Protein AF-A0A1W9WJD1-F1 (afdb_monomer_lite)

Foldseek 3Di:
DDDDDDDDDDDDDDDDDDDDDDDDPDDDDDDDDDQQADEFEEEEQDDDLLVVLVVVLVVVVCVSHVRYHYHYDYDHLVPVLVVLVVQLVVLHHTQKYWHWLLCLQVCVVVLFFDFCLPDPDDPVQFDPLQQQQQDDPSTGFFHFLFKKWKFKKFFLLVLFDQDDDDPDPPDVLVLLVCVVVVNDDPVSVVVVVVSLVRSVVPPDDPDPLRDDAQAPLNVVVVLVVQAAEEFALFCQRQQQQLQLLPHDQADPVRAGALLALSQLVSLVVCLVCVPRPRYHYYNDPVVQLVCRLSVVGRIYTDMLLCVVVSCVSRNPSGMDIAADHHHPPRGGAHAMMGRTITGGSSNDPSSNVSSSVSVCSSLDLVNQLVCCLSPNGQHRGPPNDDDCVNPVRSVNVNVNNSRYRRQHSVNSVLVVLLSVLSRVLSVCSNVVNDRSSRSSVVSSCVSCVVVVHDHDDGLDDAQDPFAEEFEEEEADDDLLVVLLVVLQVVVCVSHVRYHYHYDYDHPVCPPVVQVVCVVVVNHGQKYKDKLLVQLVCVVVVFFDFCQVPDDPSLLVQFQPLVSQSQDDPNTGFWQFQFKKWKFKKFFCVQDPDDAQAPVVQLVVAAQSAAEQAELALQLLVFQLVSQPDDLPDDQADPVGAGDRPLRSQQVSLVVVLVQVPRHRYDYYNPPVVSLVCVLVVSHRMYGDMLLCLVVSCVRNNPVGIATAGDSGGAHEMMTTTMTGGNPDDPSNNNVSVVSSSSSLRQVNQQVCCVRPVGQHRGNSHDCSVPNNSVRVVVSVSSYHYQHSHPLSVLCNVLSSVLSVCSNVVVDRSSRSSVVSSCSSCVVVPHDDPDDPPPPDDDDAAADADEFEEEEADDPLLVVLVVVLQVVNCVRHVRYHYHYDHDHPVCVVVVLLVQVPDDDPDDHGQWYKDWLLCLVVCVVSLFFDFCPVPDDPVLLVQFDPVLQVSQDDVPTGFFHFQFKKWWFKKFFCVVDVDDAAAPVSLLVCQVVVAAAEFELDPQSLVLQLQFAACPVCVVLDQADPVLAGDDDPVSCVVSLVSLVVLVPGHRYDYHNDQVVVLVCVLVVVHGMYIDMQQSLVVSCVRPNPSGMATAADHHHPDPDGGAHAMITIGTGGTSPNDPSSNSSSVVSRSSCLDLVNQLSSCVSRNGHHRGPNVNVVVCVVRCVNVSVNPVRYHYDHHPVSVVSVCVDPVVVSSVVSD

Secondary structure (DSSP, 8-state):
------------------------PPP----------EEEEEEE---HHHHHHHHHHHHHHHHH-TTEEEEEEE--HHHHHHHHHHHHHTT-S-SEEEEETTHHHHHHHTT-B--GGGS---GGGB-HHHHHHTEETTEE--EEEEEE-EEEEEEGGGGSPPPSS-S----HHHHHHHHHTT---HHHHHHHHHHHHHHHTTSS-S-GGGS--SBHHHHHHHHHTT--EEEE-SHHHHTHHHHHTT--SB-TT--B-TTTTHHHHHHHHHHHHTT-TTEEEES-HHHHHHHHHTTS-SEEEEEGGGHHHHHHHT-TTTEEEEPPPBBTTBPP--EEEEEEEEEBTTS-HHHHHHHHHHHHHHTSHHHHHHHHHHT-PEESBTT----TTT-HHHHHHHHHGGGSEEPPGGGHHHHHHHHHHHHHHHHHHHTTSS-HHHHHHHHHHHHHHHTT--PPPPSS-PPP---EEEEEEE---HHHHHHHHHHHHHHHHHSTTEEEEEEE--STTHHHHHHHHHHTT---SEEEEETHHHHHHHHTT-S---TTTS-HHHHTTS-HHHHHHTEETTEE--EEEEEEEEEEEEETTT-SS--SSHHHHHHH-BTTBEEEEE-SHHHHGGGGGGGT--TT--SB-TTS-B---HHHHHHHHHHHHHHHTSTTEEEES-HHHHHHHHHTT-EEEEEEEGGGHHHHHHHH-GGGEEEE--SSS--EEEEEEEEE-TTS-HHHHHHHHHHHHHHHSHHHHHHHHHHH-PPBS-TTS--TTSHHHHHHHHHHTT-EEPP-STTHHHHHHHHHHHHHHHHTTSS-HHHHHHHHHHHHHHHTT-----SS--SS-PPPP---EEEEEEE---HHHHHHHHHHHHHHHHHSTTEEEEEEE--HHHHHHHHHHTTTS--SSPPPSEEEEEGGGHHHHHHTT-B---TTTS-GGGGTTB-HHHHHHTEETTEE-EEEEEEE-EEEEEETTT-SS---BHHHHHHHHHTT--EEEE--HHHHHHHHHHHH-TGGGGS-SB-TT--B---HHHHHHHHHHHHHHTTSTTEEEES-HHHHHHHHHTTS-SEEEEETTHHHHHHHHH-GGGEEEEPPPB-SSSPPP-PEEEEEEEEEBTTS-HHHHHHHHHHHHHHTSHHHHHHHHHHH-PBP-BHHHHHHHIIIIIHHHHHHHHH-EEPPPHHHHHHHHTSTTHHHHHHT-

Sequence (1201 aa):
MTKYIFKFTFIFVMFIVVACSGSTPGEVTDGVALDLEGELLVWHTWDGNEREVLSGIFDEFMELYPSVTIIEEFYPRGEIEDRYQTQVEAGLGPDLLIAPSDWASDLAENDLIQDISVHEINTDIYLTNAINILKDGDKLYGLPLSLNTFILYYNKTMFVQPPKEDNSSVDVAQLIQDKQKGITDTETLNALNDILSQVEQKEQPEDEILSPPKDIEELFQQINKGKRIAILTDFYGAFWGVGSFGGQLFDERSRVVLNQGGFANWLGWLKRIQDSPYVVLSRNQSDLVTLFTTGEVDYYVGSSQELSVLQETIGKELLGAVRLPARRNKPATPFLQAEVLMFNKVASNKNTQLALQLAQFLTSTKEQRELALKIGKLPANKHVNVDSRLSPLTAELIAQSKSSVPINVKDLSKFDDVQNYGDDIYTQVLIDEISPSEAALLITEQVNDKYNMRTLAATSVKNCDVKGGINLWNTWTGERRLILSQIQDNFMRRCLDTYITITDVPVVDFHDRYLQSLENDQAPDMFTASSHQIRRLGHEELIADLSDILDPDFLQRLLPVIEQSIRYDNQPHGIPINFNVMALYYNTSLVQDPPAVLDDILIMASPEQQFALPTGFEEGYWGISAFGESFDSPLFDEKGRLIIGQQGLTEWLDWLQTAKDVPGIVLSADMTELETLFIEEQAAFLVGDSSQLEKLQEALGIDKVGVALLPSGAPLLAVDVLLINPYSAPEVKETALKFAQFMTDVENQVMLLEQANKIPVNTNVSTADNLAANSFVKQANNAIAIPNVPQVNAVFEWGNMIYEGVMDGNTAPEVAVQEFTNIVDITNGFEVADATEETEGVEACTDDGIVNLWHSWTEPEQLAWQQVISDFVEYCPNLQVATTFITKTIFTEQLSATLGISVEISPPDFFIGSHALLETYQKKGLVRSITPLVPEDSLTNYLPRSVTGLRVGKELYGLPQALHLPTFYYRADLIEEPAKTFSDLQVHAQRGLTVAINIGFYDVLWGASAFNCTTCQSGQFFNEQNEFLLTEEELAEWHTWLKTISQTEGFVLSTNQAKLEQMFIEGKIVYLIADDKFLGEAQATLGVAKVKVTPLPHSMSDEFSKPFLNVDGFLFYQEATETQVKLAIKFAQFATSNSNQTLLMELANFVPTNSLAIIKAESHGMVTIISGIDNSILLPSESRRKIIEESDVFTIFDDLR

Structure (mmCIF, N/CA/C/O backbone):
data_AF-A0A1W9WJD1-F1
#
_entry.id   AF-A0A1W9WJD1-F1
#
loop_
_atom_site.group_PDB
_atom_site.id
_atom_site.type_symbol
_atom_site.label_atom_id
_atom_site.label_alt_id
_atom_site.label_comp_id
_atom_site.label_asym_id
_atom_site.label_entity_id
_atom_site.label_seq_id
_atom_site.pdbx_PDB_ins_code
_atom_site.Cartn_x
_atom_site.Cartn_y
_atom_site.Cartn_z
_atom_site.occupancy
_atom_site.B_iso_or_equiv
_atom_site.auth_seq_id
_atom_site.auth_comp_id
_atom_site.auth_asym_id
_atom_site.auth_atom_id
_atom_site.pdbx_PDB_model_num
ATOM 1 N N . MET A 1 1 ? 46.728 50.765 -15.186 1.00 32.88 1 MET A N 1
ATOM 2 C CA . MET A 1 1 ? 47.330 49.557 -15.790 1.00 32.88 1 MET A CA 1
ATOM 3 C C . MET A 1 1 ? 46.297 48.444 -15.613 1.00 32.88 1 MET A C 1
ATOM 5 O O . MET A 1 1 ? 45.861 48.281 -14.487 1.00 32.88 1 MET A O 1
ATOM 9 N N . THR A 1 2 ? 45.583 47.993 -16.655 1.00 31.25 2 THR A N 1
ATOM 10 C CA . THR A 1 2 ? 45.892 46.798 -17.492 1.00 31.25 2 THR A CA 1
ATOM 11 C C . THR A 1 2 ? 46.112 45.508 -16.670 1.00 31.25 2 THR A C 1
ATOM 13 O O . THR A 1 2 ? 47.003 45.513 -15.835 1.00 31.25 2 THR A O 1
ATOM 16 N N . LYS A 1 3 ? 45.395 44.380 -16.869 1.00 30.92 3 LYS A N 1
ATOM 17 C CA . LYS A 1 3 ? 44.494 43.946 -17.972 1.00 30.92 3 LYS A CA 1
ATOM 18 C C . LYS A 1 3 ? 43.245 43.154 -17.499 1.00 30.92 3 LYS A C 1
ATOM 20 O O . LYS A 1 3 ? 43.380 42.193 -16.762 1.00 30.92 3 LYS A O 1
ATOM 25 N N . TYR A 1 4 ? 42.096 43.540 -18.064 1.00 32.91 4 TYR A N 1
ATOM 26 C CA . TYR A 1 4 ? 40.893 42.779 -18.467 1.00 32.91 4 TYR A CA 1
ATOM 27 C C . TYR A 1 4 ? 40.244 41.683 -17.594 1.00 32.91 4 TYR A C 1
ATOM 29 O O . TYR A 1 4 ? 40.697 40.548 -17.516 1.00 32.91 4 TYR A O 1
ATOM 37 N N . ILE A 1 5 ? 39.040 42.044 -17.137 1.00 35.09 5 ILE A N 1
ATOM 38 C CA . ILE A 1 5 ? 37.875 41.213 -16.794 1.00 35.09 5 ILE A CA 1
ATOM 39 C C . ILE A 1 5 ? 36.797 41.520 -17.856 1.00 35.09 5 ILE A C 1
ATOM 41 O O . ILE A 1 5 ? 36.781 42.642 -18.368 1.00 35.09 5 ILE A O 1
ATOM 45 N N . PHE A 1 6 ? 35.868 40.602 -18.144 1.00 25.97 6 PHE A N 1
ATOM 46 C CA . PHE A 1 6 ? 34.582 40.957 -18.766 1.00 25.97 6 PHE A CA 1
ATOM 47 C C . PHE A 1 6 ? 33.419 40.288 -18.024 1.00 25.97 6 PHE A C 1
ATOM 49 O O . PHE A 1 6 ? 33.453 39.090 -17.760 1.00 25.97 6 PHE A O 1
ATOM 56 N N . LYS A 1 7 ? 32.414 41.091 -17.654 1.00 27.88 7 LYS A N 1
ATOM 57 C CA . LYS A 1 7 ? 31.182 40.662 -16.977 1.00 27.88 7 LYS A CA 1
ATOM 58 C C . LYS A 1 7 ? 30.013 40.604 -17.962 1.00 27.88 7 LYS A C 1
ATOM 60 O O . LYS A 1 7 ? 29.999 41.324 -18.957 1.00 27.88 7 LYS A O 1
ATOM 65 N N . PHE A 1 8 ? 29.014 39.811 -17.580 1.00 34.31 8 PHE A N 1
ATOM 66 C CA . PHE A 1 8 ? 27.612 39.938 -17.980 1.00 34.31 8 PHE A CA 1
ATOM 67 C C . PHE A 1 8 ? 27.147 41.401 -18.094 1.00 34.31 8 PHE A C 1
ATOM 69 O O . PHE A 1 8 ? 27.146 42.108 -17.087 1.00 34.31 8 PHE A O 1
ATOM 76 N N . THR A 1 9 ? 26.653 41.774 -19.278 1.00 27.22 9 THR A N 1
ATOM 77 C CA . THR A 1 9 ? 25.607 42.789 -19.493 1.00 27.22 9 THR A CA 1
ATOM 78 C C . THR A 1 9 ? 24.922 42.475 -20.826 1.00 27.22 9 THR A C 1
ATOM 80 O O . THR A 1 9 ? 25.592 42.483 -21.856 1.00 27.22 9 THR A O 1
ATOM 83 N N . PHE A 1 10 ? 23.604 42.263 -20.847 1.00 31.33 10 PHE A N 1
ATOM 84 C CA . PHE A 1 10 ? 22.816 42.391 -22.079 1.00 31.33 10 PHE A CA 1
ATOM 85 C C . PHE A 1 10 ? 21.514 43.130 -21.770 1.00 31.33 10 PHE A C 1
ATOM 87 O O . PHE A 1 10 ? 20.827 42.819 -20.801 1.00 31.33 10 PHE A O 1
ATOM 94 N N . ILE A 1 11 ? 21.241 44.177 -22.547 1.00 30.44 11 ILE A N 1
ATOM 95 C CA . ILE A 1 11 ? 20.242 45.209 -22.255 1.00 30.44 11 ILE A CA 1
ATOM 96 C C . ILE A 1 11 ? 19.205 45.225 -23.385 1.00 30.44 11 ILE A C 1
ATOM 98 O O . ILE A 1 11 ? 19.531 45.547 -24.521 1.00 30.44 11 ILE A O 1
ATOM 102 N N . PHE A 1 12 ? 17.964 44.898 -23.011 1.00 28.38 12 PHE A N 1
ATOM 103 C CA . PHE A 1 12 ? 16.755 45.689 -23.286 1.00 28.38 12 PHE A CA 1
ATOM 104 C C . PHE A 1 12 ? 16.340 45.966 -24.749 1.00 28.38 12 PHE A C 1
ATOM 106 O O . PHE A 1 12 ? 16.879 46.869 -25.378 1.00 28.38 12 PHE A O 1
ATOM 113 N N . VAL A 1 13 ? 15.229 45.345 -25.185 1.00 28.45 13 VAL A N 1
ATOM 114 C CA . VAL A 1 13 ? 14.067 46.062 -25.768 1.00 28.45 13 VAL A CA 1
ATOM 115 C C . VAL A 1 13 ? 12.758 45.369 -25.336 1.00 28.45 13 VAL A C 1
ATOM 117 O O . VAL A 1 13 ? 12.441 44.275 -25.786 1.00 28.45 13 VAL A O 1
ATOM 120 N N . MET A 1 14 ? 11.996 46.048 -24.476 1.00 32.28 14 MET A N 1
ATOM 121 C CA . MET A 1 14 ? 10.534 45.921 -24.279 1.00 32.28 14 MET A CA 1
ATOM 122 C C . MET A 1 14 ? 9.852 46.809 -25.364 1.00 32.28 14 MET A C 1
ATOM 124 O O . MET A 1 14 ? 10.503 47.739 -25.833 1.00 32.28 14 MET A O 1
ATOM 128 N N . PHE A 1 15 ? 8.598 46.681 -25.828 1.00 30.23 15 PHE A N 1
ATOM 129 C CA . PHE A 1 15 ? 7.321 46.519 -25.107 1.00 30.23 15 PHE A CA 1
ATOM 130 C C . PHE A 1 15 ? 6.121 46.574 -26.122 1.00 30.23 15 PHE A C 1
ATOM 132 O O . PHE A 1 15 ? 6.267 47.198 -27.170 1.00 30.23 15 PHE A O 1
ATOM 139 N N . ILE A 1 16 ? 4.921 46.106 -25.707 1.00 30.64 16 ILE A N 1
ATOM 140 C CA . ILE A 1 16 ? 3.550 46.655 -25.985 1.00 30.64 16 ILE A CA 1
ATOM 141 C C . ILE A 1 16 ? 2.660 46.151 -27.175 1.00 30.64 16 ILE A C 1
ATOM 143 O O . ILE A 1 16 ? 2.957 46.392 -28.338 1.00 30.64 16 ILE A O 1
ATOM 147 N N . VAL A 1 17 ? 1.479 45.603 -26.777 1.00 28.45 17 VAL A N 1
ATOM 148 C CA . VAL A 1 17 ? 0.152 45.331 -27.439 1.00 28.45 17 VAL A CA 1
ATOM 149 C C . VAL A 1 17 ? 0.075 44.528 -28.766 1.00 28.45 17 VAL A C 1
ATOM 151 O O . VAL A 1 17 ? 1.050 44.441 -29.493 1.00 28.45 17 VAL A O 1
ATOM 154 N N . VAL A 1 18 ? -1.037 43.870 -29.162 1.00 30.72 18 VAL A N 1
ATOM 155 C CA . VAL A 1 18 ? -2.467 43.853 -28.729 1.00 30.72 18 VAL A CA 1
ATOM 156 C C . VAL A 1 18 ? -2.988 42.403 -28.639 1.00 30.72 18 VAL A C 1
ATOM 158 O O . VAL A 1 18 ? -2.665 41.592 -29.500 1.00 30.72 18 VAL A O 1
ATOM 161 N N . ALA A 1 19 ? -3.875 42.099 -27.683 1.00 36.22 19 ALA A N 1
ATOM 162 C CA . ALA A 1 19 ? -4.719 40.898 -27.723 1.00 36.22 19 ALA A CA 1
ATOM 163 C C . ALA A 1 19 ? -6.034 41.170 -28.479 1.00 36.22 19 ALA A C 1
ATOM 165 O O . ALA A 1 19 ? -6.756 42.095 -28.107 1.00 36.22 19 ALA A O 1
ATOM 166 N N . CYS A 1 20 ? -6.379 40.366 -29.493 1.00 26.14 20 CYS A N 1
ATOM 167 C CA . CYS A 1 20 ? -7.750 40.290 -30.014 1.00 26.14 20 CYS A CA 1
ATOM 168 C C . CYS A 1 20 ? -8.036 39.018 -30.827 1.00 26.14 20 CYS A C 1
ATOM 170 O O . CYS A 1 20 ? -7.292 38.681 -31.739 1.00 26.14 20 CYS A O 1
ATOM 172 N N . SER A 1 21 ? -9.204 38.435 -30.532 1.00 28.52 21 SER A N 1
ATOM 173 C CA . SER A 1 21 ? -10.123 37.716 -31.432 1.00 28.52 21 SER A CA 1
ATOM 174 C C . SER A 1 21 ? -9.640 36.526 -32.274 1.00 28.52 21 SER A C 1
ATOM 176 O O . SER A 1 21 ? -8.835 36.680 -33.185 1.00 28.52 21 SER A O 1
ATOM 178 N N . GLY A 1 22 ? -10.406 35.435 -32.181 1.00 25.62 22 GLY A N 1
ATOM 179 C CA . GLY A 1 22 ? -10.937 34.818 -33.403 1.00 25.62 22 GLY A CA 1
ATOM 180 C C . GLY A 1 22 ? -10.600 33.349 -33.610 1.00 25.62 22 GLY A C 1
ATOM 181 O O . GLY A 1 22 ? -9.676 33.005 -34.332 1.00 25.62 22 GLY A O 1
ATOM 182 N N . SER A 1 23 ? -11.446 32.491 -33.054 1.00 30.88 23 SER A N 1
ATOM 183 C CA . SER A 1 23 ? -11.630 31.101 -33.469 1.00 30.88 23 SER A CA 1
ATOM 184 C C . SER A 1 23 ? -11.786 30.922 -34.990 1.00 30.88 23 SER A C 1
ATOM 186 O O . SER A 1 23 ? -12.752 31.436 -35.552 1.00 30.88 23 SER A O 1
ATOM 188 N N . THR A 1 24 ? -10.952 30.077 -35.602 1.00 26.64 24 THR A N 1
ATOM 189 C CA . THR A 1 24 ? -11.352 29.126 -36.666 1.00 26.64 24 THR A CA 1
ATOM 190 C C . THR A 1 24 ? -10.274 28.043 -36.829 1.00 26.64 24 THR A C 1
ATOM 192 O O . THR A 1 24 ? -9.103 28.348 -36.600 1.00 26.64 24 THR A O 1
ATOM 195 N N . PRO A 1 25 ? -10.617 26.794 -37.207 1.00 30.14 25 PRO A N 1
ATOM 196 C CA . PRO A 1 25 ? -9.621 25.769 -37.525 1.00 30.14 25 PRO A CA 1
ATOM 197 C C . PRO A 1 25 ? -8.819 26.189 -38.760 1.00 30.14 25 PRO A C 1
ATOM 199 O O . PRO A 1 25 ? -9.411 26.605 -39.756 1.00 30.14 25 PRO A O 1
ATOM 202 N N . GLY A 1 26 ? -7.490 26.103 -38.687 1.00 25.30 26 GLY A N 1
ATOM 203 C CA . GLY A 1 26 ? -6.609 26.497 -39.786 1.00 25.30 26 GLY A CA 1
ATOM 204 C C . GLY A 1 26 ? -6.796 25.615 -41.020 1.00 25.30 26 GLY A C 1
ATOM 205 O O . GLY A 1 26 ? -6.809 24.390 -40.914 1.00 25.30 26 GLY A O 1
ATOM 206 N N . GLU A 1 27 ? -6.932 26.255 -42.180 1.00 27.03 27 GLU A N 1
ATOM 207 C CA . GLU A 1 27 ? -6.943 25.597 -43.486 1.00 27.03 27 GLU A CA 1
ATOM 208 C C . GLU A 1 27 ? -5.633 24.846 -43.763 1.00 27.03 27 GLU A C 1
ATOM 210 O O . GLU A 1 27 ? -4.565 25.180 -43.244 1.00 27.03 27 GLU A O 1
ATOM 215 N N . VAL A 1 28 ? -5.734 23.859 -44.654 1.00 39.41 28 VAL A N 1
ATOM 216 C CA . VAL A 1 28 ? -4.604 23.170 -45.281 1.00 39.41 28 VAL A CA 1
ATOM 217 C C . VAL A 1 28 ? -3.649 24.203 -45.888 1.00 39.41 28 VAL A C 1
ATOM 219 O O . VAL A 1 28 ? -3.994 24.887 -46.850 1.00 39.41 28 VAL A O 1
ATOM 222 N N . THR A 1 29 ? -2.435 24.311 -45.350 1.00 27.83 29 THR A N 1
ATOM 223 C CA . THR A 1 29 ? -1.360 25.066 -46.000 1.00 27.83 29 THR A CA 1
ATOM 224 C C . THR A 1 29 ? -0.735 24.211 -47.094 1.00 27.83 29 THR A C 1
ATOM 226 O O . THR A 1 29 ? -0.190 23.153 -46.779 1.00 27.83 29 THR A O 1
ATOM 229 N N . ASP A 1 30 ? -0.780 24.685 -48.344 1.00 41.03 30 ASP A N 1
ATOM 230 C CA . ASP A 1 30 ? -0.126 24.067 -49.506 1.00 41.03 30 ASP A CA 1
ATOM 231 C C . ASP A 1 30 ? 1.327 23.657 -49.194 1.00 41.03 30 ASP A C 1
ATOM 233 O O . ASP A 1 30 ? 2.236 24.490 -49.118 1.00 41.03 30 ASP A O 1
ATOM 237 N N . GLY A 1 31 ? 1.536 22.351 -49.024 1.00 28.58 31 GLY A N 1
ATOM 238 C CA . GLY A 1 31 ? 2.844 21.712 -48.956 1.00 28.58 31 GLY A CA 1
ATOM 239 C C . GLY A 1 31 ? 3.228 21.167 -50.328 1.00 28.58 31 GLY A C 1
ATOM 240 O O . GLY A 1 31 ? 2.386 20.630 -51.042 1.00 28.58 31 GLY A O 1
ATOM 241 N N . VAL A 1 32 ? 4.500 21.318 -50.702 1.00 30.22 32 VAL A N 1
ATOM 242 C CA . VAL A 1 32 ? 5.053 20.867 -51.990 1.00 30.22 32 VAL A CA 1
ATOM 243 C C . VAL A 1 32 ? 4.651 19.418 -52.282 1.00 30.22 32 VAL A C 1
ATOM 245 O O . VAL A 1 32 ? 5.036 18.516 -51.541 1.00 30.22 32 VAL A O 1
ATOM 248 N N . ALA A 1 33 ? 3.937 19.194 -53.389 1.00 35.94 33 ALA A N 1
ATOM 249 C CA . ALA A 1 33 ? 3.694 17.852 -53.900 1.00 35.94 33 ALA A CA 1
ATOM 250 C C . ALA A 1 33 ? 5.040 17.180 -54.218 1.00 35.94 33 ALA A C 1
ATOM 252 O O . ALA A 1 33 ? 5.762 17.610 -55.122 1.00 35.94 33 ALA A O 1
ATOM 253 N N . LEU A 1 34 ? 5.384 16.146 -53.449 1.00 43.47 34 LEU A N 1
ATOM 254 C CA . LEU A 1 34 ? 6.468 15.233 -53.787 1.00 43.47 34 LEU A CA 1
ATOM 255 C C . LEU A 1 34 ? 6.032 14.424 -55.009 1.00 43.47 34 LEU A C 1
ATOM 257 O O . LEU A 1 34 ? 5.027 13.718 -54.962 1.00 43.47 34 LEU A O 1
ATOM 261 N N . ASP A 1 35 ? 6.799 14.533 -56.091 1.00 62.78 35 ASP A N 1
ATOM 262 C CA . ASP A 1 35 ? 6.602 13.776 -57.331 1.00 62.78 35 ASP A CA 1
ATOM 263 C C . ASP A 1 35 ? 7.096 12.330 -57.102 1.00 62.78 35 ASP A C 1
ATOM 265 O O . ASP A 1 35 ? 8.190 11.940 -57.516 1.00 62.78 35 ASP A O 1
ATOM 269 N N . LEU A 1 36 ? 6.343 11.567 -56.298 1.00 81.25 36 LEU A N 1
ATOM 270 C CA . LEU A 1 36 ? 6.629 10.168 -55.978 1.00 81.25 36 LEU A CA 1
ATOM 271 C C . LEU A 1 36 ? 6.300 9.294 -57.192 1.00 81.25 36 LEU A C 1
ATOM 273 O O . LEU A 1 36 ? 5.153 9.217 -57.623 1.00 81.25 36 LEU A O 1
ATOM 277 N N . GLU A 1 37 ? 7.315 8.619 -57.730 1.00 89.25 37 GLU A N 1
ATOM 278 C CA . GLU A 1 37 ? 7.207 7.739 -58.897 1.00 89.25 37 GLU A CA 1
ATOM 279 C C . GLU A 1 37 ? 7.962 6.421 -58.680 1.00 89.25 37 GLU A C 1
ATOM 281 O O . GLU A 1 37 ? 9.126 6.434 -58.270 1.00 89.25 37 GLU A O 1
ATOM 286 N N . GLY A 1 38 ? 7.362 5.276 -59.011 1.00 92.12 38 GLY A N 1
ATOM 287 C CA . GLY A 1 38 ? 8.031 3.973 -58.911 1.00 92.12 38 GLY A CA 1
ATOM 288 C C . GLY A 1 38 ? 7.090 2.774 -58.844 1.00 92.12 38 GLY A C 1
ATOM 289 O O . GLY A 1 38 ? 5.875 2.923 -58.788 1.00 92.12 38 GLY A O 1
ATOM 290 N N . GLU A 1 39 ? 7.675 1.581 -58.835 1.00 95.75 39 GLU A N 1
ATOM 291 C CA . GLU A 1 39 ? 6.976 0.306 -58.651 1.00 95.75 39 GLU A CA 1
ATOM 292 C C . GLU A 1 39 ? 7.456 -0.309 -57.327 1.00 95.75 39 GLU A C 1
ATOM 294 O O . GLU A 1 39 ? 8.662 -0.293 -57.061 1.00 95.75 39 GLU A O 1
ATOM 299 N N . LEU A 1 40 ? 6.525 -0.790 -56.499 1.00 97.38 40 LEU A N 1
ATOM 300 C CA . LEU A 1 40 ? 6.798 -1.501 -55.246 1.00 97.38 40 LEU A CA 1
ATOM 301 C C . LEU A 1 40 ? 6.192 -2.901 -55.297 1.00 97.38 40 LEU A C 1
ATOM 303 O O . LEU A 1 40 ? 4.980 -3.030 -55.457 1.00 97.38 40 LEU A O 1
ATOM 307 N N . LEU A 1 41 ? 7.003 -3.931 -55.068 1.00 97.81 41 LEU A N 1
ATOM 308 C CA . LEU A 1 41 ? 6.514 -5.279 -54.780 1.00 97.81 41 LEU A CA 1
ATOM 309 C C . LEU A 1 41 ? 6.316 -5.441 -53.265 1.00 97.81 41 LEU A C 1
ATOM 311 O O . LEU A 1 41 ? 7.262 -5.272 -52.495 1.00 97.81 41 LEU A O 1
ATOM 315 N N . VAL A 1 42 ? 5.098 -5.776 -52.837 1.00 98.19 42 VAL A N 1
ATOM 316 C CA . VAL A 1 42 ? 4.730 -5.964 -51.426 1.00 98.19 42 VAL A CA 1
ATOM 317 C C . VAL A 1 42 ? 4.263 -7.398 -51.205 1.00 98.19 42 VAL A C 1
ATOM 319 O O . VAL A 1 42 ? 3.337 -7.860 -51.872 1.00 98.19 42 VAL A O 1
ATOM 322 N N . TRP A 1 43 ? 4.889 -8.104 -50.262 1.00 97.94 43 TRP A N 1
ATOM 323 C CA . TRP A 1 43 ? 4.493 -9.460 -49.868 1.00 97.94 43 TRP A CA 1
ATOM 324 C C . TRP A 1 43 ? 3.821 -9.461 -48.497 1.00 97.94 43 TRP A C 1
ATOM 326 O O . TRP A 1 43 ? 4.297 -8.783 -47.587 1.00 97.94 43 TRP A O 1
ATOM 336 N N . HIS A 1 44 ? 2.746 -10.238 -48.329 1.00 95.88 44 HIS A N 1
ATOM 337 C CA . HIS A 1 44 ? 2.039 -10.353 -47.048 1.00 95.88 44 HIS A CA 1
ATOM 338 C C . HIS A 1 44 ? 1.351 -11.711 -46.833 1.00 95.88 44 HIS A C 1
ATOM 340 O O . HIS A 1 44 ? 1.111 -12.476 -47.770 1.00 95.88 44 HIS A O 1
ATOM 346 N N . THR A 1 45 ? 0.990 -11.975 -45.575 1.00 90.56 45 THR A N 1
ATOM 347 C CA . THR A 1 45 ? 0.280 -13.181 -45.100 1.00 90.56 45 THR A CA 1
ATOM 348 C C . THR A 1 45 ? -1.226 -13.005 -44.912 1.00 90.56 45 THR A C 1
ATOM 350 O O . THR A 1 45 ? -1.917 -13.984 -44.648 1.00 90.56 45 THR A O 1
ATOM 353 N N . TRP A 1 46 ? -1.739 -11.776 -45.005 1.00 90.00 46 TRP A N 1
ATOM 354 C CA . TRP A 1 46 ? -3.150 -11.467 -44.744 1.00 90.00 46 TRP A CA 1
ATOM 355 C C . TRP A 1 46 ? -4.058 -12.024 -45.849 1.00 90.00 46 TRP A C 1
ATOM 357 O O . TRP A 1 46 ? -3.784 -11.806 -47.031 1.00 90.00 46 TRP A O 1
ATOM 367 N N . ASP A 1 47 ? -5.137 -12.712 -45.477 1.00 87.25 47 ASP A N 1
ATOM 368 C CA . ASP A 1 47 ? -6.099 -13.327 -46.396 1.00 87.25 47 ASP A CA 1
ATOM 369 C C . ASP A 1 47 ? -7.531 -12.785 -46.203 1.00 87.25 47 ASP A C 1
ATOM 371 O O . ASP A 1 47 ? -7.762 -11.821 -45.470 1.00 87.25 47 ASP A O 1
ATOM 375 N N . GLY A 1 48 ? -8.492 -13.347 -46.946 1.00 87.50 48 GLY A N 1
ATOM 376 C CA . GLY A 1 48 ? -9.916 -13.018 -46.831 1.00 87.50 48 GLY A CA 1
ATOM 377 C C . GLY A 1 48 ? -10.219 -11.512 -46.792 1.00 87.50 48 GLY A C 1
ATOM 378 O O . GLY A 1 48 ? -9.750 -10.740 -47.627 1.00 87.50 48 GLY A O 1
ATOM 379 N N . ASN A 1 49 ? -11.001 -11.104 -45.791 1.00 85.56 49 ASN A N 1
ATOM 380 C CA . ASN A 1 49 ? -11.390 -9.710 -45.555 1.00 85.56 49 ASN A CA 1
ATOM 381 C C . ASN A 1 49 ? -10.201 -8.814 -45.138 1.00 85.56 49 ASN A C 1
ATOM 383 O O . ASN A 1 49 ? -10.212 -7.616 -45.408 1.00 85.56 49 ASN A O 1
ATOM 387 N N . GLU A 1 50 ? -9.156 -9.366 -44.507 1.00 88.88 50 GLU A N 1
ATOM 388 C CA . GLU A 1 50 ? -7.961 -8.586 -44.152 1.00 88.88 50 GLU A CA 1
ATOM 389 C C . GLU A 1 50 ? -7.208 -8.135 -45.403 1.00 88.88 50 GLU A C 1
ATOM 391 O O . GLU A 1 50 ? -6.800 -6.976 -45.504 1.00 88.88 50 GLU A O 1
ATOM 396 N N . ARG A 1 51 ? -7.101 -9.038 -46.384 1.00 92.44 51 ARG A N 1
ATOM 397 C CA . ARG A 1 51 ? -6.545 -8.738 -47.701 1.00 92.44 51 ARG A CA 1
ATOM 398 C C . ARG A 1 51 ? -7.359 -7.681 -48.435 1.00 92.44 51 ARG A C 1
ATOM 400 O O . ARG A 1 51 ? -6.783 -6.697 -48.873 1.00 92.44 51 ARG A O 1
ATOM 407 N N . GLU A 1 52 ? -8.680 -7.846 -48.531 1.00 93.75 52 GLU A N 1
ATOM 408 C CA . GLU A 1 52 ? -9.548 -6.891 -49.242 1.00 93.75 52 GLU A CA 1
ATOM 409 C C . GLU A 1 52 ? -9.433 -5.460 -48.684 1.00 93.75 52 GLU A C 1
ATOM 411 O O . GLU A 1 52 ? -9.427 -4.493 -49.449 1.00 93.75 52 GLU A O 1
ATOM 416 N N . VAL A 1 53 ? -9.287 -5.310 -47.362 1.00 94.12 53 VAL A N 1
ATOM 417 C CA . VAL A 1 53 ? -9.057 -4.001 -46.731 1.00 94.12 53 VAL A CA 1
ATOM 418 C C . VAL A 1 53 ? -7.648 -3.470 -47.010 1.00 94.12 53 VAL A C 1
ATOM 420 O O . VAL A 1 53 ? -7.513 -2.284 -47.308 1.00 94.12 53 VAL A O 1
ATOM 423 N N . LEU A 1 54 ? -6.613 -4.314 -46.964 1.00 95.62 54 LEU A N 1
ATOM 424 C CA . LEU A 1 54 ? -5.239 -3.907 -47.274 1.00 95.62 54 LEU A CA 1
ATOM 425 C C . LEU A 1 54 ? -5.085 -3.459 -48.740 1.00 95.62 54 LEU A C 1
ATOM 427 O O . LEU A 1 54 ? -4.536 -2.383 -48.983 1.00 95.62 54 LEU A O 1
ATOM 431 N N . SER A 1 55 ? -5.642 -4.214 -49.695 1.00 96.44 55 SER A N 1
ATOM 432 C CA . SER A 1 55 ? -5.665 -3.846 -51.118 1.00 96.44 55 SER A CA 1
ATOM 433 C C . SER A 1 55 ? -6.357 -2.497 -51.339 1.00 96.44 55 SER A C 1
ATOM 435 O O . SER A 1 55 ? -5.850 -1.658 -52.078 1.00 96.44 55 SER A O 1
ATOM 437 N N . GLY A 1 56 ? -7.475 -2.241 -50.646 1.00 96.69 56 GLY A N 1
ATOM 438 C CA . GLY A 1 56 ? -8.169 -0.951 -50.712 1.00 96.69 56 GLY A CA 1
ATOM 439 C C . GLY A 1 56 ? -7.318 0.226 -50.216 1.00 96.69 56 GLY A C 1
ATOM 440 O O . GLY A 1 56 ? -7.350 1.299 -50.810 1.00 96.69 56 GLY A O 1
ATOM 441 N N . ILE A 1 57 ? -6.500 0.026 -49.176 1.00 97.44 57 ILE A N 1
ATOM 442 C CA . ILE A 1 57 ? -5.565 1.055 -48.692 1.00 97.44 57 ILE A CA 1
ATOM 443 C C . ILE A 1 57 ? -4.417 1.271 -49.702 1.00 97.44 57 ILE A C 1
ATOM 445 O O . ILE A 1 57 ? -3.966 2.404 -49.883 1.00 97.44 57 ILE A O 1
ATOM 449 N N . PHE A 1 58 ? -3.968 0.231 -50.415 1.00 97.94 58 PHE A N 1
ATOM 450 C CA . PHE A 1 58 ? -3.015 0.391 -51.523 1.00 97.94 58 PHE A CA 1
ATOM 451 C C . PHE A 1 58 ? -3.610 1.167 -52.706 1.00 97.94 58 PHE A C 1
ATOM 453 O O . PHE A 1 58 ? -2.925 2.032 -53.258 1.00 97.94 58 PHE A O 1
ATOM 460 N N . ASP A 1 59 ? -4.874 0.920 -53.060 1.00 97.56 59 ASP A N 1
ATOM 461 C CA . ASP A 1 59 ? -5.588 1.697 -54.080 1.00 97.56 59 ASP A CA 1
ATOM 462 C C . ASP A 1 59 ? -5.675 3.182 -53.686 1.00 97.56 59 ASP A C 1
ATOM 464 O O . ASP A 1 59 ? -5.323 4.045 -54.490 1.00 97.56 59 ASP A O 1
ATOM 468 N N . GLU A 1 60 ? -6.029 3.503 -52.434 1.00 96.50 60 GLU A N 1
ATOM 469 C CA . GLU A 1 60 ? -6.042 4.893 -51.945 1.00 96.50 60 GLU A CA 1
ATOM 470 C C . GLU A 1 60 ? -4.658 5.568 -52.013 1.00 96.50 60 GLU A C 1
ATOM 472 O O . GLU A 1 60 ? -4.555 6.744 -52.374 1.00 96.50 60 GLU A O 1
ATOM 477 N N . PHE A 1 61 ? -3.573 4.838 -51.728 1.00 96.19 61 PHE A N 1
ATOM 478 C CA . PHE A 1 61 ? -2.213 5.368 -51.884 1.00 96.19 61 PHE A CA 1
ATOM 479 C C . PHE A 1 61 ? -1.871 5.655 -53.355 1.00 96.19 61 PHE A C 1
ATOM 481 O O . PHE A 1 61 ? -1.267 6.685 -53.659 1.00 96.19 61 PHE A O 1
ATOM 488 N N . MET A 1 62 ? -2.280 4.783 -54.282 1.00 95.62 62 MET A N 1
ATOM 489 C CA . MET A 1 62 ? -2.085 4.988 -55.723 1.00 95.62 62 MET A CA 1
ATOM 490 C C . MET A 1 62 ? -2.978 6.106 -56.290 1.00 95.62 62 MET A C 1
ATOM 492 O O . MET A 1 62 ? -2.562 6.798 -57.218 1.00 95.62 62 MET A O 1
ATOM 496 N N . GLU A 1 63 ? -4.164 6.356 -55.722 1.00 94.81 63 GLU A N 1
ATOM 497 C CA . GLU A 1 63 ? -4.980 7.532 -56.064 1.00 94.81 63 GLU A CA 1
ATOM 498 C C . GLU A 1 63 ? -4.317 8.848 -55.621 1.00 94.81 63 GLU A C 1
ATOM 500 O O . GLU A 1 63 ? -4.351 9.836 -56.361 1.00 94.81 63 GLU A O 1
ATOM 505 N N . LEU A 1 64 ? -3.676 8.864 -54.445 1.00 93.56 64 LEU A N 1
ATOM 506 C CA . LEU A 1 64 ? -2.907 10.014 -53.951 1.00 93.56 64 LEU A CA 1
ATOM 507 C C . LEU A 1 64 ? -1.591 10.224 -54.719 1.00 93.56 64 LEU A C 1
ATOM 509 O O . LEU A 1 64 ? -1.176 11.370 -54.913 1.00 93.56 64 LEU A O 1
ATOM 513 N N . TYR A 1 65 ? -0.965 9.144 -55.198 1.00 94.44 65 TYR A N 1
ATOM 514 C CA . TYR A 1 65 ? 0.295 9.170 -55.947 1.00 94.44 65 TYR A CA 1
ATOM 515 C C . TYR A 1 65 ? 0.195 8.399 -57.282 1.00 94.44 65 TYR A C 1
ATOM 517 O O . TYR A 1 65 ? 0.765 7.315 -57.407 1.00 94.44 65 TYR A O 1
ATOM 525 N N . PRO A 1 66 ? -0.445 8.962 -58.332 1.00 92.69 66 PRO A N 1
ATOM 526 C CA . PRO A 1 66 ? -0.745 8.244 -59.584 1.00 92.69 66 PRO A CA 1
ATOM 527 C C . PRO A 1 66 ? 0.459 7.783 -60.424 1.00 92.69 66 PRO A C 1
ATOM 529 O O . PRO A 1 66 ? 0.279 7.095 -61.429 1.00 92.69 66 PRO A O 1
ATOM 532 N N . SER A 1 67 ? 1.676 8.194 -60.058 1.00 93.75 67 SER A N 1
ATOM 533 C CA . SER A 1 67 ? 2.936 7.742 -60.665 1.00 93.75 67 SER A CA 1
ATOM 534 C C . SER A 1 67 ? 3.571 6.559 -59.911 1.00 93.75 67 SER A C 1
ATOM 536 O O . SER A 1 67 ? 4.655 6.102 -60.284 1.00 93.75 67 SER A O 1
ATOM 538 N N . VAL A 1 68 ? 2.920 6.067 -58.852 1.00 95.81 68 VAL A N 1
ATOM 539 C CA . VAL A 1 68 ? 3.306 4.874 -58.091 1.00 95.81 68 VAL A CA 1
ATOM 540 C C . VAL A 1 68 ? 2.445 3.685 -58.515 1.00 95.81 68 VAL A C 1
ATOM 542 O O . VAL A 1 68 ? 1.261 3.823 -58.807 1.00 95.81 68 VAL A O 1
ATOM 545 N N . THR A 1 69 ? 3.035 2.495 -58.553 1.00 97.19 69 THR A N 1
ATOM 546 C CA . THR A 1 69 ? 2.327 1.224 -58.746 1.00 97.19 69 THR A CA 1
ATOM 547 C C . THR A 1 69 ? 2.715 0.263 -57.631 1.00 97.19 69 THR A C 1
ATOM 549 O O . THR A 1 69 ? 3.898 -0.011 -57.436 1.00 97.19 69 THR A O 1
ATOM 552 N N . ILE A 1 70 ? 1.727 -0.244 -56.896 1.00 97.94 70 ILE A N 1
ATOM 553 C CA . ILE A 1 70 ? 1.912 -1.283 -55.881 1.00 97.94 70 ILE A CA 1
ATOM 554 C C . ILE A 1 70 ? 1.516 -2.625 -56.501 1.00 97.94 70 ILE A C 1
ATOM 556 O O . ILE A 1 70 ? 0.423 -2.772 -57.047 1.00 97.94 70 ILE A O 1
ATOM 560 N N . ILE A 1 71 ? 2.416 -3.601 -56.426 1.00 97.69 71 ILE A N 1
ATOM 561 C CA . ILE A 1 71 ? 2.185 -4.991 -56.811 1.00 97.69 71 ILE A CA 1
ATOM 562 C C . ILE A 1 71 ? 2.086 -5.800 -55.522 1.00 97.69 71 ILE A C 1
ATOM 564 O O . ILE A 1 71 ? 3.070 -5.983 -54.811 1.00 97.69 71 ILE A O 1
ATOM 568 N N . GLU A 1 72 ? 0.883 -6.266 -55.216 1.00 97.06 72 GLU A N 1
ATOM 569 C CA . GLU A 1 72 ? 0.585 -7.056 -54.026 1.00 97.06 72 GLU A CA 1
ATOM 570 C C . GLU A 1 72 ? 0.663 -8.562 -54.331 1.00 97.06 72 GLU A C 1
ATOM 572 O O . GLU A 1 72 ? -0.058 -9.068 -55.198 1.00 97.06 72 GLU A O 1
ATOM 577 N N . GLU A 1 73 ? 1.483 -9.302 -53.580 1.00 96.38 73 GLU A N 1
ATOM 578 C CA . GLU A 1 73 ? 1.505 -10.768 -53.607 1.00 96.38 73 GLU A CA 1
ATOM 579 C C . GLU A 1 73 ? 1.235 -11.365 -52.215 1.00 96.38 73 GLU A C 1
ATOM 581 O O . GLU A 1 73 ? 2.012 -11.225 -51.270 1.00 96.38 73 GLU A O 1
ATOM 586 N N . PHE A 1 74 ? 0.121 -12.089 -52.111 1.00 94.25 74 PHE A N 1
ATOM 587 C CA . PHE A 1 74 ? -0.226 -12.894 -50.943 1.00 94.25 74 PHE A CA 1
ATOM 588 C C . PHE A 1 74 ? 0.464 -14.261 -50.986 1.00 94.25 74 PHE A C 1
ATOM 590 O O . PHE A 1 74 ? 0.393 -14.964 -52.001 1.00 94.25 74 PHE A O 1
ATOM 597 N N . TYR A 1 75 ? 1.003 -14.686 -49.844 1.00 93.19 75 TYR A N 1
ATOM 598 C CA . TYR A 1 75 ? 1.488 -16.045 -49.621 1.00 93.19 75 TYR A CA 1
ATOM 599 C C . TYR A 1 75 ? 0.998 -16.582 -48.264 1.00 93.19 75 TYR A C 1
ATOM 601 O O . TYR A 1 75 ? 1.021 -15.844 -47.279 1.00 93.19 75 TYR A O 1
ATOM 609 N N . PRO A 1 76 ? 0.603 -17.867 -48.156 1.00 88.00 76 PRO A N 1
ATOM 610 C CA . PRO A 1 76 ? 0.251 -18.470 -46.871 1.00 88.00 76 PRO A CA 1
ATOM 611 C C . PRO A 1 76 ? 1.398 -18.369 -45.851 1.00 88.00 76 PRO A C 1
ATOM 613 O O . PRO A 1 76 ? 2.561 -18.567 -46.213 1.00 88.00 76 PRO A O 1
ATOM 616 N N . ARG A 1 77 ? 1.078 -18.134 -44.566 1.00 81.00 77 ARG A N 1
ATOM 617 C CA . ARG A 1 77 ? 2.076 -17.927 -43.489 1.00 81.00 77 ARG A CA 1
ATOM 618 C C . ARG A 1 77 ? 3.151 -19.022 -43.428 1.00 81.00 77 ARG A C 1
ATOM 620 O O . ARG A 1 77 ? 4.309 -18.703 -43.213 1.00 81.00 77 ARG A O 1
ATOM 627 N N . GLY A 1 78 ? 2.789 -20.283 -43.676 1.00 82.94 78 GLY A N 1
ATOM 628 C CA . GLY A 1 78 ? 3.724 -21.420 -43.679 1.00 82.94 78 GLY A CA 1
ATOM 629 C C . GLY A 1 78 ? 4.573 -21.605 -44.948 1.00 82.94 78 GLY A C 1
ATOM 630 O O . GLY A 1 78 ? 5.269 -22.608 -45.044 1.00 82.94 78 GLY A O 1
ATOM 631 N N . GLU A 1 79 ? 4.492 -20.709 -45.939 1.00 88.75 79 GLU A N 1
ATOM 632 C CA . GLU A 1 79 ? 5.301 -20.763 -47.174 1.00 88.75 79 GLU A CA 1
ATOM 633 C C . GLU A 1 79 ? 6.133 -19.500 -47.439 1.00 88.75 79 GLU A C 1
ATOM 635 O O . GLU A 1 79 ? 7.076 -19.539 -48.232 1.00 88.75 79 GLU A O 1
ATOM 640 N N . ILE A 1 80 ? 5.740 -18.358 -46.875 1.00 94.06 80 ILE A N 1
ATOM 641 C CA . ILE A 1 80 ? 6.299 -17.049 -47.239 1.00 94.06 80 ILE A CA 1
ATOM 642 C C . ILE A 1 80 ? 7.708 -16.820 -46.674 1.00 94.06 80 ILE A C 1
ATOM 644 O O . ILE A 1 80 ? 8.508 -16.181 -47.348 1.00 94.06 80 ILE A O 1
ATOM 648 N N . GLU A 1 81 ? 8.030 -17.354 -45.493 1.00 91.88 81 GLU A N 1
ATOM 649 C CA . GLU A 1 81 ? 9.303 -17.107 -44.802 1.00 91.88 81 GLU A CA 1
ATOM 650 C C . GLU A 1 81 ? 10.482 -17.765 -45.534 1.00 91.88 81 GLU A C 1
ATOM 652 O O . GLU A 1 81 ? 11.330 -17.059 -46.082 1.00 91.88 81 GLU A O 1
ATOM 657 N N . ASP A 1 82 ? 10.467 -19.099 -45.668 1.00 91.06 82 ASP A N 1
ATOM 658 C CA . ASP A 1 82 ? 11.426 -19.879 -46.473 1.00 91.06 82 ASP A CA 1
ATOM 659 C C . ASP A 1 82 ? 11.612 -19.281 -47.878 1.00 91.06 82 ASP A C 1
ATOM 661 O O . ASP A 1 82 ? 12.720 -19.197 -48.419 1.00 91.06 82 ASP A O 1
ATOM 665 N N . ARG A 1 83 ? 10.499 -18.856 -48.492 1.00 94.38 83 ARG A N 1
ATOM 666 C CA . ARG A 1 83 ? 10.474 -18.246 -49.823 1.00 94.38 83 ARG A CA 1
ATOM 667 C C . ARG A 1 83 ? 11.151 -16.880 -49.825 1.00 94.38 83 ARG A C 1
ATOM 669 O O . ARG A 1 83 ? 11.918 -16.614 -50.748 1.00 94.38 83 ARG A O 1
ATOM 676 N N . TYR A 1 84 ? 10.871 -16.030 -48.841 1.00 96.12 84 TYR A N 1
ATOM 677 C CA . TYR A 1 84 ? 11.486 -14.716 -48.696 1.00 96.12 84 TYR A CA 1
ATOM 678 C C . TYR A 1 84 ? 12.995 -14.859 -48.521 1.00 96.12 84 TYR A C 1
ATOM 680 O O . TYR A 1 84 ? 13.738 -14.313 -49.335 1.00 96.12 84 TYR A O 1
ATOM 688 N N . GLN A 1 85 ? 13.440 -15.681 -47.563 1.00 94.31 85 GLN A N 1
ATOM 689 C CA . GLN A 1 85 ? 14.861 -15.958 -47.332 1.00 94.31 85 GLN A CA 1
ATOM 690 C C . GLN A 1 85 ? 15.547 -16.423 -48.630 1.00 94.31 85 GLN A C 1
ATOM 692 O O . GLN A 1 85 ? 16.465 -15.766 -49.122 1.00 94.31 85 GLN A O 1
ATOM 697 N N . THR A 1 86 ? 15.006 -17.465 -49.275 1.00 93.75 86 THR A N 1
ATOM 698 C CA . THR A 1 86 ? 15.546 -18.018 -50.533 1.00 93.75 86 THR A CA 1
ATOM 699 C C . THR A 1 86 ? 15.617 -16.988 -51.673 1.00 93.75 86 THR A C 1
ATOM 701 O O . THR A 1 86 ? 16.542 -17.027 -52.488 1.00 93.75 86 THR A O 1
ATOM 704 N N . GLN A 1 87 ? 14.633 -16.087 -51.800 1.00 95.25 87 GLN A N 1
ATOM 705 C CA . GLN A 1 87 ? 14.641 -15.069 -52.857 1.00 95.25 87 GLN A CA 1
ATOM 706 C C . GLN A 1 87 ? 15.617 -13.928 -52.555 1.00 95.25 87 GLN A C 1
ATOM 708 O O . GLN A 1 87 ? 16.332 -13.506 -53.464 1.00 95.25 87 GLN A O 1
ATOM 713 N N . VAL A 1 88 ? 15.689 -13.452 -51.310 1.00 95.25 88 VAL A N 1
ATOM 714 C CA . VAL A 1 88 ? 16.595 -12.359 -50.924 1.00 95.25 88 VAL A CA 1
ATOM 715 C C . VAL A 1 88 ? 18.058 -12.793 -51.029 1.00 95.25 88 VAL A C 1
ATOM 717 O O . VAL A 1 88 ? 18.862 -12.067 -51.615 1.00 95.25 88 VAL A O 1
ATOM 720 N N . GLU A 1 89 ? 18.395 -14.018 -50.610 1.00 93.38 89 GLU A N 1
ATOM 721 C CA . GLU A 1 89 ? 19.722 -14.618 -50.840 1.00 93.38 89 GLU A CA 1
ATOM 722 C C . GLU A 1 89 ? 20.102 -14.682 -52.332 1.00 93.38 89 GLU A C 1
ATOM 724 O O . GLU A 1 89 ? 21.270 -14.530 -52.701 1.00 93.38 89 GLU A O 1
ATOM 729 N N . ALA A 1 90 ? 19.117 -14.878 -53.216 1.00 93.62 90 ALA A N 1
ATOM 730 C CA . ALA A 1 90 ? 19.305 -14.886 -54.665 1.00 93.62 90 ALA A CA 1
ATOM 731 C C . ALA A 1 90 ? 19.390 -13.476 -55.294 1.00 93.62 90 ALA A C 1
ATOM 733 O O . ALA A 1 90 ? 19.580 -13.365 -56.510 1.00 93.62 90 ALA A O 1
ATOM 734 N N . GLY A 1 91 ? 19.266 -12.405 -54.501 1.00 90.88 91 GLY A N 1
ATOM 735 C CA . GLY A 1 91 ? 19.231 -11.019 -54.979 1.00 90.88 91 GLY A CA 1
ATOM 736 C C . GLY A 1 91 ? 17.878 -10.587 -55.556 1.00 90.88 91 GLY A C 1
ATOM 737 O O . GLY A 1 91 ? 17.841 -9.708 -56.416 1.00 90.88 91 GLY A O 1
ATOM 738 N N . LEU A 1 92 ? 16.791 -11.230 -55.123 1.00 91.44 92 LEU A N 1
ATOM 739 C CA . LEU A 1 92 ? 15.401 -10.998 -55.530 1.00 91.44 92 LEU A CA 1
ATOM 740 C C . LEU A 1 92 ? 14.526 -10.701 -54.285 1.00 91.44 92 LEU A C 1
ATOM 742 O O . LEU A 1 92 ? 15.033 -10.309 -53.235 1.00 91.44 92 LEU A O 1
ATOM 746 N N . GLY A 1 93 ? 13.207 -10.882 -54.396 1.00 91.12 93 GLY A N 1
ATOM 747 C CA . GLY A 1 93 ? 12.242 -10.670 -53.310 1.00 91.12 93 GLY A CA 1
ATOM 748 C C . GLY A 1 93 ? 11.469 -9.347 -53.422 1.00 91.12 93 GLY A C 1
ATOM 749 O O . GLY A 1 93 ? 11.695 -8.583 -54.362 1.00 91.12 93 GLY A O 1
ATOM 750 N N . PRO A 1 94 ? 10.536 -9.085 -52.490 1.00 97.19 94 PRO A N 1
ATOM 751 C CA . PRO A 1 94 ? 9.725 -7.868 -52.464 1.00 97.19 94 PRO A CA 1
ATOM 752 C C . PRO A 1 94 ? 10.544 -6.653 -52.028 1.00 97.19 94 PRO A C 1
ATOM 754 O O . PRO A 1 94 ? 11.591 -6.809 -51.412 1.00 97.19 94 PRO A O 1
ATOM 757 N N . ASP A 1 95 ? 10.055 -5.441 -52.264 1.00 97.50 95 ASP A N 1
ATOM 758 C CA . ASP A 1 95 ? 10.618 -4.231 -51.654 1.00 97.50 95 ASP A CA 1
ATOM 759 C C . ASP A 1 95 ? 10.223 -4.116 -50.171 1.00 97.50 95 ASP A C 1
ATOM 761 O O . ASP A 1 95 ? 11.019 -3.678 -49.335 1.00 97.50 95 ASP A O 1
ATOM 765 N N . LEU A 1 96 ? 9.000 -4.555 -49.850 1.00 97.69 96 LEU A N 1
ATOM 766 C CA . LEU A 1 96 ? 8.381 -4.489 -48.528 1.00 97.69 96 LEU A CA 1
ATOM 767 C C . LEU A 1 96 ? 7.741 -5.838 -48.164 1.00 97.69 96 LEU A C 1
ATOM 769 O O . LEU A 1 96 ? 6.944 -6.386 -48.925 1.00 97.69 96 LEU A O 1
ATOM 773 N N . LEU A 1 97 ? 8.065 -6.354 -46.982 1.00 97.88 97 LEU A N 1
ATOM 774 C CA . LEU A 1 97 ? 7.460 -7.545 -46.392 1.00 97.88 97 LEU A CA 1
ATOM 775 C C . LEU A 1 97 ? 6.562 -7.127 -45.221 1.00 97.88 97 LEU A C 1
ATOM 777 O O . LEU A 1 97 ? 7.020 -6.435 -44.313 1.00 97.88 97 LEU A O 1
ATOM 781 N N . ILE A 1 98 ? 5.303 -7.564 -45.233 1.00 96.75 98 ILE A N 1
ATOM 782 C CA . ILE A 1 98 ? 4.396 -7.516 -44.081 1.00 96.75 98 ILE A CA 1
ATOM 783 C C . ILE A 1 98 ? 4.337 -8.924 -43.494 1.00 96.75 98 ILE A C 1
ATOM 785 O O . ILE A 1 98 ? 3.872 -9.860 -44.148 1.00 96.75 98 ILE A O 1
ATOM 789 N N . ALA A 1 99 ? 4.842 -9.072 -42.277 1.00 93.06 99 ALA A N 1
ATOM 790 C CA . ALA A 1 99 ? 4.983 -10.359 -41.608 1.00 93.06 99 ALA A CA 1
ATOM 791 C C . ALA A 1 99 ? 4.935 -10.198 -40.081 1.00 93.06 99 ALA A C 1
ATOM 793 O O . ALA A 1 99 ? 5.046 -9.071 -39.594 1.00 93.06 99 ALA A O 1
ATOM 794 N N . PRO A 1 100 ? 4.798 -11.284 -39.303 1.00 91.44 100 PRO A N 1
ATOM 795 C CA . PRO A 1 100 ? 4.842 -11.197 -37.853 1.00 91.44 100 PRO A CA 1
ATOM 796 C C . PRO A 1 100 ? 6.261 -10.870 -37.348 1.00 91.44 100 PRO A C 1
ATOM 798 O O . PRO A 1 100 ? 7.263 -11.037 -38.044 1.00 91.44 100 PRO A O 1
ATOM 801 N N . SER A 1 101 ? 6.341 -10.329 -36.133 1.00 91.56 101 SER A N 1
ATOM 802 C CA . SER A 1 101 ? 7.574 -9.786 -35.551 1.00 91.56 101 SER A CA 1
ATOM 803 C C . SER A 1 101 ? 8.602 -10.831 -35.112 1.00 91.56 101 SER A C 1
ATOM 805 O O . SER A 1 101 ? 9.735 -10.460 -34.821 1.00 91.56 101 SER A O 1
ATOM 807 N N . ASP A 1 102 ? 8.210 -12.102 -35.035 1.00 87.38 102 ASP A N 1
ATOM 808 C CA . ASP A 1 102 ? 9.069 -13.242 -34.690 1.00 87.38 102 ASP A CA 1
ATOM 809 C C . ASP A 1 102 ? 10.181 -13.461 -35.738 1.00 87.38 102 ASP A C 1
ATOM 811 O O . ASP A 1 102 ? 11.337 -13.667 -35.378 1.00 87.38 102 ASP A O 1
ATOM 815 N N . TRP A 1 103 ? 9.894 -13.274 -37.029 1.00 90.25 103 TRP A N 1
ATOM 816 C CA . TRP A 1 103 ? 10.897 -13.408 -38.102 1.00 90.25 103 TRP A CA 1
ATOM 817 C C . TRP A 1 103 ? 11.973 -12.314 -38.102 1.00 90.25 103 TRP A C 1
ATOM 819 O O . TRP A 1 103 ? 13.017 -12.461 -38.738 1.00 90.25 103 TRP A O 1
ATOM 829 N N . ALA A 1 104 ? 11.743 -11.190 -37.419 1.00 90.06 104 ALA A N 1
ATOM 830 C CA . ALA A 1 104 ? 12.618 -10.024 -37.525 1.00 90.06 104 ALA A CA 1
ATOM 831 C C . ALA A 1 104 ? 14.025 -10.250 -36.938 1.00 90.06 104 ALA A C 1
ATOM 833 O O . ALA A 1 104 ? 14.946 -9.538 -37.335 1.00 90.06 104 ALA A O 1
ATOM 834 N N . SER A 1 105 ? 14.216 -11.226 -36.037 1.00 87.31 105 SER A N 1
ATOM 835 C CA . SER A 1 105 ? 15.555 -11.589 -35.544 1.00 87.31 105 SER A CA 1
ATOM 836 C C . SER A 1 105 ? 16.348 -12.372 -36.581 1.00 87.31 105 SER A C 1
ATOM 838 O O . SER A 1 105 ? 17.347 -11.865 -37.088 1.00 87.31 105 SER A O 1
ATOM 840 N N . ASP A 1 106 ? 15.853 -13.537 -36.998 1.00 87.94 106 ASP A N 1
ATOM 841 C CA . ASP A 1 106 ? 16.537 -14.403 -37.962 1.00 87.94 106 ASP A CA 1
ATOM 842 C C . ASP A 1 106 ? 16.796 -13.688 -39.298 1.00 87.94 106 ASP A C 1
ATOM 844 O O . ASP A 1 106 ? 17.876 -13.813 -39.882 1.00 87.94 106 ASP A O 1
ATOM 848 N N . LEU A 1 107 ? 15.854 -12.862 -39.769 1.00 93.12 107 LEU A N 1
ATOM 849 C CA . LEU A 1 107 ? 16.053 -12.052 -40.973 1.00 93.12 107 LEU A CA 1
ATOM 850 C C . LEU A 1 107 ? 17.103 -10.940 -40.783 1.00 93.12 107 LEU A C 1
ATOM 852 O O . LEU A 1 107 ? 17.804 -10.605 -41.741 1.00 93.12 107 LEU A O 1
ATOM 856 N N . ALA A 1 108 ? 17.241 -10.366 -39.583 1.00 91.19 108 ALA A N 1
ATOM 857 C CA . ALA A 1 108 ? 18.271 -9.369 -39.284 1.00 91.19 108 ALA A CA 1
ATOM 858 C C . ALA A 1 108 ? 19.661 -10.002 -39.099 1.00 91.19 108 ALA A C 1
ATOM 860 O O . ALA A 1 108 ? 20.644 -9.469 -39.618 1.00 91.19 108 ALA A O 1
ATOM 861 N N . GLU A 1 109 ? 19.757 -11.143 -38.408 1.00 88.94 109 GLU A N 1
ATOM 862 C CA . GLU A 1 109 ? 21.018 -11.872 -38.210 1.00 88.94 109 GLU A CA 1
ATOM 863 C C . GLU A 1 109 ? 21.610 -12.371 -39.536 1.00 88.94 109 GLU A C 1
ATOM 865 O O . GLU A 1 109 ? 22.824 -12.293 -39.740 1.00 88.94 109 GLU A O 1
ATOM 870 N N . ASN A 1 110 ? 20.757 -12.806 -40.470 1.00 91.31 110 ASN A N 1
ATOM 871 C CA . ASN A 1 110 ? 21.162 -13.233 -41.813 1.00 91.31 110 ASN A CA 1
ATOM 872 C C . ASN A 1 110 ? 21.321 -12.070 -42.824 1.00 91.31 110 ASN A C 1
ATOM 874 O O . ASN A 1 110 ? 21.569 -12.312 -44.004 1.00 91.31 110 ASN A O 1
ATOM 878 N N . ASP A 1 111 ? 21.219 -10.810 -42.379 1.00 92.88 111 ASP A N 1
ATOM 879 C CA . ASP A 1 111 ? 21.331 -9.587 -43.199 1.00 92.88 111 ASP A CA 1
ATOM 880 C C . ASP A 1 111 ? 20.314 -9.507 -44.363 1.00 92.88 111 ASP A C 1
ATOM 882 O O . ASP A 1 111 ? 20.595 -8.919 -45.406 1.00 92.88 111 ASP A O 1
ATOM 886 N N . LEU A 1 112 ? 19.121 -10.091 -44.196 1.00 96.00 112 LEU A N 1
ATOM 887 C CA . LEU A 1 112 ? 18.059 -10.167 -45.213 1.00 96.00 112 LEU A CA 1
ATOM 888 C C . LEU A 1 112 ? 17.096 -8.964 -45.177 1.00 96.00 112 LEU A C 1
ATOM 890 O O . LEU A 1 112 ? 16.422 -8.677 -46.169 1.00 96.00 112 LEU A O 1
ATOM 894 N N . ILE A 1 113 ? 17.082 -8.204 -44.077 1.00 96.12 113 ILE A N 1
ATOM 895 C CA . ILE A 1 113 ? 16.311 -6.958 -43.917 1.00 96.12 113 ILE A CA 1
ATOM 896 C C . ILE A 1 113 ? 17.215 -5.751 -43.618 1.00 96.12 113 ILE A C 1
ATOM 898 O O . ILE A 1 113 ? 18.345 -5.884 -43.148 1.00 96.12 113 ILE A O 1
ATOM 902 N N . GLN A 1 114 ? 16.739 -4.547 -43.940 1.00 94.88 114 GLN A N 1
ATOM 903 C CA . GLN A 1 114 ? 17.477 -3.297 -43.737 1.00 94.88 114 GLN A CA 1
ATOM 904 C C . GLN A 1 114 ? 17.359 -2.787 -42.296 1.00 94.88 114 GLN A C 1
ATOM 906 O O . GLN A 1 114 ? 16.277 -2.763 -41.714 1.00 94.88 114 GLN A O 1
ATOM 911 N N . ASP A 1 115 ? 18.468 -2.271 -41.768 1.00 94.94 115 ASP A N 1
ATOM 912 C CA . ASP A 1 115 ? 18.448 -1.332 -40.647 1.00 94.94 115 ASP A CA 1
ATOM 913 C C . ASP A 1 115 ? 17.998 0.043 -41.165 1.00 94.94 115 ASP A C 1
ATOM 915 O O . ASP A 1 115 ? 18.754 0.751 -41.834 1.00 94.94 115 ASP A O 1
ATOM 919 N N . ILE A 1 116 ? 16.747 0.404 -40.884 1.00 95.00 116 ILE A N 1
ATOM 920 C CA . ILE A 1 116 ? 16.113 1.646 -41.339 1.00 95.00 116 ILE A CA 1
ATOM 921 C C . ILE A 1 116 ? 16.373 2.838 -40.406 1.00 95.00 116 ILE A C 1
ATOM 923 O O . ILE A 1 116 ? 15.926 3.944 -40.711 1.00 95.00 116 ILE A O 1
ATOM 927 N N . SER A 1 117 ? 17.134 2.665 -39.313 1.00 91.69 117 SER A N 1
ATOM 928 C CA . SER A 1 117 ? 17.556 3.774 -38.430 1.00 91.69 117 SER A CA 1
ATOM 929 C C . SER A 1 117 ? 18.380 4.848 -39.159 1.00 91.69 117 SER A C 1
ATOM 931 O O . SER A 1 117 ? 18.446 5.998 -38.728 1.00 91.69 117 SER A O 1
ATOM 933 N N . VAL A 1 118 ? 18.962 4.494 -40.311 1.00 87.56 118 VAL A N 1
ATOM 934 C CA . VAL A 1 118 ? 19.708 5.388 -41.211 1.00 87.56 118 VAL A CA 1
ATOM 935 C C . VAL A 1 118 ? 18.828 6.412 -41.949 1.00 87.56 118 VAL A C 1
ATOM 937 O O . VAL A 1 118 ? 19.351 7.250 -42.689 1.00 87.56 118 VAL A O 1
ATOM 940 N N . HIS A 1 119 ? 17.505 6.340 -41.792 1.00 88.94 119 HIS A N 1
ATOM 941 C CA . HIS A 1 119 ? 16.529 7.220 -42.431 1.00 88.94 119 HIS A CA 1
ATOM 942 C C . HIS A 1 119 ? 15.818 8.120 -41.409 1.00 88.94 119 HIS A C 1
ATOM 944 O O . HIS A 1 119 ? 15.621 7.750 -40.254 1.00 88.94 119 HIS A O 1
ATOM 950 N N . GLU A 1 120 ? 15.385 9.309 -41.840 1.00 84.06 120 GLU A N 1
ATOM 951 C CA . GLU A 1 120 ? 14.592 10.215 -41.000 1.00 84.06 120 GLU A CA 1
ATOM 952 C C . GLU A 1 120 ? 13.165 9.664 -40.830 1.00 84.06 120 GLU A C 1
ATOM 954 O O . GLU A 1 120 ? 12.288 9.872 -41.669 1.00 84.06 120 GLU A O 1
ATOM 959 N N . ILE A 1 121 ? 12.941 8.926 -39.740 1.00 87.81 121 ILE A N 1
ATOM 960 C CA . ILE A 1 121 ? 11.660 8.290 -39.417 1.00 87.81 121 ILE A CA 1
ATOM 961 C C . ILE A 1 121 ? 11.126 8.850 -38.099 1.00 87.81 121 ILE A C 1
ATOM 963 O O . ILE A 1 121 ? 11.761 8.738 -37.050 1.00 87.81 121 ILE A O 1
ATOM 967 N N . ASN A 1 122 ? 9.908 9.392 -38.132 1.00 87.69 122 ASN A N 1
ATOM 968 C CA . ASN A 1 122 ? 9.187 9.756 -36.919 1.00 87.69 122 ASN A CA 1
ATOM 969 C C . ASN A 1 122 ? 8.682 8.487 -36.210 1.00 87.69 122 ASN A C 1
ATOM 971 O O . ASN A 1 122 ? 7.621 7.961 -36.544 1.00 87.69 122 ASN A O 1
ATOM 975 N N . THR A 1 123 ? 9.446 7.994 -35.234 1.00 89.75 123 THR A N 1
ATOM 976 C CA . THR A 1 123 ? 9.037 6.843 -34.411 1.00 89.75 123 THR A CA 1
ATOM 977 C C . THR A 1 123 ? 8.147 7.224 -33.224 1.00 89.75 123 THR A C 1
ATOM 979 O O . THR A 1 123 ? 7.534 6.340 -32.627 1.00 89.75 123 THR A O 1
ATOM 982 N N . ASP A 1 124 ? 7.980 8.518 -32.927 1.00 90.75 124 ASP A N 1
ATOM 983 C CA . ASP A 1 124 ? 7.151 8.976 -31.808 1.00 90.75 124 ASP A CA 1
ATOM 984 C C . ASP A 1 124 ? 5.659 8.704 -32.027 1.00 90.75 124 ASP A C 1
ATOM 986 O O . ASP A 1 124 ? 4.906 8.712 -31.058 1.00 90.75 124 ASP A O 1
ATOM 990 N N . ILE A 1 125 ? 5.198 8.444 -33.256 1.00 91.19 125 ILE A N 1
ATOM 991 C CA . ILE A 1 125 ? 3.788 8.102 -33.514 1.00 91.19 125 ILE A CA 1
ATOM 992 C C . ILE A 1 125 ? 3.394 6.730 -32.951 1.00 91.19 125 ILE A C 1
ATOM 994 O O . ILE A 1 125 ? 2.208 6.479 -32.749 1.00 91.19 125 ILE A O 1
ATOM 998 N N . TYR A 1 126 ? 4.354 5.840 -32.692 1.00 91.50 126 TYR A N 1
ATOM 999 C CA . TYR A 1 126 ? 4.085 4.471 -32.259 1.00 91.50 126 TYR A CA 1
ATOM 1000 C C . TYR A 1 126 ? 3.966 4.351 -30.737 1.00 91.50 126 TYR A C 1
ATOM 1002 O O . TYR A 1 126 ? 4.523 5.142 -29.973 1.00 91.50 126 TYR A O 1
ATOM 1010 N N . LEU A 1 127 ? 3.253 3.323 -30.276 1.00 88.69 127 LEU A N 1
ATOM 1011 C CA . LEU A 1 127 ? 3.310 2.896 -28.879 1.00 88.69 127 LEU A CA 1
ATOM 1012 C C . LEU A 1 127 ? 4.739 2.444 -28.527 1.00 88.69 127 LEU A C 1
ATOM 1014 O O . LEU A 1 127 ? 5.367 1.712 -29.290 1.00 88.69 127 LEU A O 1
ATOM 1018 N N . THR A 1 128 ? 5.243 2.841 -27.354 1.00 87.94 128 THR A N 1
ATOM 1019 C CA . THR A 1 128 ? 6.624 2.548 -26.925 1.00 87.94 128 THR A CA 1
ATOM 1020 C C . THR A 1 128 ? 6.928 1.049 -26.952 1.00 87.94 128 THR A C 1
ATOM 1022 O O . THR A 1 128 ? 7.940 0.639 -27.513 1.00 87.94 128 THR A O 1
ATOM 1025 N N . ASN A 1 129 ? 6.019 0.218 -26.429 1.00 86.25 129 ASN A N 1
ATOM 1026 C CA . ASN A 1 129 ? 6.185 -1.238 -26.435 1.00 86.25 129 ASN A CA 1
ATOM 1027 C C . ASN A 1 129 ? 6.194 -1.795 -27.870 1.00 86.25 129 ASN A C 1
ATOM 1029 O O . ASN A 1 129 ? 6.989 -2.678 -28.163 1.00 86.25 129 ASN A O 1
ATOM 1033 N N . ALA A 1 130 ? 5.386 -1.237 -28.780 1.00 89.69 130 ALA A N 1
ATOM 1034 C CA . ALA A 1 130 ? 5.310 -1.676 -30.173 1.00 89.69 130 ALA A CA 1
ATOM 1035 C C . ALA A 1 130 ? 6.608 -1.423 -30.951 1.00 89.69 130 ALA A C 1
ATOM 1037 O O . ALA A 1 130 ? 7.112 -2.320 -31.618 1.00 89.69 130 ALA A O 1
ATOM 1038 N N . ILE A 1 131 ? 7.173 -0.212 -30.864 1.00 91.31 131 ILE A N 1
ATOM 1039 C CA . ILE A 1 131 ? 8.417 0.102 -31.584 1.00 91.31 131 ILE A CA 1
ATOM 1040 C C . ILE A 1 131 ? 9.633 -0.592 -30.955 1.00 91.31 131 ILE A C 1
ATOM 1042 O O . ILE A 1 131 ? 10.575 -0.940 -31.663 1.00 91.31 131 ILE A O 1
ATOM 1046 N N . ASN A 1 132 ? 9.604 -0.847 -29.643 1.00 88.69 132 ASN A N 1
ATOM 1047 C CA . ASN A 1 132 ? 10.677 -1.548 -28.937 1.00 88.69 132 ASN A CA 1
ATOM 1048 C C . ASN A 1 132 ? 10.785 -3.039 -29.293 1.00 88.69 132 ASN A C 1
ATOM 1050 O O . ASN A 1 132 ? 11.828 -3.621 -29.012 1.00 88.69 132 ASN A O 1
ATOM 1054 N N . ILE A 1 133 ? 9.778 -3.646 -29.932 1.00 91.50 133 ILE A N 1
ATOM 1055 C CA . ILE A 1 133 ? 9.897 -4.995 -30.510 1.00 91.50 133 ILE A CA 1
ATOM 1056 C C . ILE A 1 133 ? 11.008 -5.013 -31.577 1.00 91.50 133 ILE A C 1
ATOM 1058 O O . ILE A 1 133 ? 11.839 -5.910 -31.585 1.00 91.50 133 ILE A O 1
ATOM 1062 N N . LEU A 1 134 ? 11.086 -3.980 -32.425 1.00 93.06 134 LEU A N 1
ATOM 1063 C CA . LEU A 1 134 ? 11.902 -3.959 -33.653 1.00 93.06 134 LEU A CA 1
ATOM 1064 C C . LEU A 1 134 ? 13.282 -3.290 -33.521 1.00 93.06 134 LEU A C 1
ATOM 1066 O O . LEU A 1 134 ? 13.967 -3.094 -34.530 1.00 93.06 134 LEU A O 1
ATOM 1070 N N . LYS A 1 135 ? 13.682 -2.899 -32.306 1.00 89.62 135 LYS A N 1
ATOM 1071 C CA . LYS A 1 135 ? 14.942 -2.185 -32.041 1.00 89.62 135 LYS A CA 1
ATOM 1072 C C . LYS A 1 135 ? 16.031 -3.103 -31.505 1.00 89.62 135 LYS A C 1
ATOM 1074 O O . LYS A 1 135 ? 15.802 -3.774 -30.508 1.00 89.62 135 LYS A O 1
ATOM 1079 N N . ASP A 1 136 ? 17.239 -3.012 -32.048 1.00 88.19 136 ASP A N 1
ATOM 1080 C CA . ASP A 1 136 ? 18.443 -3.615 -31.460 1.00 88.19 136 ASP A CA 1
ATOM 1081 C C . ASP A 1 136 ? 19.511 -2.533 -31.244 1.00 88.19 136 ASP A C 1
ATOM 1083 O O . ASP A 1 136 ? 20.139 -2.043 -32.186 1.00 88.19 136 ASP A O 1
ATOM 1087 N N . GLY A 1 137 ? 19.666 -2.096 -29.992 1.00 84.06 137 GLY A N 1
ATOM 1088 C CA . GLY A 1 137 ? 20.453 -0.908 -29.662 1.00 84.06 137 GLY A CA 1
ATOM 1089 C C . GLY A 1 137 ? 19.917 0.333 -30.385 1.00 84.06 137 GLY A C 1
ATOM 1090 O O . GLY A 1 137 ? 18.754 0.698 -30.216 1.00 84.06 137 GLY A O 1
ATOM 1091 N N . ASP A 1 138 ? 20.771 0.962 -31.196 1.00 88.12 138 ASP A N 1
ATOM 1092 C CA . ASP A 1 138 ? 20.416 2.121 -32.029 1.00 88.12 138 ASP A CA 1
ATOM 1093 C C . ASP A 1 138 ? 19.747 1.732 -33.365 1.00 88.12 138 ASP A C 1
ATOM 1095 O O . ASP A 1 138 ? 19.221 2.601 -34.063 1.00 88.12 138 ASP A O 1
ATOM 1099 N N . LYS A 1 139 ? 19.762 0.444 -33.739 1.00 93.00 139 LYS A N 1
ATOM 1100 C CA . LYS A 1 139 ? 19.207 -0.046 -35.006 1.00 93.00 139 LYS A CA 1
ATOM 1101 C C . LYS A 1 139 ? 17.698 -0.238 -34.941 1.00 93.00 139 LYS A C 1
ATOM 1103 O O . LYS A 1 139 ? 17.139 -0.524 -33.881 1.00 93.00 139 LYS A O 1
ATOM 1108 N N . LEU A 1 140 ? 17.052 -0.173 -36.101 1.00 94.56 140 LEU A N 1
ATOM 1109 C CA . LEU A 1 140 ? 15.622 -0.431 -36.263 1.00 94.56 140 LEU A CA 1
ATOM 1110 C C . LEU A 1 140 ? 15.409 -1.304 -37.502 1.00 94.56 140 LEU A C 1
ATOM 1112 O O . LEU A 1 140 ? 15.779 -0.886 -38.593 1.00 94.56 140 LEU A O 1
ATOM 1116 N N . TYR A 1 141 ? 14.808 -2.485 -37.356 1.00 95.38 141 TYR A N 1
ATOM 1117 C CA . TYR A 1 141 ? 14.673 -3.457 -38.457 1.00 95.38 141 TYR A CA 1
ATOM 1118 C C . TYR A 1 141 ? 13.289 -3.477 -39.137 1.00 95.38 141 TYR A C 1
ATOM 1120 O O . TYR A 1 141 ? 13.043 -4.257 -40.055 1.00 95.38 141 TYR A O 1
ATOM 1128 N N . GLY A 1 142 ? 12.377 -2.592 -38.730 1.00 95.06 142 GLY A N 1
ATOM 1129 C CA . GLY A 1 142 ? 11.067 -2.437 -39.360 1.00 95.06 142 GLY A CA 1
ATOM 1130 C C . GLY A 1 142 ? 10.185 -1.410 -38.655 1.00 95.06 142 GLY A C 1
ATOM 1131 O O . GLY A 1 142 ? 10.623 -0.736 -37.722 1.00 95.06 142 GLY A O 1
ATOM 1132 N N . LEU A 1 143 ? 8.923 -1.311 -39.078 1.00 96.75 143 LEU A N 1
ATOM 1133 C CA . LEU A 1 143 ? 7.900 -0.472 -38.436 1.00 96.75 143 LEU A CA 1
ATOM 1134 C C . LEU A 1 143 ? 6.677 -1.315 -38.039 1.00 96.75 143 LEU A C 1
ATOM 1136 O O . LEU A 1 143 ? 6.236 -2.134 -38.841 1.00 96.75 143 LEU A O 1
ATOM 1140 N N . PRO A 1 144 ? 6.099 -1.149 -36.836 1.00 96.00 144 PRO A N 1
ATOM 1141 C CA . PRO A 1 144 ? 4.950 -1.948 -36.425 1.00 96.00 144 PRO A CA 1
ATOM 1142 C C . PRO A 1 144 ? 3.678 -1.483 -37.154 1.00 96.00 144 PRO A C 1
ATOM 1144 O O . PRO A 1 144 ? 3.351 -0.296 -37.150 1.00 96.00 144 PRO A O 1
ATOM 1147 N N . LEU A 1 145 ? 2.960 -2.427 -37.767 1.00 95.62 145 LEU A N 1
ATOM 1148 C CA . LEU A 1 145 ? 1.714 -2.198 -38.504 1.00 95.62 145 LEU A CA 1
ATOM 1149 C C . LEU A 1 145 ? 0.481 -2.443 -37.628 1.00 95.62 145 LEU A C 1
ATOM 1151 O O . LEU A 1 145 ? -0.422 -1.612 -37.605 1.00 95.62 145 LEU A O 1
ATOM 1155 N N . SER A 1 146 ? 0.432 -3.556 -36.897 1.00 93.25 146 SER A N 1
ATOM 1156 C CA . SER A 1 146 ? -0.670 -3.851 -35.971 1.00 93.25 146 SER A CA 1
ATOM 1157 C C . SER A 1 146 ? -0.228 -4.750 -34.829 1.00 93.25 146 SER A C 1
ATOM 1159 O O . SER A 1 146 ? 0.684 -5.549 -35.007 1.00 93.25 146 SER A O 1
ATOM 1161 N N . LEU A 1 147 ? -0.882 -4.649 -33.675 1.00 93.69 147 LEU A N 1
ATOM 1162 C CA . LEU A 1 147 ? -0.510 -5.367 -32.454 1.00 93.69 147 LEU A CA 1
ATOM 1163 C C . LEU A 1 147 ? -1.433 -6.551 -32.166 1.00 93.69 147 LEU A C 1
ATOM 1165 O O . LEU A 1 147 ? -2.617 -6.520 -32.500 1.00 93.69 147 LEU A O 1
ATOM 1169 N N . ASN A 1 148 ? -0.889 -7.556 -31.483 1.00 92.06 148 ASN A N 1
ATOM 1170 C CA . ASN A 1 148 ? -1.607 -8.731 -31.006 1.00 92.06 148 ASN A CA 1
ATOM 1171 C C . ASN A 1 148 ? -1.300 -8.975 -29.518 1.00 92.06 148 ASN A C 1
ATOM 1173 O O . ASN A 1 148 ? -0.153 -8.831 -29.093 1.00 92.06 148 ASN A O 1
ATOM 1177 N N . THR A 1 149 ? -2.319 -9.324 -28.729 1.00 94.12 149 THR A N 1
ATOM 1178 C CA . THR A 1 149 ? -2.219 -9.608 -27.281 1.00 94.12 149 THR A CA 1
ATOM 1179 C C . THR A 1 149 ? -3.329 -10.574 -26.844 1.00 94.12 149 THR A C 1
ATOM 1181 O O . THR A 1 149 ? -4.266 -10.808 -27.608 1.00 94.12 149 THR A O 1
ATOM 1184 N N . PHE A 1 150 ? -3.254 -11.123 -25.629 1.00 95.06 150 PHE A N 1
ATOM 1185 C CA . PHE A 1 150 ? -4.333 -11.928 -25.039 1.00 95.06 150 PHE A CA 1
ATOM 1186 C C . PHE A 1 150 ? -5.314 -11.077 -24.235 1.00 95.06 150 PHE A C 1
ATOM 1188 O O . PHE A 1 150 ? -4.925 -10.089 -23.615 1.00 95.06 150 PHE A O 1
ATOM 1195 N N . ILE A 1 151 ? -6.577 -11.499 -24.198 1.00 95.12 151 ILE A N 1
ATOM 1196 C CA . ILE A 1 151 ? -7.663 -10.857 -23.450 1.00 95.12 151 ILE A CA 1
ATOM 1197 C C . ILE A 1 151 ? -8.596 -11.907 -22.820 1.00 95.12 151 ILE A C 1
ATOM 1199 O O . ILE A 1 151 ? -8.601 -13.065 -23.243 1.00 95.12 151 ILE A O 1
ATOM 1203 N N . LEU A 1 152 ? -9.397 -11.519 -21.820 1.00 95.81 152 LEU A N 1
ATOM 1204 C CA . LEU A 1 152 ? -10.460 -12.369 -21.283 1.00 95.81 152 LEU A CA 1
ATOM 1205 C C . LEU A 1 152 ? -11.746 -12.169 -22.097 1.00 95.81 152 LEU A C 1
ATOM 1207 O O . LEU A 1 152 ? -12.459 -11.179 -21.917 1.00 95.81 152 LEU A O 1
ATOM 1211 N N . TYR A 1 153 ? -12.051 -13.110 -22.986 1.00 94.75 153 TYR A N 1
ATOM 1212 C CA . TYR A 1 153 ? -13.339 -13.186 -23.670 1.00 94.75 153 TYR A CA 1
ATOM 1213 C C . TYR A 1 153 ? -14.420 -13.765 -22.752 1.00 94.75 153 TYR A C 1
ATOM 1215 O O . TYR A 1 153 ? -14.157 -14.636 -21.919 1.00 94.75 153 TYR A O 1
ATOM 1223 N N . TYR A 1 154 ? -15.652 -13.292 -22.929 1.00 91.69 154 TYR A N 1
ATOM 1224 C CA . TYR A 1 154 ? -16.833 -13.778 -22.218 1.00 91.69 154 TYR A CA 1
ATOM 1225 C C . TYR A 1 154 ? -18.084 -13.686 -23.100 1.00 91.69 154 TYR A C 1
ATOM 1227 O O . TYR A 1 154 ? -18.141 -12.893 -24.044 1.00 91.69 154 TYR A O 1
ATOM 1235 N N . ASN A 1 155 ? -19.108 -14.483 -22.798 1.00 85.44 155 ASN A N 1
ATOM 1236 C CA . ASN A 1 155 ? -20.403 -14.386 -23.473 1.00 85.44 155 ASN A CA 1
ATOM 1237 C C . ASN A 1 155 ? -21.370 -13.540 -22.631 1.00 85.44 155 ASN A C 1
ATOM 1239 O O . ASN A 1 155 ? -21.774 -13.960 -21.548 1.00 85.44 155 ASN A O 1
ATOM 1243 N N . LYS A 1 156 ? -21.783 -12.364 -23.125 1.00 81.44 156 LYS A N 1
ATOM 1244 C CA . LYS A 1 156 ? -22.627 -11.405 -22.382 1.00 81.44 156 LYS A CA 1
ATOM 1245 C C . LYS A 1 156 ? -23.941 -11.999 -21.869 1.00 81.44 156 LYS A C 1
ATOM 1247 O O . LYS A 1 156 ? -24.475 -11.525 -20.867 1.00 81.44 156 LYS A O 1
ATOM 1252 N N . THR A 1 157 ? -24.461 -13.055 -22.501 1.00 73.44 157 THR A N 1
ATOM 1253 C CA . THR A 1 157 ? -25.697 -13.714 -22.050 1.00 73.44 157 THR A CA 1
ATOM 1254 C C . THR A 1 157 ? -25.571 -14.329 -20.653 1.00 73.44 157 THR A C 1
ATOM 1256 O O . THR A 1 157 ? -26.586 -14.564 -20.006 1.00 73.44 157 THR A O 1
ATOM 1259 N N . MET A 1 158 ? -24.350 -14.543 -20.148 1.00 70.62 158 MET A N 1
ATOM 1260 C CA . MET A 1 158 ? -24.081 -15.085 -18.811 1.00 70.62 158 MET A CA 1
ATOM 1261 C C . MET A 1 158 ? -24.514 -14.179 -17.642 1.00 70.62 158 MET A C 1
ATOM 1263 O O . MET A 1 158 ? -24.514 -14.649 -16.499 1.00 70.62 158 MET A O 1
ATOM 1267 N N . PHE A 1 159 ? -24.848 -12.910 -17.922 1.00 67.06 159 PHE A N 1
ATOM 1268 C CA . PHE A 1 159 ? -25.314 -11.900 -16.957 1.00 67.06 159 PHE A CA 1
ATOM 1269 C C . PHE A 1 159 ? -26.833 -11.643 -17.032 1.00 67.06 159 PHE A C 1
ATOM 1271 O O . PHE A 1 159 ? -27.405 -10.920 -16.206 1.00 67.06 159 PHE A O 1
ATOM 1278 N N . VAL A 1 160 ? -27.525 -12.268 -17.987 1.00 60.59 160 VAL A N 1
ATOM 1279 C CA . VAL A 1 160 ? -28.989 -12.243 -18.097 1.00 60.59 160 VAL A CA 1
ATOM 1280 C C . VAL A 1 160 ? -29.577 -13.209 -17.060 1.00 60.59 160 VAL A C 1
ATOM 1282 O O . VAL A 1 160 ? -29.108 -14.336 -16.921 1.00 60.59 160 VAL A O 1
ATOM 1285 N N . GLN A 1 161 ? -30.592 -12.782 -16.296 1.00 45.75 161 GLN A N 1
ATOM 1286 C CA . GLN A 1 161 ? -31.326 -13.729 -15.443 1.00 45.75 161 GLN A CA 1
ATOM 1287 C C . GLN A 1 161 ? -32.293 -14.527 -16.329 1.00 45.75 161 GLN A C 1
ATOM 1289 O O . GLN A 1 161 ? -32.972 -13.914 -17.151 1.00 45.75 161 GLN A O 1
ATOM 1294 N N . PRO A 1 162 ? -32.416 -15.858 -16.169 1.00 42.03 162 PRO A N 1
ATOM 1295 C CA . PRO A 1 162 ? -33.455 -16.603 -16.868 1.00 42.03 162 PRO A CA 1
ATOM 1296 C C . PRO A 1 162 ? -34.833 -16.044 -16.471 1.00 42.03 162 PRO A C 1
ATOM 1298 O O . PRO A 1 162 ? -35.045 -15.757 -15.284 1.00 42.03 162 PRO A O 1
ATOM 1301 N N . PRO A 1 163 ? -35.772 -15.875 -17.422 1.00 40.81 163 PRO A N 1
ATOM 1302 C CA . PRO A 1 163 ? -37.070 -15.284 -17.132 1.00 40.81 163 PRO A CA 1
ATOM 1303 C C . PRO A 1 163 ? -37.807 -16.111 -16.075 1.00 40.81 163 PRO A C 1
ATOM 1305 O O . PRO A 1 163 ? -38.079 -17.300 -16.252 1.00 40.81 163 PRO A O 1
ATOM 1308 N N . LYS A 1 164 ? -38.137 -15.468 -14.952 1.00 41.25 164 LYS A N 1
ATOM 1309 C CA . LYS A 1 164 ? -39.044 -16.040 -13.955 1.00 41.25 164 LYS A CA 1
ATOM 1310 C C . LYS A 1 164 ? -40.447 -16.056 -14.574 1.00 41.25 164 LYS A C 1
ATOM 1312 O O . LYS A 1 164 ? -40.935 -14.996 -14.944 1.00 41.25 164 LYS A O 1
ATOM 1317 N N . GLU A 1 165 ? -41.066 -17.240 -14.622 1.00 42.56 165 GLU A N 1
ATOM 1318 C CA . GLU A 1 165 ? -42.412 -17.540 -15.168 1.00 42.56 165 GLU A CA 1
ATOM 1319 C C . GLU A 1 165 ? -42.528 -17.919 -16.670 1.00 42.56 165 GLU A C 1
ATOM 1321 O O . GLU A 1 165 ? -43.319 -17.330 -17.395 1.00 42.56 165 GLU A O 1
ATOM 1326 N N . ASP A 1 166 ? -41.848 -18.986 -17.118 1.00 38.34 166 ASP A N 1
ATOM 1327 C CA . ASP A 1 166 ? -42.508 -20.236 -17.586 1.00 38.34 166 ASP A CA 1
ATOM 1328 C C . ASP A 1 166 ? -41.467 -21.382 -17.665 1.00 38.34 166 ASP A C 1
ATOM 1330 O O . ASP A 1 166 ? -40.262 -21.144 -17.662 1.00 38.34 166 ASP A O 1
ATOM 1334 N N . ASN A 1 167 ? -41.901 -22.644 -17.732 1.00 39.47 167 ASN A N 1
ATOM 1335 C CA . ASN A 1 167 ? -41.042 -23.842 -17.734 1.00 39.47 167 ASN A CA 1
ATOM 1336 C C . ASN A 1 167 ? -40.324 -24.119 -19.078 1.00 39.47 167 ASN A C 1
ATOM 1338 O O . ASN A 1 167 ? -39.975 -25.263 -19.377 1.00 39.47 167 ASN A O 1
ATOM 1342 N N . SER A 1 168 ? -40.080 -23.092 -19.892 1.00 42.75 168 SER A N 1
ATOM 1343 C CA . SER A 1 168 ? -39.190 -23.163 -21.052 1.00 42.75 168 SER A CA 1
ATOM 1344 C C . SER A 1 168 ? -37.810 -22.627 -20.678 1.00 42.75 168 SER A C 1
ATOM 1346 O O . SER A 1 168 ? -37.556 -21.425 -20.753 1.00 42.75 168 SER A O 1
ATOM 1348 N N . SER A 1 169 ? -36.896 -23.523 -20.302 1.00 42.00 169 SER A N 1
ATOM 1349 C CA . SER A 1 169 ? -35.470 -23.201 -20.244 1.00 42.00 169 SER A CA 1
ATOM 1350 C C . SER A 1 169 ? -34.984 -22.864 -21.655 1.00 42.00 169 SER A C 1
ATOM 1352 O O . SER A 1 169 ? -34.736 -23.766 -22.458 1.00 42.00 169 SER A O 1
ATOM 1354 N N . VAL A 1 170 ? -34.893 -21.572 -21.971 1.00 52.31 170 VAL A N 1
ATOM 1355 C CA . VAL A 1 170 ? -34.315 -21.093 -23.229 1.00 52.31 170 VAL A CA 1
ATOM 1356 C C . VAL A 1 170 ? -32.818 -21.376 -23.189 1.00 52.31 170 VAL A C 1
ATOM 1358 O O . VAL A 1 170 ? -32.053 -20.669 -22.535 1.00 52.31 170 VAL A O 1
ATOM 1361 N N . ASP A 1 171 ? -32.412 -22.451 -23.856 1.00 57.50 171 ASP A N 1
ATOM 1362 C CA . ASP A 1 171 ? -31.010 -22.812 -24.004 1.00 57.50 171 ASP A CA 1
ATOM 1363 C C . ASP A 1 171 ? -30.353 -21.860 -25.014 1.00 57.50 171 ASP A C 1
ATOM 1365 O O . ASP A 1 171 ? -30.561 -21.938 -26.227 1.00 57.50 171 ASP A O 1
ATOM 1369 N N . VAL A 1 172 ? -29.571 -20.918 -24.490 1.00 54.75 172 VAL A N 1
ATOM 1370 C CA . VAL A 1 172 ? -28.864 -19.913 -25.288 1.00 54.75 172 VAL A CA 1
ATOM 1371 C C . VAL A 1 172 ? -27.805 -20.556 -26.190 1.00 54.75 172 VAL A C 1
ATOM 1373 O O . VAL A 1 172 ? -27.598 -20.079 -27.306 1.00 54.75 172 VAL A O 1
ATOM 1376 N N . ALA A 1 173 ? -27.181 -21.663 -25.771 1.00 53.53 173 ALA A N 1
ATOM 1377 C CA . ALA A 1 173 ? -26.245 -22.399 -26.618 1.00 53.53 173 ALA A CA 1
ATOM 1378 C C . ALA A 1 173 ? -26.985 -23.060 -27.792 1.00 53.53 173 ALA A C 1
ATOM 1380 O O . ALA A 1 173 ? -26.519 -22.991 -28.931 1.00 53.53 173 ALA A O 1
ATOM 1381 N N . GLN A 1 174 ? -28.184 -23.600 -27.556 1.00 61.34 174 GLN A N 1
ATOM 1382 C CA . GLN A 1 174 ? -29.052 -24.103 -28.624 1.00 61.34 174 GLN A CA 1
ATOM 1383 C C . GLN A 1 174 ? -29.482 -22.983 -29.592 1.00 61.34 174 GLN A C 1
ATOM 1385 O O . GLN A 1 174 ? -29.398 -23.180 -30.803 1.00 61.34 174 GLN A O 1
ATOM 1390 N N . LEU A 1 175 ? -29.849 -21.788 -29.104 1.00 61.50 175 LEU A N 1
ATOM 1391 C CA . LEU A 1 175 ? -30.165 -20.632 -29.965 1.00 61.50 175 LEU A CA 1
ATOM 1392 C C . LEU A 1 175 ? -28.966 -20.178 -30.817 1.00 61.50 175 LEU A C 1
ATOM 1394 O O . LEU A 1 175 ? -29.138 -19.843 -31.992 1.00 61.50 175 LEU A O 1
ATOM 1398 N N . ILE A 1 176 ? -27.751 -20.184 -30.256 1.00 59.28 176 ILE A N 1
ATOM 1399 C CA . ILE A 1 176 ? -26.515 -19.888 -30.998 1.00 59.28 176 ILE A CA 1
ATOM 1400 C C . ILE A 1 176 ? -26.277 -20.957 -32.075 1.00 59.28 176 ILE A C 1
ATOM 1402 O O . ILE A 1 176 ? -26.059 -20.609 -33.237 1.00 59.28 176 ILE A O 1
ATOM 1406 N N . GLN A 1 177 ? -26.410 -22.244 -31.743 1.00 61.78 177 GLN A N 1
ATOM 1407 C CA . GLN A 1 177 ? -26.293 -23.328 -32.723 1.00 61.78 177 GLN A CA 1
ATOM 1408 C C . GLN A 1 177 ? -27.364 -23.268 -33.820 1.00 61.78 177 GLN A C 1
ATOM 1410 O O . GLN A 1 177 ? -27.091 -23.609 -34.970 1.00 61.78 177 GLN A O 1
ATOM 1415 N N . ASP A 1 178 ? -28.590 -22.871 -33.496 1.00 65.31 178 ASP A N 1
ATOM 1416 C CA . ASP A 1 178 ? -29.684 -22.818 -34.465 1.00 65.31 178 ASP A CA 1
ATOM 1417 C C . ASP A 1 178 ? -29.541 -21.605 -35.394 1.00 65.31 178 ASP A C 1
ATOM 1419 O O . ASP A 1 178 ? -29.717 -21.743 -36.609 1.00 65.31 178 ASP A O 1
ATOM 1423 N N . LYS A 1 179 ? -29.031 -20.477 -34.883 1.00 60.16 179 LYS A N 1
ATOM 1424 C CA . LYS A 1 179 ? -28.536 -19.359 -35.700 1.00 60.16 179 LYS A CA 1
ATOM 1425 C C . LYS A 1 179 ? -27.383 -19.787 -36.623 1.00 60.16 179 LYS A C 1
ATOM 1427 O O . LYS A 1 179 ? -27.425 -19.473 -37.811 1.00 60.16 179 LYS A O 1
ATOM 1432 N N . GLN A 1 180 ? -26.401 -20.550 -36.129 1.00 58.47 180 GLN A N 1
ATOM 1433 C CA . GLN A 1 180 ? -25.301 -21.106 -36.942 1.00 58.47 180 GLN A CA 1
ATOM 1434 C C . GLN A 1 180 ? -25.798 -22.080 -38.030 1.00 58.47 180 GLN A C 1
ATOM 1436 O O . GLN A 1 180 ? -25.243 -22.123 -39.126 1.00 58.47 180 GLN A O 1
ATOM 1441 N N . LYS A 1 181 ? -26.885 -22.823 -37.775 1.00 62.44 181 LYS A N 1
ATOM 1442 C CA . LYS A 1 181 ? -27.569 -23.681 -38.766 1.00 62.44 181 LYS A CA 1
ATOM 1443 C C . LYS A 1 181 ? -28.467 -22.899 -39.741 1.00 62.44 181 LYS A C 1
ATOM 1445 O O . LYS A 1 181 ? -29.083 -23.512 -40.614 1.00 62.44 181 LYS A O 1
ATOM 1450 N N . GLY A 1 182 ? -28.560 -21.572 -39.614 1.00 57.47 182 GLY A N 1
ATOM 1451 C CA . GLY A 1 182 ? -29.400 -20.717 -40.457 1.00 57.47 182 GLY A CA 1
ATOM 1452 C C . GLY A 1 182 ? -30.901 -20.835 -40.173 1.00 57.47 182 GLY A C 1
ATOM 1453 O O . GLY A 1 182 ? -31.713 -20.552 -41.054 1.00 57.47 182 GLY A O 1
ATOM 1454 N N . ILE A 1 183 ? -31.285 -21.277 -38.972 1.00 61.97 183 ILE A N 1
ATOM 1455 C CA . ILE A 1 183 ? -32.683 -21.360 -38.541 1.00 61.97 183 ILE A CA 1
ATOM 1456 C C . ILE A 1 183 ? -33.150 -19.950 -38.159 1.00 61.97 183 ILE A C 1
ATOM 1458 O O . ILE A 1 183 ? -32.569 -19.286 -37.305 1.00 61.97 183 ILE A O 1
ATOM 1462 N N . THR A 1 184 ? -34.191 -19.474 -38.843 1.00 57.34 184 THR A N 1
ATOM 1463 C CA . THR A 1 184 ? -34.704 -18.097 -38.735 1.00 57.34 184 THR A CA 1
ATOM 1464 C C . THR A 1 184 ? -36.221 -18.069 -38.546 1.00 57.34 184 THR A C 1
ATOM 1466 O O . THR A 1 184 ? -36.916 -17.258 -39.166 1.00 57.34 184 THR A O 1
ATOM 1469 N N . ASP A 1 185 ? -36.772 -18.995 -37.759 1.00 69.69 185 ASP A N 1
ATOM 1470 C CA . ASP A 1 185 ? -38.171 -18.884 -37.355 1.00 69.69 185 ASP A CA 1
ATOM 1471 C C . ASP A 1 185 ? -38.383 -17.716 -36.379 1.00 69.69 185 ASP A C 1
ATOM 1473 O O . ASP A 1 185 ? -37.462 -17.178 -35.759 1.00 69.69 185 ASP A O 1
ATOM 1477 N N . THR A 1 186 ? -39.632 -17.260 -36.307 1.00 65.62 186 THR A N 1
ATOM 1478 C CA . THR A 1 186 ? -40.007 -16.069 -35.539 1.00 65.62 186 THR A CA 1
ATOM 1479 C C . THR A 1 186 ? -39.837 -16.272 -34.032 1.00 65.62 186 THR A C 1
ATOM 1481 O O . THR A 1 186 ? -39.657 -15.300 -33.311 1.00 65.62 186 THR A O 1
ATOM 1484 N N . GLU A 1 187 ? -39.870 -17.515 -33.555 1.00 65.88 187 GLU A N 1
ATOM 1485 C CA . GLU A 1 187 ? -39.747 -17.866 -32.139 1.00 65.88 187 GLU A CA 1
ATOM 1486 C C . GLU A 1 187 ? -38.284 -17.735 -31.681 1.00 65.88 187 GLU A C 1
ATOM 1488 O O . GLU A 1 187 ? -37.999 -16.999 -30.737 1.00 65.88 187 GLU A O 1
ATOM 1493 N N . THR A 1 188 ? -37.351 -18.300 -32.454 1.00 61.81 188 THR A N 1
ATOM 1494 C CA . THR A 1 188 ? -35.892 -18.141 -32.302 1.00 61.81 188 THR A CA 1
ATOM 1495 C C . THR A 1 188 ? -35.466 -16.669 -32.364 1.00 61.81 188 THR A C 1
ATOM 1497 O O . THR A 1 188 ? -34.682 -16.208 -31.534 1.00 61.81 188 THR A O 1
ATOM 1500 N N . LEU A 1 189 ? -35.996 -15.904 -33.329 1.00 63.56 189 LEU A N 1
ATOM 1501 C CA . LEU A 1 189 ? -35.679 -14.477 -33.483 1.00 63.56 189 LEU A CA 1
ATOM 1502 C C . LEU A 1 189 ? -36.233 -13.615 -32.340 1.00 63.56 189 LEU A C 1
ATOM 1504 O O . LEU A 1 189 ? -35.553 -12.689 -31.903 1.00 63.56 189 LEU A O 1
ATOM 1508 N N . ASN A 1 190 ? -37.435 -13.913 -31.838 1.00 67.88 190 ASN A N 1
ATOM 1509 C CA . ASN A 1 190 ? -37.997 -13.198 -30.693 1.00 67.88 190 ASN A CA 1
ATOM 1510 C C . ASN A 1 190 ? -37.198 -13.481 -29.415 1.00 67.88 190 ASN A C 1
ATOM 1512 O O . ASN A 1 190 ? -36.823 -12.535 -28.733 1.00 67.88 190 ASN A O 1
ATOM 1516 N N . ALA A 1 191 ? -36.844 -14.744 -29.146 1.00 65.88 191 ALA A N 1
ATOM 1517 C CA . ALA A 1 191 ? -36.023 -15.104 -27.988 1.00 65.88 191 ALA A CA 1
ATOM 1518 C C . ALA A 1 191 ? -34.645 -14.409 -28.007 1.00 65.88 191 ALA A C 1
ATOM 1520 O O . ALA A 1 191 ? -34.185 -13.914 -26.980 1.00 65.88 191 ALA A O 1
ATOM 1521 N N . LEU A 1 192 ? -34.011 -14.305 -29.181 1.00 64.62 192 LEU A N 1
ATOM 1522 C CA . LEU A 1 192 ? -32.773 -13.536 -29.366 1.00 64.62 192 LEU A CA 1
ATOM 1523 C C . LEU A 1 192 ? -32.956 -12.037 -29.078 1.00 64.62 192 LEU A C 1
ATOM 1525 O O . LEU A 1 192 ? -32.122 -11.453 -28.390 1.00 64.62 192 LEU A O 1
ATOM 1529 N N . ASN A 1 193 ? -34.039 -11.419 -29.560 1.00 69.19 193 ASN A N 1
ATOM 1530 C CA . ASN A 1 193 ? -34.329 -10.005 -29.292 1.00 69.19 193 ASN A CA 1
ATOM 1531 C C . ASN A 1 193 ? -34.627 -9.744 -27.804 1.00 69.19 193 ASN A C 1
ATOM 1533 O O . ASN A 1 193 ? -34.147 -8.756 -27.250 1.00 69.19 193 ASN A O 1
ATOM 1537 N N . ASP A 1 194 ? -35.363 -10.642 -27.143 1.00 68.62 194 ASP A N 1
ATOM 1538 C CA . ASP A 1 194 ? -35.670 -10.538 -25.713 1.00 68.62 194 ASP A CA 1
ATOM 1539 C C . ASP A 1 194 ? -34.393 -10.650 -24.861 1.00 68.62 194 ASP A C 1
ATOM 1541 O O . ASP A 1 194 ? -34.224 -9.883 -23.911 1.00 68.62 194 ASP A O 1
ATOM 1545 N N . ILE A 1 195 ? -33.461 -11.543 -25.222 1.00 65.62 195 ILE A N 1
ATOM 1546 C CA . ILE A 1 195 ? -32.138 -11.653 -24.581 1.00 65.62 195 ILE A CA 1
ATOM 1547 C C . ILE A 1 195 ? -31.318 -10.374 -24.798 1.00 65.62 195 ILE A C 1
ATOM 1549 O O . ILE A 1 195 ? -30.787 -9.831 -23.830 1.00 65.62 195 ILE A O 1
ATOM 1553 N N . LEU A 1 196 ? -31.238 -9.864 -26.033 1.00 65.31 196 LEU A N 1
ATOM 1554 C CA . LEU A 1 196 ? -30.503 -8.630 -26.344 1.00 65.31 196 LEU A CA 1
ATOM 1555 C C . LEU A 1 196 ? -31.043 -7.436 -25.541 1.00 65.31 196 LEU A C 1
ATOM 1557 O O . LEU A 1 196 ? -30.262 -6.718 -24.921 1.00 65.31 196 LEU A O 1
ATOM 1561 N N . SER A 1 197 ? -32.368 -7.290 -25.439 1.00 65.56 197 SER A N 1
ATOM 1562 C CA . SER A 1 197 ? -32.990 -6.215 -24.652 1.00 65.56 197 SER A CA 1
ATOM 1563 C C . SER A 1 197 ? -32.682 -6.294 -23.146 1.00 65.56 197 SER A C 1
ATOM 1565 O O . SER A 1 197 ? -32.612 -5.266 -22.474 1.00 65.56 197 SER A O 1
ATOM 1567 N N . GLN A 1 198 ? -32.461 -7.499 -22.608 1.00 64.69 198 GLN A N 1
ATOM 1568 C CA . GLN A 1 198 ? -32.075 -7.704 -21.207 1.00 64.69 198 GLN A CA 1
ATOM 1569 C C . GLN A 1 198 ? -30.583 -7.461 -20.960 1.00 64.69 198 GLN A C 1
ATOM 1571 O O . GLN A 1 198 ? -30.219 -7.065 -19.854 1.00 64.69 198 GLN A O 1
ATOM 1576 N N . VAL A 1 199 ? -29.728 -7.675 -21.967 1.00 62.41 199 VAL A N 1
ATOM 1577 C CA . VAL A 1 199 ? -28.318 -7.255 -21.923 1.00 62.41 199 VAL A CA 1
ATOM 1578 C C . VAL A 1 199 ? -28.244 -5.724 -21.906 1.00 62.41 199 VAL A C 1
ATOM 1580 O O . VAL A 1 199 ? -27.623 -5.167 -21.007 1.00 62.41 199 VAL A O 1
ATOM 1583 N N . GLU A 1 200 ? -28.957 -5.042 -22.811 1.00 60.00 200 GLU A N 1
ATOM 1584 C CA . GLU A 1 200 ? -28.999 -3.569 -22.884 1.00 60.00 200 GLU A CA 1
ATOM 1585 C C . GLU A 1 200 ? -29.530 -2.910 -21.595 1.00 60.00 200 GLU A C 1
ATOM 1587 O O . GLU A 1 200 ? -29.020 -1.877 -21.168 1.00 60.00 200 GLU A O 1
ATOM 1592 N N . GLN A 1 201 ? -30.535 -3.501 -20.936 1.00 55.75 201 GLN A N 1
ATOM 1593 C CA . GLN A 1 201 ? -31.108 -2.948 -19.697 1.00 55.75 201 GLN A CA 1
ATOM 1594 C C . GLN A 1 201 ? -30.210 -3.099 -18.458 1.00 55.75 201 GLN A C 1
ATOM 1596 O O . GLN A 1 201 ? -30.465 -2.435 -17.454 1.00 55.75 201 GLN A O 1
ATOM 1601 N N . LYS A 1 202 ? -29.182 -3.957 -18.499 1.00 51.19 202 LYS A N 1
ATOM 1602 C CA . LYS A 1 202 ? -28.308 -4.254 -17.350 1.00 51.19 202 LYS A CA 1
ATOM 1603 C C . LYS A 1 202 ? -26.957 -3.535 -17.357 1.00 51.19 202 LYS A C 1
ATOM 1605 O O . LYS A 1 202 ? -26.189 -3.711 -16.417 1.00 51.19 202 LYS A O 1
ATOM 1610 N N . GLU A 1 203 ? -26.671 -2.683 -18.341 1.00 45.31 203 GLU A N 1
ATOM 1611 C CA . GLU A 1 203 ? -25.435 -1.876 -18.362 1.00 45.31 203 GLU A CA 1
ATOM 1612 C C . GLU A 1 203 ? -25.418 -0.723 -17.320 1.00 45.31 203 GLU A C 1
ATOM 1614 O O . GLU A 1 203 ? -24.511 0.109 -17.321 1.00 45.31 203 GLU A O 1
ATOM 1619 N N . GLN A 1 204 ? -26.382 -0.682 -16.387 1.00 42.31 204 GLN A N 1
ATOM 1620 C CA . GLN A 1 204 ? -26.342 0.123 -15.158 1.00 42.31 204 GLN A CA 1
ATOM 1621 C C . GLN A 1 204 ? -26.226 -0.809 -13.930 1.00 42.31 204 GLN A C 1
ATOM 1623 O O . GLN A 1 204 ? -27.194 -1.504 -13.617 1.00 42.31 204 GLN A O 1
ATOM 1628 N N . PRO A 1 205 ? -25.063 -0.871 -13.249 1.00 43.59 205 PRO A N 1
ATOM 1629 C CA . PRO A 1 205 ? -24.816 -1.878 -12.218 1.00 43.59 205 PRO A CA 1
ATOM 1630 C C . PRO A 1 205 ? -25.242 -1.421 -10.811 1.00 43.59 205 PRO A C 1
ATOM 1632 O O . PRO A 1 205 ? -24.645 -0.511 -10.244 1.00 43.59 205 PRO A O 1
ATOM 1635 N N . GLU A 1 206 ? -26.215 -2.123 -10.223 1.00 39.38 206 GLU A N 1
ATOM 1636 C CA . GLU A 1 206 ? -26.502 -2.109 -8.771 1.00 39.38 206 GLU A CA 1
ATOM 1637 C C . GLU A 1 206 ? -26.043 -3.408 -8.062 1.00 39.38 206 GLU A C 1
ATOM 1639 O O . GLU A 1 206 ? -26.146 -3.509 -6.846 1.00 39.38 206 GLU A O 1
ATOM 1644 N N . ASP A 1 207 ? -25.516 -4.396 -8.802 1.00 45.19 207 ASP A N 1
ATOM 1645 C CA . ASP A 1 207 ? -25.125 -5.728 -8.301 1.00 45.19 207 ASP A CA 1
ATOM 1646 C C . ASP A 1 207 ? -23.700 -6.090 -8.778 1.00 45.19 207 ASP A C 1
ATOM 1648 O O . ASP A 1 207 ? -23.472 -6.363 -9.960 1.00 45.19 207 ASP A O 1
ATOM 1652 N N . GLU A 1 208 ? -22.730 -6.137 -7.861 1.00 44.75 208 GLU A N 1
ATOM 1653 C CA . GLU A 1 208 ? -21.292 -6.317 -8.163 1.00 44.75 208 GLU A CA 1
ATOM 1654 C C . GLU A 1 208 ? -20.941 -7.712 -8.735 1.00 44.75 208 GLU A C 1
ATOM 1656 O O . GLU A 1 208 ? -19.887 -7.925 -9.330 1.00 44.75 208 GLU A O 1
ATOM 1661 N N . ILE A 1 209 ? -21.865 -8.673 -8.621 1.00 47.34 209 ILE A N 1
ATOM 1662 C CA . ILE A 1 209 ? -21.721 -10.062 -9.098 1.00 47.34 209 ILE A CA 1
ATOM 1663 C C . ILE A 1 209 ? -22.135 -10.213 -10.583 1.00 47.34 209 ILE A C 1
ATOM 1665 O O . ILE A 1 209 ? -21.930 -11.269 -11.184 1.00 47.34 209 ILE A O 1
ATOM 1669 N N . LEU A 1 210 ? -22.704 -9.170 -11.206 1.00 55.78 210 LEU A N 1
ATOM 1670 C CA . LEU A 1 210 ? -23.193 -9.193 -12.594 1.00 55.78 210 LEU A CA 1
ATOM 1671 C C . LEU A 1 210 ? -22.222 -8.589 -13.630 1.00 55.78 210 LEU A C 1
ATOM 1673 O O . LEU A 1 210 ? -22.634 -8.333 -14.761 1.00 55.78 210 LEU A O 1
ATOM 1677 N N . SER A 1 211 ? -20.944 -8.398 -13.285 1.00 71.12 211 SER A N 1
ATOM 1678 C CA . SER A 1 211 ? -19.898 -7.931 -14.211 1.00 71.12 211 SER A CA 1
ATOM 1679 C C . SER A 1 211 ? -18.764 -8.953 -14.427 1.00 71.12 211 SER A C 1
ATOM 1681 O O . SER A 1 211 ? -18.511 -9.787 -13.552 1.00 71.12 211 SER A O 1
ATOM 1683 N N . PRO A 1 212 ? -18.036 -8.887 -15.561 1.00 82.56 212 PRO A N 1
ATOM 1684 C CA . PRO A 1 212 ? -16.787 -9.630 -15.753 1.00 82.56 212 PRO A CA 1
ATOM 1685 C C . PRO A 1 212 ? -15.742 -9.305 -14.668 1.00 82.56 212 PRO A C 1
ATOM 1687 O O . PRO A 1 212 ? -15.724 -8.168 -14.190 1.00 82.56 212 PRO A O 1
ATOM 1690 N N . PRO A 1 213 ? -14.864 -10.257 -14.294 1.00 88.31 213 PRO A N 1
ATOM 1691 C CA . PRO A 1 213 ? -13.896 -10.066 -13.221 1.00 88.31 213 PRO A CA 1
ATOM 1692 C C . PRO A 1 213 ? -12.789 -9.082 -13.615 1.00 88.31 213 PRO A C 1
ATOM 1694 O O . PRO A 1 213 ? -12.216 -9.168 -14.702 1.00 88.31 213 PRO A O 1
ATOM 1697 N N . LYS A 1 214 ? -12.469 -8.167 -12.700 1.00 83.62 214 LYS A N 1
ATOM 1698 C CA . LYS A 1 214 ? -11.434 -7.130 -12.833 1.00 83.62 214 LYS A CA 1
ATOM 1699 C C . LYS A 1 214 ? -10.076 -7.596 -12.299 1.00 83.62 214 LYS A C 1
ATOM 1701 O O . LYS A 1 214 ? -9.034 -7.182 -12.816 1.00 83.62 214 LYS A O 1
ATOM 1706 N N . ASP A 1 215 ? -10.083 -8.455 -11.281 1.00 85.38 215 ASP A N 1
ATOM 1707 C CA . ASP A 1 215 ? -8.889 -9.005 -10.638 1.00 85.38 215 ASP A CA 1
ATOM 1708 C C . ASP A 1 215 ? -8.971 -10.524 -10.383 1.00 85.38 215 ASP A C 1
ATOM 1710 O O . ASP A 1 215 ? -10.000 -11.174 -10.601 1.00 85.38 215 ASP A O 1
ATOM 1714 N N . ILE A 1 216 ? -7.819 -11.117 -10.055 1.00 84.44 216 ILE A N 1
ATOM 1715 C CA . ILE A 1 216 ? -7.650 -12.563 -9.836 1.00 84.44 216 ILE A CA 1
ATOM 1716 C C . ILE A 1 216 ? -8.558 -13.052 -8.699 1.00 84.44 216 ILE A C 1
ATOM 1718 O O . ILE A 1 216 ? -9.103 -14.155 -8.774 1.00 84.44 216 ILE A O 1
ATOM 1722 N N . GLU A 1 217 ? -8.739 -12.230 -7.667 1.00 79.12 217 GLU A N 1
ATOM 1723 C CA . GLU A 1 217 ? -9.612 -12.502 -6.534 1.00 79.12 217 GLU A CA 1
ATOM 1724 C C . GLU A 1 217 ? -11.104 -12.541 -6.950 1.00 79.12 217 GLU A C 1
ATOM 1726 O O . GLU A 1 217 ? -11.789 -13.519 -6.638 1.00 79.12 217 GLU A O 1
ATOM 1731 N N . GLU A 1 218 ? -11.604 -11.568 -7.724 1.00 82.81 218 GLU A N 1
ATOM 1732 C CA . GLU A 1 218 ? -12.948 -11.583 -8.329 1.00 82.81 218 GLU A CA 1
ATOM 1733 C C . GLU A 1 218 ? -13.135 -12.802 -9.255 1.00 82.81 218 GLU A C 1
ATOM 1735 O O . GLU A 1 218 ? -14.162 -13.483 -9.180 1.00 82.81 218 GLU A O 1
ATOM 1740 N N . LEU A 1 219 ? -12.148 -13.127 -10.105 1.00 86.94 219 LEU A N 1
ATOM 1741 C CA . LEU A 1 219 ? -12.205 -14.309 -10.977 1.00 86.94 219 LEU A CA 1
ATOM 1742 C C . LEU A 1 219 ? -12.361 -15.595 -10.150 1.00 86.94 219 LEU A C 1
ATOM 1744 O O . LEU A 1 219 ? -13.221 -16.423 -10.456 1.00 86.94 219 LEU A O 1
ATOM 1748 N N . PHE A 1 220 ? -11.575 -15.753 -9.084 1.00 81.88 220 PHE A N 1
ATOM 1749 C CA . PHE A 1 220 ? -11.651 -16.925 -8.213 1.00 81.88 220 PHE A CA 1
ATOM 1750 C C . PHE A 1 220 ? -13.002 -17.020 -7.485 1.00 81.88 220 PHE A C 1
ATOM 1752 O O . PHE A 1 220 ? -13.599 -18.097 -7.426 1.00 81.88 220 PHE A O 1
ATOM 1759 N N . GLN A 1 221 ? -13.561 -15.896 -7.022 1.00 78.44 221 GLN A N 1
ATOM 1760 C CA . GLN A 1 221 ? -14.922 -15.868 -6.474 1.00 78.44 221 GLN A CA 1
ATOM 1761 C C . GLN A 1 221 ? -15.979 -16.310 -7.496 1.00 78.44 221 GLN A C 1
ATOM 1763 O O . GLN A 1 221 ? -16.928 -17.008 -7.131 1.00 78.44 221 GLN A O 1
ATOM 1768 N N . GLN A 1 222 ? -15.844 -15.922 -8.768 1.00 84.06 222 GLN A N 1
ATOM 1769 C CA . GLN A 1 222 ? -16.773 -16.343 -9.820 1.00 84.06 222 GLN A CA 1
ATOM 1770 C C . GLN A 1 222 ? -16.632 -17.836 -10.155 1.00 84.06 222 GLN A C 1
ATOM 1772 O O . GLN A 1 222 ? -17.652 -18.513 -10.303 1.00 84.06 222 GLN A O 1
ATOM 1777 N N . ILE A 1 223 ? -15.406 -18.372 -10.180 1.00 84.50 223 ILE A N 1
ATOM 1778 C CA . ILE A 1 223 ? -15.134 -19.816 -10.310 1.00 84.50 223 ILE A CA 1
ATOM 1779 C C . ILE A 1 223 ? -15.816 -20.592 -9.173 1.00 84.50 223 ILE A C 1
ATOM 1781 O O . ILE A 1 223 ? -16.546 -21.547 -9.429 1.00 84.50 223 ILE A O 1
ATOM 1785 N N . ASN A 1 224 ? -15.680 -20.133 -7.925 1.00 78.62 224 ASN A N 1
ATOM 1786 C CA . ASN A 1 224 ? -16.320 -20.762 -6.762 1.00 78.62 224 ASN A CA 1
ATOM 1787 C C . ASN A 1 224 ? -17.860 -20.661 -6.782 1.00 78.62 224 ASN A C 1
ATOM 1789 O O . ASN A 1 224 ? -18.545 -21.507 -6.211 1.00 78.62 224 ASN A O 1
ATOM 1793 N N . LYS A 1 225 ? -18.418 -19.671 -7.494 1.00 78.44 225 LYS A N 1
ATOM 1794 C CA . LYS A 1 225 ? -19.859 -19.538 -7.791 1.00 78.44 225 LYS A CA 1
ATOM 1795 C C . LYS A 1 225 ? -20.301 -20.334 -9.036 1.00 78.44 225 LYS A C 1
ATOM 1797 O O . LYS A 1 225 ? -21.449 -20.212 -9.461 1.00 78.44 225 LYS A O 1
ATOM 1802 N N . GLY A 1 226 ? -19.422 -21.159 -9.611 1.00 82.88 226 GLY A N 1
ATOM 1803 C CA . GLY A 1 226 ? -19.719 -22.076 -10.715 1.00 82.88 226 GLY A CA 1
ATOM 1804 C C . GLY A 1 226 ? -19.537 -21.505 -12.124 1.00 82.88 226 GLY A C 1
ATOM 1805 O O . GLY A 1 226 ? -19.987 -22.132 -13.085 1.00 82.88 226 GLY A O 1
ATOM 1806 N N . LYS A 1 227 ? -18.902 -20.334 -12.283 1.00 87.06 227 LYS A N 1
ATOM 1807 C CA . LYS A 1 227 ? -18.529 -19.812 -13.608 1.00 87.06 227 LYS A CA 1
ATOM 1808 C C . LYS A 1 227 ? -17.330 -20.574 -14.156 1.00 87.06 227 LYS A C 1
ATOM 1810 O O . LYS A 1 227 ? -16.317 -20.714 -13.476 1.00 87.06 227 LYS A O 1
ATOM 1815 N N . ARG A 1 228 ? -17.444 -21.056 -15.393 1.00 92.81 228 ARG A N 1
ATOM 1816 C CA . ARG A 1 228 ? -16.434 -21.928 -16.002 1.00 92.81 228 ARG A CA 1
ATOM 1817 C C . ARG A 1 228 ? -15.415 -21.123 -16.802 1.00 92.81 228 ARG A C 1
ATOM 1819 O O . ARG A 1 228 ? -15.816 -20.234 -17.549 1.00 92.81 228 ARG A O 1
ATOM 1826 N N . ILE A 1 229 ? -14.129 -21.449 -16.703 1.00 94.88 229 ILE A N 1
ATOM 1827 C CA . ILE A 1 229 ? -13.056 -20.760 -17.439 1.00 94.88 229 ILE A CA 1
ATOM 1828 C C . ILE A 1 229 ? -12.158 -21.733 -18.204 1.00 94.88 229 ILE A C 1
ATOM 1830 O O . ILE A 1 229 ? -11.747 -22.762 -17.674 1.00 94.88 229 ILE A O 1
ATOM 1834 N N . ALA A 1 230 ? -11.823 -21.371 -19.441 1.00 95.94 230 ALA A N 1
ATOM 1835 C CA . ALA A 1 230 ? -10.783 -21.993 -20.251 1.00 95.94 230 ALA A CA 1
ATOM 1836 C C . ALA A 1 230 ? -9.494 -21.152 -20.232 1.00 95.94 230 ALA A C 1
ATOM 1838 O O . ALA A 1 230 ? -9.523 -19.966 -20.580 1.00 95.94 230 ALA A O 1
ATOM 1839 N N . ILE A 1 231 ? -8.365 -21.772 -19.871 1.00 94.56 231 ILE A N 1
ATOM 1840 C CA . ILE A 1 231 ? -7.033 -21.144 -19.859 1.00 94.56 231 ILE A CA 1
ATOM 1841 C C . ILE A 1 231 ? -6.050 -22.022 -20.644 1.00 94.56 231 ILE A C 1
ATOM 1843 O O . ILE A 1 231 ? -5.960 -23.232 -20.414 1.00 94.56 231 ILE A O 1
ATOM 1847 N N . LEU A 1 232 ? -5.310 -21.402 -21.569 1.00 93.62 232 LEU A N 1
ATOM 1848 C CA . LEU A 1 232 ? -4.231 -22.057 -22.307 1.00 93.62 232 LEU A CA 1
ATOM 1849 C C . LEU A 1 232 ? -3.032 -22.291 -21.370 1.00 93.62 232 LEU A C 1
ATOM 1851 O O . LEU A 1 232 ? -2.671 -21.391 -20.616 1.00 93.62 232 LEU A O 1
ATOM 1855 N N . THR A 1 233 ? -2.438 -23.487 -21.394 1.00 91.25 233 THR A N 1
ATOM 1856 C CA . THR A 1 233 ? -1.300 -23.873 -20.528 1.00 91.25 233 THR A CA 1
ATOM 1857 C C . THR A 1 233 ? 0.016 -24.103 -21.269 1.00 91.25 233 THR A C 1
ATOM 1859 O O . THR A 1 233 ? 0.923 -24.744 -20.739 1.00 91.25 233 THR A O 1
ATOM 1862 N N . ASP A 1 234 ? 0.141 -23.580 -22.489 1.00 91.69 234 ASP A N 1
ATOM 1863 C CA . ASP A 1 234 ? 1.459 -23.329 -23.073 1.00 91.69 234 ASP A CA 1
ATOM 1864 C C . ASP A 1 234 ? 2.093 -22.089 -22.417 1.00 91.69 234 ASP A C 1
ATOM 1866 O O . ASP A 1 234 ? 1.420 -21.287 -21.761 1.00 91.69 234 ASP A O 1
ATOM 1870 N N . PHE A 1 235 ? 3.407 -21.924 -22.550 1.00 92.38 235 PHE A N 1
ATOM 1871 C CA . PHE A 1 235 ? 4.108 -20.812 -21.923 1.00 92.38 235 PHE A CA 1
ATOM 1872 C C . PHE A 1 235 ? 3.612 -19.468 -22.460 1.00 92.38 235 PHE A C 1
ATOM 1874 O O . PHE A 1 235 ? 3.427 -18.533 -21.684 1.00 92.38 235 PHE A O 1
ATOM 1881 N N . TYR A 1 236 ? 3.355 -19.381 -23.767 1.00 90.75 236 TYR A N 1
ATOM 1882 C CA . TYR A 1 236 ? 2.974 -18.143 -24.443 1.00 90.75 236 TYR A CA 1
ATOM 1883 C C . TYR A 1 236 ? 1.612 -17.602 -23.968 1.00 90.75 236 TYR A C 1
ATOM 1885 O O . TYR A 1 236 ? 1.507 -16.435 -23.584 1.00 90.75 236 TYR A O 1
ATOM 1893 N N . GLY A 1 237 ? 0.581 -18.448 -23.947 1.00 91.00 237 GLY A N 1
ATOM 1894 C CA . GLY A 1 237 ? -0.778 -18.090 -23.549 1.00 91.00 237 GLY A CA 1
ATOM 1895 C C . GLY A 1 237 ? -1.032 -18.123 -22.046 1.00 91.00 237 GLY A C 1
ATOM 1896 O O . GLY A 1 237 ? -1.950 -17.445 -21.593 1.00 91.00 237 GLY A O 1
ATOM 1897 N N . ALA A 1 238 ? -0.222 -18.831 -21.250 1.00 93.38 238 ALA A N 1
ATOM 1898 C CA . ALA A 1 238 ? -0.338 -18.813 -19.790 1.00 93.38 238 ALA A CA 1
ATOM 1899 C C . ALA A 1 238 ? 0.415 -17.650 -19.122 1.00 93.38 238 ALA A C 1
ATOM 1901 O O . ALA A 1 238 ? 0.089 -17.295 -17.992 1.00 93.38 238 ALA A O 1
ATOM 1902 N N . PHE A 1 239 ? 1.418 -17.038 -19.767 1.00 95.12 239 PHE A N 1
ATOM 1903 C CA . PHE A 1 239 ? 2.321 -16.078 -19.105 1.00 95.12 239 PHE A CA 1
ATOM 1904 C C . PHE A 1 239 ? 1.644 -14.825 -18.527 1.00 95.12 239 PHE A C 1
ATOM 1906 O O . PHE A 1 239 ? 2.204 -14.169 -17.649 1.00 95.12 239 PHE A O 1
ATOM 1913 N N . TRP A 1 240 ? 0.440 -14.474 -18.983 1.00 95.19 240 TRP A N 1
ATOM 1914 C CA . TRP A 1 240 ? -0.223 -13.222 -18.608 1.00 95.19 240 TRP A CA 1
ATOM 1915 C C . TRP A 1 240 ? -0.351 -12.993 -17.099 1.00 95.19 240 TRP A C 1
ATOM 1917 O O . TRP A 1 240 ? -0.253 -11.850 -16.647 1.00 95.19 240 TRP A O 1
ATOM 1927 N N . GLY A 1 241 ? -0.547 -14.060 -16.318 1.00 93.06 241 GLY A N 1
ATOM 1928 C CA . GLY A 1 241 ? -0.713 -13.965 -14.872 1.00 93.06 241 GLY A CA 1
ATOM 1929 C C . GLY A 1 241 ? 0.582 -13.641 -14.127 1.00 93.06 241 GLY A C 1
ATOM 1930 O O . GLY A 1 241 ? 0.532 -13.129 -13.011 1.00 93.06 241 GLY A O 1
ATOM 1931 N N . VAL A 1 242 ? 1.751 -13.858 -14.738 1.00 94.00 242 VAL A N 1
ATOM 1932 C CA . VAL A 1 242 ? 3.060 -13.651 -14.096 1.00 94.00 242 VAL A CA 1
ATOM 1933 C C . VAL A 1 242 ? 3.223 -12.212 -13.605 1.00 94.00 242 VAL A C 1
ATOM 1935 O O . VAL A 1 242 ? 3.651 -12.010 -12.467 1.00 94.00 242 VAL A O 1
ATOM 1938 N N . GLY A 1 243 ? 2.799 -11.221 -14.394 1.00 88.06 243 GLY A N 1
ATOM 1939 C CA . GLY A 1 243 ? 2.795 -9.810 -13.996 1.00 88.06 243 GLY A CA 1
ATOM 1940 C C . GLY A 1 243 ? 1.840 -9.495 -12.847 1.00 88.06 243 GLY A C 1
ATOM 1941 O O . GLY A 1 243 ? 2.237 -8.794 -11.916 1.00 88.06 243 GLY A O 1
ATOM 1942 N N . SER A 1 244 ? 0.642 -10.093 -12.822 1.00 87.00 244 SER A N 1
ATOM 1943 C CA . SER A 1 244 ? -0.298 -9.982 -11.692 1.00 87.00 244 SER A CA 1
ATOM 1944 C C . SER A 1 244 ? 0.327 -10.518 -10.390 1.00 87.00 244 SER A C 1
ATOM 1946 O O . SER A 1 244 ? 0.109 -9.972 -9.309 1.00 87.00 244 SER A O 1
ATOM 1948 N N . PHE A 1 245 ? 1.194 -11.530 -10.472 1.00 82.69 245 PHE A N 1
ATOM 1949 C CA . PHE A 1 245 ? 1.979 -12.030 -9.334 1.00 82.69 245 PHE A CA 1
ATOM 1950 C C . PHE A 1 245 ? 3.328 -11.309 -9.126 1.00 82.69 245 PHE A C 1
ATOM 1952 O O . PHE A 1 245 ? 4.089 -11.666 -8.227 1.00 82.69 245 PHE A O 1
ATOM 1959 N N . GLY A 1 246 ? 3.609 -10.245 -9.885 1.00 79.81 246 GLY A N 1
ATOM 1960 C CA . GLY A 1 246 ? 4.803 -9.405 -9.757 1.00 79.81 246 GLY A CA 1
ATOM 1961 C C . GLY A 1 246 ? 6.082 -9.974 -10.360 1.00 79.81 246 GLY A C 1
ATOM 1962 O O . GLY A 1 246 ? 7.160 -9.500 -10.017 1.00 79.81 246 GLY A O 1
ATOM 1963 N N . GLY A 1 247 ? 5.975 -10.982 -11.222 1.00 84.88 247 GLY A N 1
ATOM 1964 C CA . GLY A 1 247 ? 7.095 -11.502 -11.993 1.00 84.88 247 GLY A CA 1
ATOM 1965 C C . GLY A 1 247 ? 7.344 -10.704 -13.271 1.00 84.88 247 GLY A C 1
ATOM 1966 O O . GLY A 1 247 ? 6.482 -9.981 -13.766 1.00 84.88 247 GLY A O 1
ATOM 1967 N N . GLN A 1 248 ? 8.533 -10.893 -13.831 1.00 90.19 248 GLN A N 1
ATOM 1968 C CA . GLN A 1 248 ? 8.957 -10.354 -15.120 1.00 90.19 248 GLN A CA 1
ATOM 1969 C C . GLN A 1 248 ? 9.799 -11.413 -15.840 1.00 90.19 248 GLN A C 1
ATOM 1971 O O . GLN A 1 248 ? 10.424 -12.251 -15.189 1.00 90.19 248 GLN A O 1
ATOM 1976 N N . LEU A 1 249 ? 9.807 -11.400 -17.176 1.00 93.75 249 LEU A N 1
ATOM 1977 C CA . LEU A 1 249 ? 10.574 -12.375 -17.956 1.00 93.75 249 LEU A CA 1
ATOM 1978 C C . LEU A 1 249 ? 12.059 -12.002 -18.048 1.00 93.75 249 LEU A C 1
ATOM 1980 O O . LEU A 1 249 ? 12.924 -12.802 -17.690 1.00 93.75 249 LEU A O 1
ATOM 1984 N N . PHE A 1 250 ? 12.330 -10.786 -18.523 1.00 91.94 250 PHE A N 1
ATOM 1985 C CA . PHE A 1 250 ? 13.669 -10.256 -18.753 1.00 91.94 250 PHE A CA 1
ATOM 1986 C C . PHE A 1 250 ? 13.938 -9.034 -17.869 1.00 91.94 250 PHE A C 1
ATOM 1988 O O . PHE A 1 250 ? 13.020 -8.267 -17.583 1.00 91.94 250 PHE A O 1
ATOM 1995 N N . ASP A 1 251 ? 15.197 -8.833 -17.476 1.00 87.00 251 ASP A N 1
ATOM 1996 C CA . ASP A 1 251 ? 15.664 -7.574 -16.881 1.00 87.00 251 ASP A CA 1
ATOM 1997 C C . ASP A 1 251 ? 16.183 -6.577 -17.941 1.00 87.00 251 ASP A C 1
ATOM 1999 O O . ASP A 1 251 ? 16.245 -6.879 -19.132 1.00 87.00 251 ASP A O 1
ATOM 2003 N N . GLU A 1 252 ? 16.625 -5.386 -17.517 1.00 84.50 252 GLU A N 1
ATOM 2004 C CA . GLU A 1 252 ? 17.196 -4.355 -18.409 1.00 84.50 252 GLU A CA 1
ATOM 2005 C C . GLU A 1 252 ? 18.430 -4.820 -19.211 1.00 84.50 252 GLU A C 1
ATOM 2007 O O . GLU A 1 252 ? 18.797 -4.212 -20.217 1.00 84.50 252 GLU A O 1
ATOM 2012 N N . ARG A 1 253 ? 19.097 -5.893 -18.765 1.00 85.12 253 ARG A N 1
ATOM 2013 C CA . ARG A 1 253 ? 20.260 -6.508 -19.425 1.00 85.12 253 ARG A CA 1
ATOM 2014 C C . ARG A 1 253 ? 19.863 -7.729 -20.257 1.00 85.12 253 ARG A C 1
ATOM 2016 O O . ARG A 1 253 ? 20.737 -8.462 -20.720 1.00 85.12 253 ARG A O 1
ATOM 2023 N N . SER A 1 254 ? 18.561 -7.937 -20.439 1.00 87.88 254 SER A N 1
ATOM 2024 C CA . SER A 1 254 ? 17.944 -9.063 -21.127 1.00 87.88 254 SER A CA 1
ATOM 2025 C C . SER A 1 254 ? 18.350 -10.443 -20.596 1.00 87.88 254 SER A C 1
ATOM 2027 O O . SER A 1 254 ? 18.470 -11.398 -21.371 1.00 87.88 254 SER A O 1
ATOM 2029 N N . ARG A 1 255 ? 18.575 -10.553 -19.284 1.00 90.06 255 ARG A N 1
ATOM 2030 C CA . ARG A 1 255 ? 18.742 -11.830 -18.576 1.00 90.06 255 ARG A CA 1
ATOM 2031 C C . ARG A 1 255 ? 17.376 -12.383 -18.203 1.00 90.06 255 ARG A C 1
ATOM 2033 O O . ARG A 1 255 ? 16.511 -11.608 -17.803 1.00 90.06 255 ARG A O 1
ATOM 2040 N N . VAL A 1 256 ? 17.196 -13.700 -18.276 1.00 93.56 256 VAL A N 1
ATOM 2041 C CA . VAL A 1 256 ? 15.978 -14.352 -17.772 1.00 93.56 256 VAL A CA 1
ATOM 2042 C C . VAL A 1 256 ? 15.959 -14.242 -16.247 1.00 93.56 256 VAL A C 1
ATOM 2044 O O . VAL A 1 256 ? 16.981 -14.480 -15.597 1.00 93.56 256 VAL A O 1
ATOM 2047 N N . VAL A 1 257 ? 14.814 -13.861 -15.680 1.00 90.94 257 VAL A N 1
ATOM 2048 C CA . VAL A 1 257 ? 14.636 -13.570 -14.242 1.00 90.94 257 VAL A CA 1
ATOM 2049 C C . VAL A 1 257 ? 13.320 -14.137 -13.683 1.00 90.94 257 VAL A C 1
ATOM 2051 O O . VAL A 1 257 ? 12.725 -13.593 -12.754 1.00 90.94 257 VAL A O 1
ATOM 2054 N N . LEU A 1 258 ? 12.869 -15.277 -14.215 1.00 89.75 258 LEU A N 1
ATOM 2055 C CA . LEU A 1 258 ? 11.657 -15.964 -13.746 1.00 89.75 258 LEU A CA 1
ATOM 2056 C C . LEU A 1 258 ? 11.801 -16.507 -12.310 1.00 89.75 258 LEU A C 1
ATOM 2058 O O . LEU A 1 258 ? 10.812 -16.632 -11.590 1.00 89.75 258 LEU A O 1
ATOM 2062 N N . ASN A 1 259 ? 13.035 -16.750 -11.856 1.00 82.00 259 ASN A N 1
ATOM 2063 C CA . ASN A 1 259 ? 13.378 -17.227 -10.510 1.00 82.00 259 ASN A CA 1
ATOM 2064 C C . ASN A 1 259 ? 13.194 -16.201 -9.364 1.00 82.00 259 ASN A C 1
ATOM 2066 O O . ASN A 1 259 ? 13.642 -16.459 -8.246 1.00 82.00 259 ASN A O 1
ATOM 2070 N N . GLN A 1 260 ? 12.552 -15.057 -9.627 1.00 76.88 260 GLN A N 1
ATOM 2071 C CA . GLN A 1 260 ? 12.298 -13.966 -8.672 1.00 76.88 260 GLN A CA 1
ATOM 2072 C C . GLN A 1 260 ? 10.900 -14.056 -8.011 1.00 76.88 260 GLN A C 1
ATOM 2074 O O . GLN A 1 260 ? 10.260 -13.050 -7.715 1.00 76.88 260 GLN A O 1
ATOM 2079 N N . GLY A 1 261 ? 10.379 -15.272 -7.822 1.00 69.31 261 GLY A N 1
ATOM 2080 C CA . GLY A 1 261 ? 9.127 -15.553 -7.101 1.00 69.31 261 GLY A CA 1
ATOM 2081 C C . GLY A 1 261 ? 7.835 -15.412 -7.918 1.00 69.31 261 GLY A C 1
ATOM 2082 O O . GLY A 1 261 ? 6.995 -16.306 -7.872 1.00 69.31 261 GLY A O 1
ATOM 2083 N N . GLY A 1 262 ? 7.667 -14.352 -8.714 1.00 80.94 262 GLY A N 1
ATOM 2084 C CA . GLY A 1 262 ? 6.394 -14.080 -9.405 1.00 80.94 262 GLY A CA 1
ATOM 2085 C C . GLY A 1 262 ? 5.910 -15.188 -10.360 1.00 80.94 262 GLY A C 1
ATOM 2086 O O . GLY A 1 262 ? 4.726 -15.520 -10.363 1.00 80.94 262 GLY A O 1
ATOM 2087 N N . PHE A 1 263 ? 6.818 -15.822 -11.114 1.00 90.50 263 PHE A N 1
ATOM 2088 C CA . PHE A 1 263 ? 6.480 -16.964 -11.982 1.00 90.50 263 PHE A CA 1
ATOM 2089 C C . PHE A 1 263 ? 6.116 -18.219 -11.172 1.00 90.50 263 PHE A C 1
ATOM 2091 O O . PHE A 1 263 ? 5.123 -18.877 -11.473 1.00 90.50 263 PHE A O 1
ATOM 2098 N N . ALA A 1 264 ? 6.858 -18.507 -10.096 1.00 81.31 264 ALA A N 1
ATOM 2099 C CA . ALA A 1 264 ? 6.561 -19.615 -9.185 1.00 81.31 264 ALA A CA 1
ATOM 2100 C C . ALA A 1 264 ? 5.193 -19.444 -8.498 1.00 81.31 264 ALA A C 1
ATOM 2102 O O . ALA A 1 264 ? 4.428 -20.397 -8.379 1.00 81.31 264 ALA A O 1
ATOM 2103 N N . ASN A 1 265 ? 4.842 -18.218 -8.105 1.00 78.81 265 ASN A N 1
ATOM 2104 C CA . ASN A 1 265 ? 3.541 -17.911 -7.516 1.00 78.81 265 ASN A CA 1
ATOM 2105 C C . ASN A 1 265 ? 2.380 -18.116 -8.499 1.00 78.81 265 ASN A C 1
ATOM 2107 O O . ASN A 1 265 ? 1.342 -18.658 -8.116 1.00 78.81 265 ASN A O 1
ATOM 2111 N N . TRP A 1 266 ? 2.561 -17.701 -9.756 1.00 91.06 266 TRP A N 1
ATOM 2112 C CA . TRP A 1 266 ? 1.588 -17.909 -10.829 1.00 91.06 266 TRP A CA 1
ATOM 2113 C C . TRP A 1 266 ? 1.367 -19.400 -11.121 1.00 91.06 266 TRP A C 1
ATOM 2115 O O . TRP A 1 266 ? 0.232 -19.875 -11.107 1.00 91.06 266 TRP A O 1
ATOM 2125 N N . LEU A 1 267 ? 2.457 -20.154 -11.287 1.00 89.25 267 LEU A N 1
ATOM 2126 C CA . LEU A 1 267 ? 2.436 -21.611 -11.435 1.00 89.25 267 LEU A CA 1
ATOM 2127 C C . LEU A 1 267 ? 1.740 -22.296 -10.246 1.00 89.25 267 LEU A C 1
ATOM 2129 O O . LEU A 1 267 ? 0.899 -23.173 -10.435 1.00 89.25 267 LEU A O 1
ATOM 2133 N N . GLY A 1 268 ? 2.034 -21.854 -9.020 1.00 82.38 268 GLY A N 1
ATOM 2134 C CA . GLY A 1 268 ? 1.366 -22.332 -7.813 1.00 82.38 268 GLY A CA 1
ATOM 2135 C C . GLY A 1 268 ? -0.137 -22.032 -7.794 1.00 82.38 268 GLY A C 1
ATOM 2136 O O . GLY A 1 268 ? -0.907 -22.860 -7.316 1.00 82.38 268 GLY A O 1
ATOM 2137 N N . TRP A 1 269 ? -0.576 -20.878 -8.311 1.00 85.12 269 TRP A N 1
ATOM 2138 C CA . TRP A 1 269 ? -2.001 -20.539 -8.420 1.00 85.12 269 TRP A CA 1
ATOM 2139 C C . TRP A 1 269 ? -2.722 -21.408 -9.453 1.00 85.12 269 TRP A C 1
ATOM 2141 O O . TRP A 1 269 ? -3.761 -21.977 -9.126 1.00 85.12 269 TRP A O 1
ATOM 2151 N N . LEU A 1 270 ? -2.144 -21.600 -10.646 1.00 90.00 270 LEU A N 1
ATOM 2152 C CA . LEU A 1 270 ? -2.693 -22.515 -11.656 1.00 90.00 270 LEU A CA 1
ATOM 2153 C C . LEU A 1 270 ? -2.851 -23.937 -11.104 1.00 90.00 270 LEU A C 1
ATOM 2155 O O . LEU A 1 270 ? -3.910 -24.542 -11.256 1.00 90.00 270 LEU A O 1
ATOM 2159 N N . LYS A 1 271 ? -1.834 -24.425 -10.384 1.00 86.50 271 LYS A N 1
ATOM 2160 C CA . LYS A 1 271 ? -1.878 -25.706 -9.673 1.00 86.50 271 LYS A CA 1
ATOM 2161 C C . LYS A 1 271 ? -2.993 -25.769 -8.617 1.00 86.50 271 LYS A C 1
ATOM 2163 O O . LYS A 1 271 ? -3.612 -26.815 -8.485 1.00 86.50 271 LYS A O 1
ATOM 2168 N N . ARG A 1 272 ? -3.290 -24.689 -7.881 1.00 83.06 272 ARG A N 1
ATOM 2169 C CA . ARG A 1 272 ? -4.413 -24.678 -6.916 1.00 83.06 272 ARG A CA 1
ATOM 2170 C C . ARG A 1 272 ? -5.780 -24.712 -7.598 1.00 83.06 272 ARG A C 1
ATOM 2172 O O . ARG A 1 272 ? -6.688 -25.360 -7.090 1.00 83.06 272 ARG A O 1
ATOM 2179 N N . ILE A 1 273 ? -5.947 -24.026 -8.731 1.00 83.12 273 ILE A N 1
ATOM 2180 C CA . ILE A 1 273 ? -7.253 -23.960 -9.405 1.00 83.12 273 ILE A CA 1
ATOM 2181 C C . ILE A 1 273 ? -7.550 -25.166 -10.311 1.00 83.12 273 ILE A C 1
ATOM 2183 O O . ILE A 1 273 ? -8.708 -25.344 -10.684 1.00 83.12 273 ILE A O 1
ATOM 2187 N N . GLN A 1 274 ? -6.556 -25.998 -10.652 1.00 86.69 274 GLN A N 1
ATOM 2188 C CA . GLN A 1 274 ? -6.734 -27.124 -11.584 1.00 86.69 274 GLN A CA 1
ATOM 2189 C C . GLN A 1 274 ? -7.736 -28.185 -11.101 1.00 86.69 274 GLN A C 1
ATOM 2191 O O . GLN A 1 274 ? -8.396 -28.818 -11.920 1.00 86.69 274 GLN A O 1
ATOM 2196 N N . ASP A 1 275 ? -7.873 -28.357 -9.783 1.00 83.50 275 ASP A N 1
ATOM 2197 C CA . ASP A 1 275 ? -8.791 -29.331 -9.178 1.00 83.50 275 ASP A CA 1
ATOM 2198 C C . ASP A 1 275 ? -10.252 -28.834 -9.144 1.00 83.50 275 ASP A C 1
ATOM 2200 O O . ASP A 1 275 ? -11.166 -29.573 -8.765 1.00 83.50 275 ASP A O 1
ATOM 2204 N N . SER A 1 276 ? -10.504 -27.583 -9.550 1.00 85.69 276 SER A N 1
ATOM 2205 C CA . SER A 1 276 ? -11.854 -27.031 -9.649 1.00 85.69 276 SER A CA 1
ATOM 2206 C C . SER A 1 276 ? -12.603 -27.627 -10.848 1.00 85.69 276 SER A C 1
ATOM 2208 O O . SER A 1 276 ? -12.136 -27.503 -11.982 1.00 85.69 276 SER A O 1
ATOM 2210 N N . PRO A 1 277 ? -13.827 -28.166 -10.671 1.00 87.62 277 PRO A N 1
ATOM 2211 C CA . PRO A 1 277 ? -14.628 -28.706 -11.775 1.00 87.62 277 PRO A CA 1
ATOM 2212 C C . PRO A 1 277 ? -15.113 -27.631 -12.766 1.00 87.62 277 PRO A C 1
ATOM 2214 O O . PRO A 1 277 ? -15.762 -27.960 -13.759 1.00 87.62 277 PRO A O 1
ATOM 2217 N N . TYR A 1 278 ? -14.833 -26.353 -12.492 1.00 91.25 278 TYR A N 1
ATOM 2218 C CA . TYR A 1 278 ? -15.169 -25.215 -13.343 1.00 91.25 278 TYR A CA 1
ATOM 2219 C C . TYR A 1 278 ? -13.956 -24.671 -14.122 1.00 91.25 278 TYR A C 1
ATOM 2221 O O . TYR A 1 278 ? -14.102 -23.726 -14.893 1.00 91.25 278 TYR A O 1
ATOM 2229 N N . VAL A 1 279 ? -12.762 -25.242 -13.955 1.00 94.19 279 VAL A N 1
ATOM 2230 C CA . VAL A 1 279 ? -11.546 -24.798 -14.650 1.00 94.19 279 VAL A CA 1
ATOM 2231 C C . VAL A 1 279 ? -11.155 -25.824 -15.711 1.00 94.19 279 VAL A C 1
ATOM 2233 O O . VAL A 1 279 ? -11.053 -27.016 -15.436 1.00 94.19 279 VAL A O 1
ATOM 2236 N N . VAL A 1 280 ? -10.910 -25.355 -16.934 1.00 95.25 280 VAL A N 1
ATOM 2237 C CA . VAL A 1 280 ? -10.363 -26.161 -18.029 1.00 95.25 280 VAL A CA 1
ATOM 2238 C C . VAL A 1 280 ? -8.983 -25.628 -18.392 1.00 95.25 280 VAL A C 1
ATOM 2240 O O . VAL A 1 280 ? -8.847 -24.551 -18.975 1.00 95.25 280 VAL A O 1
ATOM 2243 N N . LEU A 1 281 ? -7.960 -26.410 -18.055 1.00 94.50 281 LEU A N 1
ATOM 2244 C CA . LEU A 1 281 ? -6.571 -26.179 -18.438 1.00 94.50 281 LEU A CA 1
ATOM 2245 C C . LEU A 1 281 ? -6.219 -27.078 -19.631 1.00 94.50 281 LEU A C 1
ATOM 2247 O O . LEU A 1 281 ? -6.409 -28.292 -19.566 1.00 94.50 281 LEU A O 1
ATOM 2251 N N . SER A 1 282 ? -5.714 -26.506 -20.725 1.00 92.69 282 SER A N 1
ATOM 2252 C CA . SER A 1 282 ? -5.293 -27.276 -21.907 1.00 92.69 282 SER A CA 1
ATOM 2253 C C . SER A 1 282 ? -4.195 -26.561 -22.686 1.00 92.69 282 SER A C 1
ATOM 2255 O O . SER A 1 282 ? -4.188 -25.339 -22.759 1.00 92.69 282 SER A O 1
ATOM 2257 N N . ARG A 1 283 ? -3.316 -27.320 -23.352 1.00 90.62 283 ARG A N 1
ATOM 2258 C CA . ARG A 1 283 ? -2.379 -26.795 -24.367 1.00 90.62 283 ARG A CA 1
ATOM 2259 C C . ARG A 1 283 ? -2.999 -26.722 -25.770 1.00 90.62 283 ARG A C 1
ATOM 2261 O O . ARG A 1 283 ? -2.377 -26.191 -26.681 1.00 90.62 283 ARG A O 1
ATOM 2268 N N . ASN A 1 284 ? -4.208 -27.253 -25.977 1.00 92.69 284 ASN A N 1
ATOM 2269 C CA . ASN A 1 284 ? -4.884 -27.198 -27.275 1.00 92.69 284 ASN A CA 1
ATOM 2270 C C . ASN A 1 284 ? -5.852 -26.009 -27.352 1.00 92.69 284 ASN A C 1
ATOM 2272 O O . ASN A 1 284 ? -7.011 -26.103 -26.946 1.00 92.69 284 ASN A O 1
ATOM 2276 N N . GLN A 1 285 ? -5.382 -24.913 -27.945 1.00 91.12 285 GLN A N 1
ATOM 2277 C CA . GLN A 1 285 ? -6.167 -23.701 -28.183 1.00 91.12 285 GLN A CA 1
ATOM 2278 C C . GLN A 1 285 ? -7.473 -23.969 -28.952 1.00 91.12 285 GLN A C 1
ATOM 2280 O O . GLN A 1 285 ? -8.504 -23.396 -28.614 1.00 91.12 285 GLN A O 1
ATOM 2285 N N . SER A 1 286 ? -7.474 -24.895 -29.921 1.00 90.88 286 SER A N 1
ATOM 2286 C CA . SER A 1 286 ? -8.673 -25.202 -30.723 1.00 90.88 286 SER A CA 1
ATOM 2287 C C . SER A 1 286 ? -9.785 -25.846 -29.893 1.00 90.88 286 SER A C 1
ATOM 2289 O O . SER A 1 286 ? -10.964 -25.575 -30.128 1.00 90.88 286 SER A O 1
ATOM 2291 N N . ASP A 1 287 ? -9.427 -26.662 -28.897 1.00 92.94 287 ASP A N 1
ATOM 2292 C CA . ASP A 1 287 ? -10.399 -27.249 -27.971 1.00 92.94 287 ASP A CA 1
ATOM 2293 C C . ASP A 1 287 ? -10.983 -26.159 -27.061 1.00 92.94 287 ASP A C 1
ATOM 2295 O O . ASP A 1 287 ? -12.194 -26.112 -26.865 1.00 92.94 287 ASP A O 1
ATOM 2299 N N . LEU A 1 288 ? -10.154 -25.231 -26.566 1.00 94.88 288 LEU A N 1
ATOM 2300 C CA . LEU A 1 288 ? -10.608 -24.128 -25.709 1.00 94.88 288 LEU A CA 1
ATOM 2301 C C . LEU A 1 288 ? -11.537 -23.148 -26.447 1.00 94.88 288 LEU A C 1
ATOM 2303 O O . LEU A 1 288 ? -12.592 -22.794 -25.919 1.00 94.88 288 LEU A O 1
ATOM 2307 N N . VAL A 1 289 ? -11.204 -22.777 -27.690 1.00 93.25 289 VAL A N 1
ATOM 2308 C CA . VAL A 1 289 ? -12.087 -21.984 -28.568 1.00 93.25 289 VAL A CA 1
ATOM 2309 C C . VAL A 1 289 ? -13.396 -22.726 -28.831 1.00 93.25 289 VAL A C 1
ATOM 2311 O O . VAL A 1 289 ? -14.464 -22.111 -28.818 1.00 93.25 289 VAL A O 1
ATOM 2314 N N . THR A 1 290 ? -13.343 -24.046 -29.032 1.00 90.56 290 THR A N 1
ATOM 2315 C CA . THR A 1 290 ? -14.550 -24.862 -29.213 1.00 90.56 290 THR A CA 1
ATOM 2316 C C . THR A 1 290 ? -15.428 -24.799 -27.963 1.00 90.56 290 THR A C 1
ATOM 2318 O O . THR A 1 290 ? -16.579 -24.397 -28.076 1.00 90.56 290 THR A O 1
ATOM 2321 N N . LEU A 1 291 ? -14.885 -25.078 -26.771 1.00 90.69 291 LEU A N 1
ATOM 2322 C CA . LEU A 1 291 ? -15.634 -25.028 -25.506 1.00 90.69 291 LEU A CA 1
ATOM 2323 C C . LEU A 1 291 ? -16.263 -23.650 -25.242 1.00 90.69 291 LEU A C 1
ATOM 2325 O O . LEU A 1 291 ? -17.369 -23.555 -24.711 1.00 90.69 291 LEU A O 1
ATOM 2329 N N . PHE A 1 292 ? -15.579 -22.565 -25.609 1.00 93.12 292 PHE A N 1
ATOM 2330 C CA . PHE A 1 292 ? -16.123 -21.215 -25.464 1.00 93.12 292 PHE A CA 1
ATOM 2331 C C . PHE A 1 292 ? -17.243 -20.933 -26.474 1.00 93.12 292 PHE A C 1
ATOM 2333 O O . PHE A 1 292 ? -18.319 -20.459 -26.106 1.00 93.12 292 PHE A O 1
ATOM 2340 N N . THR A 1 293 ? -17.033 -21.277 -27.746 1.00 87.38 293 THR A N 1
ATOM 2341 C CA . THR A 1 293 ? -18.016 -21.048 -28.819 1.00 87.38 293 THR A CA 1
ATOM 2342 C C . THR A 1 293 ? -19.237 -21.974 -28.750 1.00 87.38 293 THR A C 1
ATOM 2344 O O . THR A 1 293 ? -20.294 -21.600 -29.262 1.00 87.38 293 THR A O 1
ATOM 2347 N N . THR A 1 294 ? -19.145 -23.129 -28.077 1.00 82.56 294 THR A N 1
ATOM 2348 C CA . THR A 1 294 ? -20.289 -24.004 -27.751 1.00 82.56 294 THR A CA 1
ATOM 2349 C C . THR A 1 294 ? -21.016 -23.619 -26.456 1.00 82.56 294 THR A C 1
ATOM 2351 O O . THR A 1 294 ? -22.109 -24.130 -26.215 1.00 82.56 294 THR A O 1
ATOM 2354 N N . GLY A 1 295 ? -20.465 -22.713 -25.635 1.00 81.56 295 GLY A N 1
ATOM 2355 C CA . GLY A 1 295 ? -21.028 -22.321 -24.331 1.00 81.56 295 GLY A CA 1
ATOM 2356 C C . GLY A 1 295 ? -20.719 -23.291 -23.175 1.00 81.56 295 GLY A C 1
ATOM 2357 O O . GLY A 1 295 ? -21.338 -23.224 -22.105 1.00 81.56 295 GLY A O 1
ATOM 2358 N N . GLU A 1 296 ? -19.763 -24.200 -23.370 1.00 86.56 296 GLU A N 1
ATOM 2359 C CA . GLU A 1 296 ? -19.268 -25.134 -22.353 1.00 86.56 296 GLU A CA 1
ATOM 2360 C C . GLU A 1 296 ? -18.351 -24.466 -21.315 1.00 86.56 296 GLU A C 1
ATOM 2362 O O . GLU A 1 296 ? -18.239 -24.977 -20.199 1.00 86.56 296 GLU A O 1
ATOM 2367 N N . VAL A 1 297 ? -17.789 -23.292 -21.622 1.00 91.31 297 VAL A N 1
ATOM 2368 C CA . VAL A 1 297 ? -17.182 -22.375 -20.642 1.00 91.31 297 VAL A CA 1
ATOM 2369 C C . VAL A 1 297 ? -17.792 -20.972 -20.729 1.00 91.31 297 VAL A C 1
ATOM 2371 O O . VAL A 1 297 ? -18.283 -20.559 -21.777 1.00 91.31 297 VAL A O 1
ATOM 2374 N N . ASP A 1 298 ? -17.783 -20.242 -19.614 1.00 89.88 298 ASP A N 1
ATOM 2375 C CA . ASP A 1 298 ? -18.287 -18.868 -19.513 1.00 89.88 298 ASP A CA 1
ATOM 2376 C C . ASP A 1 298 ? -17.207 -17.834 -19.906 1.00 89.88 298 ASP A C 1
ATOM 2378 O O . ASP A 1 298 ? -17.514 -16.814 -20.528 1.00 89.88 298 ASP A O 1
ATOM 2382 N N . TYR A 1 299 ? -15.945 -18.131 -19.571 1.00 94.38 299 TYR A N 1
ATOM 2383 C CA . TYR A 1 299 ? -14.759 -17.305 -19.813 1.00 94.38 299 TYR A CA 1
ATOM 2384 C C . TYR A 1 299 ? -13.701 -18.034 -20.647 1.00 94.38 299 TYR A C 1
ATOM 2386 O O . TYR A 1 299 ? -13.484 -19.235 -20.477 1.00 94.38 299 TYR A O 1
ATOM 2394 N N . TYR A 1 300 ? -12.982 -17.289 -21.488 1.00 95.44 300 TYR A N 1
ATOM 2395 C CA . TYR A 1 300 ? -11.880 -17.804 -22.300 1.00 95.44 300 TYR A CA 1
ATOM 2396 C C . TYR A 1 300 ? -10.720 -16.805 -22.383 1.00 95.44 300 TYR A C 1
ATOM 2398 O O . TYR A 1 300 ? -10.908 -15.662 -22.796 1.00 95.44 300 TYR A O 1
ATOM 2406 N N . VAL A 1 301 ? -9.512 -17.236 -22.011 1.00 95.62 301 VAL A N 1
ATOM 2407 C CA . VAL A 1 301 ? -8.274 -16.482 -22.270 1.00 95.62 301 VAL A CA 1
ATOM 2408 C C . VAL A 1 301 ? -7.840 -16.743 -23.714 1.00 95.62 301 VAL A C 1
ATOM 2410 O O . VAL A 1 301 ? -7.308 -17.811 -24.012 1.00 95.62 301 VAL A O 1
ATOM 2413 N N . GLY A 1 302 ? -8.084 -15.774 -24.600 1.00 93.31 302 GLY A N 1
ATOM 2414 C CA . GLY A 1 302 ? -7.877 -15.909 -26.047 1.00 93.31 302 GLY A CA 1
ATOM 2415 C C . GLY A 1 302 ? -7.038 -14.791 -26.658 1.00 93.31 302 GLY A C 1
ATOM 2416 O O . GLY A 1 302 ? -6.841 -13.735 -26.054 1.00 93.31 302 GLY A O 1
ATOM 2417 N N . SER A 1 303 ? -6.544 -15.030 -27.869 1.00 92.19 303 SER A N 1
ATOM 2418 C CA . SER A 1 303 ? -5.733 -14.091 -28.648 1.00 92.19 303 SER A CA 1
ATOM 2419 C C . SER A 1 303 ? -6.612 -13.078 -29.379 1.00 92.19 303 SER A C 1
ATOM 2421 O O . SER A 1 303 ? -7.641 -13.421 -29.958 1.00 92.19 303 SER A O 1
ATOM 2423 N N . SER A 1 304 ? -6.161 -11.825 -29.463 1.00 91.56 304 SER A N 1
ATOM 2424 C CA . SER A 1 304 ? -6.827 -10.774 -30.240 1.00 91.56 304 SER A CA 1
ATOM 2425 C C . SER A 1 304 ? -7.007 -11.119 -31.724 1.00 91.56 304 SER A C 1
ATOM 2427 O O . SER A 1 304 ? -7.891 -10.564 -32.372 1.00 91.56 304 SER A O 1
ATOM 2429 N N . GLN A 1 305 ? -6.195 -12.037 -32.263 1.00 86.56 305 GLN A N 1
ATOM 2430 C CA . GLN A 1 305 ? -6.314 -12.541 -33.638 1.00 86.56 305 GLN A CA 1
ATOM 2431 C C . GLN A 1 305 ? -7.592 -13.369 -33.858 1.00 86.56 305 GLN A C 1
ATOM 2433 O O . GLN A 1 305 ? -8.094 -13.451 -34.975 1.00 86.56 305 GLN A O 1
ATOM 2438 N N . GLU A 1 306 ? -8.161 -13.943 -32.797 1.00 87.88 306 GLU A N 1
ATOM 2439 C CA . GLU A 1 306 ? -9.372 -14.768 -32.860 1.00 87.88 306 GLU A CA 1
ATOM 2440 C C . GLU A 1 306 ? -10.651 -13.923 -32.889 1.00 87.88 306 GLU A C 1
ATOM 2442 O O . GLU A 1 306 ? -11.726 -14.446 -33.184 1.00 87.88 306 GLU A O 1
ATOM 2447 N N . LEU A 1 307 ? -10.551 -12.610 -32.629 1.00 86.50 307 LEU A N 1
ATOM 2448 C CA . LEU A 1 307 ? -11.687 -11.694 -32.508 1.00 86.50 307 LEU A CA 1
ATOM 2449 C C . LEU A 1 307 ? -12.668 -11.808 -33.681 1.00 86.50 307 LEU A C 1
ATOM 2451 O O . LEU A 1 307 ? -13.872 -11.882 -33.450 1.00 86.50 307 LEU A O 1
ATOM 2455 N N . SER A 1 308 ? -12.173 -11.843 -34.921 1.00 79.62 308 SER A N 1
ATOM 2456 C CA . SER A 1 308 ? -13.011 -11.946 -36.123 1.00 79.62 308 SER A CA 1
ATOM 2457 C C . SER A 1 308 ? -13.791 -13.266 -36.161 1.00 79.62 308 SER A C 1
ATOM 2459 O O . SER A 1 308 ? -15.009 -13.255 -36.332 1.00 79.62 308 SER A O 1
ATOM 2461 N N . VAL A 1 309 ? -13.124 -14.393 -35.893 1.00 81.44 309 VAL A N 1
ATOM 2462 C CA . VAL A 1 309 ? -13.739 -15.734 -35.876 1.00 81.44 309 VAL A CA 1
ATOM 2463 C C . VAL A 1 309 ? -14.748 -15.867 -34.732 1.00 81.44 309 VAL A C 1
ATOM 2465 O O . VAL A 1 309 ? -15.850 -16.383 -34.928 1.00 81.44 309 VAL A O 1
ATOM 2468 N N . LEU A 1 310 ? -14.423 -15.346 -33.545 1.00 87.50 310 LEU A N 1
ATOM 2469 C CA . LEU A 1 310 ? -15.332 -15.319 -32.396 1.00 87.50 310 LEU A CA 1
ATOM 2470 C C . LEU A 1 310 ? -16.557 -14.429 -32.672 1.00 87.50 310 LEU A C 1
ATOM 2472 O O . LEU A 1 310 ? -17.683 -14.816 -32.360 1.00 87.50 310 LEU A O 1
ATOM 2476 N N . GLN A 1 311 ? -16.369 -13.270 -33.313 1.00 84.31 311 GLN A N 1
ATOM 2477 C CA . GLN A 1 311 ? -17.459 -12.377 -33.722 1.00 84.31 311 GLN A CA 1
ATOM 2478 C C . GLN A 1 311 ? -18.377 -12.994 -34.784 1.00 84.31 311 GLN A C 1
ATOM 2480 O O . GLN A 1 311 ? -19.584 -12.751 -34.737 1.00 84.31 311 GLN A O 1
ATOM 2485 N N . GLU A 1 312 ? -17.842 -13.780 -35.719 1.00 80.88 312 GLU A N 1
ATOM 2486 C CA . GLU A 1 312 ? -18.634 -14.528 -36.704 1.00 80.88 312 GLU A CA 1
ATOM 2487 C C . GLU A 1 312 ? -19.399 -15.695 -36.061 1.00 80.88 312 GLU A C 1
ATOM 2489 O O . GLU A 1 312 ? -20.567 -15.919 -36.380 1.00 80.88 312 GLU A O 1
ATOM 2494 N N . THR A 1 313 ? -18.771 -16.397 -35.113 1.00 82.25 313 THR A N 1
ATOM 2495 C CA . THR A 1 313 ? -19.308 -17.628 -34.508 1.00 82.25 313 THR A CA 1
ATOM 2496 C C . THR A 1 313 ? -20.354 -17.364 -33.418 1.00 82.25 313 THR A C 1
ATOM 2498 O O . THR A 1 313 ? -21.396 -18.022 -33.392 1.00 82.25 313 THR A O 1
ATOM 2501 N N . ILE A 1 314 ? -20.093 -16.403 -32.523 1.00 82.25 314 ILE A N 1
ATOM 2502 C CA . ILE A 1 314 ? -20.961 -16.041 -31.382 1.00 82.25 314 ILE A CA 1
ATOM 2503 C C . ILE A 1 314 ? -21.885 -14.863 -31.749 1.00 82.25 314 ILE A C 1
ATOM 2505 O O . ILE A 1 314 ? -23.052 -14.810 -31.352 1.00 82.25 314 ILE A O 1
ATOM 2509 N N . GLY A 1 315 ? -21.398 -13.936 -32.578 1.00 79.56 315 GLY A N 1
ATOM 2510 C CA . GLY A 1 315 ? -22.083 -12.700 -32.952 1.00 79.56 315 GLY A CA 1
ATOM 2511 C C . GLY A 1 315 ? -21.571 -11.485 -32.176 1.00 79.56 315 GLY A C 1
ATOM 2512 O O . GLY A 1 315 ? -21.457 -11.518 -30.951 1.00 79.56 315 GLY A O 1
ATOM 2513 N N . LYS A 1 316 ? -21.327 -10.382 -32.899 1.00 79.56 316 LYS A N 1
ATOM 2514 C CA . LYS A 1 316 ? -20.755 -9.125 -32.373 1.00 79.56 316 LYS A CA 1
ATOM 2515 C C . LYS A 1 316 ? -21.457 -8.568 -31.129 1.00 79.56 316 LYS A C 1
ATOM 2517 O O . LYS A 1 316 ? -20.779 -8.065 -30.243 1.00 79.56 316 LYS A O 1
ATOM 2522 N N . GLU A 1 317 ? -22.781 -8.697 -31.045 1.00 76.12 317 GLU A N 1
ATOM 2523 C CA . GLU A 1 317 ? -23.553 -8.167 -29.912 1.00 76.12 317 GLU A CA 1
ATOM 2524 C C . GLU A 1 317 ? -23.408 -8.997 -28.629 1.00 76.12 317 GLU A C 1
ATOM 2526 O O . GLU A 1 317 ? -23.496 -8.438 -27.537 1.00 76.12 317 GLU A O 1
ATOM 2531 N N . LEU A 1 318 ? -23.173 -10.312 -28.752 1.00 80.38 318 LEU A N 1
ATOM 2532 C CA . LEU A 1 318 ? -23.132 -11.262 -27.631 1.00 80.38 318 LEU A CA 1
ATOM 2533 C C . LEU A 1 318 ? -21.711 -11.514 -27.109 1.00 80.38 318 LEU A C 1
ATOM 2535 O O . LEU A 1 318 ? -21.539 -11.838 -25.935 1.00 80.38 318 LEU A O 1
ATOM 2539 N N . LEU A 1 319 ? -20.691 -11.342 -27.955 1.00 87.69 319 LEU A N 1
ATOM 2540 C CA . LEU A 1 319 ? -19.296 -11.431 -27.535 1.00 87.69 319 LEU A CA 1
ATOM 2541 C C . LEU A 1 319 ? -18.906 -10.204 -26.699 1.00 87.69 319 LEU A C 1
ATOM 2543 O O . LEU A 1 319 ? -19.075 -9.058 -27.120 1.00 87.69 319 LEU A O 1
ATOM 2547 N N . GLY A 1 320 ? -18.340 -10.451 -25.524 1.00 88.38 320 GLY A N 1
ATOM 2548 C CA . GLY A 1 320 ? -17.659 -9.460 -24.706 1.00 88.38 320 GLY A CA 1
ATOM 2549 C C . GLY A 1 320 ? -16.180 -9.804 -24.537 1.00 88.38 320 GLY A C 1
ATOM 2550 O O . GLY A 1 320 ? -15.765 -10.950 -24.714 1.00 88.38 320 GLY A O 1
ATOM 2551 N N . ALA A 1 321 ? -15.382 -8.799 -24.192 1.00 90.19 321 ALA A N 1
ATOM 2552 C CA . ALA A 1 321 ? -14.025 -8.983 -23.703 1.00 90.19 321 ALA A CA 1
ATOM 2553 C C . ALA A 1 321 ? -13.715 -7.911 -22.655 1.00 90.19 321 ALA A C 1
ATOM 2555 O O . ALA A 1 321 ? -14.236 -6.798 -22.741 1.00 90.19 321 ALA A O 1
ATOM 2556 N N . VAL A 1 322 ? -12.885 -8.256 -21.677 1.00 92.56 322 VAL A N 1
ATOM 2557 C CA . VAL A 1 322 ? -12.294 -7.334 -20.698 1.00 92.56 322 VAL A CA 1
ATOM 2558 C C . VAL A 1 322 ? -10.814 -7.647 -20.550 1.00 92.56 322 VAL A C 1
ATOM 2560 O O . VAL A 1 322 ? -10.384 -8.771 -20.818 1.00 92.56 322 VAL A O 1
ATOM 2563 N N . ARG A 1 323 ? -10.028 -6.664 -20.105 1.00 94.25 323 ARG A N 1
ATOM 2564 C CA . ARG A 1 323 ? -8.637 -6.895 -19.691 1.00 94.25 323 ARG A CA 1
ATOM 2565 C C . ARG A 1 323 ? -8.504 -8.124 -18.786 1.00 94.25 323 ARG A C 1
ATOM 2567 O O . ARG A 1 323 ? -9.365 -8.396 -17.954 1.00 94.25 323 ARG A O 1
ATOM 2574 N N . LEU A 1 324 ? -7.402 -8.847 -18.964 1.00 96.31 324 LEU A N 1
ATOM 2575 C CA . LEU A 1 324 ? -7.056 -10.004 -18.151 1.00 96.31 324 LEU A CA 1
ATOM 2576 C C . LEU A 1 324 ? -6.915 -9.589 -16.677 1.00 96.31 324 LEU A C 1
ATOM 2578 O O . LEU A 1 324 ? -6.386 -8.501 -16.413 1.00 96.31 324 LEU A O 1
ATOM 2582 N N . PRO A 1 325 ? -7.361 -10.426 -15.723 1.00 93.06 325 PRO A N 1
ATOM 2583 C CA . PRO A 1 325 ? -7.485 -9.995 -14.339 1.00 93.06 325 PRO A CA 1
ATOM 2584 C C . PRO A 1 325 ? -6.156 -9.548 -13.712 1.00 93.06 325 PRO A C 1
ATOM 2586 O O . PRO A 1 325 ? -5.155 -10.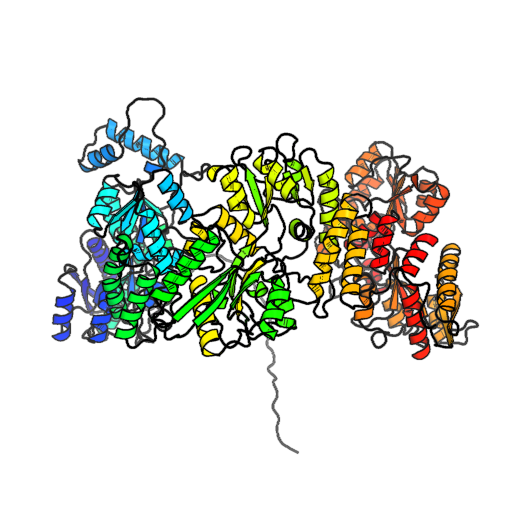274 -13.693 1.00 93.06 325 PRO A O 1
ATOM 2589 N N . ALA A 1 326 ? -6.156 -8.322 -13.191 1.00 86.94 326 ALA A N 1
ATOM 2590 C CA . ALA A 1 326 ? -5.033 -7.741 -12.461 1.00 86.94 326 ALA A CA 1
ATOM 2591 C C . ALA A 1 326 ? -4.952 -8.307 -11.030 1.00 86.94 326 ALA A C 1
ATOM 2593 O O . ALA A 1 326 ? -5.756 -9.147 -10.633 1.00 86.94 326 ALA A O 1
ATOM 2594 N N . ARG A 1 327 ? -3.990 -7.849 -10.225 1.00 80.25 327 ARG A N 1
ATOM 2595 C CA . ARG A 1 327 ? -3.927 -8.176 -8.794 1.00 80.25 327 ARG A CA 1
ATOM 2596 C C . ARG A 1 327 ? -3.189 -7.101 -8.003 1.00 80.25 327 ARG A C 1
ATOM 2598 O O . ARG A 1 327 ? -2.033 -6.816 -8.297 1.00 80.25 327 ARG A O 1
ATOM 2605 N N . ARG A 1 328 ? -3.828 -6.509 -6.984 1.00 67.25 328 ARG A N 1
ATOM 2606 C CA . ARG A 1 328 ? -3.239 -5.461 -6.109 1.00 67.25 328 ARG A CA 1
ATOM 2607 C C . ARG A 1 328 ? -2.441 -4.391 -6.895 1.00 67.25 328 ARG A C 1
ATOM 2609 O O . ARG A 1 328 ? -1.265 -4.162 -6.627 1.00 67.25 328 ARG A O 1
ATOM 2616 N N . ASN A 1 329 ? -3.067 -3.774 -7.902 1.00 66.31 329 ASN A N 1
ATOM 2617 C CA . ASN A 1 329 ? -2.468 -2.800 -8.839 1.00 66.31 329 ASN A CA 1
ATOM 2618 C C . ASN A 1 329 ? -1.330 -3.313 -9.750 1.00 66.31 329 ASN A C 1
ATOM 2620 O O . ASN A 1 329 ? -0.840 -2.549 -10.582 1.00 66.31 329 ASN A O 1
ATOM 2624 N N . LYS A 1 330 ? -0.940 -4.591 -9.675 1.00 81.69 330 LYS A N 1
ATOM 2625 C CA . LYS A 1 330 ? -0.074 -5.233 -10.671 1.00 81.69 330 LYS A CA 1
ATOM 2626 C C . LYS A 1 330 ? -0.942 -5.722 -11.841 1.00 81.69 330 LYS A C 1
ATOM 2628 O O . LYS A 1 330 ? -1.852 -6.523 -11.612 1.00 81.69 330 LYS A O 1
ATOM 2633 N N . PRO A 1 331 ? -0.751 -5.220 -13.073 1.00 90.50 331 PRO A N 1
ATOM 2634 C CA . PRO A 1 331 ? -1.576 -5.615 -14.208 1.00 90.50 331 PRO A CA 1
ATOM 2635 C C . PRO A 1 331 ? -1.206 -7.016 -14.706 1.00 90.50 331 PRO A C 1
ATOM 2637 O O . PRO A 1 331 ? -0.066 -7.453 -14.559 1.00 90.50 331 PRO A O 1
ATOM 2640 N N . ALA A 1 332 ? -2.143 -7.667 -15.395 1.00 94.62 332 ALA A N 1
ATOM 2641 C CA . ALA A 1 332 ? -1.822 -8.801 -16.249 1.00 94.62 332 ALA A CA 1
ATOM 2642 C C . ALA A 1 332 ? -0.875 -8.370 -17.384 1.00 94.62 332 ALA A C 1
ATOM 2644 O O . ALA A 1 332 ? -1.075 -7.323 -18.017 1.00 94.62 332 ALA A O 1
ATOM 2645 N N . THR A 1 333 ? 0.133 -9.196 -17.658 1.00 94.88 333 THR A N 1
ATOM 2646 C CA . THR A 1 333 ? 1.218 -8.926 -18.614 1.00 94.88 333 THR A CA 1
ATOM 2647 C C . THR A 1 333 ? 1.318 -10.031 -19.678 1.00 94.88 333 THR A C 1
ATOM 2649 O O . THR A 1 333 ? 2.305 -10.772 -19.703 1.00 94.88 333 THR A O 1
ATOM 2652 N N . PRO A 1 334 ? 0.301 -10.211 -20.545 1.00 96.19 334 PRO A N 1
ATOM 2653 C CA . PRO A 1 334 ? 0.413 -11.105 -21.702 1.00 96.19 334 PRO A CA 1
ATOM 2654 C C . PRO A 1 334 ? 1.520 -10.629 -22.654 1.00 96.19 334 PRO A C 1
ATOM 2656 O O . PRO A 1 334 ? 1.920 -9.463 -22.609 1.00 96.19 334 PRO A O 1
ATOM 2659 N N . PHE A 1 335 ? 2.010 -11.493 -23.541 1.00 94.19 335 PHE A N 1
ATOM 2660 C CA . PHE A 1 335 ? 2.976 -11.072 -24.559 1.00 94.19 335 PHE A CA 1
ATOM 2661 C C . PHE A 1 335 ? 2.345 -10.155 -25.615 1.00 94.19 335 PHE A C 1
ATOM 2663 O O . PHE A 1 335 ? 1.176 -10.299 -25.980 1.00 94.19 335 PHE A O 1
ATOM 2670 N N . LEU A 1 336 ? 3.143 -9.201 -26.099 1.00 93.06 336 LEU A N 1
ATOM 2671 C CA . LEU A 1 336 ? 2.813 -8.303 -27.199 1.00 93.06 336 LEU A CA 1
ATOM 2672 C C . LEU A 1 336 ? 3.564 -8.750 -28.456 1.00 93.06 336 LEU A C 1
ATOM 2674 O O . LEU A 1 336 ? 4.784 -8.612 -28.535 1.00 93.06 336 LEU A O 1
ATOM 2678 N N . GLN A 1 337 ? 2.821 -9.227 -29.449 1.00 89.69 337 GLN A N 1
ATOM 2679 C CA . GLN A 1 337 ? 3.319 -9.460 -30.807 1.00 89.69 337 GLN A CA 1
ATOM 2680 C C . GLN A 1 337 ? 2.904 -8.313 -31.731 1.00 89.69 337 GLN A C 1
ATOM 2682 O O . GLN A 1 337 ? 1.946 -7.586 -31.450 1.00 89.69 337 GLN A O 1
ATOM 2687 N N . ALA A 1 338 ? 3.589 -8.174 -32.865 1.00 92.50 338 ALA A N 1
ATOM 2688 C CA . ALA A 1 338 ? 3.203 -7.242 -33.915 1.00 92.50 338 ALA A CA 1
ATOM 2689 C C . ALA A 1 338 ? 3.249 -7.898 -35.303 1.00 92.50 338 ALA A C 1
ATOM 2691 O O . ALA A 1 338 ? 4.114 -8.720 -35.576 1.00 92.50 338 ALA A O 1
ATOM 2692 N N . GLU A 1 339 ? 2.349 -7.485 -36.191 1.00 93.50 339 GLU A N 1
ATOM 2693 C CA . GLU A 1 339 ? 2.602 -7.506 -37.635 1.00 93.50 339 GLU A CA 1
ATOM 2694 C C . GLU A 1 339 ? 3.477 -6.294 -37.959 1.00 93.50 339 GLU A C 1
ATOM 2696 O O . GLU A 1 339 ? 3.225 -5.192 -37.455 1.00 93.50 339 GLU A O 1
ATOM 2701 N N . VAL A 1 340 ? 4.511 -6.481 -38.771 1.00 95.69 340 VAL A N 1
ATOM 2702 C CA . VAL A 1 340 ? 5.591 -5.513 -38.967 1.00 95.69 340 VAL A CA 1
ATOM 2703 C C . VAL A 1 340 ? 5.944 -5.348 -40.443 1.00 95.69 340 VAL A C 1
ATOM 2705 O O . VAL A 1 340 ? 5.872 -6.277 -41.242 1.00 95.69 340 VAL A O 1
ATOM 2708 N N . LEU A 1 341 ? 6.322 -4.121 -40.786 1.00 97.44 341 LEU A N 1
ATOM 2709 C CA . LEU A 1 341 ? 6.759 -3.664 -42.098 1.00 97.44 341 LEU A CA 1
ATOM 2710 C C . LEU A 1 341 ? 8.286 -3.763 -42.148 1.00 97.44 341 LEU A C 1
ATOM 2712 O O . LEU A 1 341 ? 8.977 -2.921 -41.570 1.00 97.44 341 LEU A O 1
ATOM 2716 N N . MET A 1 342 ? 8.798 -4.803 -42.803 1.00 97.31 342 MET A N 1
ATOM 2717 C CA . MET A 1 342 ? 10.227 -5.080 -42.958 1.00 97.31 342 MET A CA 1
ATOM 2718 C C . MET A 1 342 ? 10.699 -4.769 -44.380 1.00 97.31 342 MET A C 1
ATOM 2720 O O . MET A 1 342 ? 10.024 -5.066 -45.365 1.00 97.31 342 MET A O 1
ATOM 2724 N N . PHE A 1 343 ? 11.879 -4.168 -44.494 1.00 97.12 343 PHE A N 1
ATOM 2725 C CA . PHE A 1 343 ? 12.403 -3.623 -45.748 1.00 97.12 343 PHE A CA 1
ATOM 2726 C C . PHE A 1 343 ? 13.499 -4.542 -46.280 1.00 97.12 343 PHE A C 1
ATOM 2728 O O . PHE A 1 343 ? 14.478 -4.787 -45.580 1.00 97.12 343 PHE A O 1
ATOM 2735 N N . ASN A 1 344 ? 13.356 -5.059 -47.500 1.00 96.31 344 ASN A N 1
ATOM 2736 C CA . ASN A 1 344 ? 14.288 -6.048 -48.053 1.00 96.31 344 ASN A CA 1
ATOM 2737 C C . ASN A 1 344 ? 15.693 -5.467 -48.247 1.00 96.31 344 ASN A C 1
ATOM 2739 O O . ASN A 1 344 ? 15.849 -4.422 -48.881 1.00 96.31 344 ASN A O 1
ATOM 2743 N N . LYS A 1 345 ? 16.729 -6.168 -47.769 1.00 95.12 345 LYS A N 1
ATOM 2744 C CA . LYS A 1 345 ? 18.135 -5.769 -47.920 1.00 95.12 345 LYS A CA 1
ATOM 2745 C C . LYS A 1 345 ? 18.532 -5.394 -49.348 1.00 95.12 345 LYS A C 1
ATOM 2747 O O . LYS A 1 345 ? 19.310 -4.457 -49.528 1.00 95.12 345 LYS A O 1
ATOM 2752 N N . VAL A 1 346 ? 18.027 -6.115 -50.352 1.00 93.75 346 VAL A N 1
ATOM 2753 C CA . VAL A 1 346 ? 18.419 -5.920 -51.758 1.00 93.75 346 VAL A CA 1
ATOM 2754 C C . VAL A 1 346 ? 17.569 -4.884 -52.502 1.00 93.75 346 VAL A C 1
ATOM 2756 O O . VAL A 1 346 ? 17.878 -4.561 -53.652 1.00 93.75 346 VAL A O 1
ATOM 2759 N N . ALA A 1 347 ? 16.540 -4.318 -51.858 1.00 93.75 347 ALA A N 1
ATOM 2760 C CA . ALA A 1 347 ? 15.744 -3.234 -52.425 1.00 93.75 347 ALA A CA 1
ATOM 2761 C C . ALA A 1 347 ? 16.611 -1.989 -52.685 1.00 93.75 347 ALA A C 1
ATOM 2763 O O . ALA A 1 347 ? 17.493 -1.629 -51.901 1.00 93.75 347 ALA A O 1
ATOM 2764 N N . SER A 1 348 ? 16.367 -1.306 -53.806 1.00 90.81 348 SER A N 1
ATOM 2765 C CA . SER A 1 348 ? 17.127 -0.096 -54.141 1.00 90.81 348 SER A CA 1
ATOM 2766 C C . SER A 1 348 ? 16.784 1.052 -53.187 1.00 90.81 348 SER A C 1
ATOM 2768 O O . SER A 1 348 ? 15.632 1.185 -52.790 1.00 90.81 348 SER A O 1
ATOM 2770 N N . ASN A 1 349 ? 17.724 1.965 -52.907 1.00 89.44 349 ASN A N 1
ATOM 2771 C CA . ASN A 1 349 ? 17.451 3.140 -52.060 1.00 89.44 349 ASN A CA 1
ATOM 2772 C C . ASN A 1 349 ? 16.213 3.948 -52.505 1.00 89.44 349 ASN A C 1
ATOM 2774 O O . ASN A 1 349 ? 15.559 4.558 -51.663 1.00 89.44 349 ASN A O 1
ATOM 2778 N N . LYS A 1 350 ? 15.885 3.972 -53.810 1.00 90.50 350 LYS A N 1
ATOM 2779 C CA . LYS A 1 350 ? 14.660 4.620 -54.310 1.00 90.50 350 LYS A CA 1
ATOM 2780 C C . LYS A 1 350 ? 13.414 3.869 -53.827 1.00 90.50 350 LYS A C 1
ATOM 2782 O O . LYS A 1 350 ? 12.487 4.500 -53.328 1.00 90.50 350 LYS A O 1
ATOM 2787 N N . ASN A 1 351 ? 13.424 2.543 -53.932 1.00 93.00 351 ASN A N 1
ATOM 2788 C CA . ASN A 1 351 ? 12.321 1.695 -53.496 1.00 93.00 351 ASN A CA 1
ATOM 2789 C C . ASN A 1 351 ? 12.208 1.658 -51.967 1.00 93.00 351 ASN A C 1
ATOM 2791 O O . ASN A 1 351 ? 11.098 1.790 -51.474 1.00 93.00 351 ASN A O 1
ATOM 2795 N N . THR A 1 352 ? 13.311 1.619 -51.203 1.00 93.75 352 THR A N 1
ATOM 2796 C CA . THR A 1 352 ? 13.268 1.759 -49.732 1.00 93.75 352 THR A CA 1
ATOM 2797 C C . THR A 1 352 ? 12.592 3.067 -49.317 1.00 93.75 352 THR A C 1
ATOM 2799 O O . THR A 1 352 ? 11.727 3.066 -48.448 1.00 93.75 352 THR A O 1
ATOM 2802 N N . GLN A 1 353 ? 12.942 4.194 -49.949 1.00 91.94 353 GLN A N 1
ATOM 2803 C CA . GLN A 1 353 ? 12.314 5.487 -49.649 1.00 91.94 353 GLN A CA 1
ATOM 2804 C C . GLN A 1 353 ? 10.821 5.504 -50.006 1.00 91.94 353 GLN A C 1
ATOM 2806 O O . GLN A 1 353 ? 10.014 6.003 -49.225 1.00 91.94 353 GLN A O 1
ATOM 2811 N N . LEU A 1 354 ? 10.436 4.919 -51.143 1.00 94.00 354 LEU A N 1
ATOM 2812 C CA . LEU A 1 354 ? 9.034 4.814 -51.552 1.00 94.00 354 LEU A CA 1
ATOM 2813 C C . LEU A 1 354 ? 8.232 3.871 -50.630 1.00 94.00 354 LEU A C 1
ATOM 2815 O O . LEU A 1 354 ? 7.121 4.207 -50.224 1.00 94.00 354 LEU A O 1
ATOM 2819 N N . ALA A 1 355 ? 8.821 2.748 -50.216 1.00 96.06 355 ALA A N 1
ATOM 2820 C CA . ALA A 1 355 ? 8.252 1.826 -49.240 1.00 96.06 355 ALA A CA 1
ATOM 2821 C C . ALA A 1 355 ? 8.120 2.468 -47.850 1.00 96.06 355 ALA A C 1
ATOM 2823 O O . ALA A 1 355 ? 7.153 2.194 -47.148 1.00 96.06 355 ALA A O 1
ATOM 2824 N N . LEU A 1 356 ? 9.040 3.355 -47.448 1.00 95.25 356 LEU A N 1
ATOM 2825 C CA . LEU A 1 356 ? 8.926 4.123 -46.202 1.00 95.25 356 LEU A CA 1
ATOM 2826 C C . LEU A 1 356 ? 7.767 5.127 -46.248 1.00 95.25 356 LEU A C 1
ATOM 2828 O O . LEU A 1 356 ? 7.100 5.314 -45.234 1.00 95.25 356 LEU A O 1
ATOM 2832 N N . GLN A 1 357 ? 7.489 5.740 -47.406 1.00 94.25 357 GLN A N 1
ATOM 2833 C CA . GLN A 1 357 ? 6.293 6.575 -47.586 1.00 94.25 357 GLN A CA 1
ATOM 2834 C C . GLN A 1 357 ? 5.007 5.740 -47.497 1.00 94.25 357 GLN A C 1
ATOM 2836 O O . GLN A 1 357 ? 4.080 6.127 -46.788 1.00 94.25 357 GLN A O 1
ATOM 2841 N N . LEU A 1 358 ? 4.973 4.562 -48.131 1.00 96.19 358 LEU A N 1
ATOM 2842 C CA . LEU A 1 358 ? 3.851 3.627 -47.996 1.00 96.19 358 LEU A CA 1
ATOM 2843 C C . LEU A 1 358 ? 3.673 3.159 -46.541 1.00 96.19 358 LEU A C 1
ATOM 2845 O O . LEU A 1 358 ? 2.559 3.156 -46.030 1.00 96.19 358 LEU A O 1
ATOM 2849 N N . ALA A 1 359 ? 4.758 2.834 -45.837 1.00 96.38 359 ALA A N 1
ATOM 2850 C CA . ALA A 1 359 ? 4.719 2.447 -44.431 1.00 96.38 359 ALA A CA 1
ATOM 2851 C C . ALA A 1 359 ? 4.166 3.567 -43.533 1.00 96.38 359 ALA A C 1
ATOM 2853 O O . ALA A 1 359 ? 3.330 3.292 -42.680 1.00 96.38 359 ALA A O 1
ATOM 2854 N N . GLN A 1 360 ? 4.569 4.825 -43.755 1.00 93.62 360 GLN A N 1
ATOM 2855 C CA . GLN A 1 360 ? 4.021 5.994 -43.050 1.00 93.62 360 GLN A CA 1
ATOM 2856 C C . GLN A 1 360 ? 2.528 6.222 -43.346 1.00 93.62 360 GLN A C 1
ATOM 2858 O O . GLN A 1 360 ? 1.798 6.688 -42.473 1.00 93.62 360 GLN A O 1
ATOM 2863 N N . PHE A 1 361 ? 2.060 5.874 -44.549 1.00 95.69 361 PHE A N 1
ATOM 2864 C CA . PHE A 1 361 ? 0.639 5.908 -44.899 1.00 95.69 361 PHE A CA 1
ATOM 2865 C C . PHE A 1 361 ? -0.149 4.772 -44.225 1.00 95.69 361 PHE A C 1
ATOM 2867 O O . PHE A 1 361 ? -1.155 5.027 -43.574 1.00 95.69 361 PHE A O 1
ATOM 2874 N N . LEU A 1 362 ? 0.344 3.531 -44.267 1.00 96.94 362 LEU A N 1
ATOM 2875 C CA . LEU A 1 362 ? -0.274 2.382 -43.584 1.00 96.94 362 LEU A CA 1
ATOM 2876 C C . LEU A 1 362 ? -0.362 2.561 -42.056 1.00 96.94 362 LEU A C 1
ATOM 2878 O O . LEU A 1 362 ? -1.256 2.009 -41.408 1.00 96.94 362 LEU A O 1
ATOM 2882 N N . THR A 1 363 ? 0.562 3.327 -41.469 1.00 95.62 363 THR A N 1
ATOM 2883 C CA . THR A 1 363 ? 0.601 3.625 -40.030 1.00 95.62 363 THR A CA 1
ATOM 2884 C C . THR A 1 363 ? 0.005 4.988 -39.664 1.00 95.62 363 THR A C 1
ATOM 2886 O O . THR A 1 363 ? 0.032 5.374 -38.492 1.00 95.62 363 THR A O 1
ATOM 2889 N N . SER A 1 364 ? -0.605 5.707 -40.613 1.00 95.00 364 SER A N 1
ATOM 2890 C CA . SER A 1 364 ? -1.337 6.952 -40.345 1.00 95.00 364 SER A CA 1
ATOM 2891 C C . SER A 1 364 ? -2.599 6.710 -39.503 1.00 95.00 364 SER A C 1
ATOM 2893 O O . SER A 1 364 ? -3.196 5.633 -39.492 1.00 95.00 364 SER A O 1
ATOM 2895 N N . THR A 1 365 ? -3.025 7.744 -38.773 1.00 94.50 365 THR A N 1
ATOM 2896 C CA . THR A 1 365 ? -4.172 7.695 -37.855 1.00 94.50 365 THR A CA 1
ATOM 2897 C C . THR A 1 365 ? -5.491 7.321 -38.544 1.00 94.50 365 THR A C 1
ATOM 2899 O O . THR A 1 365 ? -6.361 6.745 -37.892 1.00 94.50 365 THR A O 1
ATOM 2902 N N . LYS A 1 366 ? -5.675 7.643 -39.835 1.00 94.25 366 LYS A N 1
ATOM 2903 C CA . LYS A 1 366 ? -6.889 7.284 -40.593 1.00 94.25 366 LYS A CA 1
ATOM 2904 C C . LYS A 1 366 ? -6.889 5.790 -40.928 1.00 94.25 366 LYS A C 1
ATOM 2906 O O . LYS A 1 366 ? -7.829 5.090 -40.566 1.00 94.25 366 LYS A O 1
ATOM 2911 N N . GLU A 1 367 ? -5.822 5.313 -41.550 1.00 95.38 367 GLU A N 1
ATOM 2912 C CA . GLU A 1 367 ? -5.669 3.959 -42.084 1.00 95.38 367 GLU A CA 1
ATOM 2913 C C . GLU A 1 367 ? -5.608 2.933 -40.942 1.00 95.38 367 GLU A C 1
ATOM 2915 O O . GLU A 1 367 ? -6.332 1.942 -40.946 1.00 95.38 367 GLU A O 1
ATOM 2920 N N . GLN A 1 368 ? -4.865 3.227 -39.871 1.00 93.25 368 GLN A N 1
ATOM 2921 C CA . GLN A 1 368 ? -4.852 2.409 -38.652 1.00 93.25 368 GLN A CA 1
ATOM 2922 C C . GLN A 1 368 ? -6.226 2.335 -37.967 1.00 93.25 368 GLN A C 1
ATOM 2924 O O . GLN A 1 368 ? -6.609 1.288 -37.445 1.00 93.25 368 GLN A O 1
ATOM 2929 N N . ARG A 1 369 ? -6.995 3.434 -37.966 1.00 90.81 369 ARG A N 1
ATOM 2930 C CA . ARG A 1 369 ? -8.369 3.439 -37.440 1.00 90.81 369 ARG A CA 1
ATOM 2931 C C . ARG A 1 369 ? -9.303 2.612 -38.319 1.00 90.81 369 ARG A C 1
ATOM 2933 O O . ARG A 1 369 ? -10.211 1.969 -37.803 1.00 90.81 369 ARG A O 1
ATOM 2940 N N . GLU A 1 370 ? -9.096 2.631 -39.628 1.00 89.38 370 GLU A N 1
ATOM 2941 C CA . GLU A 1 370 ? -9.858 1.832 -40.579 1.00 89.38 370 GLU A CA 1
ATOM 2942 C C . GLU A 1 370 ? -9.586 0.333 -40.414 1.00 89.38 370 GLU A C 1
ATOM 2944 O O . GLU A 1 370 ? -10.541 -0.435 -40.293 1.00 89.38 370 GLU A O 1
ATOM 2949 N N . LEU A 1 371 ? -8.318 -0.067 -40.284 1.00 90.31 371 LEU A N 1
ATOM 2950 C CA . LEU A 1 371 ? -7.915 -1.433 -39.938 1.00 90.31 371 LEU A CA 1
ATOM 2951 C C . LEU A 1 371 ? -8.571 -1.891 -38.619 1.00 90.31 371 LEU A C 1
ATOM 2953 O O . LEU A 1 371 ? -9.201 -2.950 -38.571 1.00 90.31 371 LEU A O 1
ATOM 2957 N N . ALA A 1 372 ? -8.527 -1.055 -37.577 1.00 87.06 372 ALA A N 1
ATOM 2958 C CA . ALA A 1 372 ? -9.138 -1.352 -36.281 1.00 87.06 372 ALA A CA 1
ATOM 2959 C C . ALA A 1 372 ? -10.674 -1.487 -36.327 1.00 87.06 372 ALA A C 1
ATOM 2961 O O . ALA A 1 372 ? -11.241 -2.302 -35.598 1.00 87.06 372 ALA A O 1
ATOM 2962 N N . LEU A 1 373 ? -11.364 -0.711 -37.173 1.00 83.88 373 LEU A N 1
ATOM 2963 C CA . LEU A 1 373 ? -12.830 -0.730 -37.278 1.00 83.88 373 LEU A CA 1
ATOM 2964 C C . LEU A 1 373 ? -13.371 -1.783 -38.259 1.00 83.88 373 LEU A C 1
ATOM 2966 O O . LEU A 1 373 ? -14.450 -2.323 -38.016 1.00 83.88 373 LEU A O 1
ATOM 2970 N N . LYS A 1 374 ? -12.665 -2.067 -39.362 1.00 84.00 374 LYS A N 1
ATOM 2971 C CA . LYS A 1 374 ? -13.109 -3.032 -40.384 1.00 84.00 374 LYS A CA 1
ATOM 2972 C C . LYS A 1 374 ? -12.720 -4.474 -40.058 1.00 84.00 374 LYS A C 1
ATOM 2974 O O . LYS A 1 374 ? -13.536 -5.367 -40.277 1.00 84.00 374 LYS A O 1
ATOM 2979 N N . ILE A 1 375 ? -11.500 -4.692 -39.554 1.00 83.81 375 ILE A N 1
ATOM 2980 C CA . ILE A 1 375 ? -10.906 -6.031 -39.367 1.00 83.81 375 ILE A CA 1
ATOM 2981 C C . ILE A 1 375 ? -10.317 -6.265 -37.966 1.00 83.81 375 ILE A C 1
ATOM 2983 O O . ILE A 1 375 ? -9.683 -7.285 -37.729 1.00 83.81 375 ILE A O 1
ATOM 2987 N N . GLY A 1 376 ? -10.519 -5.345 -37.016 1.00 81.19 376 GLY A N 1
ATOM 2988 C CA . GLY A 1 376 ? -10.166 -5.554 -35.605 1.00 81.19 376 GLY A CA 1
ATOM 2989 C C . GLY A 1 376 ? -8.667 -5.530 -35.273 1.00 81.19 376 GLY A C 1
ATOM 2990 O O . GLY A 1 376 ? -8.314 -5.712 -34.110 1.00 81.19 376 GLY A O 1
ATOM 2991 N N . LYS A 1 377 ? -7.784 -5.273 -36.250 1.00 87.75 377 LYS A N 1
ATOM 2992 C CA . LYS A 1 377 ? -6.332 -5.146 -36.029 1.00 87.75 377 LYS A CA 1
ATOM 2993 C C . LYS A 1 377 ? -6.042 -4.017 -35.035 1.00 87.75 377 LYS A C 1
ATOM 2995 O O . LYS A 1 377 ? -6.498 -2.889 -35.225 1.00 87.75 377 LYS A O 1
ATOM 3000 N N . LEU A 1 378 ? -5.262 -4.290 -33.989 1.00 91.44 378 LEU A N 1
ATOM 3001 C CA . LEU A 1 378 ? -4.973 -3.278 -32.972 1.00 91.44 378 LEU A CA 1
ATOM 3002 C C . LEU A 1 378 ? -3.952 -2.264 -33.508 1.00 91.44 378 LEU A C 1
ATOM 3004 O O . LEU A 1 378 ? -2.919 -2.681 -34.035 1.00 91.44 378 LEU A O 1
ATOM 3008 N N . PRO A 1 379 ? -4.194 -0.950 -33.374 1.00 92.69 379 PRO A N 1
ATOM 3009 C CA . PRO A 1 379 ? -3.315 0.063 -33.939 1.00 92.69 379 PRO A CA 1
ATOM 3010 C C . PRO A 1 379 ? -1.960 0.100 -33.225 1.00 92.69 379 PRO A C 1
ATOM 3012 O O . PRO A 1 379 ? -1.885 0.150 -31.996 1.00 92.69 379 PRO A O 1
ATOM 3015 N N . ALA A 1 380 ? -0.881 0.150 -34.005 1.00 93.75 380 ALA A N 1
ATOM 3016 C CA . ALA A 1 380 ? 0.457 0.431 -33.493 1.00 93.75 380 ALA A CA 1
ATOM 3017 C C . ALA A 1 380 ? 0.680 1.939 -33.256 1.00 93.75 380 ALA A C 1
ATOM 3019 O O . ALA A 1 380 ? 1.503 2.325 -32.421 1.00 93.75 380 ALA A O 1
ATOM 3020 N N . ASN A 1 381 ? -0.062 2.794 -33.972 1.00 93.12 381 ASN A N 1
ATOM 3021 C CA . ASN A 1 381 ? -0.032 4.249 -33.825 1.00 93.12 381 ASN A CA 1
ATOM 3022 C C . ASN A 1 381 ? -0.818 4.704 -32.577 1.00 93.12 381 ASN A C 1
ATOM 3024 O O . ASN A 1 381 ? -2.032 4.514 -32.475 1.00 93.12 381 ASN A O 1
ATOM 3028 N N . LYS A 1 382 ? -0.130 5.374 -31.646 1.00 90.25 382 LYS A N 1
ATOM 3029 C CA . LYS A 1 382 ? -0.658 5.811 -30.341 1.00 90.25 382 LYS A CA 1
ATOM 3030 C C . LYS A 1 382 ? -1.698 6.937 -30.417 1.00 90.25 382 LYS A C 1
ATOM 3032 O O . LYS A 1 382 ? -2.358 7.221 -29.421 1.00 90.25 382 LYS A O 1
ATOM 3037 N N . HIS A 1 383 ? -1.824 7.603 -31.565 1.00 90.62 383 HIS A N 1
ATOM 3038 C CA . HIS A 1 383 ? -2.789 8.680 -31.803 1.00 90.62 383 HIS A CA 1
ATOM 3039 C C . HIS A 1 383 ? -4.143 8.174 -32.323 1.00 90.62 383 HIS A C 1
ATOM 3041 O O . HIS A 1 383 ? -5.078 8.963 -32.477 1.00 90.62 383 HIS A O 1
ATOM 3047 N N . VAL A 1 384 ? -4.275 6.869 -32.581 1.00 88.88 384 VAL A N 1
ATOM 3048 C CA . VAL A 1 384 ? -5.538 6.246 -32.982 1.00 88.88 384 VAL A CA 1
ATOM 3049 C C . VAL A 1 384 ? -6.455 6.133 -31.770 1.00 88.88 384 VAL A C 1
ATOM 3051 O O . VAL A 1 384 ? -6.254 5.303 -30.888 1.00 88.88 384 VAL A O 1
ATOM 3054 N N . ASN A 1 385 ? -7.490 6.971 -31.740 1.00 83.06 385 ASN A N 1
ATOM 3055 C CA . ASN A 1 385 ? -8.548 6.890 -30.742 1.00 83.06 385 ASN A CA 1
ATOM 3056 C C . ASN A 1 385 ? -9.757 6.126 -31.305 1.00 83.06 385 ASN A C 1
ATOM 3058 O O . ASN A 1 385 ? -10.366 6.551 -32.293 1.00 83.06 385 ASN A O 1
ATOM 3062 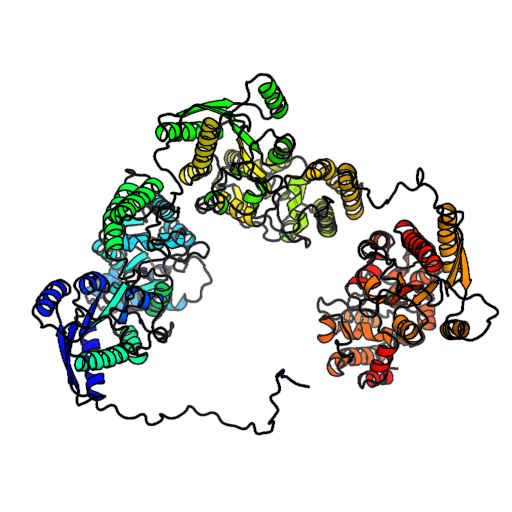N N . VAL A 1 386 ? -10.111 5.016 -30.658 1.00 81.38 386 VAL A N 1
ATOM 3063 C CA . VAL A 1 386 ? -11.325 4.242 -30.936 1.00 81.38 386 VAL A CA 1
ATOM 3064 C C . VAL A 1 386 ? -12.354 4.593 -29.865 1.00 81.38 386 VAL A C 1
ATOM 3066 O O . VAL A 1 386 ? -12.105 4.407 -28.679 1.00 81.38 386 VAL A O 1
ATOM 3069 N N . ASP A 1 387 ? -13.507 5.122 -30.280 1.00 77.06 387 ASP A N 1
ATOM 3070 C CA . ASP A 1 387 ? -14.599 5.448 -29.358 1.00 77.06 387 ASP A CA 1
ATOM 3071 C C . ASP A 1 387 ? -15.146 4.151 -28.747 1.00 77.06 387 ASP A C 1
ATOM 3073 O O . ASP A 1 387 ? -15.697 3.308 -29.462 1.00 77.06 387 ASP A O 1
ATOM 3077 N N . SER A 1 388 ? -14.995 3.990 -27.432 1.00 78.19 388 SER A N 1
ATOM 3078 C CA . SER A 1 388 ? -15.408 2.788 -26.701 1.00 78.19 388 SER A CA 1
ATOM 3079 C C . SER A 1 388 ? -16.909 2.513 -26.790 1.00 78.19 388 SER A C 1
ATOM 3081 O O . SER A 1 388 ? -17.319 1.370 -26.632 1.00 78.19 388 SER A O 1
ATOM 3083 N N . ARG A 1 389 ? -17.733 3.516 -27.121 1.00 74.94 389 ARG A N 1
ATOM 3084 C CA . ARG A 1 389 ? -19.179 3.346 -27.355 1.00 74.94 389 ARG A CA 1
ATOM 3085 C C . ARG A 1 389 ? -19.495 2.770 -28.735 1.00 74.94 389 ARG A C 1
ATOM 3087 O O . ARG A 1 389 ? -20.586 2.258 -28.945 1.00 74.94 389 ARG A O 1
ATOM 3094 N N . LEU A 1 390 ? -18.569 2.896 -29.689 1.00 75.88 390 LEU A N 1
ATOM 3095 C CA . LEU A 1 390 ? -18.713 2.383 -31.056 1.00 75.88 390 LEU A CA 1
ATOM 3096 C C . LEU A 1 390 ? -17.989 1.047 -31.251 1.00 75.88 390 LEU A C 1
ATOM 3098 O O . LEU A 1 390 ? -18.379 0.263 -32.112 1.00 75.88 390 LEU A O 1
ATOM 3102 N N . SER A 1 391 ? -16.927 0.785 -30.484 1.00 79.25 391 SER A N 1
ATOM 3103 C CA . SER A 1 391 ? -16.230 -0.502 -30.499 1.00 79.25 391 SER A CA 1
ATOM 3104 C C . SER A 1 391 ? -15.610 -0.821 -29.126 1.00 79.25 391 SER A C 1
ATOM 3106 O O . SER A 1 391 ? -14.402 -0.649 -28.937 1.00 79.25 391 SER A O 1
ATOM 3108 N N . PRO A 1 392 ? -16.418 -1.271 -28.144 1.00 81.69 392 PRO A N 1
ATOM 3109 C CA . PRO A 1 392 ? -15.943 -1.546 -26.784 1.00 81.69 392 PRO A CA 1
ATOM 3110 C C . PRO A 1 392 ? -14.896 -2.669 -26.741 1.00 81.69 392 PRO A C 1
ATOM 3112 O O . PRO A 1 392 ? -13.882 -2.533 -26.063 1.00 81.69 392 PRO A O 1
ATOM 3115 N N . LEU A 1 393 ? -15.084 -3.729 -27.540 1.00 84.75 393 LEU A N 1
ATOM 3116 C CA . LEU A 1 393 ? -14.126 -4.837 -27.688 1.00 84.75 393 LEU A CA 1
ATOM 3117 C C . LEU A 1 393 ? -12.729 -4.344 -28.100 1.00 84.75 393 LEU A C 1
ATOM 3119 O O . LEU A 1 393 ? -11.731 -4.678 -27.463 1.00 84.75 393 LEU A O 1
ATOM 3123 N N . THR A 1 394 ? -12.656 -3.515 -29.143 1.00 83.31 394 THR A N 1
ATOM 3124 C CA . THR A 1 394 ? -11.388 -2.963 -29.637 1.00 83.31 394 THR A CA 1
ATOM 3125 C C . THR A 1 394 ? -10.771 -1.986 -28.632 1.00 83.31 394 THR A C 1
ATOM 3127 O O . THR A 1 394 ? -9.549 -1.936 -28.501 1.00 83.31 394 THR A O 1
ATOM 3130 N N . ALA A 1 395 ? -11.588 -1.240 -27.880 1.00 85.75 395 ALA A N 1
ATOM 3131 C CA . ALA A 1 395 ? -11.103 -0.342 -26.834 1.00 85.75 395 ALA A CA 1
ATOM 3132 C C . ALA A 1 395 ? -10.451 -1.098 -25.656 1.00 85.75 395 ALA A C 1
ATOM 3134 O O . ALA A 1 395 ? -9.359 -0.712 -25.237 1.00 85.75 395 ALA A O 1
ATOM 3135 N N . GLU A 1 396 ? -11.047 -2.195 -25.170 1.00 89.06 396 GLU A N 1
ATOM 3136 C CA . GLU A 1 396 ? -10.434 -3.029 -24.119 1.00 89.06 396 GLU A CA 1
ATOM 3137 C C . GLU A 1 396 ? -9.155 -3.726 -24.607 1.00 89.06 396 GLU A C 1
ATOM 3139 O O . GLU A 1 396 ? -8.164 -3.765 -23.879 1.00 89.06 396 GLU A O 1
ATOM 3144 N N . LEU A 1 397 ? -9.105 -4.179 -25.865 1.00 89.19 397 LEU A N 1
ATOM 3145 C CA . LEU A 1 397 ? -7.878 -4.718 -26.468 1.00 89.19 397 LEU A CA 1
ATOM 3146 C C . LEU A 1 397 ? -6.749 -3.671 -26.568 1.00 89.19 397 LEU A C 1
ATOM 3148 O O . LEU A 1 397 ? -5.594 -3.968 -26.256 1.00 89.19 397 LEU A O 1
ATOM 3152 N N . ILE A 1 398 ? -7.073 -2.424 -26.932 1.00 86.31 398 ILE A N 1
ATOM 3153 C CA . ILE A 1 398 ? -6.126 -1.290 -26.915 1.00 86.31 398 ILE A CA 1
ATOM 3154 C C . ILE A 1 398 ? -5.713 -0.916 -25.480 1.00 86.31 398 ILE A C 1
ATOM 3156 O O . ILE A 1 398 ? -4.621 -0.386 -25.265 1.00 86.31 398 ILE A O 1
ATOM 3160 N N . ALA A 1 399 ? -6.559 -1.162 -24.477 1.00 88.56 399 ALA A N 1
ATOM 3161 C CA . ALA A 1 399 ? -6.190 -0.982 -23.077 1.00 88.56 399 ALA A CA 1
ATOM 3162 C C . ALA A 1 399 ? -5.237 -2.094 -22.599 1.00 88.56 399 ALA A C 1
ATOM 3164 O O . ALA A 1 399 ? -4.239 -1.797 -21.945 1.00 88.56 399 ALA A O 1
ATOM 3165 N N . GLN A 1 400 ? -5.499 -3.347 -22.980 1.00 91.12 400 GLN A N 1
ATOM 3166 C CA . GLN A 1 400 ? -4.700 -4.527 -22.636 1.00 91.12 400 GLN A CA 1
ATOM 3167 C C . GLN A 1 400 ? -3.299 -4.521 -23.268 1.00 91.12 400 GLN A C 1
ATOM 3169 O O . GLN A 1 400 ? -2.320 -4.905 -22.620 1.00 91.12 400 GLN A O 1
ATOM 3174 N N . SER A 1 401 ? -3.164 -4.036 -24.508 1.00 90.25 401 SER A N 1
ATOM 3175 C CA . SER A 1 401 ? -1.866 -3.968 -25.199 1.00 90.25 401 SER A CA 1
ATOM 3176 C C . SER A 1 401 ? -0.840 -3.078 -24.479 1.00 90.25 401 SER A C 1
ATOM 3178 O O . SER A 1 401 ? 0.364 -3.297 -24.605 1.00 90.25 401 SER A O 1
ATOM 3180 N N . LYS A 1 402 ? -1.294 -2.118 -23.658 1.00 87.44 402 LYS A N 1
ATOM 3181 C CA . LYS A 1 402 ? -0.433 -1.187 -22.905 1.00 87.44 402 LYS A CA 1
ATOM 3182 C C . LYS A 1 402 ? 0.320 -1.838 -21.742 1.00 87.44 402 LYS A C 1
ATOM 3184 O O . LYS A 1 402 ? 1.410 -1.373 -21.424 1.00 87.44 402 LYS A O 1
ATOM 3189 N N . SER A 1 403 ? -0.229 -2.886 -21.121 1.00 89.75 403 SER A N 1
ATOM 3190 C CA . SER A 1 403 ? 0.465 -3.675 -20.084 1.00 89.75 403 SER A CA 1
ATOM 3191 C C . SER A 1 403 ? 1.132 -4.939 -20.633 1.00 89.75 403 SER A C 1
ATOM 3193 O O . SER A 1 403 ? 1.719 -5.703 -19.873 1.00 89.75 403 SER A O 1
ATOM 3195 N N . SER A 1 404 ? 1.041 -5.175 -21.943 1.00 92.88 404 SER A N 1
ATOM 3196 C CA . SER A 1 404 ? 1.591 -6.374 -22.576 1.00 92.88 404 SER A CA 1
ATOM 3197 C C . SER A 1 404 ? 3.113 -6.274 -22.743 1.00 92.88 404 SER A C 1
ATOM 3199 O O . SER A 1 404 ? 3.639 -5.201 -23.059 1.00 92.88 404 SER A O 1
ATOM 3201 N N . VAL A 1 405 ? 3.816 -7.393 -22.548 1.00 92.12 405 VAL A N 1
ATOM 3202 C CA . VAL A 1 405 ? 5.285 -7.492 -22.578 1.00 92.12 405 VAL A CA 1
ATOM 3203 C C . VAL A 1 405 ? 5.779 -7.564 -24.025 1.00 92.12 405 VAL A C 1
ATOM 3205 O O . VAL A 1 405 ? 5.505 -8.562 -24.692 1.00 92.12 405 VAL A O 1
ATOM 3208 N N . PRO A 1 406 ? 6.519 -6.564 -24.535 1.00 90.88 406 PRO A N 1
ATOM 3209 C CA . PRO A 1 406 ? 7.147 -6.669 -25.844 1.00 90.88 406 PRO A CA 1
ATOM 3210 C C . PRO A 1 406 ? 8.340 -7.625 -25.783 1.00 90.88 406 PRO A C 1
ATOM 3212 O O . PRO A 1 406 ? 9.198 -7.503 -24.908 1.00 90.88 406 PRO A O 1
ATOM 3215 N N . ILE A 1 407 ? 8.422 -8.539 -26.746 1.00 89.38 407 ILE A N 1
ATOM 3216 C CA . ILE A 1 407 ? 9.618 -9.355 -26.963 1.00 89.38 407 ILE A CA 1
ATOM 3217 C C . ILE A 1 407 ? 10.476 -8.608 -27.984 1.00 89.38 407 ILE A C 1
ATOM 3219 O O . ILE A 1 407 ? 10.025 -8.305 -29.086 1.00 89.38 407 ILE A O 1
ATOM 3223 N N . ASN A 1 408 ? 11.687 -8.227 -27.589 1.00 87.44 408 ASN A N 1
ATOM 3224 C CA . ASN A 1 408 ? 12.600 -7.470 -28.437 1.00 87.44 408 ASN A CA 1
ATOM 3225 C C . ASN A 1 408 ? 13.334 -8.403 -29.415 1.00 87.44 408 ASN A C 1
ATOM 3227 O O . ASN A 1 408 ? 13.718 -9.503 -29.028 1.00 87.44 408 ASN A O 1
ATOM 3231 N N . VAL A 1 409 ? 13.603 -7.938 -30.638 1.00 86.69 409 VAL A N 1
ATOM 3232 C CA . VAL A 1 409 ? 14.359 -8.667 -31.672 1.00 86.69 409 VAL A CA 1
ATOM 3233 C C . VAL A 1 409 ? 15.651 -9.313 -31.151 1.00 86.69 409 VAL A C 1
ATOM 3235 O O . VAL A 1 409 ? 15.864 -10.501 -31.381 1.00 86.69 409 VAL A O 1
ATOM 3238 N N . LYS A 1 410 ? 16.466 -8.596 -30.363 1.00 83.88 410 LYS A N 1
ATOM 3239 C CA . LYS A 1 410 ? 17.733 -9.114 -29.793 1.00 83.88 410 LYS A CA 1
ATOM 3240 C C . LYS A 1 410 ? 17.544 -10.234 -28.755 1.00 83.88 410 LYS A C 1
ATOM 3242 O O . LYS A 1 410 ? 18.509 -10.857 -28.315 1.00 83.88 410 LYS A O 1
ATOM 3247 N N . ASP A 1 411 ? 16.306 -10.426 -28.308 1.00 88.81 411 ASP A N 1
ATOM 3248 C CA . ASP A 1 411 ? 15.911 -11.334 -27.239 1.00 88.81 411 ASP A CA 1
ATOM 3249 C C . ASP A 1 411 ? 15.029 -12.489 -27.742 1.00 88.81 411 ASP A C 1
ATOM 3251 O O . ASP A 1 411 ? 14.756 -13.396 -26.959 1.00 88.81 411 ASP A O 1
ATOM 3255 N N . LEU A 1 412 ? 14.647 -12.509 -29.030 1.00 86.31 412 LEU A N 1
ATOM 3256 C CA . LEU A 1 412 ? 13.767 -13.531 -29.614 1.00 86.31 412 LEU A CA 1
ATOM 3257 C C . LEU A 1 412 ? 14.331 -14.953 -29.488 1.00 86.31 412 LEU A C 1
ATOM 3259 O O . LEU A 1 412 ? 13.673 -15.796 -28.899 1.00 86.31 412 LEU A O 1
ATOM 3263 N N . SER A 1 413 ? 15.584 -15.221 -29.867 1.00 85.56 413 SER A N 1
ATOM 3264 C CA . SER A 1 413 ? 16.124 -16.591 -29.756 1.00 85.56 413 SER A CA 1
ATOM 3265 C C . SER A 1 413 ? 16.181 -17.099 -28.302 1.00 85.56 413 SER A C 1
ATOM 3267 O O . SER A 1 413 ? 15.996 -18.285 -28.042 1.00 85.56 413 SER A O 1
ATOM 3269 N N . LYS A 1 414 ? 16.397 -16.196 -27.328 1.00 90.38 414 LYS A N 1
ATOM 3270 C CA . LYS A 1 414 ? 16.287 -16.523 -25.891 1.00 90.38 414 LYS A CA 1
ATOM 3271 C C . LYS A 1 414 ? 14.843 -16.775 -25.490 1.00 90.38 414 LYS A C 1
ATOM 3273 O O . LYS A 1 414 ? 14.592 -17.640 -24.658 1.00 90.38 414 LYS A O 1
ATOM 3278 N N . PHE A 1 415 ? 13.917 -15.988 -26.030 1.00 91.81 415 PHE A N 1
ATOM 3279 C CA . PHE A 1 415 ? 12.491 -16.159 -25.819 1.00 91.81 415 PHE A CA 1
ATOM 3280 C C . PHE A 1 415 ? 12.020 -17.527 -26.319 1.00 91.81 415 PHE A C 1
ATOM 3282 O O . PHE A 1 415 ? 11.333 -18.218 -25.575 1.00 91.81 415 PHE A O 1
ATOM 3289 N N . ASP A 1 416 ? 12.468 -17.960 -27.497 1.00 89.69 416 ASP A N 1
ATOM 3290 C CA . ASP A 1 416 ? 12.134 -19.270 -28.058 1.00 89.69 416 ASP A CA 1
ATOM 3291 C C . ASP A 1 416 ? 12.628 -20.409 -27.159 1.00 89.69 416 ASP A C 1
ATOM 3293 O O . ASP A 1 416 ? 11.891 -21.359 -26.896 1.00 89.69 416 ASP A O 1
ATOM 3297 N N . ASP A 1 417 ? 13.849 -20.320 -26.618 1.00 91.50 417 ASP A N 1
ATOM 3298 C CA . ASP A 1 417 ? 14.322 -21.284 -25.618 1.00 91.50 417 ASP A CA 1
ATOM 3299 C C . ASP A 1 417 ? 13.461 -21.268 -24.349 1.00 91.50 417 ASP A C 1
ATOM 3301 O O . ASP A 1 417 ? 13.050 -22.330 -23.880 1.00 91.50 417 ASP A O 1
ATOM 3305 N N . VAL A 1 418 ? 13.149 -20.084 -23.800 1.00 93.38 418 VAL A N 1
ATOM 3306 C CA . VAL A 1 418 ? 12.248 -19.967 -22.640 1.00 93.38 418 VAL A CA 1
ATOM 3307 C C . VAL A 1 418 ? 10.893 -20.602 -22.949 1.00 93.38 418 VAL A C 1
ATOM 3309 O O . VAL A 1 418 ? 10.392 -21.351 -22.120 1.00 93.38 418 VAL A O 1
ATOM 3312 N N . GLN A 1 419 ? 10.302 -20.351 -24.116 1.00 91.19 419 GLN A N 1
ATOM 3313 C CA . GLN A 1 419 ? 9.009 -20.919 -24.489 1.00 91.19 419 GLN A CA 1
ATOM 3314 C C . GLN A 1 419 ? 9.084 -22.449 -24.585 1.00 91.19 419 GLN A C 1
ATOM 3316 O O . GLN A 1 419 ? 8.264 -23.133 -23.976 1.00 91.19 419 GLN A O 1
ATOM 3321 N N . ASN A 1 420 ? 10.102 -22.989 -25.265 1.00 88.06 420 ASN A N 1
ATOM 3322 C CA . ASN A 1 420 ? 10.303 -24.434 -25.404 1.00 88.06 420 ASN A CA 1
ATOM 3323 C C . ASN A 1 420 ? 10.461 -25.141 -24.046 1.00 88.06 420 ASN A C 1
ATOM 3325 O O . ASN A 1 420 ? 9.826 -26.167 -23.815 1.00 88.06 420 ASN A O 1
ATOM 3329 N N . TYR A 1 421 ? 11.269 -24.598 -23.128 1.00 90.31 421 TYR A N 1
ATOM 3330 C CA . TYR A 1 421 ? 11.398 -25.155 -21.775 1.00 90.31 421 TYR A CA 1
ATOM 3331 C C . TYR A 1 421 ? 10.143 -24.909 -20.923 1.00 90.31 421 TYR A C 1
ATOM 3333 O O . TYR A 1 421 ? 9.740 -25.762 -20.133 1.00 90.31 421 TYR A O 1
ATOM 3341 N N . GLY A 1 422 ? 9.517 -23.744 -21.076 1.00 89.25 422 GLY A N 1
ATOM 3342 C CA . GLY A 1 422 ? 8.349 -23.305 -20.322 1.00 89.25 422 GLY A CA 1
ATOM 3343 C C . GLY A 1 422 ? 7.129 -24.192 -20.531 1.00 89.25 422 GLY A C 1
ATOM 3344 O O . GLY A 1 422 ? 6.472 -24.563 -19.562 1.00 89.25 422 GLY A O 1
ATOM 3345 N N . ASP A 1 423 ? 6.864 -24.576 -21.775 1.00 89.94 423 ASP A N 1
ATOM 3346 C CA . ASP A 1 423 ? 5.787 -25.485 -22.175 1.00 89.94 423 ASP A CA 1
ATOM 3347 C C . ASP A 1 423 ? 5.831 -26.838 -21.434 1.00 89.94 423 ASP A C 1
ATOM 3349 O O . ASP A 1 423 ? 4.800 -27.380 -21.010 1.00 89.94 423 ASP A O 1
ATOM 3353 N N . ASP A 1 424 ? 7.036 -27.378 -21.242 1.00 89.88 424 ASP A N 1
ATOM 3354 C CA . ASP A 1 424 ? 7.259 -28.601 -20.472 1.00 89.88 424 ASP A CA 1
ATOM 3355 C C . ASP A 1 424 ? 7.154 -28.332 -18.963 1.00 89.88 424 ASP A C 1
ATOM 3357 O O . ASP A 1 424 ? 6.519 -29.106 -18.246 1.00 89.88 424 ASP A O 1
ATOM 3361 N N . ILE A 1 425 ? 7.685 -27.204 -18.481 1.00 91.06 425 ILE A N 1
ATOM 3362 C CA . ILE A 1 425 ? 7.609 -26.781 -17.073 1.00 91.06 425 ILE A CA 1
ATOM 3363 C C . ILE A 1 425 ? 6.162 -26.624 -16.579 1.00 91.06 425 ILE A C 1
ATOM 3365 O O . ILE A 1 425 ? 5.833 -27.150 -15.516 1.00 91.06 425 ILE A O 1
ATOM 3369 N N . TYR A 1 426 ? 5.280 -25.954 -17.333 1.00 90.69 426 TYR A N 1
ATOM 3370 C CA . TYR A 1 426 ? 3.857 -25.854 -16.973 1.00 90.69 426 TYR A CA 1
ATOM 3371 C C . TYR A 1 426 ? 3.232 -27.246 -16.829 1.00 90.69 426 TYR A C 1
ATOM 3373 O O . TYR A 1 426 ? 2.491 -27.500 -15.882 1.00 90.69 426 TYR A O 1
ATOM 3381 N N . THR A 1 427 ? 3.582 -28.172 -17.726 1.00 89.62 427 THR A N 1
ATOM 3382 C CA . THR A 1 427 ? 3.097 -29.556 -17.677 1.00 89.62 427 THR A CA 1
ATOM 3383 C C . THR A 1 427 ? 3.601 -30.278 -16.419 1.00 89.62 427 THR A C 1
ATOM 3385 O O . THR A 1 427 ? 2.795 -30.855 -15.694 1.00 89.62 427 THR A O 1
ATOM 3388 N N . GLN A 1 428 ? 4.905 -30.206 -16.125 1.00 89.94 428 GLN A N 1
ATOM 3389 C CA . GLN A 1 428 ? 5.543 -30.868 -14.976 1.00 89.94 428 GLN A CA 1
ATOM 3390 C C . GLN A 1 428 ? 5.023 -30.357 -13.624 1.00 89.94 428 GLN A C 1
ATOM 3392 O O . GLN A 1 428 ? 4.837 -31.149 -12.700 1.00 89.94 428 GLN A O 1
ATOM 3397 N N . VAL A 1 429 ? 4.763 -29.051 -13.494 1.00 89.25 429 VAL A N 1
ATOM 3398 C CA . VAL A 1 429 ? 4.242 -28.464 -12.246 1.00 89.25 429 VAL A CA 1
ATOM 3399 C C . VAL A 1 429 ? 2.791 -28.869 -11.988 1.00 89.25 429 VAL A C 1
ATOM 3401 O O . VAL A 1 429 ? 2.440 -29.152 -10.845 1.00 89.25 429 VAL A O 1
ATOM 3404 N N . LEU A 1 430 ? 1.948 -28.915 -13.026 1.00 89.69 430 LEU A N 1
ATOM 3405 C CA . LEU A 1 430 ? 0.535 -29.295 -12.890 1.00 89.69 430 LEU A CA 1
ATOM 3406 C C . LEU A 1 430 ? 0.362 -30.780 -12.508 1.00 89.69 430 LEU A C 1
ATOM 3408 O O . LEU A 1 430 ? -0.576 -31.120 -11.792 1.00 89.69 430 LEU A O 1
ATOM 3412 N N . ILE A 1 431 ? 1.284 -31.659 -12.928 1.00 90.25 431 ILE A N 1
ATOM 3413 C CA . ILE A 1 431 ? 1.273 -33.099 -12.590 1.00 90.25 431 ILE A CA 1
ATOM 3414 C C . ILE A 1 431 ? 2.105 -33.472 -11.349 1.00 90.25 431 ILE A C 1
ATOM 3416 O O . ILE A 1 431 ? 2.331 -34.659 -11.107 1.00 90.25 431 ILE A O 1
ATOM 3420 N N . ASP A 1 432 ? 2.563 -32.487 -10.573 1.00 84.31 432 ASP A N 1
ATOM 3421 C CA . ASP A 1 432 ? 3.363 -32.661 -9.351 1.00 84.31 432 ASP A CA 1
ATOM 3422 C C . ASP A 1 432 ? 4.730 -33.353 -9.546 1.00 84.31 432 ASP A C 1
ATOM 3424 O O . ASP A 1 432 ? 5.274 -33.952 -8.617 1.00 84.31 432 ASP A O 1
ATOM 3428 N N . GLU A 1 433 ? 5.329 -33.239 -10.737 1.00 85.94 433 GLU A N 1
ATOM 3429 C CA . GLU A 1 433 ? 6.683 -33.746 -11.016 1.00 85.94 433 GLU A CA 1
ATOM 3430 C C . GLU A 1 433 ? 7.785 -32.810 -10.482 1.00 85.94 433 GLU A C 1
ATOM 3432 O O . GLU A 1 433 ? 8.840 -33.283 -10.059 1.00 85.94 433 GLU A O 1
ATOM 3437 N N . ILE A 1 434 ? 7.537 -31.494 -10.457 1.00 82.19 434 ILE A N 1
ATOM 3438 C CA . ILE A 1 434 ? 8.486 -30.459 -10.009 1.00 82.19 434 ILE A CA 1
ATOM 3439 C C . ILE A 1 434 ? 7.761 -29.349 -9.228 1.00 82.19 434 ILE A C 1
ATOM 3441 O O . ILE A 1 434 ? 6.597 -29.045 -9.504 1.00 82.19 434 ILE A O 1
ATOM 3445 N N . SER A 1 435 ? 8.420 -28.722 -8.244 1.00 78.75 435 SER A N 1
ATOM 3446 C CA . SER A 1 435 ? 7.808 -27.606 -7.502 1.00 78.75 435 SER A CA 1
ATOM 3447 C C . SER A 1 435 ? 7.787 -26.315 -8.342 1.00 78.75 435 SER A C 1
ATOM 3449 O O . SER A 1 435 ? 8.688 -26.113 -9.160 1.00 78.75 435 SER A O 1
ATOM 3451 N N . PRO A 1 436 ? 6.822 -25.392 -8.142 1.00 81.25 436 PRO A N 1
ATOM 3452 C CA . PRO A 1 436 ? 6.783 -24.118 -8.871 1.00 81.25 436 PRO A CA 1
ATOM 3453 C C . PRO A 1 436 ? 8.069 -23.280 -8.750 1.00 81.25 436 PRO A C 1
ATOM 3455 O O . PRO A 1 436 ? 8.475 -22.618 -9.705 1.00 81.25 436 PRO A O 1
ATOM 3458 N N . SER A 1 437 ? 8.725 -23.322 -7.585 1.00 73.75 437 SER A N 1
ATOM 3459 C CA . SER A 1 437 ? 9.986 -22.613 -7.321 1.00 73.75 437 SER A CA 1
ATOM 3460 C C . SER A 1 437 ? 11.168 -23.271 -8.034 1.00 73.75 437 SER A C 1
ATOM 3462 O O . SER A 1 437 ? 11.981 -22.583 -8.652 1.00 73.75 437 SER A O 1
ATOM 3464 N N . GLU A 1 438 ? 11.246 -24.605 -7.995 1.00 76.25 438 GLU A N 1
ATOM 3465 C CA . GLU A 1 438 ? 12.289 -25.367 -8.684 1.00 76.25 438 GLU A CA 1
ATOM 3466 C C . GLU A 1 438 ? 12.154 -25.231 -10.207 1.00 76.25 438 GLU A C 1
ATOM 3468 O O . GLU A 1 438 ? 13.144 -24.968 -10.886 1.00 76.25 438 GLU A O 1
ATOM 3473 N N . ALA A 1 439 ? 10.926 -25.274 -10.727 1.00 85.88 439 ALA A N 1
ATOM 3474 C CA . ALA A 1 439 ? 10.593 -24.964 -12.113 1.00 85.88 439 ALA A CA 1
ATOM 3475 C C . ALA A 1 439 ? 11.084 -23.577 -12.552 1.00 85.88 439 ALA A C 1
ATOM 3477 O O . ALA A 1 439 ? 11.768 -23.449 -13.571 1.00 85.88 439 ALA A O 1
ATOM 3478 N N . ALA A 1 440 ? 10.765 -22.539 -11.771 1.00 86.00 440 ALA A N 1
ATOM 3479 C CA . ALA A 1 440 ? 11.165 -21.162 -12.052 1.00 86.00 440 ALA A CA 1
ATOM 3480 C C . ALA A 1 440 ? 12.690 -20.966 -12.027 1.00 86.00 440 ALA A C 1
ATOM 3482 O O . ALA A 1 440 ? 13.228 -20.163 -12.797 1.00 86.00 440 ALA A O 1
ATOM 3483 N N . LEU A 1 441 ? 13.401 -21.711 -11.175 1.00 80.88 441 LEU A N 1
ATOM 3484 C CA . LEU A 1 441 ? 14.858 -21.738 -11.170 1.00 80.88 441 LEU A CA 1
ATOM 3485 C C . LEU A 1 441 ? 15.423 -22.480 -12.386 1.00 80.88 441 LEU A C 1
ATOM 3487 O O . LEU A 1 441 ? 16.289 -21.938 -13.069 1.00 80.88 441 LEU A O 1
ATOM 3491 N N . LEU A 1 442 ? 14.912 -23.677 -12.676 1.00 85.62 442 LEU A N 1
ATOM 3492 C CA . LEU A 1 442 ? 15.423 -24.567 -13.716 1.00 85.62 442 LEU A CA 1
ATOM 3493 C C . LEU A 1 442 ? 15.395 -23.907 -15.100 1.00 85.62 442 LEU A C 1
ATOM 3495 O O . LEU A 1 442 ? 16.415 -23.888 -15.786 1.00 85.62 442 LEU A O 1
ATOM 3499 N N . ILE A 1 443 ? 14.266 -23.296 -15.474 1.00 90.75 443 ILE A N 1
ATOM 3500 C CA . ILE A 1 443 ? 14.135 -22.545 -16.733 1.00 90.75 443 ILE A CA 1
ATOM 3501 C C . ILE A 1 443 ? 15.086 -21.340 -16.788 1.00 90.75 443 ILE A C 1
ATOM 3503 O O . ILE A 1 443 ? 15.687 -21.056 -17.825 1.00 90.75 443 ILE A O 1
ATOM 3507 N N . THR A 1 444 ? 15.271 -20.653 -15.656 1.00 89.94 444 THR A N 1
ATOM 3508 C CA . THR A 1 444 ? 16.137 -19.473 -15.569 1.00 89.94 444 THR A CA 1
ATOM 3509 C C . THR A 1 444 ? 17.611 -19.850 -15.719 1.00 89.94 444 THR A C 1
ATOM 3511 O O . THR A 1 444 ? 18.326 -19.189 -16.469 1.00 89.94 444 THR A O 1
ATOM 3514 N N . GLU A 1 445 ? 18.076 -20.904 -15.038 1.00 86.06 445 GLU A N 1
ATOM 3515 C CA . GLU A 1 445 ? 19.455 -21.393 -15.159 1.00 86.06 445 GLU A CA 1
ATOM 3516 C C . GLU A 1 445 ? 19.728 -21.954 -16.559 1.00 86.06 445 GLU A C 1
ATOM 3518 O O . GLU A 1 445 ? 20.704 -21.538 -17.177 1.00 86.06 445 GLU A O 1
ATOM 3523 N N . GLN A 1 446 ? 18.856 -22.812 -17.107 1.00 88.62 446 GLN A N 1
ATOM 3524 C CA . GLN A 1 446 ? 19.076 -23.430 -18.423 1.00 88.62 446 GLN A CA 1
ATOM 3525 C C . GLN A 1 446 ? 19.243 -22.400 -19.547 1.00 88.62 446 GLN A C 1
ATOM 3527 O O . GLN A 1 446 ? 20.180 -22.509 -20.343 1.00 88.62 446 GLN A O 1
ATOM 3532 N N . VAL A 1 447 ? 18.381 -21.378 -19.600 1.00 93.31 447 VAL A N 1
ATOM 3533 C CA . VAL A 1 447 ? 18.479 -20.344 -20.639 1.00 93.31 447 VAL A CA 1
ATOM 3534 C C . VAL A 1 447 ? 19.651 -19.401 -20.371 1.00 93.31 447 VAL A C 1
ATOM 3536 O O . VAL A 1 447 ? 20.458 -19.171 -21.270 1.00 93.31 447 VAL A O 1
ATOM 3539 N N . ASN A 1 448 ? 19.818 -18.880 -19.151 1.00 91.81 448 ASN A N 1
ATOM 3540 C CA . ASN A 1 448 ? 20.930 -17.963 -18.881 1.00 91.81 448 ASN A CA 1
ATOM 3541 C C . ASN A 1 448 ? 22.298 -18.629 -19.115 1.00 91.81 448 ASN A C 1
ATOM 3543 O O . ASN A 1 448 ? 23.160 -18.010 -19.740 1.00 91.81 448 ASN A O 1
ATOM 3547 N N . ASP A 1 449 ? 22.488 -19.889 -18.707 1.00 89.00 449 ASP A N 1
ATOM 3548 C CA . ASP A 1 449 ? 23.738 -20.624 -18.934 1.00 89.00 449 ASP A CA 1
ATOM 3549 C C . ASP A 1 449 ? 23.998 -20.843 -20.436 1.00 89.00 449 ASP A C 1
ATOM 3551 O O . ASP A 1 449 ? 25.125 -20.621 -20.893 1.00 89.00 449 ASP A O 1
ATOM 3555 N N . LYS A 1 450 ? 22.968 -21.181 -21.235 1.00 93.38 450 LYS A N 1
ATOM 3556 C CA . LYS A 1 450 ? 23.081 -21.310 -22.705 1.00 93.38 450 LYS A CA 1
ATOM 3557 C C . LYS A 1 450 ? 23.615 -20.025 -23.353 1.00 93.38 450 LYS A C 1
ATOM 3559 O O . LYS A 1 450 ? 24.432 -20.092 -24.273 1.00 93.38 450 LYS A O 1
ATOM 3564 N N . TYR A 1 451 ? 23.215 -18.862 -22.835 1.00 91.44 451 TYR A N 1
ATOM 3565 C CA . TYR A 1 451 ? 23.627 -17.541 -23.324 1.00 91.44 451 TYR A CA 1
ATOM 3566 C C . TYR A 1 451 ? 24.798 -16.910 -22.546 1.00 91.44 451 TYR A C 1
ATOM 3568 O O . TYR A 1 451 ? 25.114 -15.739 -22.757 1.00 91.44 451 TYR A O 1
ATOM 3576 N N . ASN A 1 452 ? 25.498 -17.673 -21.696 1.00 90.75 452 ASN A N 1
ATOM 3577 C CA . ASN A 1 452 ? 26.620 -17.209 -20.860 1.00 90.75 452 ASN A CA 1
ATOM 3578 C C . ASN A 1 452 ? 26.269 -16.008 -19.950 1.00 90.75 452 ASN A C 1
ATOM 3580 O O . ASN A 1 452 ? 27.118 -15.166 -19.640 1.00 90.75 452 ASN A O 1
ATOM 3584 N N . MET A 1 453 ? 25.012 -15.914 -19.518 1.00 87.00 453 MET A N 1
ATOM 3585 C CA . MET A 1 453 ? 24.508 -14.869 -18.635 1.00 87.00 453 MET A CA 1
ATOM 3586 C C . MET A 1 453 ? 24.563 -15.311 -17.173 1.00 87.00 453 MET A C 1
ATOM 3588 O O . MET A 1 453 ? 24.267 -16.450 -16.830 1.00 87.00 453 MET A O 1
ATOM 3592 N N . ARG A 1 454 ? 24.903 -14.387 -16.266 1.00 80.56 454 ARG A N 1
ATOM 3593 C CA . ARG A 1 454 ? 24.832 -14.660 -14.825 1.00 80.56 454 ARG A CA 1
ATOM 3594 C C . ARG A 1 454 ? 23.374 -14.647 -14.365 1.00 80.56 454 ARG A C 1
ATOM 3596 O O . ARG A 1 454 ? 22.815 -13.559 -14.174 1.00 80.56 454 ARG A O 1
ATOM 3603 N N . THR A 1 455 ? 22.834 -15.833 -14.091 1.00 76.44 455 THR A N 1
ATOM 3604 C CA . THR A 1 455 ? 21.621 -16.026 -13.284 1.00 76.44 455 THR A CA 1
ATOM 3605 C C . THR A 1 455 ? 21.743 -15.258 -11.967 1.00 76.44 455 THR A C 1
ATOM 3607 O O . THR A 1 455 ? 22.744 -15.376 -11.249 1.00 76.44 455 THR A O 1
ATOM 3610 N N . LEU A 1 456 ? 20.748 -14.417 -11.679 1.00 70.44 456 LEU A N 1
ATOM 3611 C CA . LEU A 1 456 ? 20.606 -13.776 -10.372 1.00 70.44 456 LEU A CA 1
ATOM 3612 C C . LEU A 1 456 ? 20.304 -14.832 -9.311 1.00 70.44 456 LEU A C 1
ATOM 3614 O O . LEU A 1 456 ? 19.751 -15.886 -9.632 1.00 70.44 456 LEU A O 1
ATOM 3618 N N . ALA A 1 457 ? 20.675 -14.554 -8.058 1.00 57.44 457 ALA A N 1
ATOM 3619 C CA . ALA A 1 457 ? 20.345 -15.448 -6.958 1.00 57.44 457 ALA A CA 1
ATOM 3620 C C . ALA A 1 457 ? 18.832 -15.709 -6.964 1.00 57.44 457 ALA A C 1
ATOM 3622 O O . ALA A 1 457 ? 18.022 -14.787 -7.066 1.00 57.44 457 ALA A O 1
ATOM 3623 N N . ALA A 1 458 ? 18.472 -16.987 -6.953 1.00 51.06 458 ALA A N 1
ATOM 3624 C CA . ALA A 1 458 ? 17.086 -17.401 -6.875 1.00 51.06 458 ALA A CA 1
ATOM 3625 C C . ALA A 1 458 ? 16.533 -17.049 -5.499 1.00 51.06 458 ALA A C 1
ATOM 3627 O O . ALA A 1 458 ? 17.267 -17.115 -4.511 1.00 51.06 458 ALA A O 1
ATOM 3628 N N . THR A 1 459 ? 15.231 -16.782 -5.414 1.00 48.97 459 THR A N 1
ATOM 3629 C CA . THR A 1 459 ? 14.575 -16.667 -4.106 1.00 48.97 459 THR A CA 1
ATOM 3630 C C . THR A 1 459 ? 14.605 -17.993 -3.334 1.00 48.97 459 THR A C 1
ATOM 3632 O O . THR A 1 459 ? 14.480 -17.963 -2.123 1.00 48.97 459 THR A O 1
ATOM 3635 N N . SER A 1 460 ? 14.770 -19.133 -4.022 1.00 45.97 460 SER A N 1
ATOM 3636 C CA . SER A 1 460 ? 15.089 -20.468 -3.483 1.00 45.97 460 SER A CA 1
ATOM 3637 C C . SER A 1 460 ? 15.499 -21.381 -4.673 1.00 45.97 460 SER A C 1
ATOM 3639 O O . SER A 1 460 ? 15.030 -21.146 -5.785 1.00 45.97 460 SER A O 1
ATOM 3641 N N . VAL A 1 461 ? 16.380 -22.398 -4.631 1.00 44.78 461 VAL A N 1
ATOM 3642 C CA . VAL A 1 461 ? 17.551 -22.728 -3.779 1.00 44.78 461 VAL A CA 1
ATOM 3643 C C . VAL A 1 461 ? 18.584 -23.439 -4.695 1.00 44.78 461 VAL A C 1
ATOM 3645 O O . VAL A 1 461 ? 18.184 -24.352 -5.412 1.00 44.78 461 VAL A O 1
ATOM 3648 N N . LYS A 1 462 ? 19.897 -23.135 -4.670 1.00 39.00 462 LYS A N 1
ATOM 3649 C CA . LYS A 1 462 ? 20.957 -23.949 -5.346 1.00 39.00 462 LYS A CA 1
ATOM 3650 C C . LYS A 1 462 ? 21.399 -25.110 -4.432 1.00 39.00 462 LYS A C 1
ATOM 3652 O O . LYS A 1 462 ? 21.231 -24.984 -3.226 1.00 39.00 462 LYS A O 1
ATOM 3657 N N . ASN A 1 463 ? 21.976 -26.213 -4.939 1.00 48.97 463 ASN A N 1
ATOM 3658 C CA . ASN A 1 463 ? 22.608 -27.223 -4.056 1.00 48.97 463 ASN A CA 1
ATOM 3659 C C . ASN A 1 463 ? 23.554 -26.513 -3.070 1.00 48.97 463 ASN A C 1
ATOM 3661 O O . ASN A 1 463 ? 24.455 -25.795 -3.506 1.00 48.97 463 ASN A O 1
ATOM 3665 N N . CYS A 1 464 ? 23.315 -26.668 -1.768 1.00 59.53 464 CYS A N 1
ATOM 3666 C CA . CYS A 1 464 ? 23.980 -25.855 -0.755 1.00 59.53 464 CYS A CA 1
ATOM 3667 C C . CYS A 1 464 ? 25.441 -26.296 -0.602 1.00 59.53 464 CYS A C 1
ATOM 3669 O O . CYS A 1 464 ? 25.695 -27.472 -0.355 1.00 59.53 464 CYS A O 1
ATOM 3671 N N . ASP A 1 465 ? 26.387 -25.358 -0.685 1.00 68.88 465 ASP A N 1
ATOM 3672 C CA . ASP A 1 465 ? 27.821 -25.631 -0.458 1.00 68.88 465 ASP A CA 1
ATOM 3673 C C . ASP A 1 465 ? 28.221 -25.522 1.034 1.00 68.88 465 ASP A C 1
ATOM 3675 O O . ASP A 1 465 ? 29.391 -25.622 1.395 1.00 68.88 465 ASP A O 1
ATOM 3679 N N . VAL A 1 466 ? 27.233 -25.330 1.918 1.00 77.00 466 VAL A N 1
ATOM 3680 C CA . VAL A 1 466 ? 27.405 -25.279 3.379 1.00 77.00 466 VAL A CA 1
ATOM 3681 C C . VAL A 1 466 ? 27.501 -26.674 3.992 1.00 77.00 466 VAL A C 1
ATOM 3683 O O . VAL A 1 466 ? 26.891 -27.631 3.507 1.00 77.00 466 VAL A O 1
ATOM 3686 N N . LYS A 1 467 ? 28.283 -26.788 5.069 1.00 76.56 467 LYS A N 1
ATOM 3687 C CA . LYS A 1 467 ? 28.625 -28.056 5.725 1.00 76.56 467 LYS A CA 1
ATOM 3688 C C . LYS A 1 467 ? 28.687 -27.876 7.232 1.00 76.56 467 LYS A C 1
ATOM 3690 O O . LYS A 1 467 ? 29.101 -26.828 7.715 1.00 76.56 467 LYS A O 1
ATOM 3695 N N . GLY A 1 468 ? 28.384 -28.944 7.962 1.00 77.56 468 GLY A N 1
ATOM 3696 C CA . GLY A 1 468 ? 28.528 -28.981 9.415 1.00 77.56 468 GLY A CA 1
ATOM 3697 C C . GLY A 1 468 ? 27.206 -28.986 10.176 1.00 77.56 468 GLY A C 1
ATOM 3698 O O . GLY A 1 468 ? 26.130 -29.198 9.616 1.00 77.56 468 GLY A O 1
ATOM 3699 N N . GLY A 1 469 ? 27.330 -28.845 11.493 1.00 86.00 469 GLY A N 1
ATOM 3700 C CA . GLY A 1 469 ? 26.236 -28.994 12.442 1.00 86.00 469 GLY A CA 1
ATOM 3701 C C . GLY A 1 469 ? 25.718 -27.672 12.976 1.00 86.00 469 GLY A C 1
ATOM 3702 O O . GLY A 1 469 ? 26.522 -26.789 13.249 1.00 86.00 469 GLY A O 1
ATOM 3703 N N . ILE A 1 470 ? 24.409 -27.585 13.204 1.00 93.62 470 ILE A N 1
ATOM 3704 C CA . ILE A 1 470 ? 23.777 -26.488 13.947 1.00 93.62 470 ILE A CA 1
ATOM 3705 C C . ILE A 1 470 ? 22.977 -27.069 15.117 1.00 93.62 470 ILE A C 1
ATOM 3707 O O . ILE A 1 470 ? 22.144 -27.959 14.920 1.00 93.62 470 ILE A O 1
ATOM 3711 N N . ASN A 1 471 ? 23.180 -26.543 16.322 1.00 94.56 471 ASN A N 1
ATOM 3712 C CA . ASN A 1 471 ? 22.288 -26.730 17.463 1.00 94.56 471 ASN A CA 1
ATOM 3713 C C . ASN A 1 471 ? 21.271 -25.574 17.528 1.00 94.56 471 ASN A C 1
ATOM 3715 O O . ASN A 1 471 ? 21.619 -24.463 17.927 1.00 94.56 471 ASN A O 1
ATOM 3719 N N . LEU A 1 472 ? 20.026 -25.840 17.128 1.00 95.19 472 LEU A N 1
ATOM 3720 C CA . LEU A 1 472 ? 18.894 -24.916 17.205 1.00 95.19 472 LEU A CA 1
ATOM 3721 C C . LEU A 1 472 ? 18.176 -25.092 18.549 1.00 95.19 472 LEU A C 1
ATOM 3723 O O . LEU A 1 472 ? 17.640 -26.169 18.821 1.00 95.19 472 LEU A O 1
ATOM 3727 N N . TRP A 1 473 ? 18.099 -24.042 19.368 1.00 94.38 473 TRP A N 1
ATOM 3728 C CA . TRP A 1 473 ? 17.127 -24.002 20.468 1.00 94.38 473 TRP A CA 1
ATOM 3729 C C . TRP A 1 473 ? 15.791 -23.453 19.970 1.00 94.38 473 TRP A C 1
ATOM 3731 O O . TRP A 1 473 ? 15.726 -22.383 19.369 1.00 94.38 473 TRP A O 1
ATOM 3741 N N . ASN A 1 474 ? 14.723 -24.200 20.220 1.00 91.50 474 ASN A N 1
ATOM 3742 C CA . ASN A 1 474 ? 13.388 -23.905 19.723 1.00 91.50 474 ASN A CA 1
ATOM 3743 C C . ASN A 1 474 ? 12.402 -23.685 20.882 1.00 91.50 474 ASN A C 1
ATOM 3745 O O . ASN A 1 474 ? 12.370 -24.468 21.830 1.00 91.50 474 ASN A O 1
ATOM 3749 N N . THR A 1 475 ? 11.567 -22.654 20.769 1.00 86.31 475 THR A N 1
ATOM 3750 C CA . THR A 1 475 ? 10.496 -22.319 21.721 1.00 86.31 475 THR A CA 1
ATOM 3751 C C . THR A 1 475 ? 9.102 -22.710 21.220 1.00 86.31 475 THR A C 1
ATOM 3753 O O . THR A 1 475 ? 8.154 -22.722 22.005 1.00 86.31 475 THR A O 1
ATOM 3756 N N . TRP A 1 476 ? 8.947 -23.060 19.937 1.00 86.75 476 TRP A N 1
ATOM 3757 C CA . TRP A 1 476 ? 7.664 -23.471 19.364 1.00 86.75 476 TRP A CA 1
ATOM 3758 C C . TRP A 1 476 ? 7.255 -24.878 19.814 1.00 86.75 476 TRP A C 1
ATOM 3760 O O . TRP A 1 476 ? 8.074 -25.794 19.889 1.00 86.75 476 TRP A O 1
ATOM 3770 N N . THR A 1 477 ? 5.961 -25.077 20.052 1.00 83.81 477 THR A N 1
ATOM 3771 C CA . THR A 1 477 ? 5.369 -26.351 20.491 1.00 83.81 477 THR A CA 1
ATOM 3772 C C . THR A 1 477 ? 4.245 -26.785 19.538 1.00 83.81 477 THR A C 1
ATOM 3774 O O . THR A 1 477 ? 3.973 -26.107 18.547 1.00 83.81 477 THR A O 1
ATOM 3777 N N . GLY A 1 478 ? 3.616 -27.941 19.785 1.00 83.94 478 GLY A N 1
ATOM 3778 C CA . GLY A 1 478 ? 2.473 -28.411 18.987 1.00 83.94 478 GLY A CA 1
ATOM 3779 C C . GLY A 1 478 ? 2.804 -28.642 17.507 1.00 83.94 478 GLY A C 1
ATOM 3780 O O . GLY A 1 478 ? 3.878 -29.144 17.173 1.00 83.94 478 GLY A O 1
ATOM 3781 N N . GLU A 1 479 ? 1.887 -28.272 16.613 1.00 78.88 479 GLU A N 1
ATOM 3782 C CA . GLU A 1 479 ? 2.036 -28.463 15.161 1.00 78.88 479 GLU A CA 1
ATOM 3783 C C . GLU A 1 479 ? 3.195 -27.641 14.577 1.00 78.88 479 GLU A C 1
ATOM 3785 O O . GLU A 1 479 ? 3.969 -28.138 13.757 1.00 78.88 479 GLU A O 1
ATOM 3790 N N . ARG A 1 480 ? 3.420 -26.434 15.114 1.00 84.88 480 ARG A N 1
ATOM 3791 C CA . ARG A 1 480 ? 4.537 -25.537 14.760 1.00 84.88 480 ARG A CA 1
ATOM 3792 C C . ARG A 1 480 ? 5.893 -26.244 14.907 1.00 84.88 480 ARG A C 1
ATOM 3794 O O . ARG A 1 480 ? 6.780 -26.092 14.065 1.00 84.88 480 ARG A O 1
ATOM 3801 N N . ARG A 1 481 ? 6.039 -27.092 15.935 1.00 88.38 481 ARG A N 1
ATOM 3802 C CA . ARG A 1 481 ? 7.235 -27.924 16.160 1.00 88.38 481 ARG A CA 1
ATOM 3803 C C . ARG A 1 481 ? 7.399 -29.040 15.122 1.00 88.38 481 ARG A C 1
ATOM 3805 O O . ARG A 1 481 ? 8.537 -29.393 14.800 1.00 88.38 481 ARG A O 1
ATOM 3812 N N . LEU A 1 482 ? 6.301 -29.610 14.624 1.00 86.38 482 LEU A N 1
ATOM 3813 C CA . LEU A 1 482 ? 6.323 -30.654 13.593 1.00 86.38 482 LEU A CA 1
ATOM 3814 C C . LEU A 1 482 ? 6.746 -30.067 12.243 1.00 86.38 482 LEU A C 1
ATOM 3816 O O . LEU A 1 482 ? 7.662 -30.598 11.616 1.00 86.38 482 LEU A O 1
ATOM 3820 N N . ILE A 1 483 ? 6.164 -28.928 11.858 1.00 87.56 483 ILE A N 1
ATOM 3821 C CA . ILE A 1 483 ? 6.498 -28.207 10.619 1.00 87.56 483 ILE A CA 1
ATOM 3822 C C . ILE A 1 483 ? 7.960 -27.755 10.633 1.00 87.56 483 ILE A C 1
ATOM 3824 O O . ILE A 1 483 ? 8.670 -27.953 9.650 1.00 87.56 483 ILE A O 1
ATOM 3828 N N . LEU A 1 484 ? 8.466 -27.262 11.769 1.00 90.94 484 LEU A N 1
ATOM 3829 C CA . LEU A 1 484 ? 9.889 -26.947 11.918 1.00 90.94 484 LEU A CA 1
ATOM 3830 C C . LEU A 1 484 ? 10.793 -28.162 11.621 1.00 90.94 484 LEU A C 1
ATOM 3832 O O . LEU A 1 484 ? 11.807 -28.011 10.942 1.00 90.94 484 LEU A O 1
ATOM 3836 N N . SER A 1 485 ? 10.416 -29.372 12.058 1.00 89.88 485 SER A N 1
ATOM 3837 C CA . SER A 1 485 ? 11.155 -30.594 11.696 1.00 89.88 485 SER A CA 1
ATOM 3838 C C . SER A 1 485 ? 10.960 -31.023 10.238 1.00 89.88 485 SER A C 1
ATOM 3840 O O . SER A 1 485 ? 11.872 -31.610 9.663 1.00 89.88 485 SER A O 1
ATOM 3842 N N . GLN A 1 486 ? 9.832 -30.708 9.600 1.00 87.25 486 GLN A N 1
ATOM 3843 C CA . GLN A 1 486 ? 9.655 -30.930 8.162 1.00 87.25 486 GLN A CA 1
ATOM 3844 C C . GLN A 1 486 ? 10.554 -30.000 7.330 1.00 87.25 486 GLN A C 1
ATOM 3846 O O . GLN A 1 486 ? 11.204 -30.459 6.389 1.00 87.25 486 GLN A O 1
ATOM 3851 N N . ILE A 1 487 ? 10.667 -28.724 7.711 1.00 89.81 487 ILE A N 1
ATOM 3852 C CA . ILE A 1 487 ? 11.572 -27.760 7.066 1.00 89.81 487 ILE A CA 1
ATOM 3853 C C . ILE A 1 487 ? 13.040 -28.156 7.309 1.00 89.81 487 ILE A C 1
ATOM 3855 O O . ILE A 1 487 ? 13.845 -28.147 6.378 1.00 89.81 487 ILE A O 1
ATOM 3859 N N . GLN A 1 488 ? 13.384 -28.589 8.527 1.00 91.81 488 GLN A N 1
ATOM 3860 C CA . GLN A 1 488 ? 14.689 -29.168 8.880 1.00 91.81 488 GLN A CA 1
ATOM 3861 C C . GLN A 1 488 ? 15.065 -30.350 7.967 1.00 91.81 488 GLN A C 1
ATOM 3863 O O . GLN A 1 488 ? 16.155 -30.379 7.395 1.00 91.81 488 GLN A O 1
ATOM 3868 N N . ASP A 1 489 ? 14.158 -31.313 7.800 1.00 83.19 489 ASP A N 1
ATOM 3869 C CA . ASP A 1 489 ? 14.342 -32.474 6.928 1.00 83.19 489 ASP A CA 1
ATOM 3870 C C . ASP A 1 489 ? 14.508 -32.074 5.455 1.00 83.19 489 ASP A C 1
ATOM 3872 O O . ASP A 1 489 ? 15.383 -32.598 4.762 1.00 83.19 489 ASP A O 1
ATOM 3876 N N . ASN A 1 490 ? 13.689 -31.137 4.968 1.00 80.62 490 ASN A N 1
ATOM 3877 C CA . ASN A 1 490 ? 13.782 -30.616 3.605 1.00 80.62 490 ASN A CA 1
ATOM 3878 C C . ASN A 1 490 ? 15.137 -29.927 3.363 1.00 80.62 490 ASN A C 1
ATOM 3880 O O . ASN A 1 490 ? 15.779 -30.180 2.340 1.00 80.62 490 ASN A O 1
ATOM 3884 N N . PHE A 1 491 ? 15.624 -29.142 4.330 1.00 85.19 491 PHE A N 1
ATOM 3885 C CA . PHE A 1 491 ? 16.947 -28.519 4.271 1.00 85.19 491 PHE A CA 1
ATOM 3886 C C . PHE A 1 491 ? 18.068 -29.564 4.234 1.00 85.19 491 PHE A C 1
ATOM 3888 O O . PHE A 1 491 ? 18.919 -29.508 3.352 1.00 85.19 491 PHE A O 1
ATOM 3895 N N . MET A 1 492 ? 18.047 -30.573 5.112 1.00 82.44 492 MET A N 1
ATOM 3896 C CA . MET A 1 492 ? 19.076 -31.628 5.126 1.00 82.44 492 MET A CA 1
ATOM 3897 C C . MET A 1 492 ? 19.067 -32.486 3.847 1.00 82.44 492 MET A C 1
ATOM 3899 O O . MET A 1 492 ? 20.124 -32.927 3.398 1.00 82.44 492 MET A O 1
ATOM 3903 N N . ARG A 1 493 ? 17.907 -32.683 3.198 1.00 77.44 493 ARG A N 1
ATOM 3904 C CA . ARG A 1 493 ? 17.832 -33.312 1.861 1.00 77.44 493 ARG A CA 1
ATOM 3905 C C . ARG A 1 493 ? 18.451 -32.439 0.762 1.00 77.44 493 ARG A C 1
ATOM 3907 O O . ARG A 1 493 ? 18.989 -32.987 -0.198 1.00 77.44 493 ARG A O 1
ATOM 3914 N N . ARG A 1 494 ? 18.389 -31.107 0.888 1.00 73.62 494 ARG A N 1
ATOM 3915 C CA . ARG A 1 494 ? 18.959 -30.146 -0.077 1.00 73.62 494 ARG A CA 1
ATOM 3916 C C . ARG A 1 494 ? 20.445 -29.846 0.172 1.00 73.62 494 ARG A C 1
ATOM 3918 O O . ARG A 1 494 ? 21.181 -29.589 -0.781 1.00 73.62 494 ARG A O 1
ATOM 3925 N N . CYS A 1 495 ? 20.883 -29.926 1.425 1.00 77.81 495 CYS A N 1
ATOM 3926 C CA . CYS A 1 495 ? 22.228 -29.620 1.905 1.00 77.81 495 CYS A CA 1
ATOM 3927 C C . CYS A 1 495 ? 22.854 -30.874 2.562 1.00 77.81 495 CYS A C 1
ATOM 3929 O O . CYS A 1 495 ? 22.985 -30.954 3.784 1.00 77.81 495 CYS A O 1
ATOM 3931 N N . LEU A 1 496 ? 23.220 -31.875 1.748 1.00 73.06 496 LEU A N 1
ATOM 3932 C CA . LEU A 1 496 ? 23.539 -33.254 2.185 1.00 73.06 496 LEU A CA 1
ATOM 3933 C C . LEU A 1 496 ? 24.690 -33.402 3.206 1.00 73.06 496 LEU A C 1
ATOM 3935 O O . LEU A 1 496 ? 24.753 -34.418 3.895 1.00 73.06 496 LEU A O 1
ATOM 3939 N N . ASP A 1 497 ? 25.590 -32.418 3.302 1.00 79.19 497 ASP A N 1
ATOM 3940 C CA . ASP A 1 497 ? 26.722 -32.395 4.247 1.00 79.19 497 ASP A CA 1
ATOM 3941 C C . ASP A 1 497 ? 26.402 -31.618 5.552 1.00 79.19 497 ASP A C 1
ATOM 3943 O O . ASP A 1 497 ? 27.308 -31.276 6.321 1.00 79.19 497 ASP A O 1
ATOM 3947 N N . THR A 1 498 ? 25.123 -31.324 5.818 1.00 84.75 498 THR A N 1
ATOM 3948 C CA . THR A 1 498 ? 24.664 -30.626 7.033 1.00 84.75 498 THR A CA 1
ATOM 3949 C C . THR A 1 498 ? 23.887 -31.536 7.985 1.00 84.75 498 THR A C 1
ATOM 3951 O O . THR A 1 498 ? 23.304 -32.543 7.581 1.00 84.75 498 THR A O 1
ATOM 3954 N N . TYR A 1 499 ? 23.855 -31.172 9.268 1.00 87.25 499 TYR A N 1
ATOM 3955 C CA . TYR A 1 499 ? 22.935 -31.752 10.244 1.00 87.25 499 TYR A CA 1
ATOM 3956 C C . TYR A 1 499 ? 22.415 -30.677 11.198 1.00 87.25 499 TYR A C 1
ATOM 3958 O O . TYR A 1 499 ? 23.168 -29.842 11.692 1.00 87.25 499 TYR A O 1
ATOM 3966 N N . ILE A 1 500 ? 21.120 -30.712 11.497 1.00 92.50 500 ILE A N 1
ATOM 3967 C CA . ILE A 1 500 ? 20.497 -29.791 12.452 1.00 92.50 500 ILE A CA 1
ATOM 3968 C C . ILE A 1 500 ? 20.028 -30.605 13.652 1.00 92.50 500 ILE A C 1
ATOM 3970 O O . ILE A 1 500 ? 19.389 -31.643 13.486 1.00 92.50 500 ILE A O 1
ATOM 3974 N N . THR A 1 501 ? 20.335 -30.139 14.858 1.00 93.62 501 THR A N 1
ATOM 3975 C CA . THR A 1 501 ? 19.807 -30.684 16.114 1.00 93.62 501 THR A CA 1
ATOM 3976 C C . THR A 1 501 ? 18.853 -29.662 16.705 1.00 93.62 501 THR A C 1
ATOM 3978 O O . THR A 1 501 ? 19.273 -28.546 16.987 1.00 93.62 501 THR A O 1
ATOM 3981 N N . ILE A 1 502 ? 17.584 -30.028 16.888 1.00 94.19 502 ILE A N 1
ATOM 3982 C CA . ILE A 1 502 ? 16.580 -29.148 17.496 1.00 94.19 502 ILE A CA 1
ATOM 3983 C C . ILE A 1 502 ? 16.385 -29.559 18.952 1.00 94.19 502 ILE A C 1
ATOM 3985 O O . ILE A 1 502 ? 15.986 -30.693 19.229 1.00 94.19 502 ILE A O 1
ATOM 3989 N N . THR A 1 503 ? 16.656 -28.632 19.865 1.00 92.06 503 THR A N 1
ATOM 3990 C CA . THR A 1 503 ? 16.435 -28.783 21.305 1.00 92.06 503 THR A CA 1
ATOM 3991 C C . THR A 1 503 ? 15.274 -27.890 21.720 1.00 92.06 503 THR A C 1
ATOM 3993 O O . THR A 1 503 ? 15.348 -26.675 21.563 1.00 92.06 503 THR A O 1
ATOM 3996 N N . ASP A 1 504 ? 14.216 -28.476 22.273 1.00 90.19 504 ASP A N 1
ATOM 3997 C CA . ASP A 1 504 ? 13.056 -27.711 22.732 1.00 90.19 504 ASP A CA 1
ATOM 3998 C C . ASP A 1 504 ? 13.327 -27.102 24.117 1.00 90.19 504 ASP A C 1
ATOM 4000 O O . ASP A 1 504 ? 13.696 -27.801 25.068 1.00 90.19 504 ASP A O 1
ATOM 4004 N N . VAL A 1 505 ? 13.168 -25.782 24.226 1.00 87.31 505 VAL A N 1
ATOM 4005 C CA . VAL A 1 505 ? 13.501 -24.984 25.410 1.00 87.31 505 VAL A CA 1
ATOM 4006 C C . VAL A 1 505 ? 12.285 -24.135 25.793 1.00 87.31 505 VAL A C 1
ATOM 4008 O O . VAL A 1 505 ? 11.816 -23.348 24.973 1.00 87.31 505 VAL A O 1
ATOM 4011 N N . PRO A 1 506 ? 11.752 -24.264 27.025 1.00 81.12 506 PRO A N 1
ATOM 4012 C CA . PRO A 1 506 ? 10.701 -23.376 27.511 1.00 81.12 506 PRO A CA 1
ATOM 4013 C C . PRO A 1 506 ? 11.131 -21.905 27.460 1.00 81.12 506 PRO A C 1
ATOM 4015 O O . PRO A 1 506 ? 12.283 -21.590 27.743 1.00 81.12 506 PRO A O 1
ATOM 4018 N N . VAL A 1 507 ? 10.187 -21.012 27.150 1.00 74.69 507 VAL A N 1
ATOM 4019 C CA . VAL A 1 507 ? 10.410 -19.552 27.150 1.00 74.69 507 VAL A CA 1
ATOM 4020 C C . VAL A 1 507 ? 10.754 -19.040 28.556 1.00 74.69 507 VAL A C 1
ATOM 4022 O O . VAL A 1 507 ? 11.583 -18.145 28.713 1.00 74.69 507 VAL A O 1
ATOM 4025 N N . VAL A 1 508 ? 10.157 -19.647 29.588 1.00 72.31 508 VAL A N 1
ATOM 4026 C CA . VAL A 1 508 ? 10.474 -19.374 30.996 1.00 72.31 508 VAL A CA 1
ATOM 4027 C C . VAL A 1 508 ? 11.944 -19.715 31.263 1.00 72.31 508 VAL A C 1
ATOM 4029 O O . VAL A 1 508 ? 12.411 -20.801 30.917 1.00 72.31 508 VAL A O 1
ATOM 4032 N N . ASP A 1 509 ? 12.663 -18.766 31.862 1.00 70.94 509 ASP A N 1
ATOM 4033 C CA . ASP A 1 509 ? 14.104 -18.802 32.141 1.00 70.94 509 ASP A CA 1
ATOM 4034 C C . ASP A 1 509 ? 15.020 -18.898 30.897 1.00 70.94 509 ASP A C 1
ATOM 4036 O O . ASP A 1 509 ? 16.216 -19.153 31.043 1.00 70.94 509 ASP A O 1
ATOM 4040 N N . PHE A 1 510 ? 14.515 -18.688 29.668 1.00 81.25 510 PHE A N 1
ATOM 4041 C CA . PHE A 1 510 ? 15.310 -18.860 28.437 1.00 81.25 510 PHE A CA 1
ATOM 4042 C C . PHE A 1 510 ? 16.621 -18.057 28.455 1.00 81.25 510 PHE A C 1
ATOM 4044 O O . PHE A 1 510 ? 17.683 -18.600 28.151 1.00 81.25 510 PHE A O 1
ATOM 4051 N N . HIS A 1 511 ? 16.556 -16.781 28.847 1.00 81.75 511 HIS A N 1
ATOM 4052 C CA . HIS A 1 511 ? 17.714 -15.888 28.889 1.00 81.75 511 HIS A CA 1
ATOM 4053 C C . HIS A 1 511 ? 18.778 -16.358 29.896 1.00 81.75 511 HIS A C 1
ATOM 4055 O O . HIS A 1 511 ? 19.938 -16.531 29.527 1.00 81.75 511 HIS A O 1
ATOM 4061 N N . ASP A 1 512 ? 18.387 -16.646 31.140 1.00 83.81 512 ASP A N 1
ATOM 4062 C CA . ASP A 1 512 ? 19.309 -17.105 32.189 1.00 83.81 512 ASP A CA 1
ATOM 4063 C C . ASP A 1 512 ? 19.951 -18.451 31.818 1.00 83.81 512 ASP A C 1
ATOM 4065 O O . ASP A 1 512 ? 21.136 -18.687 32.068 1.00 83.81 512 ASP A O 1
ATOM 4069 N N . ARG A 1 513 ? 19.189 -19.331 31.155 1.00 86.25 513 ARG A N 1
ATOM 4070 C CA . ARG A 1 513 ? 19.700 -20.597 30.617 1.00 86.25 513 ARG A CA 1
ATOM 4071 C C . ARG A 1 513 ? 20.652 -20.386 29.441 1.00 86.25 513 ARG A C 1
ATOM 4073 O O . ARG A 1 513 ? 21.617 -21.142 29.331 1.00 86.25 513 ARG A O 1
ATOM 4080 N N . TYR A 1 514 ? 20.426 -19.380 28.597 1.00 89.50 514 TYR A N 1
ATOM 4081 C CA . TYR A 1 514 ? 21.346 -19.014 27.519 1.00 89.50 514 TYR A CA 1
ATOM 4082 C C . TYR A 1 514 ? 22.666 -18.468 28.085 1.00 89.50 514 TYR A C 1
ATOM 4084 O O . TYR A 1 514 ? 23.721 -19.013 27.756 1.00 89.50 514 TYR A O 1
ATOM 4092 N N . LEU A 1 515 ? 22.622 -17.525 29.034 1.00 86.81 515 LEU A N 1
ATOM 4093 C CA . LEU A 1 515 ? 23.805 -17.046 29.767 1.00 86.81 515 LEU A CA 1
ATOM 4094 C C . LEU A 1 515 ? 24.586 -18.197 30.418 1.00 86.81 515 LEU A C 1
ATOM 4096 O O . LEU A 1 515 ? 25.782 -18.358 30.176 1.00 86.81 515 LEU A O 1
ATOM 4100 N N . GLN A 1 516 ? 23.909 -19.063 31.178 1.00 87.31 516 GLN A N 1
ATOM 4101 C CA . GLN A 1 516 ? 24.550 -20.224 31.798 1.00 87.31 516 GLN A CA 1
ATOM 4102 C C . GLN A 1 516 ? 25.140 -21.191 30.756 1.00 87.31 516 GLN A C 1
ATOM 4104 O O . GLN A 1 516 ? 26.168 -21.819 31.008 1.00 87.31 516 GLN A O 1
ATOM 4109 N N . SER A 1 517 ? 24.520 -21.335 29.583 1.00 89.06 517 SER A N 1
ATOM 4110 C CA . SER A 1 517 ? 25.050 -22.189 28.515 1.00 89.06 517 SER A CA 1
ATOM 4111 C C . SER A 1 517 ? 26.305 -21.610 27.855 1.00 89.06 517 SER A C 1
ATOM 4113 O O . SER A 1 517 ? 27.198 -22.379 27.499 1.00 89.06 517 SER A O 1
ATOM 4115 N N . LEU A 1 518 ? 26.428 -20.279 27.774 1.00 88.25 518 LEU A N 1
ATOM 4116 C CA . LEU A 1 518 ? 27.639 -19.593 27.315 1.00 88.25 518 LEU A CA 1
ATOM 4117 C C . LEU A 1 518 ? 28.805 -19.803 28.294 1.00 88.25 518 LEU A C 1
ATOM 4119 O O . LEU A 1 518 ? 29.902 -20.141 27.861 1.00 88.25 518 LEU A O 1
ATOM 4123 N N . GLU A 1 519 ? 28.567 -19.716 29.609 1.00 87.19 519 GLU A N 1
ATOM 4124 C CA . GLU A 1 519 ? 29.596 -19.984 30.635 1.00 87.19 519 GLU A CA 1
ATOM 4125 C C . GLU A 1 519 ? 30.154 -21.422 30.611 1.00 87.19 519 GLU A C 1
ATOM 4127 O O . GLU A 1 519 ? 31.233 -21.677 31.148 1.00 87.19 519 GLU A O 1
ATOM 4132 N N . ASN A 1 520 ? 29.412 -22.374 30.033 1.00 88.38 520 ASN A N 1
ATOM 4133 C CA . ASN A 1 520 ? 29.724 -23.806 30.062 1.00 88.38 520 ASN A CA 1
ATOM 4134 C C . ASN A 1 520 ? 30.097 -24.396 28.685 1.00 88.38 520 ASN A C 1
ATOM 4136 O O . ASN A 1 520 ? 30.157 -25.621 28.566 1.00 88.38 520 ASN A O 1
ATOM 4140 N N . ASP A 1 521 ? 30.331 -23.566 27.658 1.00 82.88 521 ASP A N 1
ATOM 4141 C CA . ASP A 1 521 ? 30.562 -23.990 26.261 1.00 82.88 521 ASP A CA 1
ATOM 4142 C C . ASP A 1 521 ? 29.436 -24.910 25.710 1.00 82.88 521 ASP A C 1
ATOM 4144 O O . ASP A 1 521 ? 29.680 -25.878 24.986 1.00 82.88 521 ASP A O 1
ATOM 4148 N N . GLN A 1 522 ? 28.181 -24.637 26.091 1.00 87.69 522 GLN A N 1
ATOM 4149 C CA . GLN A 1 522 ? 26.980 -25.428 25.757 1.00 87.69 522 GLN A CA 1
ATOM 4150 C C . GLN A 1 522 ? 25.870 -24.625 25.060 1.00 87.69 522 GLN A C 1
ATOM 4152 O O . GLN A 1 522 ? 24.754 -25.126 24.898 1.00 87.69 522 GLN A O 1
ATOM 4157 N N . ALA A 1 523 ? 26.157 -23.386 24.666 1.00 90.56 523 ALA A N 1
ATOM 4158 C CA . ALA A 1 523 ? 25.199 -22.521 23.993 1.00 90.56 523 ALA A CA 1
ATOM 4159 C C . ALA A 1 523 ? 24.720 -23.096 22.642 1.00 90.56 523 ALA A C 1
ATOM 4161 O O . ALA A 1 523 ? 25.472 -23.809 21.970 1.00 90.56 523 ALA A O 1
ATOM 4162 N N . PRO A 1 524 ? 23.472 -22.807 22.228 1.00 94.75 524 PRO A N 1
ATOM 4163 C CA . PRO A 1 524 ? 23.020 -23.080 20.871 1.00 94.75 524 PRO A CA 1
ATOM 4164 C C . PRO A 1 524 ? 23.809 -22.260 19.853 1.00 94.75 524 PRO A C 1
ATOM 4166 O O . PRO A 1 524 ? 24.336 -21.196 20.170 1.00 94.75 524 PRO A O 1
ATOM 4169 N N . ASP A 1 525 ? 23.819 -22.726 18.609 1.00 95.12 525 ASP A N 1
ATOM 4170 C CA . ASP A 1 525 ? 24.361 -21.972 17.480 1.00 95.12 525 ASP A CA 1
ATOM 4171 C C . ASP A 1 525 ? 23.350 -20.953 16.940 1.00 95.12 525 ASP A C 1
ATOM 4173 O O . ASP A 1 525 ? 23.718 -19.889 16.441 1.00 95.12 525 ASP A O 1
ATOM 4177 N N . MET A 1 526 ? 22.060 -21.270 17.063 1.00 94.81 526 MET A N 1
ATOM 4178 C CA . MET A 1 526 ? 20.956 -20.375 16.732 1.00 94.81 526 MET A CA 1
ATOM 4179 C C . MET A 1 526 ? 19.717 -20.692 17.576 1.00 94.81 526 MET A C 1
ATOM 4181 O O . MET A 1 526 ? 19.586 -21.797 18.106 1.00 94.81 526 MET A O 1
ATOM 4185 N N . PHE A 1 527 ? 18.783 -19.752 17.689 1.00 94.69 527 PHE A N 1
ATOM 4186 C CA . PHE A 1 527 ? 17.563 -19.956 18.466 1.00 94.69 527 PHE A CA 1
ATOM 4187 C C . PHE A 1 527 ? 16.378 -19.107 18.002 1.00 94.69 527 PHE A C 1
ATOM 4189 O O . PHE A 1 527 ? 16.557 -18.034 17.431 1.00 94.69 527 PHE A O 1
ATOM 4196 N N . THR A 1 528 ? 15.162 -19.595 18.255 1.00 92.31 528 THR A N 1
ATOM 4197 C CA . THR A 1 528 ? 13.913 -18.848 18.033 1.00 92.31 528 THR A CA 1
ATOM 4198 C C . THR A 1 528 ? 13.624 -17.909 19.206 1.00 92.31 528 THR A C 1
ATOM 4200 O O . THR A 1 528 ? 13.616 -18.347 20.358 1.00 92.31 528 THR A O 1
ATOM 4203 N N . ALA A 1 529 ? 13.309 -16.647 18.926 1.00 90.06 529 ALA A N 1
ATOM 4204 C CA . ALA A 1 529 ? 12.901 -15.648 19.913 1.00 90.06 529 ALA A CA 1
ATOM 4205 C C . ALA A 1 529 ? 11.811 -14.719 19.344 1.00 90.06 529 ALA A C 1
ATOM 4207 O O . ALA A 1 529 ? 11.496 -14.789 18.160 1.00 90.06 529 ALA A O 1
ATOM 4208 N N . SER A 1 530 ? 11.258 -13.834 20.176 1.00 89.31 530 SER A N 1
ATOM 4209 C CA . SER A 1 530 ? 10.506 -12.656 19.713 1.00 89.31 530 SER A CA 1
ATOM 4210 C C . SER A 1 530 ? 11.460 -11.468 19.531 1.00 89.31 530 SER A C 1
ATOM 4212 O O . SER A 1 530 ? 12.453 -11.352 20.258 1.00 89.31 530 SER A O 1
ATOM 4214 N N . SER A 1 531 ? 11.153 -10.577 18.585 1.00 91.62 531 SER A N 1
ATOM 4215 C CA . SER A 1 531 ? 11.928 -9.379 18.250 1.00 91.62 531 SER A CA 1
ATOM 4216 C C . SER A 1 531 ? 12.284 -8.518 19.464 1.00 91.62 531 SER A C 1
ATOM 4218 O O . SER A 1 531 ? 13.406 -8.033 19.528 1.00 91.62 531 SER A O 1
ATOM 4220 N N . HIS A 1 532 ? 11.432 -8.416 20.491 1.00 84.56 532 HIS A N 1
ATOM 4221 C CA . HIS A 1 532 ? 11.720 -7.608 21.695 1.00 84.56 532 HIS A CA 1
ATOM 4222 C C . HIS A 1 532 ? 12.958 -8.079 22.487 1.00 84.56 532 HIS A C 1
ATOM 4224 O O . HIS A 1 532 ? 13.535 -7.317 23.271 1.00 84.56 532 HIS A O 1
ATOM 4230 N N . GLN A 1 533 ? 13.398 -9.328 22.280 1.00 86.38 533 GLN A N 1
ATOM 4231 C CA . GLN A 1 533 ? 14.638 -9.854 22.859 1.00 86.38 533 GLN A CA 1
ATOM 4232 C C . GLN A 1 533 ? 15.894 -9.334 22.141 1.00 86.38 533 GLN A C 1
ATOM 4234 O O . GLN A 1 533 ? 16.956 -9.292 22.766 1.00 86.38 533 GLN A O 1
ATOM 4239 N N . ILE A 1 534 ? 15.790 -8.899 20.874 1.00 91.50 534 ILE A N 1
ATOM 4240 C CA . ILE A 1 534 ? 16.922 -8.426 20.057 1.00 91.50 534 ILE A CA 1
ATOM 4241 C C . ILE A 1 534 ? 17.661 -7.300 20.766 1.00 91.50 534 ILE A C 1
ATOM 4243 O O . ILE A 1 534 ? 18.870 -7.377 20.930 1.00 91.50 534 ILE A O 1
ATOM 4247 N N . ARG A 1 535 ? 16.943 -6.289 21.257 1.00 86.38 535 ARG A N 1
ATOM 4248 C CA . ARG A 1 535 ? 17.539 -5.171 21.999 1.00 86.38 535 ARG A CA 1
ATOM 4249 C C . ARG A 1 535 ? 18.369 -5.622 23.204 1.00 86.38 535 ARG A C 1
ATOM 4251 O O . ARG A 1 535 ? 19.488 -5.151 23.374 1.00 86.38 535 ARG A O 1
ATOM 4258 N N . ARG A 1 536 ? 17.823 -6.498 24.060 1.00 84.88 536 ARG A N 1
ATOM 4259 C CA . ARG A 1 536 ? 18.519 -6.943 25.283 1.00 84.88 536 ARG A CA 1
ATOM 4260 C C . ARG A 1 536 ? 19.775 -7.726 24.915 1.00 84.88 536 ARG A C 1
ATOM 4262 O O . ARG A 1 536 ? 20.863 -7.407 25.373 1.00 84.88 536 ARG A O 1
ATOM 4269 N N . LEU A 1 537 ? 19.614 -8.722 24.050 1.00 89.75 537 LEU A N 1
ATOM 4270 C CA . LEU A 1 537 ? 20.703 -9.602 23.643 1.00 89.75 537 LEU A CA 1
ATOM 4271 C C . LEU A 1 537 ? 21.754 -8.872 22.791 1.00 89.75 537 LEU A C 1
ATOM 4273 O O . LEU A 1 537 ? 22.930 -9.195 22.893 1.00 89.75 537 LEU A O 1
ATOM 4277 N N . GLY A 1 538 ? 21.355 -7.892 21.979 1.00 88.38 538 GLY A N 1
ATOM 4278 C CA . GLY A 1 538 ? 22.248 -7.058 21.171 1.00 88.38 538 GLY A CA 1
ATOM 4279 C C . GLY A 1 538 ? 23.060 -6.083 22.022 1.00 88.38 538 GLY A C 1
ATOM 4280 O O . GLY A 1 538 ? 24.266 -5.966 21.827 1.00 88.38 538 GLY A O 1
ATOM 4281 N N . HIS A 1 539 ? 22.441 -5.454 23.028 1.00 85.12 539 HIS A N 1
ATOM 4282 C CA . HIS A 1 539 ? 23.152 -4.622 24.004 1.00 85.12 539 HIS A CA 1
ATOM 4283 C C . HIS A 1 539 ? 24.188 -5.414 24.818 1.00 85.12 539 HIS A C 1
ATOM 4285 O O . HIS A 1 539 ? 25.256 -4.900 25.135 1.00 85.12 539 HIS A O 1
ATOM 4291 N N . GLU A 1 540 ? 23.879 -6.671 25.137 1.00 87.50 540 GLU A N 1
ATOM 4292 C CA . GLU A 1 540 ? 24.773 -7.587 25.852 1.00 87.50 540 GLU A CA 1
ATOM 4293 C C . GLU A 1 540 ? 25.792 -8.305 24.920 1.00 87.50 540 GLU A C 1
ATOM 4295 O O . GLU A 1 540 ? 26.557 -9.144 25.391 1.00 87.50 540 GLU A O 1
ATOM 4300 N N . GLU A 1 541 ? 25.828 -7.989 23.613 1.00 89.69 541 GLU A N 1
ATOM 4301 C CA . GLU A 1 541 ? 26.663 -8.632 22.569 1.00 89.69 541 GLU A CA 1
ATOM 4302 C C . GLU A 1 541 ? 26.471 -10.167 22.432 1.00 89.69 541 GLU A C 1
ATOM 4304 O O . GLU A 1 541 ? 27.370 -10.895 22.007 1.00 89.69 541 GLU A O 1
ATOM 4309 N N . LEU A 1 542 ? 25.283 -10.684 22.769 1.00 92.06 542 LEU A N 1
ATOM 4310 C CA . LEU A 1 542 ? 24.962 -12.121 22.827 1.00 92.06 542 LEU A CA 1
ATOM 4311 C C . LEU A 1 542 ? 24.293 -12.689 21.563 1.00 92.06 542 LEU A C 1
ATOM 4313 O O . LEU A 1 542 ? 24.000 -13.889 21.509 1.00 92.06 542 LEU A O 1
ATOM 4317 N N . ILE A 1 543 ? 24.037 -11.850 20.558 1.00 94.25 543 ILE A N 1
ATOM 4318 C CA . ILE A 1 543 ? 23.516 -12.219 19.230 1.00 94.25 543 ILE A CA 1
ATOM 4319 C C . ILE A 1 543 ? 24.376 -11.581 18.136 1.00 94.25 543 ILE A C 1
ATOM 4321 O O . ILE A 1 543 ? 24.990 -10.540 18.349 1.00 94.25 543 ILE A O 1
ATOM 4325 N N . ALA A 1 544 ? 24.465 -12.231 16.979 1.00 93.31 544 ALA A N 1
ATOM 4326 C CA . ALA A 1 544 ? 25.322 -11.778 15.892 1.00 93.31 544 ALA A CA 1
ATOM 4327 C C . ALA A 1 544 ? 24.718 -10.591 15.122 1.00 93.31 544 ALA A C 1
ATOM 4329 O O . ALA A 1 544 ? 23.559 -10.639 14.714 1.00 93.31 544 ALA A O 1
ATOM 4330 N N . ASP A 1 545 ? 25.547 -9.584 14.846 1.00 93.19 545 ASP A N 1
ATOM 4331 C CA . ASP A 1 545 ? 25.311 -8.623 13.767 1.00 93.19 545 ASP A CA 1
ATOM 4332 C C . ASP A 1 545 ? 25.325 -9.373 12.421 1.00 93.19 545 ASP A C 1
ATOM 4334 O O . ASP A 1 545 ? 26.254 -10.137 12.125 1.00 93.19 545 ASP A O 1
ATOM 4338 N N . LEU A 1 546 ? 24.269 -9.197 11.624 1.00 91.25 546 LEU A N 1
ATOM 4339 C CA . LEU A 1 546 ? 24.079 -9.865 10.339 1.00 91.25 546 LEU A CA 1
ATOM 4340 C C . LEU A 1 546 ? 24.423 -8.965 9.137 1.00 91.25 546 LEU A C 1
ATOM 4342 O O . LEU A 1 546 ? 24.295 -9.421 8.003 1.00 91.25 546 LEU A O 1
ATOM 4346 N N . SER A 1 547 ? 24.873 -7.723 9.343 1.00 87.69 547 SER A N 1
ATOM 4347 C CA . SER A 1 547 ? 25.086 -6.711 8.286 1.00 87.69 547 SER A CA 1
ATOM 4348 C C . SER A 1 547 ? 25.961 -7.179 7.122 1.00 87.69 547 SER A C 1
ATOM 4350 O O . SER A 1 547 ? 25.633 -6.938 5.963 1.00 87.69 547 SER A O 1
ATOM 4352 N N . ASP A 1 548 ? 27.061 -7.875 7.422 1.00 81.00 548 ASP A N 1
ATOM 4353 C CA . ASP A 1 548 ? 28.029 -8.351 6.422 1.00 81.00 548 ASP A CA 1
ATOM 4354 C C . ASP A 1 548 ? 27.582 -9.633 5.690 1.00 81.00 548 ASP A C 1
ATOM 4356 O O . ASP A 1 548 ? 28.228 -10.056 4.727 1.00 81.00 548 ASP A O 1
ATOM 4360 N N . ILE A 1 549 ? 26.520 -10.295 6.166 1.00 72.06 549 ILE A N 1
ATOM 4361 C CA . ILE A 1 549 ? 26.127 -11.647 5.731 1.00 72.06 549 ILE A CA 1
ATOM 4362 C C . ILE A 1 549 ? 24.679 -11.742 5.229 1.00 72.06 549 ILE A C 1
ATOM 4364 O O . ILE A 1 549 ? 24.361 -12.644 4.452 1.00 72.06 549 ILE A O 1
ATOM 4368 N N . LEU A 1 550 ? 23.802 -10.822 5.631 1.00 79.38 550 LEU A N 1
ATOM 4369 C CA . LEU A 1 550 ? 22.416 -10.762 5.186 1.00 79.38 550 LEU A CA 1
ATOM 4370 C C . LEU A 1 550 ? 22.328 -10.103 3.802 1.00 79.38 550 LEU A C 1
ATOM 4372 O O . LEU A 1 550 ? 22.884 -9.037 3.558 1.00 79.38 550 LEU A O 1
ATOM 4376 N N . ASP A 1 551 ? 21.622 -10.755 2.883 1.00 74.62 551 ASP A N 1
ATOM 4377 C CA . ASP A 1 551 ? 21.491 -10.292 1.502 1.00 74.62 551 ASP A CA 1
ATOM 4378 C C . ASP A 1 551 ? 20.606 -9.024 1.430 1.00 74.62 551 ASP A C 1
ATOM 4380 O O . ASP A 1 551 ? 19.485 -9.047 1.948 1.00 74.62 551 ASP A O 1
ATOM 4384 N N . PRO A 1 552 ? 21.022 -7.923 0.777 1.00 72.44 552 PRO A N 1
ATOM 4385 C CA . PRO A 1 552 ? 20.139 -6.782 0.522 1.00 72.44 552 PRO A CA 1
ATOM 4386 C C . PRO A 1 552 ? 18.846 -7.157 -0.227 1.00 72.44 552 PRO A C 1
ATOM 4388 O O . PRO A 1 552 ? 17.809 -6.524 -0.016 1.00 72.44 552 PRO A O 1
ATOM 4391 N N . ASP A 1 553 ? 18.870 -8.208 -1.054 1.00 72.12 553 ASP A N 1
ATOM 4392 C CA . ASP A 1 553 ? 17.689 -8.739 -1.753 1.00 72.12 553 ASP A CA 1
ATOM 4393 C C . ASP A 1 553 ? 16.803 -9.612 -0.832 1.00 72.12 553 ASP A C 1
ATOM 4395 O O . ASP A 1 553 ? 15.686 -9.993 -1.188 1.00 72.12 553 ASP A O 1
ATOM 4399 N N . PHE A 1 554 ? 17.264 -9.944 0.381 1.00 78.44 554 PHE A N 1
ATOM 4400 C CA . PHE A 1 554 ? 16.414 -10.496 1.439 1.00 78.44 554 PHE A CA 1
ATOM 4401 C C . PHE A 1 554 ? 15.590 -9.398 2.121 1.00 78.44 554 PHE A C 1
ATOM 4403 O O . PHE A 1 554 ? 14.378 -9.549 2.246 1.00 78.44 554 PHE A O 1
ATOM 4410 N N . LEU A 1 555 ? 16.212 -8.275 2.493 1.00 80.50 555 LEU A N 1
ATOM 4411 C CA . LEU A 1 555 ? 15.524 -7.171 3.180 1.00 80.50 555 LEU A CA 1
ATOM 4412 C C . LEU A 1 555 ? 14.398 -6.563 2.326 1.00 80.50 555 LEU A C 1
ATOM 4414 O O . LEU A 1 555 ? 13.312 -6.301 2.833 1.00 80.50 555 LEU A O 1
ATOM 4418 N N . GLN A 1 556 ? 14.604 -6.449 1.010 1.00 78.00 556 GLN A N 1
ATOM 4419 C CA . GLN A 1 556 ? 13.579 -5.994 0.053 1.00 78.00 556 GLN A CA 1
ATOM 4420 C C . GLN A 1 556 ? 12.340 -6.911 -0.039 1.00 78.00 556 GLN A C 1
ATOM 4422 O O . GLN A 1 556 ? 11.322 -6.505 -0.597 1.00 78.00 556 GLN A O 1
ATOM 4427 N N . ARG A 1 557 ? 12.404 -8.145 0.486 1.00 80.94 557 ARG A N 1
ATOM 4428 C CA . ARG A 1 557 ? 11.272 -9.089 0.533 1.00 80.94 557 ARG A CA 1
ATOM 4429 C C . ARG A 1 557 ? 10.445 -8.986 1.815 1.00 80.94 557 ARG A C 1
ATOM 4431 O O . ARG A 1 557 ? 9.497 -9.750 1.961 1.00 80.94 557 ARG A O 1
ATOM 4438 N N . LEU A 1 558 ? 10.777 -8.082 2.733 1.00 85.62 558 LEU A N 1
ATOM 4439 C CA . LEU A 1 558 ? 10.038 -7.856 3.977 1.00 85.62 558 LEU A CA 1
ATOM 4440 C C . LEU A 1 558 ? 9.094 -6.651 3.841 1.00 85.62 558 LEU A C 1
ATOM 4442 O O . LEU A 1 558 ? 9.296 -5.787 2.988 1.00 85.62 558 LEU A O 1
ATOM 4446 N N . LEU A 1 559 ? 8.066 -6.565 4.693 1.00 85.88 559 LEU A N 1
ATOM 4447 C CA . LEU A 1 559 ? 7.377 -5.284 4.909 1.00 85.88 559 LEU A CA 1
ATOM 4448 C C . LEU A 1 559 ? 8.316 -4.331 5.677 1.00 85.88 559 LEU A C 1
ATOM 4450 O O . LEU A 1 559 ? 9.030 -4.811 6.562 1.00 85.88 559 LEU A O 1
ATOM 4454 N N . PRO A 1 560 ? 8.289 -3.006 5.428 1.00 88.56 560 PRO A N 1
ATOM 4455 C CA . PRO A 1 560 ? 9.164 -2.048 6.115 1.00 88.56 560 PRO A CA 1
ATOM 4456 C C . PRO A 1 560 ? 9.106 -2.137 7.649 1.00 88.56 560 PRO A C 1
ATOM 4458 O O . PRO A 1 560 ? 10.142 -2.119 8.304 1.00 88.56 560 PRO A O 1
ATOM 4461 N N . VAL A 1 561 ? 7.915 -2.342 8.221 1.00 90.31 561 VAL A N 1
ATOM 4462 C CA . VAL A 1 561 ? 7.729 -2.528 9.671 1.00 90.31 561 VAL A CA 1
ATOM 4463 C C . VAL A 1 561 ? 8.441 -3.782 10.210 1.00 90.31 561 VAL A C 1
ATOM 4465 O O . VAL A 1 561 ? 9.042 -3.756 11.279 1.00 90.31 561 VAL A O 1
ATOM 4468 N N . ILE A 1 562 ? 8.445 -4.885 9.453 1.00 93.50 562 ILE A N 1
ATOM 4469 C CA . ILE A 1 562 ? 9.110 -6.145 9.834 1.00 93.50 562 ILE A CA 1
ATOM 4470 C C . ILE A 1 562 ? 10.633 -5.978 9.753 1.00 93.50 562 ILE A C 1
ATOM 4472 O O . ILE A 1 562 ? 11.367 -6.500 10.590 1.00 93.50 562 ILE A O 1
ATOM 4476 N N . GLU A 1 563 ? 11.095 -5.237 8.746 1.00 91.38 563 GLU A N 1
ATOM 4477 C CA . GLU A 1 563 ? 12.496 -4.868 8.530 1.00 91.38 563 GLU A CA 1
ATOM 4478 C C . GLU A 1 563 ? 13.037 -4.019 9.695 1.00 91.38 563 GLU A C 1
ATOM 4480 O O . GLU A 1 563 ? 14.098 -4.315 10.246 1.00 91.38 563 GLU A O 1
ATOM 4485 N N . GLN A 1 564 ? 12.247 -3.050 10.161 1.00 89.56 564 GLN A N 1
ATOM 4486 C CA . GLN A 1 564 ? 12.554 -2.237 11.335 1.00 89.56 564 GLN A CA 1
ATOM 4487 C C . GLN A 1 564 ? 12.617 -3.079 12.624 1.00 89.56 564 GLN A C 1
ATOM 4489 O O . GLN A 1 564 ? 13.563 -2.941 13.404 1.00 89.56 564 GLN A O 1
ATOM 4494 N N . SER A 1 565 ? 11.670 -4.006 12.826 1.00 91.69 565 SER A N 1
ATOM 4495 C CA . SER A 1 565 ? 11.593 -4.876 14.015 1.00 91.69 565 SER A CA 1
ATOM 4496 C C . SER A 1 565 ? 12.806 -5.796 14.230 1.00 91.69 565 SER A C 1
ATOM 4498 O O . SER A 1 565 ? 12.997 -6.288 15.345 1.00 91.69 565 SER A O 1
ATOM 4500 N N . ILE A 1 566 ? 13.638 -6.043 13.209 1.00 93.44 566 ILE A N 1
ATOM 4501 C CA . ILE A 1 566 ? 14.840 -6.897 13.322 1.00 93.44 566 ILE A CA 1
ATOM 4502 C C . ILE A 1 566 ? 16.151 -6.127 13.544 1.00 93.44 566 ILE A C 1
ATOM 4504 O O . ILE A 1 566 ? 17.212 -6.752 13.659 1.00 93.44 566 ILE A O 1
ATOM 4508 N N . ARG A 1 567 ? 16.106 -4.788 13.598 1.00 91.38 567 ARG A N 1
ATOM 4509 C CA . ARG A 1 567 ? 17.296 -3.937 13.746 1.00 91.38 567 ARG A CA 1
ATOM 4510 C C . ARG A 1 567 ? 17.579 -3.561 15.201 1.00 91.38 567 ARG A C 1
ATOM 4512 O O . ARG A 1 567 ? 16.655 -3.309 15.964 1.00 91.38 567 ARG A O 1
ATOM 4519 N N . TYR A 1 568 ? 18.858 -3.466 15.558 1.00 90.00 568 TYR A N 1
ATOM 4520 C CA . TYR A 1 568 ? 19.389 -2.848 16.783 1.00 90.00 568 TYR A CA 1
ATOM 4521 C C . TYR A 1 568 ? 20.630 -2.031 16.399 1.00 90.00 568 TYR A C 1
ATOM 4523 O O . TYR A 1 568 ? 21.419 -2.491 15.577 1.00 90.00 568 TYR A O 1
ATOM 4531 N N . ASP A 1 569 ? 20.757 -0.805 16.918 1.00 85.44 569 ASP A N 1
ATOM 4532 C CA . ASP A 1 569 ? 21.751 0.199 16.477 1.00 85.44 569 ASP A CA 1
ATOM 4533 C C . ASP A 1 569 ? 21.852 0.323 14.938 1.00 85.44 569 ASP A C 1
ATOM 4535 O O . ASP A 1 569 ? 22.918 0.279 14.326 1.00 85.44 569 ASP A O 1
ATOM 4539 N N . ASN A 1 570 ? 20.686 0.386 14.284 1.00 85.81 570 ASN A N 1
ATOM 4540 C CA . ASN A 1 570 ? 20.521 0.352 12.828 1.00 85.81 570 ASN A CA 1
ATOM 4541 C C . ASN A 1 570 ? 21.101 -0.874 12.093 1.00 85.81 570 ASN A C 1
ATOM 4543 O O . ASN A 1 570 ? 21.034 -0.876 10.869 1.00 85.81 570 ASN A O 1
ATOM 4547 N N . GLN A 1 571 ? 21.561 -1.939 12.759 1.00 90.94 571 GLN A N 1
ATOM 4548 C CA . GLN A 1 571 ? 22.027 -3.179 12.112 1.00 90.94 571 GLN A CA 1
ATOM 4549 C C . GLN A 1 571 ? 21.045 -4.349 12.298 1.00 90.94 571 GLN A C 1
ATOM 4551 O O . GLN A 1 571 ? 20.464 -4.485 13.379 1.00 90.94 571 GLN A O 1
ATOM 4556 N N . PRO A 1 572 ? 20.834 -5.218 11.289 1.00 92.69 572 PRO A N 1
ATOM 4557 C CA . PRO A 1 572 ? 19.964 -6.383 11.415 1.00 92.69 572 PRO A CA 1
ATOM 4558 C C . PRO A 1 572 ? 20.622 -7.453 12.296 1.00 92.69 572 PRO A C 1
ATOM 4560 O O . PRO A 1 572 ? 21.744 -7.877 12.033 1.00 92.69 572 PRO A O 1
ATOM 4563 N N . HIS A 1 573 ? 19.909 -7.920 13.319 1.00 94.00 573 HIS A N 1
ATOM 4564 C CA . HIS A 1 573 ? 20.408 -8.916 14.281 1.00 94.00 573 HIS A CA 1
ATOM 4565 C C . HIS A 1 573 ? 19.569 -10.207 14.319 1.00 94.00 573 HIS A C 1
ATOM 4567 O O . HIS A 1 573 ? 19.921 -11.168 15.006 1.00 94.00 573 HIS A O 1
ATOM 4573 N N . GLY A 1 574 ? 18.453 -10.251 13.585 1.00 92.56 574 GLY A N 1
ATOM 4574 C CA . GLY A 1 574 ? 17.571 -11.412 13.513 1.00 92.56 574 GLY A CA 1
ATOM 4575 C C . GLY A 1 574 ? 17.000 -11.644 12.122 1.00 92.56 574 GLY A C 1
ATOM 4576 O O . GLY A 1 574 ? 16.929 -10.734 11.299 1.00 92.56 574 GLY A O 1
ATOM 4577 N N . ILE A 1 575 ? 16.594 -12.885 11.865 1.00 94.00 575 ILE A N 1
ATOM 4578 C CA . ILE A 1 575 ? 15.985 -13.305 10.601 1.00 94.00 575 ILE A CA 1
ATOM 4579 C C . ILE A 1 575 ? 14.504 -13.590 10.886 1.00 94.00 575 ILE A C 1
ATOM 4581 O O . ILE A 1 575 ? 14.210 -14.523 11.636 1.00 94.00 575 ILE A O 1
ATOM 4585 N N . PRO A 1 576 ? 13.570 -12.777 10.367 1.00 94.56 576 PRO A N 1
ATOM 4586 C CA . PRO A 1 576 ? 12.155 -12.850 10.717 1.00 94.56 576 PRO A CA 1
ATOM 4587 C C . PRO A 1 576 ? 11.511 -14.100 10.110 1.00 94.56 576 PRO A C 1
ATOM 4589 O O . PRO A 1 576 ? 11.848 -14.473 8.995 1.00 94.56 576 PRO A O 1
ATOM 4592 N N . ILE A 1 577 ? 10.587 -14.746 10.824 1.00 92.69 577 ILE A N 1
ATOM 4593 C CA . ILE A 1 577 ? 9.936 -16.001 10.403 1.00 92.69 577 ILE A CA 1
ATOM 4594 C C . ILE A 1 577 ? 8.443 -15.791 10.140 1.00 92.69 577 ILE A C 1
ATOM 4596 O O . ILE A 1 577 ? 7.919 -16.232 9.123 1.00 92.69 577 ILE A O 1
ATOM 4600 N N . ASN A 1 578 ? 7.753 -15.148 11.077 1.00 93.31 578 ASN A N 1
ATOM 4601 C CA . ASN A 1 578 ? 6.352 -14.743 10.989 1.00 93.31 578 ASN A CA 1
ATOM 4602 C C . ASN A 1 578 ? 6.164 -13.500 11.872 1.00 93.31 578 ASN A C 1
ATOM 4604 O O . ASN A 1 578 ? 6.996 -13.248 12.746 1.00 93.31 578 ASN A O 1
ATOM 4608 N N . PHE A 1 579 ? 5.104 -12.731 11.651 1.00 94.38 579 PHE A N 1
ATOM 4609 C CA . PHE A 1 579 ? 4.764 -11.592 12.505 1.00 94.38 579 PHE A CA 1
ATOM 4610 C C . PHE A 1 579 ? 3.419 -11.809 13.194 1.00 94.38 579 PHE A C 1
ATOM 4612 O O . PHE A 1 579 ? 2.562 -12.519 12.665 1.00 94.38 579 PHE A O 1
ATOM 4619 N N . ASN A 1 580 ? 3.253 -11.168 14.350 1.00 92.38 580 ASN A N 1
ATOM 4620 C CA . ASN A 1 580 ? 1.995 -11.104 15.077 1.00 92.38 580 ASN A CA 1
ATOM 4621 C C . ASN A 1 580 ? 1.513 -9.641 15.132 1.00 92.38 580 ASN A C 1
ATOM 4623 O O . ASN A 1 580 ? 2.327 -8.726 15.295 1.00 92.38 580 ASN A O 1
ATOM 4627 N N . VAL A 1 581 ? 0.213 -9.422 14.925 1.00 94.31 581 VAL A N 1
ATOM 4628 C CA . VAL A 1 581 ? -0.428 -8.099 14.907 1.00 94.31 581 VAL A CA 1
ATOM 4629 C C . VAL A 1 581 ? -1.892 -8.200 15.357 1.00 94.31 581 VAL A C 1
ATOM 4631 O O . VAL A 1 581 ? -2.583 -9.177 15.048 1.00 94.31 581 VAL A O 1
ATOM 4634 N N . MET A 1 582 ? -2.369 -7.166 16.055 1.00 94.44 582 MET A N 1
ATOM 4635 C CA . MET A 1 582 ? -3.760 -7.030 16.506 1.00 94.44 582 MET A CA 1
ATOM 4636 C C . MET A 1 582 ? -4.710 -6.790 15.329 1.00 94.44 582 MET A C 1
ATOM 4638 O O . MET A 1 582 ? -4.397 -5.990 14.451 1.00 94.44 582 MET A O 1
ATOM 4642 N N . ALA A 1 583 ? -5.884 -7.417 15.333 1.00 95.62 583 ALA A N 1
ATOM 4643 C CA . ALA A 1 583 ? -6.950 -7.204 14.354 1.00 95.62 583 ALA A CA 1
ATOM 4644 C C . ALA A 1 583 ? -8.339 -7.312 15.009 1.00 95.62 583 ALA A C 1
ATOM 4646 O O . ALA A 1 583 ? -8.461 -7.694 16.176 1.00 95.62 583 ALA A O 1
ATOM 4647 N N . LEU A 1 584 ? -9.396 -7.006 14.250 1.00 96.56 584 LEU A N 1
ATOM 4648 C CA . LEU A 1 584 ? -10.774 -7.182 14.702 1.00 96.56 584 LEU A CA 1
ATOM 4649 C C . LEU A 1 584 ? -11.312 -8.550 14.258 1.00 96.56 584 LEU A C 1
ATOM 4651 O O . LEU A 1 584 ? -11.637 -8.757 13.088 1.00 96.56 584 LEU A O 1
ATOM 4655 N N . TYR A 1 585 ? -11.448 -9.481 15.196 1.00 97.56 585 TYR A N 1
ATOM 4656 C CA . TYR A 1 585 ? -12.202 -10.714 14.995 1.00 97.56 585 TYR A CA 1
ATOM 4657 C C . TYR A 1 585 ? -13.707 -10.451 15.103 1.00 97.56 585 TYR A C 1
ATOM 4659 O O . TYR A 1 585 ? -14.153 -9.664 15.941 1.00 97.56 585 TYR A O 1
ATOM 4667 N N . TYR A 1 586 ? -14.503 -11.143 14.288 1.00 96.88 586 TYR A N 1
ATOM 4668 C CA . TYR A 1 586 ? -15.966 -11.106 14.366 1.00 96.88 586 TYR A CA 1
ATOM 4669 C C . TYR A 1 586 ? -16.586 -12.483 14.117 1.00 96.88 586 TYR A C 1
ATOM 4671 O O . TYR A 1 586 ? -16.062 -13.285 13.339 1.00 96.88 586 TYR A O 1
ATOM 4679 N N . ASN A 1 587 ? -17.700 -12.773 14.790 1.00 95.44 587 ASN A N 1
ATOM 4680 C CA . ASN A 1 587 ? -18.417 -14.033 14.620 1.00 95.44 587 ASN A CA 1
ATOM 4681 C C . ASN A 1 587 ? -19.419 -13.912 13.461 1.00 95.44 587 ASN A C 1
ATOM 4683 O O . ASN A 1 587 ? -20.471 -13.286 13.600 1.00 95.44 587 ASN A O 1
ATOM 4687 N N . THR A 1 588 ? -19.119 -14.556 12.329 1.00 93.38 588 THR A N 1
ATOM 4688 C CA . THR A 1 588 ? -19.912 -14.478 11.083 1.00 93.38 588 THR A CA 1
ATOM 4689 C C . THR A 1 588 ? -21.340 -15.026 11.226 1.00 93.38 588 THR A C 1
ATOM 4691 O O . THR A 1 588 ? -22.199 -14.772 10.381 1.00 93.38 588 THR A O 1
ATOM 4694 N N . SER A 1 589 ? -21.614 -15.790 12.293 1.00 91.44 589 SER A N 1
ATOM 4695 C CA . SER A 1 589 ? -22.955 -16.294 12.622 1.00 91.44 589 SER A CA 1
ATOM 4696 C C . SER A 1 589 ? -23.810 -15.284 13.396 1.00 91.44 589 SER A C 1
ATOM 4698 O O . SER A 1 589 ? -25.027 -15.458 13.455 1.00 91.44 589 SER A O 1
ATOM 4700 N N . LEU A 1 590 ? -23.192 -14.255 13.987 1.00 90.19 590 LEU A N 1
ATOM 4701 C CA . LEU A 1 590 ? -23.858 -13.197 14.757 1.00 90.19 590 LEU A CA 1
ATOM 4702 C C . LEU A 1 590 ? -23.955 -11.883 13.964 1.00 90.19 590 LEU A C 1
ATOM 4704 O O . LEU A 1 590 ? -24.962 -11.186 14.059 1.00 90.19 590 LEU A O 1
ATOM 4708 N N . VAL A 1 591 ? -22.937 -11.569 13.159 1.00 89.00 591 VAL A N 1
ATOM 4709 C CA . VAL A 1 591 ? -22.789 -10.313 12.405 1.00 89.00 591 VAL A CA 1
ATOM 4710 C C . VAL A 1 591 ? -22.180 -10.576 11.028 1.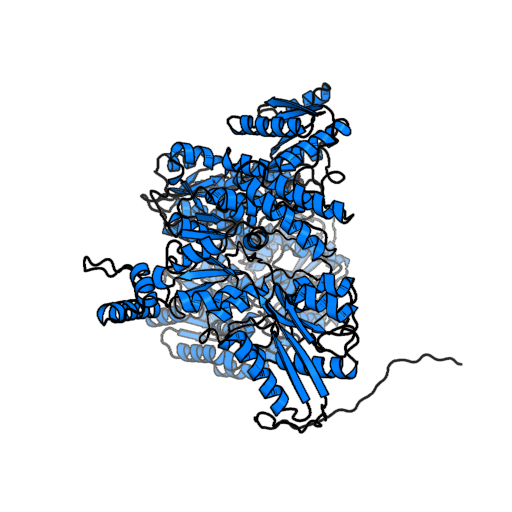00 89.00 591 VAL A C 1
ATOM 4712 O O . VAL A 1 591 ? -21.296 -11.417 10.892 1.00 89.00 591 VAL A O 1
ATOM 4715 N N . GLN A 1 592 ? -22.652 -9.857 10.004 1.00 81.19 592 GLN A N 1
ATOM 4716 C CA . GLN A 1 592 ? -22.117 -9.960 8.637 1.00 81.19 592 GLN A CA 1
ATOM 4717 C C . GLN A 1 592 ? -21.091 -8.867 8.334 1.00 81.19 592 GLN A C 1
ATOM 4719 O O . GLN A 1 592 ? -20.017 -9.174 7.823 1.00 81.19 592 GLN A O 1
ATOM 4724 N N . ASP A 1 593 ? -21.401 -7.624 8.705 1.00 85.06 593 ASP A N 1
ATOM 4725 C CA . ASP A 1 593 ? -20.560 -6.459 8.442 1.00 85.06 593 ASP A CA 1
ATOM 4726 C C . ASP A 1 593 ? -19.874 -5.993 9.743 1.00 85.06 593 ASP A C 1
ATOM 4728 O O . ASP A 1 593 ? -20.568 -5.651 10.707 1.00 85.06 593 ASP A O 1
ATOM 4732 N N . PRO A 1 594 ? -18.530 -6.002 9.819 1.00 91.25 594 PRO A N 1
ATOM 4733 C CA . PRO A 1 594 ? -17.786 -5.421 10.933 1.00 91.25 594 PRO A CA 1
ATOM 4734 C C . PRO A 1 594 ? -17.689 -3.885 10.818 1.00 91.25 594 PRO A C 1
ATOM 4736 O O . PRO A 1 594 ? -17.729 -3.364 9.701 1.00 91.25 594 PRO A O 1
ATOM 4739 N N . PRO A 1 595 ? -17.528 -3.155 11.941 1.00 90.81 595 PRO A N 1
ATOM 4740 C CA . PRO A 1 595 ? -17.323 -1.704 11.929 1.00 90.81 595 PRO A CA 1
ATOM 4741 C C . PRO A 1 595 ? -16.090 -1.305 11.112 1.00 90.81 595 PRO A C 1
ATOM 4743 O O . PRO A 1 595 ? -15.066 -1.992 11.143 1.00 90.81 595 PRO A O 1
ATOM 4746 N N . ALA A 1 596 ? -16.187 -0.177 10.408 1.00 83.25 596 ALA A N 1
ATOM 4747 C CA . ALA A 1 596 ? -15.145 0.325 9.513 1.00 83.25 596 ALA A CA 1
ATOM 4748 C C . ALA A 1 596 ? -14.494 1.628 10.006 1.00 83.25 596 ALA A C 1
ATOM 4750 O O . ALA A 1 596 ? -13.405 1.953 9.538 1.00 83.25 596 ALA A O 1
ATOM 4751 N N . VAL A 1 597 ? -15.137 2.349 10.933 1.00 85.69 597 VAL A N 1
ATOM 4752 C CA . VAL A 1 597 ? -14.577 3.495 11.673 1.00 85.69 597 VAL A CA 1
ATOM 4753 C C . VAL A 1 597 ? -14.789 3.341 13.183 1.00 85.69 597 VAL A C 1
ATOM 4755 O O . VAL A 1 597 ? -15.665 2.594 13.614 1.00 85.69 597 VAL A O 1
ATOM 4758 N N . LEU A 1 598 ? -13.991 4.026 14.011 1.00 86.94 598 LEU A N 1
ATOM 4759 C CA . LEU A 1 598 ? -14.040 3.872 15.475 1.00 86.94 598 LEU A CA 1
ATOM 4760 C C . LEU A 1 598 ? -15.431 4.165 16.078 1.00 86.94 598 LEU A C 1
ATOM 4762 O O . LEU A 1 598 ? -15.892 3.425 16.947 1.00 86.94 598 LEU A O 1
ATOM 4766 N N . ASP A 1 599 ? -16.128 5.184 15.568 1.00 85.06 599 ASP A N 1
ATOM 4767 C CA . ASP A 1 599 ? -17.477 5.558 16.020 1.00 85.06 599 ASP A CA 1
ATOM 4768 C C . ASP A 1 599 ? -18.534 4.476 15.749 1.00 85.06 599 ASP A C 1
ATOM 4770 O O . ASP A 1 599 ? -19.507 4.366 16.502 1.00 85.06 599 ASP A O 1
ATOM 4774 N N . ASP A 1 600 ? -18.338 3.627 14.730 1.00 89.00 600 ASP A N 1
ATOM 4775 C CA . ASP A 1 600 ? -19.256 2.519 14.441 1.00 89.00 600 ASP A CA 1
ATOM 4776 C C . ASP A 1 600 ? -19.340 1.554 15.633 1.00 89.00 600 ASP A C 1
ATOM 4778 O O . ASP A 1 600 ? -20.404 0.993 15.879 1.00 89.00 600 ASP A O 1
ATOM 4782 N N . ILE A 1 601 ? -18.263 1.389 16.418 1.00 92.38 601 ILE A N 1
ATOM 4783 C CA . ILE A 1 601 ? -18.271 0.541 17.622 1.00 92.38 601 ILE A CA 1
ATOM 4784 C C . ILE A 1 601 ? -19.320 1.047 18.620 1.00 92.38 601 ILE A C 1
ATOM 4786 O O . ILE A 1 601 ? -20.143 0.266 19.098 1.00 92.38 601 ILE A O 1
ATOM 4790 N N . LEU A 1 602 ? -19.332 2.356 18.899 1.00 90.50 602 LEU A N 1
ATOM 4791 C CA . LEU A 1 602 ? -20.269 2.970 19.847 1.00 90.50 602 LEU A CA 1
ATOM 4792 C C . LEU A 1 602 ? -21.722 2.917 19.340 1.00 90.50 602 LEU A C 1
ATOM 4794 O O . LEU A 1 602 ? -22.655 2.858 20.140 1.00 90.50 602 LEU A O 1
ATOM 4798 N N . ILE A 1 603 ? -21.917 2.928 18.016 1.00 87.75 603 ILE A N 1
ATOM 4799 C CA . ILE A 1 603 ? -23.232 2.867 17.358 1.00 87.75 603 ILE A CA 1
ATOM 4800 C C . ILE A 1 603 ? -23.768 1.426 17.281 1.00 87.75 603 ILE A C 1
ATOM 4802 O O . ILE A 1 603 ? -24.973 1.207 17.419 1.00 87.75 603 ILE A O 1
ATOM 4806 N N . MET A 1 604 ? -22.893 0.447 17.037 1.00 89.56 604 MET A N 1
ATOM 4807 C CA . MET A 1 604 ? -23.239 -0.969 16.860 1.00 89.56 604 MET A CA 1
ATOM 4808 C C . MET A 1 604 ? -23.348 -1.739 18.181 1.00 89.56 604 MET A C 1
ATOM 4810 O O . MET A 1 604 ? -23.991 -2.792 18.213 1.00 89.56 604 MET A O 1
ATOM 4814 N N . ALA A 1 605 ? -22.709 -1.259 19.252 1.00 93.12 605 ALA A N 1
ATOM 4815 C CA . ALA A 1 605 ? -22.735 -1.911 20.554 1.00 93.12 605 ALA A CA 1
ATOM 4816 C C . ALA A 1 605 ? -24.166 -2.030 21.103 1.00 93.12 605 ALA A C 1
ATOM 4818 O O . ALA A 1 605 ? -24.926 -1.064 21.186 1.00 93.12 605 ALA A O 1
ATOM 4819 N N . SER A 1 606 ? -24.536 -3.250 21.489 1.00 91.75 606 SER A N 1
ATOM 4820 C CA . SER A 1 606 ? -25.789 -3.532 22.191 1.00 91.75 606 SER A CA 1
ATOM 4821 C C . SER A 1 606 ? -25.631 -4.760 23.095 1.00 91.75 606 SER A C 1
ATOM 4823 O O . SER A 1 606 ? -24.708 -5.552 22.893 1.00 91.75 606 SER A O 1
ATOM 4825 N N . PRO A 1 607 ? -26.520 -4.982 24.083 1.00 87.25 607 PRO A N 1
ATOM 4826 C CA . PRO A 1 607 ? -26.483 -6.184 24.920 1.00 87.25 607 PRO A CA 1
ATOM 4827 C C . PRO A 1 607 ? -26.527 -7.501 24.126 1.00 87.25 607 PRO A C 1
ATOM 4829 O O . PRO A 1 607 ? -25.987 -8.507 24.587 1.00 87.25 607 PRO A O 1
ATOM 4832 N N . GLU A 1 608 ? -27.162 -7.488 22.951 1.00 83.81 608 GLU A N 1
ATOM 4833 C CA . GLU A 1 608 ? -27.261 -8.599 22.002 1.00 83.81 608 GLU A CA 1
ATOM 4834 C C . GLU A 1 608 ? -26.070 -8.713 21.026 1.00 83.81 608 GLU A C 1
ATOM 4836 O O . GLU A 1 608 ? -25.906 -9.760 20.401 1.00 83.81 608 GLU A O 1
ATOM 4841 N N . GLN A 1 609 ? -25.251 -7.667 20.882 1.00 87.00 609 GLN A N 1
ATOM 4842 C CA . GLN A 1 609 ? -24.134 -7.590 19.935 1.00 87.00 609 GLN A CA 1
ATOM 4843 C C . GLN A 1 609 ? -22.930 -6.937 20.625 1.00 87.00 609 GLN A C 1
ATOM 4845 O O . GLN A 1 609 ? -22.674 -5.740 20.468 1.00 87.00 609 GLN A O 1
ATOM 4850 N N . GLN A 1 610 ? -22.228 -7.725 21.444 1.00 95.75 610 GLN A N 1
ATOM 4851 C CA . GLN A 1 610 ? -21.195 -7.194 22.333 1.00 95.75 610 GLN A CA 1
ATOM 4852 C C . GLN A 1 610 ? -19.814 -7.097 21.671 1.00 95.75 610 GLN A C 1
ATOM 4854 O O . GLN A 1 610 ? -19.449 -7.930 20.834 1.00 95.75 610 GLN A O 1
ATOM 4859 N N . PHE A 1 611 ? -19.038 -6.105 22.101 1.00 97.12 611 PHE A N 1
ATOM 4860 C CA . PHE A 1 611 ? -17.648 -5.868 21.719 1.00 97.12 611 PHE A CA 1
ATOM 4861 C C . PHE A 1 611 ? -16.720 -6.182 22.890 1.00 97.12 611 PHE A C 1
ATOM 4863 O O . PHE A 1 611 ? -16.805 -5.531 23.927 1.00 97.12 611 PHE A O 1
ATOM 4870 N N . ALA A 1 612 ? -15.818 -7.143 22.712 1.00 97.25 612 ALA A N 1
ATOM 4871 C CA . ALA A 1 612 ? -14.746 -7.447 23.652 1.00 97.25 612 ALA A CA 1
ATOM 4872 C C . ALA A 1 612 ? -13.474 -6.681 23.238 1.00 97.25 612 ALA A C 1
ATOM 4874 O O . ALA A 1 612 ? -12.859 -7.009 22.218 1.00 97.25 612 ALA A O 1
ATOM 4875 N N . LEU A 1 613 ? -13.102 -5.641 23.993 1.00 95.81 613 LEU A N 1
ATOM 4876 C CA . LEU A 1 613 ? -11.955 -4.773 23.691 1.00 95.81 613 LEU A CA 1
ATOM 4877 C C . LEU A 1 613 ? -10.924 -4.801 24.839 1.00 95.81 613 LEU A C 1
ATOM 4879 O O . LEU A 1 613 ? -11.315 -4.721 26.008 1.00 95.81 613 LEU A O 1
ATOM 4883 N N . PRO A 1 614 ? -9.619 -4.893 24.532 1.00 94.44 614 PRO A N 1
ATOM 4884 C CA . PRO A 1 614 ? -8.572 -4.903 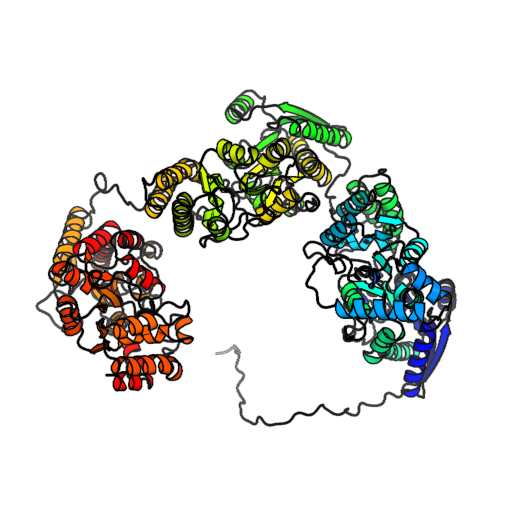25.540 1.00 94.44 614 PRO A CA 1
ATOM 4885 C C . PRO A 1 614 ? -8.290 -3.514 26.113 1.00 94.44 614 PRO A C 1
ATOM 4887 O O . PRO A 1 614 ? -8.350 -2.509 25.407 1.00 94.44 614 PRO A O 1
ATOM 4890 N N . THR A 1 615 ? -7.900 -3.481 27.387 1.00 90.06 615 THR A N 1
ATOM 4891 C CA . THR A 1 615 ? -7.393 -2.278 28.074 1.00 90.06 615 THR A CA 1
ATOM 4892 C C . THR A 1 615 ? -5.972 -2.450 28.619 1.00 90.06 615 THR A C 1
ATOM 4894 O O . THR A 1 615 ? -5.588 -1.755 29.556 1.00 90.06 615 THR A O 1
ATOM 4897 N N . GLY A 1 616 ? -5.193 -3.390 28.073 1.00 88.56 616 GLY A N 1
ATOM 4898 C CA . GLY A 1 616 ? -3.736 -3.399 28.235 1.00 88.56 616 GLY A CA 1
ATOM 4899 C C . GLY A 1 616 ? -3.091 -2.335 27.342 1.00 88.56 616 GLY A C 1
ATOM 4900 O O . GLY A 1 616 ? -3.661 -1.958 26.321 1.00 88.56 616 GLY A O 1
ATOM 4901 N N . PHE A 1 617 ? -1.915 -1.824 27.708 1.00 88.19 617 PHE A N 1
ATOM 4902 C CA . PHE A 1 617 ? -1.236 -0.784 26.929 1.00 88.19 617 PHE A CA 1
ATOM 4903 C C . PHE A 1 617 ? -0.771 -1.292 25.562 1.00 88.19 617 PHE A C 1
ATOM 4905 O O . PHE A 1 617 ? -0.931 -0.588 24.570 1.00 88.19 617 PHE A O 1
ATOM 4912 N N . GLU A 1 618 ? -0.200 -2.499 25.496 1.00 87.88 618 GLU A N 1
ATOM 4913 C CA . GLU A 1 618 ? 0.298 -3.079 24.242 1.00 87.88 618 GLU A CA 1
ATOM 4914 C C . GLU A 1 618 ? -0.866 -3.396 23.293 1.00 87.88 618 GLU A C 1
ATOM 4916 O O . GLU A 1 618 ? -0.835 -3.036 22.114 1.00 87.88 618 GLU A O 1
ATOM 4921 N N . GLU A 1 619 ? -1.931 -3.987 23.833 1.00 89.94 619 GLU A N 1
ATOM 4922 C CA . GLU A 1 619 ? -3.112 -4.405 23.085 1.00 89.94 619 GLU A CA 1
ATOM 4923 C C . GLU A 1 619 ? -4.082 -3.256 22.769 1.00 89.94 619 GLU A C 1
ATOM 4925 O O . GLU A 1 619 ? -4.839 -3.322 21.801 1.00 89.94 619 GLU A O 1
ATOM 4930 N N . GLY A 1 620 ? -4.070 -2.194 23.577 1.00 89.31 620 GLY A N 1
ATOM 4931 C CA . GLY A 1 620 ? -4.859 -0.976 23.401 1.00 89.31 620 GLY A CA 1
ATOM 4932 C C . GLY A 1 620 ? -4.155 0.109 22.583 1.00 89.31 620 GLY A C 1
ATOM 4933 O O . GLY A 1 620 ? -4.818 1.042 22.137 1.00 89.31 620 GLY A O 1
ATOM 4934 N N . TYR A 1 621 ? -2.843 -0.012 22.336 1.00 88.25 621 TYR A N 1
ATOM 4935 C CA . TYR A 1 621 ? -2.014 1.013 21.680 1.00 88.25 621 TYR A CA 1
ATOM 4936 C C . TYR A 1 621 ? -2.598 1.542 20.362 1.00 88.25 621 TYR A C 1
ATOM 4938 O O . TYR A 1 621 ? -2.441 2.714 20.025 1.00 88.25 621 TYR A O 1
ATOM 4946 N N . TRP A 1 622 ? -3.281 0.682 19.602 1.00 89.44 622 TRP A N 1
ATOM 4947 C CA . TRP A 1 622 ? -3.791 1.019 18.275 1.00 89.44 622 TRP A CA 1
ATOM 4948 C C . TRP A 1 622 ? -4.700 2.248 18.261 1.00 89.44 622 TRP A C 1
ATOM 4950 O O . TRP A 1 622 ? -4.597 3.050 17.333 1.00 89.44 622 TRP A O 1
ATOM 4960 N N . GLY A 1 623 ? -5.541 2.430 19.283 1.00 88.62 623 GLY A N 1
ATOM 4961 C CA . GLY A 1 623 ? -6.537 3.500 19.309 1.00 88.62 623 GLY A CA 1
ATOM 4962 C C . GLY A 1 623 ? -5.944 4.908 19.400 1.00 88.62 623 GLY A C 1
ATOM 4963 O O . GLY A 1 623 ? -6.550 5.848 18.901 1.00 88.62 623 GLY A O 1
ATOM 4964 N N . ILE A 1 624 ? -4.719 5.049 19.915 1.00 86.19 624 ILE A N 1
ATOM 4965 C CA . ILE A 1 624 ? -3.986 6.323 20.049 1.00 86.19 624 ILE A CA 1
ATOM 4966 C C . ILE A 1 624 ? -3.936 7.087 18.715 1.00 86.19 624 ILE A C 1
ATOM 4968 O O . ILE A 1 624 ? -4.254 8.271 18.620 1.00 86.19 624 ILE A O 1
ATOM 4972 N N . SER A 1 625 ? -3.589 6.377 17.644 1.00 78.38 625 SER A N 1
ATOM 4973 C CA . SER A 1 625 ? -3.434 6.947 16.301 1.00 78.38 625 SER A CA 1
ATOM 4974 C C . SER A 1 625 ? -4.749 7.099 15.526 1.00 78.38 625 SER A C 1
ATOM 4976 O O . SER A 1 625 ? -4.747 7.609 14.408 1.00 78.38 625 SER A O 1
ATOM 4978 N N . ALA A 1 626 ? -5.892 6.727 16.116 1.00 79.56 626 ALA A N 1
ATOM 4979 C CA . ALA A 1 626 ? -7.195 7.168 15.616 1.00 79.56 626 ALA A CA 1
ATOM 4980 C C . ALA A 1 626 ? -7.415 8.678 15.851 1.00 79.56 626 ALA A C 1
ATOM 4982 O O . ALA A 1 626 ? -8.152 9.311 15.098 1.00 79.56 626 ALA A O 1
ATOM 4983 N N . PHE A 1 627 ? -6.723 9.260 16.839 1.00 80.06 627 PHE A N 1
ATOM 4984 C CA . PHE A 1 627 ? -6.893 10.635 17.316 1.00 80.06 627 PHE A CA 1
ATOM 4985 C C . PHE A 1 627 ? -5.733 11.564 16.906 1.00 80.06 627 PHE A C 1
ATOM 4987 O O . PHE A 1 627 ? -5.209 12.358 17.682 1.00 80.06 627 PHE A O 1
ATOM 4994 N N . GLY A 1 628 ? -5.314 11.467 15.639 1.00 56.53 628 GLY A N 1
ATOM 4995 C CA . GLY A 1 628 ? -4.478 12.487 14.989 1.00 56.53 628 GLY A CA 1
ATOM 4996 C C . GLY A 1 628 ? -2.961 12.268 14.999 1.00 56.53 628 GLY A C 1
ATOM 4997 O O . GLY A 1 628 ? -2.242 13.059 14.384 1.00 56.53 628 GLY A O 1
ATOM 4998 N N . GLU A 1 629 ? -2.446 11.197 15.608 1.00 58.09 629 GLU A N 1
ATOM 4999 C CA . GLU A 1 629 ? -1.045 10.804 15.409 1.00 58.09 629 GLU A CA 1
ATOM 5000 C C . GLU A 1 629 ? -0.816 10.134 14.051 1.00 58.09 629 GLU A C 1
ATOM 5002 O O . GLU A 1 629 ? -1.519 9.199 13.669 1.00 58.09 629 GLU A O 1
ATOM 5007 N N . SER A 1 630 ? 0.232 10.564 13.341 1.00 55.16 630 SER A N 1
ATOM 5008 C CA . SER A 1 630 ? 0.732 9.826 12.180 1.00 55.16 630 SER A CA 1
ATOM 5009 C C . SER A 1 630 ? 1.280 8.467 12.611 1.00 55.16 630 SER A C 1
ATOM 5011 O O . SER A 1 630 ? 2.023 8.376 13.585 1.00 55.16 630 SER A O 1
ATOM 5013 N N . PHE A 1 631 ? 1.014 7.422 11.829 1.00 57.12 631 PHE A N 1
ATOM 5014 C CA . PHE A 1 631 ? 1.612 6.099 12.034 1.00 57.12 631 PHE A CA 1
ATOM 5015 C C . PHE A 1 631 ? 3.147 6.101 11.880 1.00 57.12 631 PHE A C 1
ATOM 5017 O O . PHE A 1 631 ? 3.817 5.213 12.397 1.00 57.12 631 PHE A O 1
ATOM 5024 N N . ASP A 1 632 ? 3.702 7.120 11.211 1.00 58.94 632 ASP A N 1
ATOM 5025 C CA . ASP A 1 632 ? 5.148 7.346 11.081 1.00 58.94 632 ASP A CA 1
ATOM 5026 C C . ASP A 1 632 ? 5.772 8.060 12.305 1.00 58.94 632 ASP A C 1
ATOM 5028 O O . ASP A 1 632 ? 6.980 8.313 12.314 1.00 58.94 632 ASP A O 1
ATOM 5032 N N . SER A 1 633 ? 4.984 8.432 13.324 1.00 61.94 633 SER A N 1
ATOM 5033 C CA . SER A 1 633 ? 5.490 9.071 14.547 1.00 61.94 633 SER A CA 1
ATOM 5034 C C . SER A 1 633 ? 6.352 8.088 15.356 1.00 61.94 633 SER A C 1
ATOM 5036 O O . SER A 1 633 ? 5.844 7.067 15.825 1.00 61.94 633 SER A O 1
ATOM 5038 N N . PRO A 1 634 ? 7.655 8.357 15.567 1.00 67.00 634 PRO A N 1
ATOM 5039 C CA . PRO A 1 634 ? 8.485 7.493 16.395 1.00 67.00 634 PRO A CA 1
ATOM 5040 C C . PRO A 1 634 ? 8.119 7.657 17.875 1.00 67.00 634 PRO A C 1
ATOM 5042 O O . PRO A 1 634 ? 7.932 8.772 18.346 1.00 67.00 634 PRO A O 1
ATOM 5045 N N . LEU A 1 635 ? 8.111 6.558 18.636 1.00 75.69 635 LEU A N 1
ATOM 5046 C CA . LEU A 1 635 ? 7.869 6.579 20.089 1.00 75.69 635 LEU A CA 1
ATOM 5047 C C . LEU A 1 635 ? 8.860 7.461 20.871 1.00 75.69 635 LEU A C 1
ATOM 5049 O O . LEU A 1 635 ? 8.515 7.976 21.934 1.00 75.69 635 LEU A O 1
ATOM 5053 N N . PHE A 1 636 ? 10.085 7.623 20.364 1.00 78.62 636 PHE A N 1
ATOM 5054 C CA . PHE A 1 636 ? 11.163 8.355 21.027 1.00 78.62 636 PHE A CA 1
ATOM 5055 C C . PHE A 1 636 ? 11.810 9.394 20.108 1.00 78.62 636 PHE A C 1
ATOM 5057 O O . PHE A 1 636 ? 11.953 9.159 18.906 1.00 78.62 636 PHE A O 1
ATOM 5064 N N . ASP A 1 637 ? 12.256 10.515 20.683 1.00 76.06 637 ASP A N 1
ATOM 5065 C CA . ASP A 1 637 ? 13.088 11.491 19.970 1.00 76.06 637 ASP A CA 1
ATOM 5066 C C . ASP A 1 637 ? 14.530 10.980 19.766 1.00 76.06 637 ASP A C 1
ATOM 5068 O O . ASP A 1 637 ? 14.938 9.959 20.320 1.00 76.06 637 ASP A O 1
ATOM 5072 N N . GLU A 1 638 ? 15.349 11.715 19.002 1.00 72.56 638 GLU A N 1
ATOM 5073 C CA . GLU A 1 638 ? 16.768 11.372 18.770 1.00 72.56 638 GLU A CA 1
ATOM 5074 C C . GLU A 1 638 ? 17.609 11.259 20.060 1.00 72.56 638 GLU A C 1
ATOM 5076 O O . GLU A 1 638 ? 18.714 10.714 20.033 1.00 72.56 638 GLU A O 1
ATOM 5081 N N . LYS A 1 639 ? 17.125 11.801 21.186 1.00 69.81 639 LYS A N 1
ATOM 5082 C CA . LYS A 1 639 ? 17.789 11.739 22.495 1.00 69.81 639 LYS A CA 1
ATOM 5083 C C . LYS A 1 639 ? 17.294 10.550 23.324 1.00 69.81 639 LYS A C 1
ATOM 5085 O O . LYS A 1 639 ? 17.982 10.177 24.270 1.00 69.81 639 LYS A O 1
ATOM 5090 N N . GLY A 1 640 ? 16.164 9.943 22.955 1.00 67.75 640 GLY A N 1
ATOM 5091 C CA . GLY A 1 640 ? 15.523 8.810 23.619 1.00 67.75 640 GLY A CA 1
ATOM 5092 C C . GLY A 1 640 ? 14.355 9.173 24.544 1.00 67.75 640 GLY A C 1
ATOM 5093 O O . GLY A 1 640 ? 13.904 8.297 25.275 1.00 67.75 640 GLY A O 1
ATOM 5094 N N . ARG A 1 641 ? 13.877 10.424 24.547 1.00 77.38 641 ARG A N 1
ATOM 5095 C CA . ARG A 1 641 ? 12.721 10.850 25.361 1.00 77.38 641 ARG A CA 1
ATOM 5096 C C . ARG A 1 641 ? 11.415 10.413 24.723 1.00 77.38 641 ARG A C 1
ATOM 5098 O O . ARG A 1 641 ? 11.332 10.408 23.494 1.00 77.38 641 ARG A O 1
ATOM 5105 N N . LEU A 1 642 ? 10.412 10.074 25.528 1.00 78.50 642 LEU A N 1
ATOM 5106 C CA . LEU A 1 642 ? 9.101 9.666 25.028 1.00 78.50 642 LEU A CA 1
ATOM 5107 C C . LEU A 1 642 ? 8.410 10.844 24.324 1.00 78.50 642 LEU A C 1
ATOM 5109 O O . LEU A 1 642 ? 8.210 11.904 24.915 1.00 78.50 642 LEU A O 1
ATOM 5113 N N . ILE A 1 643 ? 8.027 10.645 23.063 1.00 75.44 643 ILE A N 1
ATOM 5114 C CA . ILE A 1 643 ? 7.300 11.637 22.250 1.00 75.44 643 ILE A CA 1
ATOM 5115 C C . ILE A 1 643 ? 6.044 11.051 21.598 1.00 75.44 643 ILE A C 1
ATOM 5117 O O . ILE A 1 643 ? 5.589 11.553 20.572 1.00 75.44 643 ILE A O 1
ATOM 5121 N N . ILE A 1 644 ? 5.476 10.008 22.215 1.00 73.56 644 ILE A N 1
ATOM 5122 C CA . ILE A 1 644 ? 4.107 9.576 21.924 1.00 73.56 644 ILE A CA 1
ATOM 5123 C C . ILE A 1 644 ? 3.181 10.799 21.979 1.00 73.56 644 ILE A C 1
ATOM 5125 O O . ILE A 1 644 ? 3.332 11.657 22.859 1.00 73.56 644 ILE A O 1
ATOM 5129 N N . GLY A 1 645 ? 2.267 10.927 21.024 1.00 67.31 645 GLY A N 1
ATOM 5130 C CA . GLY A 1 645 ? 1.361 12.064 20.948 1.00 67.31 645 GLY A CA 1
ATOM 5131 C C . GLY A 1 645 ? 0.424 12.078 22.146 1.00 67.31 645 GLY A C 1
ATOM 5132 O O . GLY A 1 645 ? -0.599 11.403 22.194 1.00 67.31 645 GLY A O 1
ATOM 5133 N N . GLN A 1 646 ? 0.768 12.909 23.126 1.00 74.81 646 GLN A N 1
ATOM 5134 C CA . GLN A 1 646 ? 0.028 13.009 24.381 1.00 74.81 646 GLN A CA 1
ATOM 5135 C C . GLN A 1 646 ? -1.460 13.306 24.147 1.00 74.81 646 GLN A C 1
ATOM 5137 O O . GLN A 1 646 ? -2.303 12.762 24.852 1.00 74.81 646 GLN A O 1
ATOM 5142 N N . GLN A 1 647 ? -1.784 14.091 23.112 1.00 79.81 647 GLN A N 1
ATOM 5143 C CA . GLN A 1 647 ? -3.156 14.319 22.659 1.00 79.81 647 GLN A CA 1
ATOM 5144 C C . GLN A 1 647 ? -3.846 13.021 22.207 1.00 79.81 647 GLN A C 1
ATOM 5146 O O . GLN A 1 647 ? -4.896 12.692 22.744 1.00 79.81 647 GLN A O 1
ATOM 5151 N N . GLY A 1 648 ? -3.248 12.254 21.287 1.00 83.44 648 GLY A N 1
ATOM 5152 C CA . GLY A 1 648 ? -3.847 11.022 20.764 1.00 83.44 648 GLY A CA 1
ATOM 5153 C C . GLY A 1 648 ? -4.063 9.963 21.847 1.00 83.44 648 GLY A C 1
ATOM 5154 O O . GLY A 1 648 ? -5.111 9.321 21.898 1.00 83.44 648 GLY A O 1
ATOM 5155 N N . LEU A 1 649 ? -3.114 9.833 22.783 1.00 86.62 649 LEU A N 1
ATOM 5156 C CA . LEU A 1 649 ? -3.261 8.937 23.933 1.00 86.62 649 LEU A CA 1
ATOM 5157 C C . LEU A 1 649 ? -4.319 9.441 24.932 1.00 86.62 649 LEU A C 1
ATOM 5159 O O . LEU A 1 649 ? -5.054 8.627 25.484 1.00 86.62 649 LEU A O 1
ATOM 5163 N N . THR A 1 650 ? -4.432 10.756 25.145 1.00 88.25 650 THR A N 1
ATOM 5164 C CA . THR A 1 650 ? -5.468 11.358 26.007 1.00 88.25 650 THR A CA 1
ATOM 5165 C C . THR A 1 650 ? -6.863 11.145 25.419 1.00 88.25 650 THR A C 1
ATOM 5167 O O . THR A 1 650 ? -7.738 10.633 26.113 1.00 88.25 650 THR A O 1
ATOM 5170 N N . GLU A 1 651 ? -7.063 11.468 24.138 1.00 89.31 651 GLU A N 1
ATOM 5171 C CA . GLU A 1 651 ? -8.347 11.307 23.441 1.00 89.31 651 GLU A CA 1
ATOM 5172 C C . GLU A 1 651 ? -8.764 9.828 23.355 1.00 89.31 651 GLU A C 1
ATOM 5174 O O . GLU A 1 651 ? -9.932 9.500 23.554 1.00 89.31 651 GLU A O 1
ATOM 5179 N N . TRP A 1 652 ? -7.812 8.906 23.172 1.00 91.75 652 TRP A N 1
ATOM 5180 C CA . TRP A 1 652 ? -8.081 7.467 23.245 1.00 91.75 652 TRP A CA 1
ATOM 5181 C C . TRP A 1 652 ? -8.513 6.999 24.644 1.00 91.75 652 TRP A C 1
ATOM 5183 O O . TRP A 1 652 ? -9.440 6.198 24.776 1.00 91.75 652 TRP A O 1
ATOM 5193 N N . LEU A 1 653 ? -7.871 7.505 25.698 1.00 91.50 653 LEU A N 1
ATOM 5194 C CA . LEU A 1 653 ? -8.218 7.184 27.084 1.00 91.50 653 LEU A CA 1
ATOM 5195 C C . LEU A 1 653 ? -9.591 7.758 27.488 1.00 91.50 653 LEU A C 1
ATOM 5197 O O . LEU A 1 653 ? -10.347 7.076 28.182 1.00 91.50 653 LEU A O 1
ATOM 5201 N N . ASP A 1 654 ? -9.954 8.951 27.007 1.00 91.12 654 ASP A N 1
ATOM 5202 C CA . ASP A 1 654 ? -11.306 9.522 27.147 1.00 91.12 654 ASP A CA 1
ATOM 5203 C C . ASP A 1 654 ? -12.358 8.717 26.359 1.00 91.12 654 ASP A C 1
ATOM 5205 O O . ASP A 1 654 ? -13.431 8.390 26.881 1.00 91.12 654 ASP A O 1
ATOM 5209 N N . TRP A 1 655 ? -12.025 8.281 25.137 1.00 93.00 655 TRP A N 1
ATOM 5210 C CA . TRP A 1 655 ? -12.882 7.390 24.352 1.00 93.00 655 TRP A CA 1
ATOM 5211 C C . TRP A 1 655 ? -13.129 6.061 25.075 1.00 93.00 655 TRP A C 1
ATOM 5213 O O . TRP A 1 655 ? -14.270 5.604 25.126 1.00 93.00 655 TRP A O 1
ATOM 5223 N N . LEU A 1 656 ? -12.108 5.463 25.701 1.00 93.00 656 LEU A N 1
ATOM 5224 C CA . LEU A 1 656 ? -12.259 4.244 26.507 1.00 93.00 656 LEU A CA 1
ATOM 5225 C C . LEU A 1 656 ? -13.138 4.465 27.749 1.00 93.00 656 LEU A C 1
ATOM 5227 O O . LEU A 1 656 ? -13.965 3.603 28.062 1.00 93.00 656 LEU A O 1
ATOM 5231 N N . GLN A 1 657 ? -13.028 5.615 28.429 1.00 90.25 657 GLN A N 1
ATOM 5232 C CA . GLN A 1 657 ? -13.950 5.970 29.517 1.00 90.25 657 GLN A CA 1
ATOM 5233 C C . GLN A 1 657 ? -15.393 6.113 29.016 1.00 90.25 657 GLN A C 1
ATOM 5235 O O . GLN A 1 657 ? -16.307 5.577 29.641 1.00 90.25 657 GLN A O 1
ATOM 5240 N N . THR A 1 658 ? -15.603 6.760 27.868 1.00 89.75 658 THR A N 1
ATOM 5241 C CA . THR A 1 658 ? -16.926 6.887 27.238 1.00 89.75 658 THR A CA 1
ATOM 5242 C C . THR A 1 658 ? -17.488 5.522 26.830 1.00 89.75 658 THR A C 1
ATOM 5244 O O . THR A 1 658 ? -18.641 5.205 27.128 1.00 89.75 658 THR A O 1
ATOM 5247 N N . ALA A 1 659 ? -16.670 4.677 26.197 1.00 91.56 659 ALA A N 1
ATOM 5248 C CA . ALA A 1 659 ? -17.036 3.340 25.744 1.00 91.56 659 ALA A CA 1
ATOM 5249 C C . ALA A 1 659 ? -17.445 2.416 26.905 1.00 91.56 659 ALA A C 1
ATOM 5251 O O . ALA A 1 659 ? -18.360 1.608 26.751 1.00 91.56 659 ALA A O 1
ATOM 5252 N N . LYS A 1 660 ? -16.830 2.573 28.086 1.00 89.88 660 LYS A N 1
ATOM 5253 C CA . LYS A 1 660 ? -17.143 1.813 29.309 1.00 89.88 660 LYS A CA 1
ATOM 5254 C C . LYS A 1 660 ? -18.619 1.885 29.722 1.00 89.88 660 LYS A C 1
ATOM 5256 O O . LYS A 1 660 ? -19.149 0.911 30.254 1.00 89.88 660 LYS A O 1
ATOM 5261 N N . ASP A 1 661 ? -19.271 3.023 29.489 1.00 90.69 661 ASP A N 1
ATOM 5262 C CA . ASP A 1 661 ? -20.671 3.257 29.864 1.00 90.69 661 ASP A CA 1
ATOM 5263 C C . ASP A 1 661 ? -21.673 2.869 28.751 1.00 90.69 661 ASP A C 1
ATOM 5265 O O . ASP A 1 661 ? -22.891 2.927 28.963 1.00 90.69 661 ASP A O 1
ATOM 5269 N N . VAL A 1 662 ? -21.199 2.432 27.574 1.00 93.12 662 VAL A N 1
ATOM 5270 C CA . VAL A 1 662 ? -22.052 2.023 26.444 1.00 93.12 662 VAL A CA 1
ATOM 5271 C C . VAL A 1 662 ? -22.531 0.569 26.606 1.00 93.12 662 VAL A C 1
ATOM 5273 O O . VAL A 1 662 ? -21.716 -0.356 26.659 1.00 93.12 662 VAL A O 1
ATOM 5276 N N . PRO A 1 663 ? -23.856 0.305 26.633 1.00 91.94 663 PRO A N 1
ATOM 5277 C CA . PRO A 1 663 ? -24.383 -1.051 26.764 1.00 91.94 663 PRO A CA 1
ATOM 5278 C C . PRO A 1 663 ? -23.953 -1.961 25.608 1.00 91.94 663 PRO A C 1
ATOM 5280 O O . PRO A 1 663 ? -24.388 -1.780 24.477 1.00 91.94 663 PRO A O 1
ATOM 5283 N N . GLY A 1 664 ? -23.156 -2.984 25.914 1.00 93.56 664 GLY A N 1
ATOM 5284 C CA . GLY A 1 664 ? -22.632 -3.934 24.930 1.00 93.56 664 GLY A CA 1
ATOM 5285 C C . GLY A 1 664 ? -21.124 -3.841 24.713 1.00 93.56 664 GLY A C 1
ATOM 5286 O O . GLY A 1 664 ? -20.566 -4.728 24.080 1.00 93.56 664 GLY A O 1
ATOM 5287 N N . ILE A 1 665 ? -20.438 -2.837 25.258 1.00 96.88 665 ILE A N 1
ATOM 5288 C CA . ILE A 1 665 ? -18.972 -2.827 25.275 1.00 96.88 665 ILE A CA 1
ATOM 5289 C C . ILE A 1 665 ? -18.482 -3.514 26.555 1.00 96.88 665 ILE A C 1
ATOM 5291 O O . ILE A 1 665 ? -18.964 -3.236 27.653 1.00 96.88 665 ILE A O 1
ATOM 5295 N N . VAL A 1 666 ? -17.533 -4.437 26.404 1.00 96.31 666 VAL A N 1
ATOM 5296 C CA . VAL A 1 666 ? -16.845 -5.126 27.496 1.00 96.31 666 VAL A CA 1
ATOM 5297 C C . VAL A 1 666 ? -15.359 -4.814 27.395 1.00 96.31 666 VAL A C 1
ATOM 5299 O O . VAL A 1 666 ? -14.695 -5.191 26.430 1.00 96.31 666 VAL A O 1
ATOM 5302 N N . LEU A 1 667 ? -14.860 -4.110 28.407 1.00 95.25 667 LEU A N 1
ATOM 5303 C CA . LEU A 1 667 ? -13.473 -3.680 28.534 1.00 95.25 667 LEU A CA 1
ATOM 5304 C C . LEU A 1 667 ? -12.787 -4.522 29.613 1.00 95.25 667 LEU A C 1
ATOM 5306 O O . LEU A 1 667 ? -13.291 -4.589 30.736 1.00 95.25 667 LEU A O 1
ATOM 5310 N N . SER A 1 668 ? -11.661 -5.160 29.290 1.00 93.50 668 SER A N 1
ATOM 5311 C CA . SER A 1 668 ? -10.861 -5.920 30.263 1.00 93.50 668 SER A CA 1
ATOM 5312 C C . SER A 1 668 ? -9.377 -5.922 29.897 1.00 93.50 668 SER A C 1
ATOM 5314 O O . SER A 1 668 ? -9.010 -5.886 28.724 1.00 93.50 668 SER A O 1
ATOM 5316 N N . ALA A 1 669 ? -8.516 -6.007 30.910 1.00 89.56 669 ALA A N 1
ATOM 5317 C CA . ALA A 1 669 ? -7.090 -6.277 30.734 1.00 89.56 669 ALA A CA 1
ATOM 5318 C C . ALA A 1 669 ? -6.782 -7.790 30.671 1.00 89.56 669 ALA A C 1
ATOM 5320 O O . ALA A 1 669 ? -5.677 -8.174 30.297 1.00 89.56 669 ALA A O 1
ATOM 5321 N N . ASP A 1 670 ? -7.737 -8.669 31.015 1.00 92.31 670 ASP A N 1
ATOM 5322 C CA . ASP A 1 670 ? -7.567 -10.119 30.869 1.00 92.31 670 ASP A CA 1
ATOM 5323 C C . ASP A 1 670 ? -8.027 -10.574 29.477 1.00 92.31 670 ASP A C 1
ATOM 5325 O O . ASP A 1 670 ? -9.208 -10.830 29.231 1.00 92.31 670 ASP A O 1
ATOM 5329 N N . MET A 1 671 ? -7.069 -10.740 28.561 1.00 91.38 671 MET A N 1
ATOM 5330 C CA . MET A 1 671 ? -7.326 -11.304 27.231 1.00 91.38 671 MET A CA 1
ATOM 5331 C C . MET A 1 671 ? -8.029 -12.670 27.282 1.00 91.38 671 MET A C 1
ATOM 5333 O O . MET A 1 671 ? -8.793 -12.993 26.375 1.00 91.38 671 MET A O 1
ATOM 5337 N N . THR A 1 672 ? -7.843 -13.461 28.344 1.00 93.62 672 THR A N 1
ATOM 5338 C CA . THR A 1 672 ? -8.521 -14.758 28.515 1.00 93.62 672 THR A CA 1
ATOM 5339 C C . THR A 1 672 ? -10.025 -14.587 28.719 1.00 93.62 672 THR A C 1
ATOM 5341 O O . THR A 1 672 ? -10.807 -15.414 28.247 1.00 93.62 672 THR A O 1
ATOM 5344 N N . GLU A 1 673 ? -10.445 -13.529 29.416 1.00 95.50 673 GLU A N 1
ATOM 5345 C CA . GLU A 1 673 ? -11.854 -13.188 29.622 1.00 95.50 673 GLU A CA 1
ATOM 5346 C C . GLU A 1 673 ? -12.497 -12.773 28.293 1.00 95.50 673 GLU A C 1
ATOM 5348 O O . GLU A 1 673 ? -13.516 -13.343 27.897 1.00 95.50 673 GLU A O 1
ATOM 5353 N N . LEU A 1 674 ? -11.846 -11.866 27.559 1.00 96.69 674 LEU A N 1
ATOM 5354 C CA . LEU A 1 674 ? -12.304 -11.377 26.254 1.00 96.69 674 LEU A CA 1
ATOM 5355 C C . LEU A 1 674 ? -12.395 -12.502 25.207 1.00 96.69 674 LEU A C 1
ATOM 5357 O O . LEU A 1 674 ? -13.416 -12.640 24.528 1.00 96.69 674 LEU A O 1
ATOM 5361 N N . GLU A 1 675 ? -11.377 -13.366 25.126 1.00 96.38 675 GLU A N 1
ATOM 5362 C CA . GLU A 1 675 ? -11.410 -14.584 24.308 1.00 96.38 675 GLU A CA 1
ATOM 5363 C C . GLU A 1 675 ? -12.575 -15.506 24.693 1.00 96.38 675 GLU A C 1
ATOM 5365 O O . GLU A 1 675 ? -13.244 -16.059 23.819 1.00 96.38 675 GLU A O 1
ATOM 5370 N N . THR A 1 676 ? -12.826 -15.691 25.995 1.00 96.44 676 THR A N 1
ATOM 5371 C CA . THR A 1 676 ? -13.893 -16.580 26.482 1.00 96.44 676 THR A CA 1
ATOM 5372 C C . THR A 1 676 ? -15.269 -16.053 26.088 1.00 96.44 676 THR A C 1
ATOM 5374 O O . THR A 1 676 ? -16.094 -16.830 25.614 1.00 96.44 676 THR A O 1
ATOM 5377 N N . LEU A 1 677 ? -15.510 -14.742 26.197 1.00 96.31 677 LEU A N 1
ATOM 5378 C CA . LEU A 1 677 ? -16.766 -14.120 25.766 1.00 96.31 677 LEU A CA 1
ATOM 5379 C C . LEU A 1 677 ? -17.033 -14.335 24.270 1.00 96.31 677 LEU A C 1
ATOM 5381 O O . LEU A 1 677 ? -18.167 -14.619 23.883 1.00 96.31 677 LEU A O 1
ATOM 5385 N N . PHE A 1 678 ? -16.002 -14.250 23.428 1.00 97.44 678 PHE A N 1
ATOM 5386 C CA . PHE A 1 678 ? -16.122 -14.499 21.990 1.00 97.44 678 PHE A CA 1
ATOM 5387 C C . PHE A 1 678 ? -16.343 -15.989 21.666 1.00 97.44 678 PHE A C 1
ATOM 5389 O O . PHE A 1 678 ? -17.219 -16.332 20.870 1.00 97.44 678 PHE A O 1
ATOM 5396 N N . I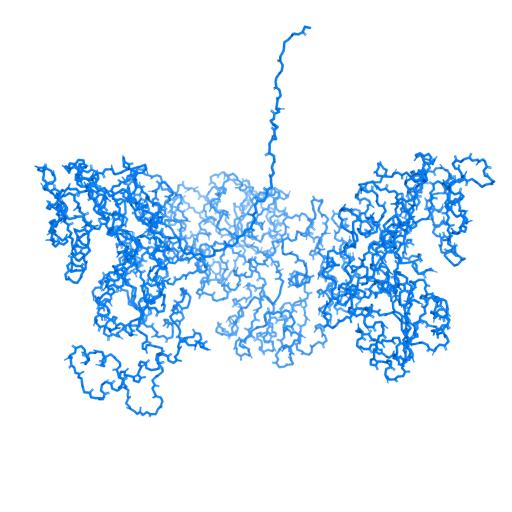LE A 1 679 ? -15.604 -16.891 22.324 1.00 97.00 679 ILE A N 1
ATOM 5397 C CA . ILE A 1 679 ? -15.733 -18.351 22.162 1.00 97.00 679 ILE A CA 1
ATOM 5398 C C . ILE A 1 679 ? -17.098 -18.871 22.645 1.00 97.00 679 ILE A C 1
ATOM 5400 O O . ILE A 1 679 ? -17.654 -19.789 22.045 1.00 97.00 679 ILE A O 1
ATOM 5404 N N . GLU A 1 680 ? -17.663 -18.293 23.706 1.00 95.44 680 GLU A N 1
ATOM 5405 C CA . GLU A 1 680 ? -19.001 -18.642 24.205 1.00 95.44 680 GLU A CA 1
ATOM 5406 C C . GLU A 1 680 ? -20.147 -17.973 23.414 1.00 95.44 680 GLU A C 1
ATOM 5408 O O . GLU A 1 680 ? -21.306 -18.068 23.819 1.00 95.44 680 GLU A O 1
ATOM 5413 N N . GLU A 1 681 ? -19.842 -17.321 22.284 1.00 94.69 681 GLU A N 1
ATOM 5414 C CA . GLU A 1 681 ? -20.788 -16.582 21.430 1.00 94.69 681 GLU A CA 1
ATOM 5415 C C . GLU A 1 681 ? -21.543 -15.454 22.176 1.00 94.69 681 GLU A C 1
ATOM 5417 O O . GLU A 1 681 ? -22.631 -15.051 21.767 1.00 94.69 681 GLU A O 1
ATOM 5422 N N . GLN A 1 682 ? -20.965 -14.927 23.268 1.00 94.50 682 GLN A N 1
ATOM 5423 C CA . GLN A 1 682 ? -21.491 -13.777 24.020 1.00 94.50 682 GLN A CA 1
ATOM 5424 C C . GLN A 1 682 ? -21.040 -12.442 23.405 1.00 94.50 682 GLN A C 1
ATOM 5426 O O . GLN A 1 682 ? -21.820 -11.491 23.347 1.00 94.50 682 GLN A O 1
ATOM 5431 N N . ALA A 1 683 ? -19.797 -12.385 22.915 1.00 96.50 683 ALA A N 1
ATOM 5432 C CA . ALA A 1 683 ? -19.268 -11.267 22.143 1.00 96.50 683 ALA A CA 1
ATOM 5433 C C . ALA A 1 683 ? -19.364 -11.542 20.637 1.00 96.50 683 ALA A C 1
ATOM 5435 O O . ALA A 1 683 ? -18.934 -12.585 20.144 1.00 96.50 683 ALA A O 1
ATOM 5436 N N . ALA A 1 684 ? -19.915 -10.576 19.902 1.00 96.38 684 ALA A N 1
ATOM 5437 C CA . ALA A 1 684 ? -19.968 -10.584 18.443 1.00 96.38 684 ALA A CA 1
ATOM 5438 C C . ALA A 1 684 ? -18.616 -10.196 17.824 1.00 96.38 684 ALA A C 1
ATOM 5440 O O . ALA A 1 684 ? -18.295 -10.647 16.722 1.00 96.38 684 ALA A O 1
ATOM 5441 N N . PHE A 1 685 ? -17.826 -9.402 18.554 1.00 97.81 685 PHE A N 1
ATOM 5442 C CA . PHE A 1 685 ? -16.531 -8.869 18.143 1.00 97.81 685 PHE A CA 1
ATOM 5443 C C . PHE A 1 685 ? -15.479 -9.037 19.239 1.00 97.81 685 PHE A C 1
ATOM 5445 O O . PHE A 1 685 ? -15.793 -8.909 20.422 1.00 97.81 685 PHE A O 1
ATOM 5452 N N . LEU A 1 686 ? -14.230 -9.262 18.835 1.00 97.69 686 LEU A N 1
ATOM 5453 C CA . LEU A 1 686 ? -13.058 -9.329 19.706 1.00 97.69 686 LEU A CA 1
ATOM 5454 C C . LEU A 1 686 ? -11.893 -8.602 19.031 1.00 97.69 686 LEU A C 1
ATOM 5456 O O . LEU A 1 686 ? -11.488 -8.984 17.935 1.00 97.69 686 LEU A O 1
ATOM 5460 N N . VAL A 1 687 ? -11.314 -7.596 19.682 1.00 96.31 687 VAL A N 1
ATOM 5461 C CA . VAL A 1 687 ? -9.981 -7.111 19.291 1.00 96.31 687 VAL A CA 1
ATOM 5462 C C . VAL A 1 687 ? -8.950 -8.082 19.859 1.00 96.31 687 VAL A C 1
ATOM 5464 O O . VAL A 1 687 ? -8.903 -8.302 21.067 1.00 96.31 687 VAL A O 1
ATOM 5467 N N . GLY A 1 688 ? -8.167 -8.710 18.982 1.00 94.50 688 GLY A N 1
ATOM 5468 C CA . GLY A 1 688 ? -7.311 -9.836 19.347 1.00 94.50 688 GLY A CA 1
ATOM 5469 C C . GLY A 1 688 ? -6.099 -9.998 18.434 1.00 94.50 688 GLY A C 1
ATOM 5470 O O . GLY A 1 688 ? -6.053 -9.462 17.328 1.00 94.50 688 GLY A O 1
ATOM 5471 N N . ASP A 1 689 ? -5.091 -10.723 18.908 1.00 92.25 689 ASP A N 1
ATOM 5472 C CA . ASP A 1 689 ? -3.850 -10.948 18.174 1.00 92.25 689 ASP A CA 1
ATOM 5473 C C . ASP A 1 689 ? -3.996 -12.111 17.186 1.00 92.25 689 ASP A C 1
ATOM 5475 O O . ASP A 1 689 ? -4.661 -13.116 17.442 1.00 92.25 689 ASP A O 1
ATOM 5479 N N . SER A 1 690 ? -3.315 -11.999 16.053 1.00 93.06 690 SER A N 1
ATOM 5480 C CA . SER A 1 690 ? -3.155 -13.050 15.045 1.00 93.06 690 SER A CA 1
ATOM 5481 C C . SER A 1 690 ? -2.800 -14.449 15.581 1.00 93.06 690 SER A C 1
ATOM 5483 O O . SER A 1 690 ? -3.257 -15.446 15.018 1.00 93.06 690 SER A O 1
ATOM 5485 N N . SER A 1 691 ? -2.051 -14.569 16.686 1.00 87.81 691 SER A N 1
ATOM 5486 C CA . SER A 1 691 ? -1.701 -15.865 17.284 1.00 87.81 691 SER A CA 1
ATOM 5487 C C . SER A 1 691 ? -2.884 -16.598 17.934 1.00 87.81 691 SER A C 1
ATOM 5489 O O . SER A 1 691 ? -2.801 -17.816 18.128 1.00 87.81 691 SER A O 1
ATOM 5491 N N . GLN A 1 692 ? -3.992 -15.897 18.213 1.00 91.19 692 GLN A N 1
ATOM 5492 C CA . GLN A 1 692 ? -5.238 -16.471 18.733 1.00 91.19 692 GLN A CA 1
ATOM 5493 C C . GLN A 1 692 ? -6.066 -17.179 17.647 1.00 91.19 692 GLN A C 1
ATOM 5495 O O . GLN A 1 692 ? -6.877 -18.040 17.992 1.00 91.19 692 GLN A O 1
ATOM 5500 N N . LEU A 1 693 ? -5.857 -16.877 16.354 1.00 91.69 693 LEU A N 1
ATOM 5501 C CA . LEU A 1 693 ? -6.672 -17.382 15.234 1.00 91.69 693 LEU A CA 1
ATOM 5502 C C . LEU A 1 693 ? -6.874 -18.905 15.288 1.00 91.69 693 LEU A C 1
ATOM 5504 O O . LEU A 1 693 ? -8.000 -19.376 15.164 1.00 91.69 693 LEU A O 1
ATOM 5508 N N . GLU A 1 694 ? -5.795 -19.660 15.514 1.00 86.88 694 GLU A N 1
ATOM 5509 C CA . GLU A 1 694 ? -5.791 -21.128 15.623 1.00 86.88 694 GLU A CA 1
ATOM 5510 C C . GLU A 1 694 ? -6.783 -21.617 16.697 1.00 86.88 694 GLU A C 1
ATOM 5512 O O . GLU A 1 694 ? -7.657 -22.436 16.417 1.00 86.88 694 GLU A O 1
ATOM 5517 N N . LYS A 1 695 ? -6.717 -21.032 17.900 1.00 89.88 695 LYS A N 1
ATOM 5518 C CA . LYS A 1 695 ? -7.586 -21.358 19.042 1.00 89.88 695 LYS A CA 1
ATOM 5519 C C . LYS A 1 695 ? -9.044 -20.964 18.787 1.00 89.88 695 LYS A C 1
ATOM 5521 O O . LYS A 1 695 ? -9.952 -21.724 19.120 1.00 89.88 695 LYS A O 1
ATOM 5526 N N . LEU A 1 696 ? -9.277 -19.788 18.200 1.00 94.19 696 LEU A N 1
ATOM 5527 C CA . LEU A 1 696 ? -10.626 -19.304 17.886 1.00 94.19 696 LEU A CA 1
ATOM 5528 C C . LEU A 1 696 ? -11.294 -20.186 16.818 1.00 94.19 696 LEU A C 1
ATOM 5530 O O . LEU A 1 696 ? -12.457 -20.565 16.966 1.00 94.19 696 LEU A O 1
ATOM 5534 N N . GLN A 1 697 ? -10.552 -20.566 15.774 1.00 91.69 697 GLN A N 1
ATOM 5535 C CA . GLN A 1 697 ? -11.028 -21.454 14.712 1.00 91.69 697 GLN A CA 1
ATOM 5536 C C . GLN A 1 697 ? -11.243 -22.897 15.191 1.00 91.69 697 GLN A C 1
ATOM 5538 O O . GLN A 1 697 ? -12.199 -23.528 14.743 1.00 91.69 697 GLN A O 1
ATOM 5543 N N . GLU A 1 698 ? -10.419 -23.417 16.109 1.00 90.19 698 GLU A N 1
ATOM 5544 C CA . GLU A 1 698 ? -10.649 -24.730 16.735 1.00 90.19 698 GLU A CA 1
ATOM 5545 C C . GLU A 1 698 ? -11.943 -24.733 17.570 1.00 90.19 698 GLU A C 1
ATOM 5547 O O . GLU A 1 698 ? -12.723 -25.685 17.507 1.00 90.19 698 GLU A O 1
ATOM 5552 N N . ALA A 1 699 ? -12.199 -23.657 18.323 1.00 94.50 699 ALA A N 1
ATOM 5553 C CA . ALA A 1 699 ? -13.345 -23.565 19.224 1.00 94.50 699 ALA A CA 1
ATOM 5554 C C . ALA A 1 699 ? -14.687 -23.311 18.506 1.00 94.50 699 ALA A C 1
ATOM 5556 O O . ALA A 1 699 ? -15.694 -23.931 18.854 1.00 94.50 699 ALA A O 1
ATOM 5557 N N . LEU A 1 700 ? -14.712 -22.412 17.514 1.00 93.31 700 LEU A N 1
ATOM 5558 C CA . LEU A 1 700 ? -15.939 -21.975 16.824 1.00 93.31 700 LEU A CA 1
ATOM 5559 C C . LEU A 1 700 ? -16.146 -22.631 15.446 1.00 93.31 700 LEU A C 1
ATOM 5561 O O . LEU A 1 700 ? -17.281 -22.722 14.970 1.00 93.31 700 LEU A O 1
ATOM 5565 N N . GLY A 1 701 ? -15.071 -23.109 14.815 1.00 89.38 701 GLY A N 1
ATOM 5566 C CA . GLY A 1 701 ? -15.030 -23.537 13.416 1.00 89.38 701 GLY A CA 1
ATOM 5567 C C . GLY A 1 701 ? -14.558 -22.421 12.477 1.00 89.38 701 GLY A C 1
ATOM 5568 O O . GLY A 1 701 ? -14.912 -21.256 12.649 1.00 89.38 701 GLY A O 1
ATOM 5569 N N . ILE A 1 702 ? -13.779 -22.788 11.452 1.00 85.25 702 ILE A N 1
ATOM 5570 C CA . ILE A 1 702 ? -13.129 -21.853 10.511 1.00 85.25 702 ILE A CA 1
ATOM 5571 C C . ILE A 1 702 ? -14.130 -20.869 9.882 1.00 85.25 702 ILE A C 1
ATOM 5573 O O . ILE A 1 702 ? -13.885 -19.667 9.894 1.00 85.25 702 ILE A O 1
ATOM 5577 N N . ASP A 1 703 ? -15.281 -21.358 9.411 1.00 86.75 703 ASP A N 1
ATOM 5578 C CA . ASP A 1 703 ? -16.299 -20.538 8.732 1.00 86.75 703 ASP A CA 1
ATOM 5579 C C . ASP A 1 703 ? -16.981 -19.501 9.649 1.00 86.75 703 ASP A C 1
ATOM 5581 O O . ASP A 1 703 ? -17.636 -18.579 9.157 1.00 86.75 703 ASP A O 1
ATOM 5585 N N . LYS A 1 704 ? -16.851 -19.643 10.980 1.00 90.69 704 LYS A N 1
ATOM 5586 C CA . LYS A 1 704 ? -17.438 -18.725 11.969 1.00 90.69 704 LYS A CA 1
ATOM 5587 C C . LYS A 1 704 ? -16.550 -17.537 12.332 1.00 90.69 704 LYS A C 1
ATOM 5589 O O . LYS A 1 704 ? -17.070 -16.555 12.852 1.00 90.69 704 LYS A O 1
ATOM 5594 N N . VAL A 1 705 ? -15.240 -17.619 12.103 1.00 94.81 705 VAL A N 1
ATOM 5595 C CA . VAL A 1 705 ? -14.274 -16.619 12.587 1.00 94.81 705 VAL A CA 1
ATOM 5596 C C . VAL A 1 705 ? -13.822 -15.732 11.433 1.00 94.81 705 VAL A C 1
ATOM 5598 O O . VAL A 1 705 ? -12.933 -16.088 10.660 1.00 94.81 705 VAL A O 1
ATOM 5601 N N . GLY A 1 706 ? -14.443 -14.560 11.322 1.00 94.56 706 GLY A N 1
ATOM 5602 C CA . GLY A 1 706 ? -14.012 -13.499 10.421 1.00 94.56 706 GLY A CA 1
ATOM 5603 C C . GLY A 1 706 ? -12.883 -12.667 11.033 1.00 94.56 706 GLY A C 1
ATOM 5604 O O . GLY A 1 706 ? -12.808 -12.515 12.251 1.00 94.56 706 GLY A O 1
ATOM 5605 N N . VAL A 1 707 ? -12.018 -12.106 10.181 1.00 96.00 707 VAL A N 1
ATOM 5606 C CA . VAL A 1 707 ? -10.968 -11.149 10.573 1.00 96.00 707 VAL A CA 1
ATOM 5607 C C . VAL A 1 707 ? -11.059 -9.914 9.685 1.00 96.00 707 VAL A C 1
ATOM 5609 O O . VAL A 1 707 ? -10.929 -10.007 8.460 1.00 96.00 707 VAL A O 1
ATOM 5612 N N . ALA A 1 708 ? -11.257 -8.762 10.308 1.00 94.75 708 ALA A N 1
ATOM 5613 C CA . ALA A 1 708 ? -11.278 -7.443 9.698 1.00 94.75 708 ALA A CA 1
ATOM 5614 C C . ALA A 1 708 ? -10.082 -6.603 10.172 1.00 94.75 708 ALA A C 1
ATOM 5616 O O . ALA A 1 708 ? -9.360 -6.979 11.097 1.00 94.75 708 ALA A O 1
ATOM 5617 N N . LEU A 1 709 ? -9.873 -5.459 9.521 1.00 94.25 709 LEU A N 1
ATOM 5618 C CA . LEU A 1 709 ? -8.980 -4.432 10.051 1.00 94.25 709 LEU A CA 1
ATOM 5619 C C . LEU A 1 709 ? -9.563 -3.858 11.347 1.00 94.25 709 LEU A C 1
ATOM 5621 O O . LEU A 1 709 ? -10.776 -3.898 11.557 1.00 94.25 709 LEU A O 1
ATOM 5625 N N . LEU A 1 710 ? -8.703 -3.302 12.193 1.00 93.69 710 LEU A N 1
ATOM 5626 C CA . LEU A 1 710 ? -9.145 -2.441 13.284 1.00 93.69 710 LEU A CA 1
ATOM 5627 C C . LEU A 1 710 ? -9.879 -1.221 12.690 1.00 93.69 710 LEU A C 1
ATOM 5629 O O . LEU A 1 710 ? -9.415 -0.693 11.674 1.00 93.69 710 LEU A O 1
ATOM 5633 N N . PRO A 1 711 ? -11.002 -0.758 13.277 1.00 87.50 711 PRO A N 1
ATOM 5634 C CA . PRO A 1 711 ? -11.816 0.298 12.662 1.00 87.50 711 PRO A CA 1
ATOM 5635 C C . PRO A 1 711 ? -11.087 1.643 12.531 1.00 87.50 711 PRO A C 1
ATOM 5637 O O . PRO A 1 711 ? -11.444 2.486 11.718 1.00 87.50 711 PRO A O 1
ATOM 5640 N N . SER A 1 712 ? -10.039 1.877 13.314 1.00 81.44 712 SER A N 1
ATOM 5641 C CA . SER A 1 712 ? -9.098 2.987 13.138 1.00 81.44 712 SER A CA 1
ATOM 5642 C C . SER A 1 712 ? -7.744 2.596 13.734 1.00 81.44 712 SER A C 1
ATOM 5644 O O . SER A 1 712 ? -7.649 1.580 14.418 1.00 81.44 712 SER A O 1
ATOM 5646 N N . GLY A 1 713 ? -6.711 3.409 13.504 1.00 80.56 713 GLY A N 1
ATOM 5647 C CA . GLY A 1 713 ? -5.451 3.307 14.241 1.00 80.56 713 GLY A CA 1
ATOM 5648 C C . GLY A 1 713 ? -4.447 2.243 13.768 1.00 80.56 713 GLY A C 1
ATOM 5649 O O . GLY A 1 713 ? -4.693 1.474 12.835 1.00 80.56 713 GLY A O 1
ATOM 5650 N N . ALA A 1 714 ? -3.289 2.235 14.432 1.00 87.88 714 ALA A N 1
ATOM 5651 C CA . ALA A 1 714 ? -2.121 1.418 14.117 1.00 87.88 714 ALA A CA 1
ATOM 5652 C C . ALA A 1 714 ? -1.649 0.580 15.313 1.00 87.88 714 ALA A C 1
ATOM 5654 O O . ALA A 1 714 ? -1.082 1.128 16.262 1.00 87.88 714 ALA A O 1
ATOM 5655 N N . PRO A 1 715 ? -1.838 -0.748 15.287 1.00 91.75 715 PRO A N 1
ATOM 5656 C CA . PRO A 1 715 ? -1.381 -1.618 16.356 1.00 91.75 715 PRO A CA 1
ATOM 5657 C C . PRO A 1 715 ? 0.135 -1.768 16.357 1.00 91.75 715 PRO A C 1
ATOM 5659 O O . PRO A 1 715 ? 0.808 -1.601 15.336 1.00 91.75 715 PRO A O 1
ATOM 5662 N N . LEU A 1 716 ? 0.664 -2.161 17.511 1.00 89.62 716 LEU A N 1
ATOM 5663 C CA . LEU A 1 716 ? 2.040 -2.617 17.615 1.00 89.62 716 LEU A CA 1
ATOM 5664 C C . LEU A 1 716 ? 2.213 -3.965 16.894 1.00 89.62 716 LEU A C 1
ATOM 5666 O O . LEU A 1 716 ? 1.295 -4.788 16.842 1.00 89.62 716 LEU A O 1
ATOM 5670 N N . LEU A 1 717 ? 3.397 -4.175 16.318 1.00 92.06 717 LEU A N 1
ATOM 5671 C CA . LEU A 1 717 ? 3.758 -5.394 15.598 1.00 92.06 717 LEU A CA 1
ATOM 5672 C C . LEU A 1 717 ? 4.991 -6.057 16.219 1.00 92.06 717 LEU A C 1
ATOM 5674 O O . LEU A 1 717 ? 6.053 -5.444 16.373 1.00 92.06 717 LEU A O 1
ATOM 5678 N N . ALA A 1 718 ? 4.847 -7.348 16.510 1.00 89.38 718 ALA A N 1
ATOM 5679 C CA . ALA A 1 718 ? 5.897 -8.226 17.013 1.00 89.38 718 ALA A CA 1
ATOM 5680 C C . ALA A 1 718 ? 6.315 -9.236 15.935 1.00 89.38 718 ALA A C 1
ATOM 5682 O O . ALA A 1 718 ? 5.518 -9.612 15.075 1.00 89.38 718 ALA A O 1
ATOM 5683 N N . VAL A 1 719 ? 7.562 -9.710 15.971 1.00 93.94 719 VAL A N 1
ATOM 5684 C CA . VAL A 1 719 ? 8.089 -10.650 14.968 1.00 93.94 719 VAL A CA 1
ATOM 5685 C C . VAL A 1 719 ? 8.760 -11.841 15.649 1.00 93.94 719 VAL A C 1
ATOM 5687 O O . VAL A 1 719 ? 9.661 -11.662 16.466 1.00 93.94 719 VAL A O 1
ATOM 5690 N N . ASP A 1 720 ? 8.365 -13.062 15.285 1.00 92.44 720 ASP A N 1
ATOM 5691 C CA . ASP A 1 720 ? 9.125 -14.272 15.615 1.00 92.44 720 ASP A CA 1
ATOM 5692 C C . ASP A 1 720 ? 10.402 -14.277 14.758 1.00 92.44 720 ASP A C 1
ATOM 5694 O O . ASP A 1 720 ? 10.327 -14.213 13.530 1.00 92.44 720 ASP A O 1
ATOM 5698 N N . VAL A 1 721 ? 11.574 -14.381 15.383 1.00 94.00 721 VAL A N 1
ATOM 5699 C CA . VAL A 1 721 ? 12.894 -14.254 14.744 1.00 94.00 721 VAL A CA 1
ATOM 5700 C C . VAL A 1 721 ? 13.803 -15.444 15.054 1.00 94.00 721 VAL A C 1
ATOM 5702 O O . VAL A 1 721 ? 13.751 -16.027 16.137 1.00 94.00 721 VAL A O 1
ATOM 5705 N N . LEU A 1 722 ? 14.688 -15.777 14.113 1.00 94.31 722 LEU A N 1
ATOM 5706 C CA . LEU A 1 722 ? 15.860 -16.623 14.342 1.00 94.31 722 LEU A CA 1
ATOM 5707 C C . LEU A 1 722 ? 17.060 -15.729 14.651 1.00 94.31 722 LEU A C 1
ATOM 5709 O O . LEU A 1 722 ? 17.414 -14.862 13.850 1.00 94.31 722 LEU A O 1
ATOM 5713 N N . LEU A 1 723 ? 17.686 -15.962 15.800 1.00 94.62 723 LEU A N 1
ATOM 5714 C CA . LEU A 1 723 ? 18.882 -15.265 16.268 1.00 94.62 723 LEU A CA 1
ATOM 5715 C C . LEU A 1 723 ? 20.077 -16.222 16.211 1.00 94.62 723 LEU A C 1
ATOM 5717 O O . LEU A 1 723 ? 19.931 -17.414 16.484 1.00 94.62 723 LEU A O 1
ATOM 5721 N N . ILE A 1 724 ? 21.252 -15.717 15.832 1.00 94.88 724 ILE A N 1
ATOM 5722 C CA . ILE A 1 724 ? 22.485 -16.507 15.678 1.00 94.88 724 ILE A CA 1
ATOM 5723 C C . ILE A 1 724 ? 23.450 -16.152 16.811 1.00 94.88 724 ILE A C 1
ATOM 5725 O O . ILE A 1 724 ? 23.662 -14.976 17.102 1.00 94.88 724 ILE A O 1
ATOM 5729 N N . ASN A 1 725 ? 24.062 -17.160 17.432 1.00 94.19 725 ASN A N 1
ATOM 5730 C CA . ASN A 1 725 ? 25.070 -16.972 18.473 1.00 94.19 725 ASN A CA 1
ATOM 5731 C C . ASN A 1 725 ? 26.371 -16.407 17.855 1.00 94.19 725 ASN A C 1
ATOM 5733 O O . ASN A 1 725 ? 26.948 -17.035 16.959 1.00 94.19 725 ASN A O 1
ATOM 5737 N N . PRO A 1 726 ? 26.880 -15.244 18.306 1.00 93.31 726 PRO A N 1
ATOM 5738 C CA . PRO A 1 726 ? 28.039 -14.593 17.699 1.00 93.31 726 PRO A CA 1
ATOM 5739 C C . PRO A 1 726 ? 29.329 -15.396 17.894 1.00 93.31 726 PRO A C 1
ATOM 5741 O O . PRO A 1 726 ? 30.234 -15.300 17.056 1.00 93.31 726 PRO A O 1
ATOM 5744 N N . TYR A 1 727 ? 29.401 -16.216 18.945 1.00 91.50 727 TYR A N 1
ATOM 5745 C CA . TYR A 1 727 ? 30.567 -17.019 19.311 1.00 91.50 727 TYR A CA 1
ATOM 5746 C C . TYR A 1 727 ? 30.664 -18.352 18.548 1.00 91.50 727 TYR A C 1
ATOM 5748 O O . TYR A 1 727 ? 31.706 -19.009 18.608 1.00 91.50 727 TYR A O 1
ATOM 5756 N N . SER A 1 728 ? 29.630 -18.742 17.791 1.00 91.50 728 SER A N 1
ATOM 5757 C CA . SER A 1 728 ? 29.680 -19.923 16.921 1.00 91.50 728 SER A CA 1
ATOM 5758 C C . SER A 1 728 ? 30.736 -19.784 15.819 1.00 91.50 728 SER A C 1
ATOM 5760 O O . SER A 1 728 ? 31.042 -18.689 15.331 1.00 91.50 728 SER A O 1
ATOM 5762 N N . ALA A 1 729 ? 31.298 -20.922 15.399 1.00 89.81 729 ALA A N 1
ATOM 5763 C CA . ALA A 1 729 ? 32.318 -20.965 14.355 1.00 89.81 729 ALA A CA 1
ATOM 5764 C C . ALA A 1 729 ? 31.792 -20.363 13.029 1.00 89.81 729 ALA A C 1
ATOM 5766 O O . ALA A 1 729 ? 30.616 -20.551 12.713 1.00 89.81 729 ALA A O 1
ATOM 5767 N N . PRO A 1 730 ? 32.627 -19.682 12.215 1.00 87.62 730 PRO A N 1
ATOM 5768 C CA . PRO A 1 730 ? 32.162 -18.999 11.000 1.00 87.62 730 PRO A CA 1
ATOM 5769 C C . PRO A 1 730 ? 31.362 -19.885 10.032 1.00 87.62 730 PRO A C 1
ATOM 5771 O O . PRO A 1 730 ? 30.293 -19.480 9.588 1.00 87.62 730 PRO A O 1
ATOM 5774 N N . GLU A 1 731 ? 31.825 -21.114 9.782 1.00 85.00 731 GLU A N 1
ATOM 5775 C CA . GLU A 1 731 ? 31.150 -22.107 8.923 1.00 85.00 731 GLU A CA 1
ATOM 5776 C C . GLU A 1 731 ? 29.767 -22.514 9.477 1.00 85.00 731 GLU A C 1
ATOM 5778 O O . GLU A 1 731 ? 28.812 -22.725 8.727 1.00 85.00 731 GLU A O 1
ATOM 5783 N N . VAL A 1 732 ? 29.624 -22.563 10.806 1.00 89.69 732 VAL A N 1
ATOM 5784 C CA . VAL A 1 732 ? 28.349 -22.860 11.475 1.00 89.69 732 VAL A CA 1
ATOM 5785 C C . VAL A 1 732 ? 27.394 -21.672 11.373 1.00 89.69 732 VAL A C 1
ATOM 5787 O O . VAL A 1 732 ? 26.221 -21.873 11.073 1.00 89.69 732 VAL A O 1
ATOM 5790 N N . LYS A 1 733 ? 27.887 -20.435 11.528 1.00 88.75 733 LYS A N 1
ATOM 5791 C CA . LYS A 1 733 ? 27.077 -19.217 11.341 1.00 88.75 733 LYS A CA 1
ATOM 5792 C C . LYS A 1 733 ? 26.587 -19.066 9.899 1.00 88.75 733 LYS A C 1
ATOM 5794 O O . LYS A 1 733 ? 25.427 -18.722 9.694 1.00 88.75 733 LYS A O 1
ATOM 5799 N N . GLU A 1 734 ? 27.419 -19.392 8.908 1.00 86.12 734 GLU A N 1
ATOM 5800 C CA . GLU A 1 734 ? 27.006 -19.435 7.498 1.00 86.12 734 GLU A CA 1
ATOM 5801 C C . GLU A 1 734 ? 25.914 -20.491 7.259 1.00 86.12 734 GLU A C 1
ATOM 5803 O O . GLU A 1 734 ? 24.897 -20.207 6.623 1.00 86.12 734 GLU A O 1
ATOM 5808 N N . THR A 1 735 ? 26.074 -21.691 7.825 1.00 88.38 735 THR A N 1
ATOM 5809 C CA . THR A 1 735 ? 25.063 -22.756 7.727 1.00 88.38 735 THR A CA 1
ATOM 5810 C C . THR A 1 735 ? 23.754 -22.342 8.417 1.00 88.38 735 THR A C 1
ATOM 5812 O O . THR A 1 735 ? 22.679 -22.539 7.850 1.00 88.38 735 THR A O 1
ATOM 5815 N N . ALA A 1 736 ? 23.821 -21.724 9.604 1.00 90.94 736 ALA A N 1
ATOM 5816 C CA . ALA A 1 736 ? 22.661 -21.251 10.365 1.00 90.94 736 ALA A CA 1
ATOM 5817 C C . ALA A 1 736 ? 21.900 -20.141 9.627 1.00 90.94 736 ALA A C 1
ATOM 5819 O O . ALA A 1 736 ? 20.676 -20.205 9.514 1.00 90.94 736 ALA A O 1
ATOM 5820 N N . LEU A 1 737 ? 22.621 -19.180 9.039 1.00 87.31 737 LEU A N 1
ATOM 5821 C CA . LEU A 1 737 ? 22.049 -18.173 8.147 1.00 87.31 737 LEU A CA 1
ATOM 5822 C C . LEU A 1 737 ? 21.360 -18.819 6.937 1.00 87.31 737 LEU A C 1
ATOM 5824 O O . LEU A 1 737 ? 20.257 -18.412 6.586 1.00 87.31 737 LEU A O 1
ATOM 5828 N N . LYS A 1 738 ? 21.964 -19.836 6.305 1.00 85.56 738 LYS A N 1
ATOM 5829 C CA . LYS A 1 738 ? 21.343 -20.524 5.160 1.00 85.56 738 LYS A CA 1
ATOM 5830 C C . LYS A 1 738 ? 20.093 -21.310 5.543 1.00 85.56 738 LYS A C 1
ATOM 5832 O O . LYS A 1 738 ? 19.136 -21.297 4.773 1.00 85.56 738 LYS A O 1
ATOM 5837 N N . PHE A 1 739 ? 20.066 -21.941 6.715 1.00 89.94 739 PHE A N 1
ATOM 5838 C CA . PHE A 1 739 ? 18.857 -22.594 7.221 1.00 89.94 739 PHE A CA 1
ATOM 5839 C C . PHE A 1 739 ? 17.750 -21.580 7.541 1.00 89.94 739 PHE A C 1
ATOM 5841 O O . PHE A 1 739 ? 16.601 -21.774 7.150 1.00 89.94 739 PHE A O 1
ATOM 5848 N N . ALA A 1 740 ? 18.102 -20.467 8.183 1.00 89.31 740 ALA A N 1
ATOM 5849 C CA . ALA A 1 740 ? 17.164 -19.397 8.484 1.00 89.31 740 ALA A CA 1
ATOM 5850 C C . ALA A 1 740 ? 16.601 -18.741 7.210 1.00 89.31 740 ALA A C 1
ATOM 5852 O O . ALA A 1 740 ? 15.390 -18.586 7.098 1.00 89.31 740 ALA A O 1
ATOM 5853 N N . GLN A 1 741 ? 17.445 -18.453 6.211 1.00 84.44 741 GLN A N 1
ATOM 5854 C CA . GLN A 1 741 ? 16.999 -18.005 4.884 1.00 84.44 741 GLN A CA 1
ATOM 5855 C C . GLN A 1 741 ? 16.034 -19.022 4.257 1.00 84.44 741 GLN A C 1
ATOM 5857 O O . GLN A 1 741 ? 14.937 -18.646 3.858 1.00 84.44 741 GLN A O 1
ATOM 5862 N N . PHE A 1 742 ? 16.366 -20.317 4.281 1.00 85.19 742 PHE A N 1
ATOM 5863 C CA . PHE A 1 742 ? 15.483 -21.365 3.765 1.00 85.19 742 PHE A CA 1
ATOM 5864 C C . PHE A 1 742 ? 14.104 -21.377 4.452 1.00 85.19 742 PHE A C 1
ATOM 5866 O O . PHE A 1 742 ? 13.089 -21.449 3.763 1.00 85.19 742 PHE A O 1
ATOM 5873 N N . MET A 1 743 ? 14.025 -21.219 5.781 1.00 87.62 743 MET A N 1
ATOM 5874 C CA . MET A 1 743 ? 12.744 -21.090 6.506 1.00 87.62 743 MET A CA 1
ATOM 5875 C C . MET A 1 743 ? 11.883 -19.892 6.053 1.00 87.62 743 MET A C 1
ATOM 5877 O O . MET A 1 743 ? 10.662 -19.907 6.220 1.00 87.62 743 MET A O 1
ATOM 5881 N N . THR A 1 744 ? 12.505 -18.862 5.477 1.00 86.31 744 THR A N 1
ATOM 5882 C CA . THR A 1 744 ? 11.841 -17.638 4.990 1.00 86.31 744 THR A CA 1
ATOM 5883 C C . THR A 1 744 ? 11.546 -17.633 3.491 1.00 86.31 744 THR A C 1
ATOM 5885 O O . THR A 1 744 ? 10.939 -16.689 2.980 1.00 86.31 744 THR A O 1
ATOM 5888 N N . ASP A 1 745 ? 11.941 -18.678 2.767 1.00 78.56 745 ASP A N 1
ATOM 5889 C CA . ASP A 1 745 ? 11.648 -18.810 1.343 1.00 78.56 745 ASP A CA 1
ATOM 5890 C C . ASP A 1 745 ? 10.162 -19.128 1.110 1.00 78.56 745 ASP A C 1
ATOM 5892 O O . ASP A 1 745 ? 9.478 -19.677 1.977 1.00 78.56 745 ASP A O 1
ATOM 5896 N N . VAL A 1 746 ? 9.655 -18.780 -0.079 1.00 76.00 746 VAL A N 1
ATOM 5897 C CA . VAL A 1 746 ? 8.209 -18.778 -0.387 1.00 76.00 746 VAL A CA 1
ATOM 5898 C C . VAL A 1 746 ? 7.540 -20.119 -0.066 1.00 76.00 746 VAL A C 1
ATOM 5900 O O . VAL A 1 746 ? 6.480 -20.135 0.545 1.00 76.00 746 VAL A O 1
ATOM 5903 N N . GLU A 1 747 ? 8.173 -21.241 -0.410 1.00 76.19 747 GLU A N 1
ATOM 5904 C CA . GLU A 1 747 ? 7.642 -22.591 -0.171 1.00 76.19 747 GLU A CA 1
ATOM 5905 C C . GLU A 1 747 ? 7.463 -22.910 1.324 1.00 76.19 747 GLU A C 1
ATOM 5907 O O . GLU A 1 747 ? 6.407 -23.386 1.739 1.00 76.19 747 GLU A O 1
ATOM 5912 N N . ASN A 1 748 ? 8.464 -22.603 2.154 1.00 84.56 748 ASN A N 1
ATOM 5913 C CA . ASN A 1 748 ? 8.406 -22.883 3.590 1.00 84.56 748 ASN A CA 1
ATOM 5914 C C . ASN A 1 748 ? 7.480 -21.898 4.322 1.00 84.56 748 ASN A C 1
ATOM 5916 O O . ASN A 1 748 ? 6.810 -22.281 5.277 1.00 84.56 748 ASN A O 1
ATOM 5920 N N . GLN A 1 749 ? 7.372 -20.658 3.841 1.00 85.56 749 GLN A N 1
ATOM 5921 C CA . GLN A 1 749 ? 6.403 -19.679 4.338 1.00 85.56 749 GLN A CA 1
ATOM 5922 C C . GLN A 1 749 ? 4.952 -20.046 3.975 1.00 85.56 749 GLN A C 1
ATOM 5924 O O . GLN A 1 749 ? 4.069 -19.886 4.812 1.00 85.56 749 GLN A O 1
ATOM 5929 N N . VAL A 1 750 ? 4.698 -20.583 2.773 1.00 80.62 750 VAL A N 1
ATOM 5930 C CA . VAL A 1 750 ? 3.387 -21.158 2.407 1.00 80.62 750 VAL A CA 1
ATOM 5931 C C . VAL A 1 750 ? 3.054 -22.334 3.328 1.00 80.62 750 VAL A C 1
ATOM 5933 O O . VAL A 1 750 ? 1.967 -22.366 3.890 1.00 80.62 750 VAL A O 1
ATOM 5936 N N . MET A 1 751 ? 4.005 -23.242 3.575 1.00 81.75 751 MET A N 1
ATOM 5937 C CA . MET A 1 751 ? 3.814 -24.364 4.505 1.00 81.75 751 MET A CA 1
ATOM 5938 C C . MET A 1 751 ? 3.483 -23.899 5.935 1.00 81.75 751 MET A C 1
ATOM 5940 O O . MET A 1 751 ? 2.583 -24.448 6.567 1.00 81.75 751 MET A O 1
ATOM 5944 N N . LEU A 1 752 ? 4.179 -22.874 6.438 1.00 88.56 752 LEU A N 1
ATOM 5945 C CA . LEU A 1 752 ? 3.925 -22.266 7.751 1.00 88.56 752 LEU A CA 1
ATOM 5946 C C . LEU A 1 752 ? 2.546 -21.589 7.833 1.00 88.56 752 LEU A C 1
ATOM 5948 O O . LEU A 1 752 ? 1.873 -21.692 8.861 1.00 88.56 752 LEU A O 1
ATOM 5952 N N . LEU A 1 753 ? 2.109 -20.936 6.754 1.00 87.31 753 LEU A N 1
ATOM 5953 C CA . LEU A 1 753 ? 0.786 -20.327 6.655 1.00 87.31 753 LEU A CA 1
ATOM 5954 C C . LEU A 1 753 ? -0.327 -21.385 6.613 1.00 87.31 753 LEU A C 1
ATOM 5956 O O . LEU A 1 753 ? -1.270 -21.306 7.393 1.00 87.31 753 LEU A O 1
ATOM 5960 N N . GLU A 1 754 ? -0.216 -22.374 5.726 1.00 82.25 754 GLU A N 1
ATOM 5961 C CA . GLU A 1 754 ? -1.260 -23.380 5.484 1.00 82.25 754 GLU A CA 1
ATOM 5962 C C . GLU A 1 754 ? -1.407 -24.397 6.625 1.00 82.25 754 GLU A C 1
ATOM 5964 O O . GLU A 1 754 ? -2.507 -24.895 6.848 1.00 82.25 754 GLU A O 1
ATOM 5969 N N . GLN A 1 755 ? -0.320 -24.721 7.339 1.00 82.44 755 GLN A N 1
ATOM 5970 C CA . GLN A 1 755 ? -0.309 -25.795 8.346 1.00 82.44 755 GLN A CA 1
ATOM 5971 C C . GLN A 1 755 ? -0.173 -25.301 9.794 1.00 82.44 755 GLN A C 1
ATOM 5973 O O . GLN A 1 755 ? -0.312 -26.100 10.711 1.00 82.44 755 GLN A O 1
ATOM 5978 N N . ALA A 1 756 ? 0.121 -24.018 10.023 1.00 82.00 756 ALA A N 1
ATOM 5979 C CA . ALA A 1 756 ? 0.238 -23.447 11.371 1.00 82.00 756 ALA A CA 1
ATOM 5980 C C . ALA A 1 756 ? -0.311 -22.017 11.499 1.00 82.00 756 ALA A C 1
ATOM 5982 O O . ALA A 1 756 ? -0.016 -21.343 12.488 1.00 82.00 756 ALA A O 1
ATOM 5983 N N . ASN A 1 757 ? -1.071 -21.529 10.507 1.00 84.94 757 ASN A N 1
ATOM 5984 C CA . ASN A 1 757 ? -1.634 -20.174 10.485 1.00 84.94 757 ASN A CA 1
ATOM 5985 C C . ASN A 1 757 ? -0.591 -19.058 10.728 1.00 84.94 757 ASN A C 1
ATOM 5987 O O . ASN A 1 757 ? -0.929 -17.959 11.167 1.00 84.94 757 ASN A O 1
ATOM 5991 N N . LYS A 1 758 ? 0.695 -19.311 10.445 1.00 89.00 758 LYS A N 1
ATOM 5992 C CA . LYS A 1 758 ? 1.760 -18.330 10.672 1.00 89.00 758 LYS A CA 1
ATOM 5993 C C . LYS A 1 758 ? 1.821 -17.335 9.517 1.00 89.00 758 LYS A C 1
ATOM 5995 O O . LYS A 1 758 ? 2.096 -17.706 8.378 1.00 89.00 758 LYS A O 1
ATOM 6000 N N . ILE A 1 759 ? 1.564 -16.064 9.824 1.00 94.56 759 ILE A N 1
ATOM 6001 C CA . ILE A 1 759 ? 1.444 -15.007 8.817 1.00 94.56 759 ILE A CA 1
ATOM 6002 C C . ILE A 1 759 ? 2.828 -14.717 8.206 1.00 94.56 759 ILE A C 1
ATOM 6004 O O . ILE A 1 759 ? 3.779 -14.452 8.949 1.00 94.56 759 ILE A O 1
ATOM 6008 N N . PRO A 1 760 ? 2.984 -14.798 6.871 1.00 92.56 760 PRO A N 1
ATOM 6009 C CA . PRO A 1 760 ? 4.298 -14.795 6.240 1.00 92.56 760 PRO A CA 1
ATOM 6010 C C . PRO A 1 760 ? 4.944 -13.408 6.247 1.00 92.56 760 PRO A C 1
ATOM 6012 O O . PRO A 1 760 ? 4.314 -12.411 5.899 1.00 92.56 760 PRO A O 1
ATOM 6015 N N . VAL A 1 761 ? 6.238 -13.355 6.567 1.00 91.88 761 VAL A N 1
ATOM 6016 C CA . VAL A 1 761 ? 7.052 -12.123 6.510 1.00 91.88 761 VAL A CA 1
ATOM 6017 C C . VAL A 1 761 ? 7.534 -11.807 5.095 1.00 91.88 761 VAL A C 1
ATOM 6019 O O . VAL A 1 761 ? 7.841 -10.658 4.785 1.00 91.88 761 VAL A O 1
ATOM 6022 N N . ASN A 1 762 ? 7.612 -12.829 4.238 1.00 86.81 762 ASN A N 1
ATOM 6023 C CA . ASN A 1 762 ? 8.075 -12.714 2.862 1.00 86.81 762 ASN A CA 1
ATOM 6024 C C . ASN A 1 762 ? 6.925 -12.231 1.964 1.00 86.81 762 ASN A C 1
ATOM 6026 O O . ASN A 1 762 ? 5.974 -12.968 1.705 1.00 86.81 762 ASN A O 1
ATOM 6030 N N . THR A 1 763 ? 7.026 -11.005 1.451 1.00 83.25 763 THR A N 1
ATOM 6031 C CA . THR A 1 763 ? 5.990 -10.326 0.651 1.00 83.25 763 THR A CA 1
ATOM 6032 C C . THR A 1 763 ? 5.699 -10.994 -0.695 1.00 83.25 763 THR A C 1
ATOM 6034 O O . THR A 1 763 ? 4.670 -10.706 -1.311 1.00 83.25 763 THR A O 1
ATOM 6037 N N . ASN A 1 764 ? 6.549 -11.927 -1.139 1.00 78.25 764 ASN A N 1
ATOM 6038 C CA . ASN A 1 764 ? 6.267 -12.774 -2.296 1.00 78.25 764 ASN A CA 1
ATOM 6039 C C . ASN A 1 764 ? 5.285 -13.914 -1.979 1.00 78.25 764 ASN A C 1
ATOM 6041 O O . ASN A 1 764 ? 4.822 -14.571 -2.906 1.00 78.25 764 ASN A O 1
ATOM 6045 N N . VAL A 1 765 ? 4.943 -14.173 -0.715 1.00 75.50 765 VAL A N 1
ATOM 6046 C CA . VAL A 1 765 ? 3.982 -15.217 -0.334 1.00 75.50 765 VAL A CA 1
ATOM 6047 C C . VAL A 1 765 ? 2.554 -14.706 -0.520 1.00 75.50 765 VAL A C 1
ATOM 6049 O O . VAL A 1 765 ? 2.163 -13.656 -0.012 1.00 75.50 765 VAL A O 1
ATOM 6052 N N . SER A 1 766 ? 1.745 -15.461 -1.261 1.00 76.44 766 SER A N 1
ATOM 6053 C CA . SER A 1 766 ? 0.357 -15.095 -1.543 1.00 76.44 766 SER A CA 1
ATOM 6054 C C . SER A 1 766 ? -0.560 -15.409 -0.360 1.00 76.44 766 SER A C 1
ATOM 6056 O O . SER A 1 766 ? -0.872 -16.571 -0.130 1.00 76.44 766 SER A O 1
ATOM 6058 N N . THR A 1 767 ? -1.078 -14.383 0.322 1.00 81.25 767 THR A N 1
ATOM 6059 C CA . THR A 1 767 ? -2.069 -14.555 1.402 1.00 81.25 767 THR A CA 1
ATOM 6060 C C . THR A 1 767 ? -3.534 -14.471 0.968 1.00 81.25 767 THR A C 1
ATOM 6062 O O . THR A 1 767 ? -4.398 -14.758 1.780 1.00 81.25 767 THR A O 1
ATOM 6065 N N . ALA A 1 768 ? -3.860 -14.104 -0.280 1.00 67.69 768 ALA A N 1
ATOM 6066 C CA . ALA A 1 768 ? -5.257 -13.817 -0.658 1.00 67.69 768 ALA A CA 1
ATOM 6067 C C . ALA A 1 768 ? -6.230 -15.005 -0.532 1.00 67.69 768 ALA A C 1
ATOM 6069 O O . ALA A 1 768 ? -7.410 -14.778 -0.282 1.00 67.69 768 ALA A O 1
ATOM 6070 N N . ASP A 1 769 ? -5.738 -16.241 -0.656 1.00 69.94 769 ASP A N 1
ATOM 6071 C CA . ASP A 1 769 ? -6.565 -17.450 -0.534 1.00 69.94 769 ASP A CA 1
ATOM 6072 C C . ASP A 1 769 ? -6.907 -17.782 0.937 1.00 69.94 769 ASP A C 1
ATOM 6074 O O . ASP A 1 769 ? -7.792 -18.590 1.201 1.00 69.94 769 ASP A O 1
ATOM 6078 N N . ASN A 1 770 ? -6.245 -17.127 1.902 1.00 78.75 770 ASN A N 1
ATOM 6079 C CA . ASN A 1 770 ? -6.556 -17.175 3.329 1.00 78.75 770 ASN A CA 1
ATOM 6080 C C . ASN A 1 770 ? -7.013 -15.775 3.776 1.00 78.75 770 ASN A C 1
ATOM 6082 O O . ASN A 1 770 ? -6.199 -14.884 4.023 1.00 78.75 770 ASN A O 1
ATOM 6086 N N . LEU A 1 771 ? -8.333 -15.571 3.872 1.00 83.88 771 LEU A N 1
ATOM 6087 C CA . LEU A 1 771 ? -8.925 -14.260 4.172 1.00 83.88 771 LEU A CA 1
ATOM 6088 C C . LEU A 1 771 ? -8.391 -13.647 5.476 1.00 83.88 771 LEU A C 1
ATOM 6090 O O . LEU A 1 771 ? -8.101 -12.452 5.500 1.00 83.88 771 LEU A O 1
ATOM 6094 N N . ALA A 1 772 ? -8.185 -14.460 6.517 1.00 89.19 772 ALA A N 1
ATOM 6095 C CA . ALA A 1 772 ? -7.622 -14.004 7.784 1.00 89.19 772 ALA A CA 1
ATOM 6096 C C . ALA A 1 772 ? -6.185 -13.487 7.609 1.00 89.19 772 ALA A C 1
ATOM 6098 O O . ALA A 1 772 ? -5.883 -12.349 7.967 1.00 89.19 772 ALA A O 1
ATOM 6099 N N . ALA A 1 773 ? -5.312 -14.265 6.965 1.00 90.06 773 ALA A N 1
ATOM 6100 C CA . ALA A 1 773 ? -3.935 -13.851 6.691 1.00 90.06 773 ALA A CA 1
ATOM 6101 C C . ALA A 1 773 ? -3.834 -12.653 5.734 1.00 90.06 773 ALA A C 1
ATOM 6103 O O . ALA A 1 773 ? -2.919 -11.837 5.849 1.00 90.06 773 ALA A O 1
ATOM 6104 N N . ASN A 1 774 ? -4.779 -12.506 4.803 1.00 88.56 774 ASN A N 1
ATOM 6105 C CA . ASN A 1 774 ? -4.899 -11.316 3.965 1.00 88.56 774 ASN A CA 1
ATOM 6106 C C . ASN A 1 774 ? -5.240 -10.071 4.806 1.00 88.56 774 ASN A C 1
ATOM 6108 O O . ASN A 1 774 ? -4.635 -9.021 4.587 1.00 88.56 774 ASN A O 1
ATOM 6112 N N . SER A 1 775 ? -6.145 -10.187 5.786 1.00 92.19 775 SER A N 1
ATOM 6113 C CA . SER A 1 775 ? -6.459 -9.110 6.737 1.00 92.19 775 SER A CA 1
ATOM 6114 C C . SER A 1 775 ? -5.262 -8.757 7.627 1.00 92.19 775 SER A C 1
ATOM 6116 O O . SER A 1 775 ? -4.915 -7.582 7.697 1.00 92.19 775 SER A O 1
ATOM 6118 N N . PHE A 1 776 ? -4.548 -9.735 8.201 1.00 95.38 776 PHE A N 1
ATOM 6119 C CA . PHE A 1 776 ? -3.338 -9.464 9.000 1.00 95.38 776 PHE A CA 1
ATOM 6120 C C . PHE A 1 776 ? -2.217 -8.800 8.186 1.00 95.38 776 PHE A C 1
ATOM 6122 O O . PHE A 1 776 ? -1.593 -7.854 8.660 1.00 95.38 776 PHE A O 1
ATOM 6129 N N . VAL A 1 777 ? -1.984 -9.222 6.935 1.00 92.62 777 VAL A N 1
ATOM 6130 C CA . VAL A 1 777 ? -1.011 -8.549 6.052 1.00 92.62 777 VAL A CA 1
ATOM 6131 C C . VAL A 1 777 ? -1.444 -7.122 5.719 1.00 92.62 777 VAL A C 1
ATOM 6133 O O . VAL A 1 777 ? -0.595 -6.236 5.694 1.00 92.62 777 VAL A O 1
ATOM 6136 N N . LYS A 1 778 ? -2.737 -6.854 5.491 1.00 91.44 778 LYS A N 1
ATOM 6137 C CA . LYS A 1 778 ? -3.223 -5.474 5.316 1.00 91.44 778 LYS A CA 1
ATOM 6138 C C . LYS A 1 778 ? -2.995 -4.646 6.584 1.00 91.44 778 LYS A C 1
ATOM 6140 O O . LYS A 1 778 ? -2.420 -3.569 6.487 1.00 91.44 778 LYS A O 1
ATOM 6145 N N . GLN A 1 779 ? -3.362 -5.176 7.750 1.00 92.38 779 GLN A N 1
ATOM 6146 C CA . GLN A 1 779 ? -3.201 -4.518 9.047 1.00 92.38 779 GLN A CA 1
ATOM 6147 C C . GLN A 1 779 ? -1.737 -4.177 9.353 1.00 92.38 779 GLN A C 1
ATOM 6149 O O . GLN A 1 779 ? -1.452 -3.079 9.819 1.00 92.38 779 GLN A O 1
ATOM 6154 N N . ALA A 1 780 ? -0.803 -5.067 9.004 1.00 92.62 780 ALA A N 1
ATOM 6155 C CA . ALA A 1 780 ? 0.632 -4.845 9.161 1.00 92.62 780 ALA A CA 1
ATOM 6156 C C . ALA A 1 780 ? 1.200 -3.695 8.305 1.00 92.62 780 ALA A C 1
ATOM 6158 O O . ALA A 1 780 ? 2.263 -3.181 8.630 1.00 92.62 780 ALA A O 1
ATOM 6159 N N . ASN A 1 781 ? 0.525 -3.259 7.232 1.00 88.62 781 ASN A N 1
ATOM 6160 C CA . ASN A 1 781 ? 0.955 -2.061 6.490 1.00 88.62 781 ASN A CA 1
ATOM 6161 C C . ASN A 1 781 ? 0.654 -0.759 7.254 1.00 88.62 781 ASN A C 1
ATOM 6163 O O . ASN A 1 781 ? 1.282 0.255 6.973 1.00 88.62 781 ASN A O 1
ATOM 6167 N N . ASN A 1 782 ? -0.263 -0.813 8.224 1.00 85.62 782 ASN A N 1
ATOM 6168 C CA . ASN A 1 782 ? -0.626 0.285 9.115 1.00 85.62 782 ASN A CA 1
ATOM 6169 C C . ASN A 1 782 ? -0.227 -0.060 10.562 1.00 85.62 782 ASN A C 1
ATOM 6171 O O . ASN A 1 782 ? -0.978 0.235 11.481 1.00 85.62 782 ASN A O 1
ATOM 6175 N N . ALA A 1 783 ? 0.880 -0.773 10.781 1.00 90.31 783 ALA A N 1
ATOM 6176 C CA . ALA A 1 783 ? 1.319 -1.185 12.114 1.00 90.31 783 ALA A CA 1
ATOM 6177 C C . ALA A 1 783 ? 2.667 -0.554 12.474 1.00 90.31 783 ALA A C 1
ATOM 6179 O O . ALA A 1 783 ? 3.478 -0.256 11.597 1.00 90.31 783 ALA A O 1
ATOM 6180 N N . ILE A 1 784 ? 2.914 -0.386 13.772 1.00 87.69 784 ILE A N 1
ATOM 6181 C CA . ILE A 1 784 ? 4.118 0.250 14.311 1.00 87.69 784 ILE A CA 1
ATOM 6182 C C . ILE A 1 784 ? 5.058 -0.826 14.865 1.00 87.69 784 ILE A C 1
ATOM 6184 O O . ILE A 1 784 ? 4.673 -1.661 15.685 1.00 87.69 784 ILE A O 1
ATOM 6188 N N . ALA A 1 785 ? 6.313 -0.816 14.416 1.00 87.44 785 ALA A N 1
ATOM 6189 C CA . ALA A 1 785 ? 7.342 -1.719 14.922 1.00 87.44 785 ALA A CA 1
ATOM 6190 C C . ALA A 1 785 ? 7.712 -1.329 16.356 1.00 87.44 785 ALA A C 1
ATOM 6192 O O . ALA A 1 785 ? 8.094 -0.183 16.597 1.00 87.44 785 ALA A O 1
ATOM 6193 N N . ILE A 1 786 ? 7.668 -2.275 17.300 1.00 85.94 786 ILE A N 1
ATOM 6194 C CA . ILE A 1 786 ? 8.141 -2.020 18.668 1.00 85.94 786 ILE A CA 1
ATOM 6195 C C . ILE A 1 786 ? 9.659 -1.737 18.621 1.00 85.94 786 ILE A C 1
ATOM 6197 O O . ILE A 1 786 ? 10.423 -2.633 18.244 1.00 85.94 786 ILE A O 1
ATOM 6201 N N . PRO A 1 787 ? 10.135 -0.529 18.993 1.00 82.19 787 PRO A N 1
ATOM 6202 C CA . PRO A 1 787 ? 11.529 -0.151 18.787 1.00 82.19 787 PRO A CA 1
ATOM 6203 C C . PRO A 1 787 ? 12.492 -0.937 19.676 1.00 82.19 787 PRO A C 1
ATOM 6205 O O . PRO A 1 787 ? 12.347 -0.984 20.897 1.00 82.19 787 PRO A O 1
ATOM 6208 N N . ASN A 1 788 ? 13.559 -1.469 19.086 1.00 85.56 788 ASN A N 1
ATOM 6209 C CA . ASN A 1 788 ? 14.628 -2.154 19.813 1.00 85.56 788 ASN A CA 1
ATOM 6210 C C . ASN A 1 788 ? 15.597 -1.167 20.499 1.00 85.56 788 ASN A C 1
ATOM 6212 O O . ASN A 1 788 ? 16.806 -1.237 20.299 1.00 85.56 788 ASN A O 1
ATOM 6216 N N . VAL A 1 789 ? 15.090 -0.249 21.325 1.00 82.38 789 VAL A N 1
ATOM 6217 C CA . VAL A 1 789 ? 15.899 0.741 22.066 1.00 82.38 789 VAL A CA 1
ATOM 6218 C C . VAL A 1 789 ? 15.748 0.551 23.580 1.00 82.38 789 VAL A C 1
ATOM 6220 O O . VAL A 1 789 ? 14.662 0.162 24.026 1.00 82.38 789 VAL A O 1
ATOM 6223 N N . PRO A 1 790 ? 16.798 0.773 24.402 1.00 76.94 790 PRO A N 1
ATOM 6224 C CA . PRO A 1 790 ? 16.742 0.599 25.862 1.00 76.94 790 PRO A CA 1
ATOM 6225 C C . PRO A 1 790 ? 15.478 1.183 26.507 1.00 76.94 790 PRO A C 1
ATOM 6227 O O . PRO A 1 790 ? 14.841 0.525 27.330 1.00 76.94 790 PRO A O 1
ATOM 6230 N N . GLN A 1 791 ? 15.072 2.358 26.029 1.00 81.06 791 GLN A N 1
ATOM 6231 C CA . GLN A 1 791 ? 14.005 3.191 26.565 1.00 81.06 791 GLN A CA 1
ATOM 6232 C C . GLN A 1 791 ? 12.601 2.571 26.496 1.00 81.06 791 GLN A C 1
ATOM 6234 O O . GLN A 1 791 ? 11.731 2.924 27.294 1.00 81.06 791 GLN A O 1
ATOM 6239 N N . VAL A 1 792 ? 12.370 1.597 25.603 1.00 83.56 792 VAL A N 1
ATOM 6240 C CA . VAL A 1 792 ? 11.045 0.970 25.452 1.00 83.56 792 VAL A CA 1
ATOM 6241 C C . VAL A 1 792 ? 10.655 0.062 26.628 1.00 83.56 792 VAL A C 1
ATOM 6243 O O . VAL A 1 792 ? 9.491 -0.293 26.755 1.00 83.56 792 VAL A O 1
ATOM 6246 N N . ASN A 1 793 ? 11.582 -0.292 27.531 1.00 78.62 793 ASN A N 1
ATOM 6247 C CA . ASN A 1 793 ? 11.222 -1.035 28.752 1.00 78.62 793 ASN A CA 1
ATOM 6248 C C . ASN A 1 793 ? 10.243 -0.253 29.628 1.00 78.62 793 ASN A C 1
ATOM 6250 O O . ASN A 1 793 ? 9.211 -0.792 30.014 1.00 78.62 793 ASN A O 1
ATOM 6254 N N . ALA A 1 794 ? 10.555 1.016 29.894 1.00 80.88 794 ALA A N 1
ATOM 6255 C CA . ALA A 1 794 ? 9.745 1.855 30.763 1.00 80.88 794 ALA A CA 1
ATOM 6256 C C . ALA A 1 794 ? 8.326 2.061 30.200 1.00 80.88 794 ALA A C 1
ATOM 6258 O O . ALA A 1 794 ? 7.362 2.092 30.956 1.00 80.88 794 ALA A O 1
ATOM 6259 N N . VAL A 1 795 ? 8.187 2.135 28.872 1.00 84.00 795 VAL A N 1
ATOM 6260 C CA . VAL A 1 795 ? 6.890 2.263 28.183 1.00 84.00 795 VAL A CA 1
ATOM 6261 C C . VAL A 1 795 ? 5.950 1.108 28.538 1.00 84.00 795 VAL A C 1
ATOM 6263 O O . VAL A 1 795 ? 4.827 1.354 28.963 1.00 84.00 795 VAL A O 1
ATOM 6266 N N . PHE A 1 796 ? 6.408 -0.143 28.436 1.00 82.62 796 PHE A N 1
ATOM 6267 C CA . PHE A 1 796 ? 5.572 -1.305 28.770 1.00 82.62 796 PHE A CA 1
ATOM 6268 C C . PHE A 1 796 ? 5.450 -1.553 30.281 1.00 82.62 796 PHE A C 1
ATOM 6270 O O . PHE A 1 796 ? 4.411 -2.023 30.734 1.00 82.62 796 PHE A O 1
ATOM 6277 N N . GLU A 1 797 ? 6.476 -1.218 31.072 1.00 78.69 797 GLU A N 1
ATOM 6278 C CA . GLU A 1 797 ? 6.441 -1.337 32.539 1.00 78.69 797 GLU A CA 1
ATOM 6279 C C . GLU A 1 797 ? 5.387 -0.411 33.168 1.00 78.69 797 GLU A C 1
ATOM 6281 O O . GLU A 1 797 ? 4.661 -0.828 34.070 1.00 78.69 797 GLU A O 1
ATOM 6286 N N . TRP A 1 798 ? 5.260 0.819 32.659 1.00 80.88 798 TRP A N 1
ATOM 6287 C CA . TRP A 1 798 ? 4.365 1.840 33.213 1.00 80.88 798 TRP A CA 1
ATOM 6288 C C . TRP A 1 798 ? 3.057 2.030 32.433 1.00 80.88 798 TRP A C 1
ATOM 6290 O O . TRP A 1 798 ? 2.108 2.594 32.974 1.00 80.88 798 TRP A O 1
ATOM 6300 N N . GLY A 1 799 ? 2.968 1.542 31.193 1.00 83.50 799 GLY A N 1
ATOM 6301 C CA . GLY A 1 799 ? 1.807 1.753 30.324 1.00 83.50 799 GLY A CA 1
ATOM 6302 C C . GLY A 1 799 ? 0.510 1.149 30.869 1.00 83.50 799 GLY A C 1
ATOM 6303 O O . GLY A 1 799 ? -0.531 1.800 30.842 1.00 83.50 799 GLY A O 1
ATOM 6304 N N . ASN A 1 800 ? 0.558 -0.065 31.425 1.00 84.38 800 ASN A N 1
ATOM 6305 C CA . ASN A 1 800 ? -0.640 -0.708 31.984 1.00 84.38 800 ASN A CA 1
ATOM 6306 C C . ASN A 1 800 ? -1.195 0.055 33.198 1.00 84.38 800 ASN A C 1
ATOM 6308 O O . ASN A 1 800 ? -2.408 0.192 33.333 1.00 84.38 800 ASN A O 1
ATOM 6312 N N . MET A 1 801 ? -0.317 0.623 34.033 1.00 78.69 801 MET A N 1
ATOM 6313 C CA . MET A 1 801 ? -0.704 1.376 35.233 1.00 78.69 801 MET A CA 1
ATOM 6314 C C . MET A 1 801 ? -1.610 2.572 34.905 1.00 78.69 801 MET A C 1
ATOM 6316 O O . MET A 1 801 ? -2.522 2.877 35.674 1.00 78.69 801 MET A O 1
ATOM 6320 N N . ILE A 1 802 ? -1.382 3.249 33.774 1.00 80.88 802 ILE A N 1
ATOM 6321 C CA . ILE A 1 802 ? -2.193 4.415 33.398 1.00 80.88 802 ILE A CA 1
ATOM 6322 C C . ILE A 1 802 ? -3.537 4.038 32.780 1.00 80.88 802 ILE A C 1
ATOM 6324 O O . ILE A 1 802 ? -4.531 4.697 33.081 1.00 80.88 802 ILE A O 1
ATOM 6328 N N . TYR A 1 803 ? -3.602 2.944 32.016 1.00 86.75 803 TYR A N 1
ATOM 6329 C CA . TYR A 1 803 ? -4.879 2.387 31.571 1.00 86.75 803 TYR A CA 1
ATOM 6330 C C . TYR A 1 803 ? -5.709 1.951 32.788 1.00 86.75 803 TYR A C 1
ATOM 6332 O O . TYR A 1 803 ? -6.858 2.360 32.909 1.00 86.75 803 TYR A O 1
ATOM 6340 N N . GLU A 1 804 ? -5.126 1.218 33.742 1.00 83.31 804 GLU A N 1
ATOM 6341 C CA . GLU A 1 804 ? -5.796 0.836 34.996 1.00 83.31 804 GLU A CA 1
ATOM 6342 C C . GLU A 1 804 ? -6.294 2.063 35.787 1.00 83.31 804 GLU A C 1
ATOM 6344 O O . GLU A 1 804 ? -7.467 2.128 36.160 1.00 83.31 804 GLU A O 1
ATOM 6349 N N . GLY A 1 805 ? -5.442 3.075 35.995 1.00 77.00 805 GLY A N 1
ATOM 6350 C CA . GLY A 1 805 ? -5.787 4.287 36.749 1.00 77.00 805 GLY A CA 1
ATOM 6351 C C . GLY A 1 805 ? -6.926 5.110 36.131 1.00 77.00 805 GLY A C 1
ATOM 6352 O O . GLY A 1 805 ? -7.803 5.593 36.856 1.00 77.00 805 GLY A O 1
ATOM 6353 N N . VAL A 1 806 ? -6.945 5.229 34.800 1.00 83.81 806 VAL A N 1
ATOM 6354 C CA . VAL A 1 806 ? -8.024 5.885 34.044 1.00 83.81 806 VAL A CA 1
ATOM 6355 C C . VAL A 1 806 ? -9.292 5.035 34.047 1.00 83.81 806 VAL A C 1
ATOM 6357 O O . VAL A 1 806 ? -10.378 5.558 34.305 1.00 83.81 806 VAL A O 1
ATOM 6360 N N . MET A 1 807 ? -9.182 3.725 33.812 1.00 86.81 807 MET A N 1
ATOM 6361 C CA . MET A 1 807 ? -10.335 2.826 33.745 1.00 86.81 807 MET A CA 1
ATOM 6362 C C . MET A 1 807 ? -11.035 2.660 35.095 1.00 86.81 807 MET A C 1
ATOM 6364 O O . MET A 1 807 ? -12.261 2.541 35.121 1.00 86.81 807 MET A O 1
ATOM 6368 N N . ASP A 1 808 ? -10.322 2.731 36.218 1.00 81.75 808 ASP A N 1
ATOM 6369 C CA . ASP A 1 808 ? -10.928 2.774 37.555 1.00 81.75 808 ASP A CA 1
ATOM 6370 C C . ASP A 1 808 ? -11.574 4.134 37.893 1.00 81.75 808 ASP A C 1
ATOM 6372 O O . ASP A 1 808 ? -12.343 4.231 38.854 1.00 81.75 808 ASP A O 1
ATOM 6376 N N . GLY A 1 809 ? -11.294 5.187 37.115 1.00 74.19 809 GLY A N 1
ATOM 6377 C CA . GLY A 1 809 ? -11.709 6.562 37.410 1.00 74.19 809 GLY A CA 1
ATOM 6378 C C . GLY A 1 809 ? -10.915 7.211 38.552 1.00 74.19 809 GLY A C 1
ATOM 6379 O O . GLY A 1 809 ? -11.398 8.157 39.175 1.00 74.19 809 GLY A O 1
ATOM 6380 N N . ASN A 1 810 ? -9.717 6.693 38.852 1.00 61.31 810 ASN A N 1
ATOM 6381 C CA . ASN A 1 810 ? -8.819 7.236 39.874 1.00 61.31 810 ASN A CA 1
ATOM 6382 C C . ASN A 1 810 ? -8.021 8.446 39.354 1.00 61.31 810 ASN A C 1
ATOM 6384 O O . ASN A 1 810 ? -7.727 9.356 40.131 1.00 61.31 810 ASN A O 1
ATOM 6388 N N . THR A 1 811 ? -7.707 8.461 38.055 1.00 70.12 811 THR A N 1
ATOM 6389 C CA . THR A 1 811 ? -6.897 9.491 37.386 1.00 70.12 811 THR A CA 1
ATOM 6390 C C . THR A 1 811 ? -7.607 9.969 36.114 1.00 70.12 811 THR A C 1
ATOM 6392 O O . THR A 1 811 ? -8.208 9.166 35.403 1.00 70.12 811 THR A O 1
ATOM 6395 N N . ALA A 1 812 ? -7.561 11.273 35.822 1.00 75.06 812 ALA A N 1
ATOM 6396 C CA . ALA A 1 812 ? -8.074 11.822 34.561 1.00 75.06 812 ALA A CA 1
ATOM 6397 C C . ALA A 1 812 ? -7.114 11.501 33.392 1.00 75.06 812 ALA A C 1
ATOM 6399 O O . ALA A 1 812 ? -5.903 11.456 33.642 1.00 75.06 812 ALA A O 1
ATOM 6400 N N . PRO A 1 813 ? -7.602 11.303 32.150 1.00 78.31 813 PRO A N 1
ATOM 6401 C CA . PRO A 1 813 ? -6.768 10.973 30.989 1.00 78.31 813 PRO A CA 1
ATOM 6402 C C . PRO A 1 813 ? -5.522 11.858 30.829 1.00 78.31 813 PRO A C 1
ATOM 6404 O O . PRO A 1 813 ? -4.412 11.339 30.735 1.00 78.31 813 PRO A O 1
ATOM 6407 N N . GLU A 1 814 ? -5.667 13.182 30.915 1.00 76.25 814 GLU A N 1
ATOM 6408 C CA . GLU A 1 814 ? -4.578 14.154 30.724 1.00 76.25 814 GLU A CA 1
ATOM 6409 C C . GLU A 1 814 ? -3.489 13.994 31.796 1.00 76.25 814 GLU A C 1
ATOM 6411 O O . GLU A 1 814 ? -2.288 14.048 31.522 1.00 76.25 814 GLU A O 1
ATOM 6416 N N . VAL A 1 815 ? -3.920 13.777 33.045 1.00 67.69 815 VAL A N 1
ATOM 6417 C CA . VAL A 1 815 ? -3.030 13.584 34.197 1.00 67.69 815 VAL A CA 1
ATOM 6418 C C . VAL A 1 815 ? -2.279 12.265 34.055 1.00 67.69 815 VAL A C 1
ATOM 6420 O O . VAL A 1 815 ? -1.065 12.236 34.239 1.00 67.69 815 VAL A O 1
ATOM 6423 N N . ALA A 1 816 ? -2.975 11.198 33.660 1.00 74.12 816 ALA A N 1
ATOM 6424 C CA . ALA A 1 816 ? -2.385 9.882 33.465 1.00 74.12 816 ALA A CA 1
ATOM 6425 C C . ALA A 1 816 ? -1.330 9.893 32.344 1.00 74.12 816 ALA A C 1
ATOM 6427 O O . ALA A 1 816 ? -0.237 9.361 32.520 1.00 74.12 816 ALA A O 1
ATOM 6428 N N . VAL A 1 817 ? -1.598 10.565 31.220 1.00 80.44 817 VAL A N 1
ATOM 6429 C CA . VAL A 1 817 ? -0.636 10.714 30.113 1.00 80.44 817 VAL A CA 1
ATOM 6430 C C . VAL A 1 817 ? 0.590 11.538 30.510 1.00 80.44 817 VAL A C 1
ATOM 6432 O O . VAL A 1 817 ? 1.722 11.195 30.144 1.00 80.44 817 VAL A O 1
ATOM 6435 N N . GLN A 1 818 ? 0.397 12.601 31.292 1.00 72.31 818 GLN A N 1
ATOM 6436 C CA . GLN A 1 818 ? 1.502 13.414 31.790 1.00 72.31 818 GLN A CA 1
ATOM 6437 C C . GLN A 1 818 ? 2.365 12.651 32.808 1.00 72.31 818 GLN A C 1
ATOM 6439 O O . GLN A 1 818 ? 3.595 12.713 32.727 1.00 72.31 818 GLN A O 1
ATOM 6444 N N . GLU A 1 819 ? 1.746 11.914 33.737 1.00 70.12 819 GLU A N 1
ATOM 6445 C CA . GLU A 1 819 ? 2.437 11.036 34.690 1.00 70.12 819 GLU A CA 1
ATOM 6446 C C . GLU A 1 819 ? 3.197 9.920 33.967 1.00 70.12 819 GLU A C 1
ATOM 6448 O O . GLU A 1 819 ? 4.375 9.713 34.251 1.00 70.12 819 GLU A O 1
ATOM 6453 N N . PHE A 1 820 ? 2.581 9.266 32.979 1.00 79.31 820 PHE A N 1
ATOM 6454 C CA . PHE A 1 820 ? 3.224 8.249 32.144 1.00 79.31 820 PHE A CA 1
ATOM 6455 C C . PHE A 1 820 ? 4.468 8.781 31.442 1.00 79.31 820 PHE A C 1
ATOM 6457 O O . PHE A 1 820 ? 5.543 8.202 31.588 1.00 79.31 820 PHE A O 1
ATOM 6464 N N . THR A 1 821 ? 4.348 9.912 30.737 1.00 78.25 821 THR A N 1
ATOM 6465 C CA . THR A 1 821 ? 5.484 10.524 30.033 1.00 78.25 821 THR A CA 1
ATOM 6466 C C . THR A 1 821 ? 6.624 10.824 31.006 1.00 78.25 821 THR A C 1
ATOM 6468 O O . THR A 1 821 ? 7.768 10.452 30.751 1.00 78.25 821 THR A O 1
ATOM 6471 N N . ASN A 1 822 ? 6.308 11.424 32.158 1.00 70.31 822 ASN A N 1
ATOM 6472 C CA . ASN A 1 822 ? 7.302 11.770 33.170 1.00 70.31 822 ASN A CA 1
ATOM 6473 C C . ASN A 1 822 ? 7.982 10.527 33.759 1.00 70.31 822 ASN A C 1
ATOM 6475 O O . ASN A 1 822 ? 9.205 10.490 33.866 1.00 70.31 822 ASN A O 1
ATOM 6479 N N . ILE A 1 823 ? 7.216 9.502 34.136 1.00 70.44 823 ILE A N 1
ATOM 6480 C CA . ILE A 1 823 ? 7.749 8.285 34.758 1.00 70.44 823 ILE A CA 1
ATOM 6481 C C . ILE A 1 823 ? 8.586 7.481 33.752 1.00 70.44 823 ILE A C 1
ATOM 6483 O O . ILE A 1 823 ? 9.640 6.955 34.123 1.00 70.44 823 ILE A O 1
ATOM 6487 N N . VAL A 1 824 ? 8.184 7.432 32.478 1.00 76.31 824 VAL A N 1
ATOM 6488 C CA . VAL A 1 824 ? 8.974 6.819 31.400 1.00 76.31 824 VAL A CA 1
ATOM 6489 C C . VAL A 1 824 ? 10.299 7.558 31.208 1.00 76.31 824 VAL A C 1
ATOM 6491 O O . VAL A 1 824 ? 11.351 6.917 31.211 1.00 76.31 824 VAL A O 1
ATOM 6494 N N . ASP A 1 825 ? 10.280 8.889 31.113 1.00 77.50 825 ASP A N 1
ATOM 6495 C CA . ASP A 1 825 ? 11.497 9.690 30.947 1.00 77.50 825 ASP A CA 1
ATOM 6496 C C . ASP A 1 825 ? 12.434 9.590 32.170 1.00 77.50 825 ASP A C 1
ATOM 6498 O O . ASP A 1 825 ? 13.635 9.367 31.995 1.00 77.50 825 ASP A O 1
ATOM 6502 N N . ILE A 1 826 ? 11.902 9.630 33.401 1.00 67.75 826 ILE A N 1
ATOM 6503 C CA . ILE A 1 826 ? 12.669 9.411 34.646 1.00 67.75 826 ILE A CA 1
ATOM 6504 C C . ILE A 1 826 ? 13.314 8.022 34.656 1.00 67.75 826 ILE A C 1
ATOM 6506 O O . ILE A 1 826 ? 14.509 7.893 34.932 1.00 67.75 826 ILE A O 1
ATOM 6510 N N . THR A 1 827 ? 12.548 6.974 34.335 1.00 72.94 827 THR A N 1
ATOM 6511 C CA . THR A 1 827 ? 13.047 5.586 34.300 1.00 72.94 827 THR A CA 1
ATOM 6512 C C . THR A 1 827 ? 14.166 5.427 33.266 1.00 72.94 827 THR A C 1
ATOM 6514 O O . THR A 1 827 ? 15.122 4.682 33.485 1.00 72.94 827 THR A O 1
ATOM 6517 N N . ASN A 1 828 ? 14.090 6.184 32.170 1.00 73.25 828 ASN A N 1
ATOM 6518 C CA . ASN A 1 828 ? 15.090 6.216 31.108 1.00 73.25 828 ASN A CA 1
ATOM 6519 C C . ASN A 1 828 ? 16.265 7.177 31.376 1.00 73.25 828 ASN A C 1
ATOM 6521 O O . ASN A 1 828 ? 17.160 7.299 30.538 1.00 73.25 828 ASN A O 1
ATOM 6525 N N . GLY A 1 829 ? 16.316 7.802 32.557 1.00 66.50 829 GLY A N 1
ATOM 6526 C CA . GLY A 1 829 ? 17.437 8.627 33.009 1.00 66.50 829 GLY A CA 1
ATOM 6527 C C . GLY A 1 829 ? 17.430 10.065 32.489 1.00 66.50 829 GLY A C 1
ATOM 6528 O O . GLY A 1 829 ? 18.469 10.725 32.546 1.00 66.50 829 GLY A O 1
ATOM 6529 N N . PHE A 1 830 ? 16.295 10.559 31.991 1.00 66.81 830 PHE A N 1
ATOM 6530 C CA . PHE A 1 830 ? 16.119 11.971 31.668 1.00 66.81 830 PHE A CA 1
ATOM 6531 C C . PHE A 1 830 ? 15.669 12.752 32.903 1.00 66.81 830 PHE A C 1
ATOM 6533 O O . PHE A 1 830 ? 14.786 12.329 33.648 1.00 66.81 830 PHE A O 1
ATOM 6540 N N . GLU A 1 831 ? 16.256 13.931 33.099 1.00 49.53 831 GLU A N 1
ATOM 6541 C CA . GLU A 1 831 ? 15.714 14.923 34.024 1.00 49.53 831 GLU A CA 1
ATOM 6542 C C . GLU A 1 831 ? 14.409 15.468 33.424 1.00 49.53 831 GLU A C 1
ATOM 6544 O O . GLU A 1 831 ? 14.426 16.193 32.424 1.00 49.53 831 GLU A O 1
ATOM 6549 N N . VAL A 1 832 ? 13.272 15.103 34.020 1.00 46.41 832 VAL A N 1
ATOM 6550 C CA . VAL A 1 832 ? 11.987 15.750 33.732 1.00 46.41 832 VAL A CA 1
ATOM 6551 C C . VAL A 1 832 ? 12.082 17.216 34.148 1.00 46.41 832 VAL A C 1
ATOM 6553 O O . VAL A 1 832 ? 12.639 17.543 35.196 1.00 46.41 832 VAL A O 1
ATOM 6556 N N . ALA A 1 833 ? 11.527 18.114 33.331 1.00 40.62 833 ALA A N 1
ATOM 6557 C CA . ALA A 1 833 ? 11.343 19.506 33.724 1.00 40.62 833 ALA A CA 1
ATOM 6558 C C . ALA A 1 833 ? 10.322 19.549 34.873 1.00 40.62 833 ALA A C 1
ATOM 6560 O O . ALA A 1 833 ? 9.123 19.399 34.644 1.00 40.62 833 ALA A O 1
ATOM 6561 N N . ASP A 1 834 ? 10.840 19.677 36.094 1.00 31.88 834 ASP A N 1
ATOM 6562 C CA . ASP A 1 834 ? 10.176 19.269 37.332 1.00 31.88 834 ASP A CA 1
ATOM 6563 C C . ASP A 1 834 ? 8.745 19.811 37.486 1.00 31.88 834 ASP A C 1
ATOM 6565 O O . ASP A 1 834 ? 8.483 21.010 37.339 1.00 31.88 834 ASP A O 1
ATOM 6569 N N . ALA A 1 835 ? 7.808 18.907 37.777 1.00 34.47 835 ALA A N 1
ATOM 6570 C CA . ALA A 1 835 ? 6.389 19.223 37.904 1.00 34.47 835 ALA A CA 1
ATOM 6571 C C . ALA A 1 835 ? 5.860 19.092 39.341 1.00 34.47 835 ALA A C 1
ATOM 6573 O O . ALA A 1 835 ? 4.784 19.636 39.613 1.00 34.47 835 ALA A O 1
ATOM 6574 N N . THR A 1 836 ? 6.574 18.399 40.246 1.00 31.27 836 THR A N 1
ATOM 6575 C CA . THR A 1 836 ? 6.031 18.033 41.572 1.00 31.27 836 THR A CA 1
ATOM 6576 C C . THR A 1 836 ? 7.019 17.896 42.744 1.00 31.27 836 THR A C 1
ATOM 6578 O O . THR A 1 836 ? 6.516 17.786 43.860 1.00 31.27 836 THR A O 1
ATOM 6581 N N . GLU A 1 837 ? 8.356 17.946 42.591 1.00 32.03 837 GLU A N 1
ATOM 6582 C CA . GLU A 1 837 ? 9.289 17.809 43.745 1.00 32.03 837 GLU A CA 1
ATOM 6583 C C . GLU A 1 837 ? 10.145 19.053 44.099 1.00 32.03 837 GLU A C 1
ATOM 6585 O O . GLU A 1 837 ? 11.153 18.956 44.804 1.00 32.03 837 GLU A O 1
ATOM 6590 N N . GLU A 1 838 ? 9.681 20.273 43.793 1.00 34.38 838 GLU A N 1
ATOM 6591 C CA . GLU A 1 838 ? 10.214 21.495 44.434 1.00 34.38 838 GLU A CA 1
ATOM 6592 C C . GLU A 1 838 ? 9.724 21.684 45.892 1.00 34.38 838 GLU A C 1
ATOM 6594 O O . GLU A 1 838 ? 9.107 22.690 46.217 1.00 34.38 838 GLU A O 1
ATOM 6599 N N . THR A 1 839 ? 10.069 20.760 46.802 1.00 31.00 839 THR A N 1
ATOM 6600 C CA . THR A 1 839 ? 10.431 21.099 48.202 1.00 31.00 839 THR A CA 1
ATOM 6601 C C . THR A 1 839 ? 11.339 20.040 48.859 1.00 31.00 839 THR A C 1
ATOM 6603 O O . THR A 1 839 ? 10.979 19.511 49.905 1.00 31.00 839 THR A O 1
ATOM 6606 N N . GLU A 1 840 ? 12.517 19.734 48.297 1.00 32.47 840 GLU A N 1
ATOM 6607 C CA . GLU A 1 840 ? 13.759 19.444 49.064 1.00 32.47 840 GLU A CA 1
ATOM 6608 C C . GLU A 1 840 ? 14.957 19.156 48.124 1.00 32.47 840 GLU A C 1
ATOM 6610 O O . GLU A 1 840 ? 15.239 18.005 47.806 1.00 32.47 840 GLU A O 1
ATOM 6615 N N . GLY A 1 841 ? 15.739 20.176 47.719 1.00 36.97 841 GLY A N 1
ATOM 6616 C CA . GLY A 1 841 ? 17.070 19.886 47.144 1.00 36.97 841 GLY A CA 1
ATOM 6617 C C . GLY A 1 841 ? 17.773 20.913 46.253 1.00 36.97 841 GLY A C 1
ATOM 6618 O O . GLY A 1 841 ? 18.981 20.774 46.061 1.00 36.97 841 GLY A O 1
ATOM 6619 N N . VAL A 1 842 ? 17.096 21.931 45.714 1.00 39.88 842 VAL A N 1
ATOM 6620 C CA . VAL A 1 842 ? 17.739 22.864 44.765 1.00 39.88 842 VAL A CA 1
ATOM 6621 C C . VAL A 1 842 ? 18.795 23.735 45.468 1.00 39.88 842 VAL A C 1
ATOM 6623 O O . VAL A 1 842 ? 18.506 24.395 46.468 1.00 39.88 842 VAL A O 1
ATOM 6626 N N . GLU A 1 843 ? 20.030 23.773 44.945 1.00 46.75 843 GLU A N 1
ATOM 6627 C CA . GLU A 1 843 ? 21.030 24.753 45.393 1.00 46.75 843 GLU A CA 1
ATOM 6628 C C . GLU A 1 843 ? 20.550 26.169 45.039 1.00 46.75 843 GLU A C 1
ATOM 6630 O O . GLU A 1 843 ? 20.406 26.514 43.866 1.00 46.75 843 GLU A O 1
ATOM 6635 N N . ALA A 1 844 ? 20.319 26.995 46.065 1.00 57.88 844 ALA A N 1
ATOM 6636 C CA . ALA A 1 844 ? 19.819 28.356 45.901 1.00 57.88 844 ALA A CA 1
ATOM 6637 C C . ALA A 1 844 ? 20.672 29.172 44.914 1.00 57.88 844 ALA A C 1
ATOM 6639 O O . ALA A 1 844 ? 21.907 29.174 44.966 1.00 57.88 844 ALA A O 1
ATOM 6640 N N . CYS A 1 845 ? 19.996 29.911 44.037 1.00 71.81 845 CYS A N 1
ATOM 6641 C CA . CYS A 1 845 ? 20.618 30.717 42.998 1.00 71.81 845 CYS A CA 1
ATOM 6642 C C . CYS A 1 845 ? 21.588 31.751 43.605 1.00 71.81 845 CYS A C 1
ATOM 6644 O O . CYS A 1 845 ? 21.263 32.496 44.532 1.00 71.81 845 CYS A O 1
ATOM 6646 N N . THR A 1 846 ? 22.824 31.759 43.093 1.00 77.62 846 THR A N 1
ATOM 6647 C CA . THR A 1 846 ? 23.955 32.510 43.673 1.00 77.62 846 THR A CA 1
ATOM 6648 C C . THR A 1 846 ? 24.190 33.883 43.038 1.00 77.62 846 THR A C 1
ATOM 6650 O O . THR A 1 846 ? 25.106 34.593 43.454 1.00 77.62 846 THR A O 1
ATOM 6653 N N . ASP A 1 847 ? 23.372 34.271 42.056 1.00 83.94 847 ASP A N 1
ATOM 6654 C CA . ASP A 1 847 ? 23.451 35.575 41.397 1.00 83.94 847 ASP A CA 1
ATOM 6655 C C . ASP A 1 847 ? 23.101 36.724 42.362 1.00 83.94 847 ASP A C 1
ATOM 6657 O O . ASP A 1 847 ? 22.150 36.635 43.133 1.00 83.94 847 ASP A O 1
ATOM 6661 N N . ASP A 1 848 ? 23.864 37.818 42.293 1.00 89.00 848 ASP A N 1
ATOM 6662 C CA . ASP A 1 848 ? 23.728 39.016 43.136 1.00 89.00 848 ASP A CA 1
ATOM 6663 C C . ASP A 1 848 ? 23.401 40.238 42.265 1.00 89.00 848 ASP A C 1
ATOM 6665 O O . ASP A 1 848 ? 24.042 40.470 41.232 1.00 89.00 848 ASP A O 1
ATOM 6669 N N . GLY A 1 849 ? 22.405 41.026 42.671 1.00 89.06 849 GLY A N 1
ATOM 6670 C CA . GLY A 1 849 ? 22.059 42.273 41.997 1.00 89.06 849 GLY A CA 1
ATOM 6671 C C . GLY A 1 849 ? 20.650 42.787 42.279 1.00 89.06 849 GLY A C 1
ATOM 6672 O O . GLY A 1 849 ? 19.913 42.279 43.122 1.00 89.06 849 GLY A O 1
ATOM 6673 N N . ILE A 1 850 ? 20.267 43.824 41.532 1.00 90.44 850 ILE A N 1
ATOM 6674 C CA . ILE A 1 850 ? 18.909 44.375 41.514 1.00 90.44 850 ILE A CA 1
ATOM 6675 C C . ILE A 1 850 ? 18.495 44.540 40.052 1.00 90.44 850 ILE A C 1
ATOM 6677 O O . ILE A 1 850 ? 19.229 45.167 39.285 1.00 90.44 850 ILE A O 1
ATOM 6681 N N . VAL A 1 851 ? 17.327 44.012 39.683 1.00 93.75 851 VAL A N 1
ATOM 6682 C CA . VAL A 1 851 ? 16.684 44.245 38.380 1.00 93.75 851 VAL A CA 1
ATOM 6683 C C . VAL A 1 851 ? 15.378 45.013 38.556 1.00 93.75 851 VAL A C 1
ATOM 6685 O O . VAL A 1 851 ? 14.597 44.739 39.465 1.00 93.75 851 VAL A O 1
ATOM 6688 N N . ASN A 1 852 ? 15.147 45.998 37.692 1.00 93.69 852 ASN A N 1
ATOM 6689 C CA . ASN A 1 852 ? 14.034 46.938 37.789 1.00 93.69 852 ASN A CA 1
ATOM 6690 C C . ASN A 1 852 ? 12.949 46.581 36.764 1.00 93.69 852 ASN A C 1
ATOM 6692 O O . ASN A 1 852 ? 13.168 46.718 35.558 1.00 93.69 852 ASN A O 1
ATOM 6696 N N . LEU A 1 853 ? 11.782 46.156 37.250 1.00 94.44 853 LEU A N 1
ATOM 6697 C CA . LEU A 1 853 ? 10.615 45.783 36.450 1.00 94.44 853 LEU A CA 1
ATOM 6698 C C . LEU A 1 853 ? 9.593 46.926 36.417 1.00 94.44 853 LEU A C 1
ATOM 6700 O O . LEU A 1 853 ? 9.010 47.274 37.445 1.00 94.44 853 LEU A O 1
ATOM 6704 N N . TRP A 1 854 ? 9.322 47.491 35.240 1.00 93.50 854 TRP A N 1
ATOM 6705 C CA . TRP A 1 854 ? 8.179 48.397 35.058 1.00 93.50 854 TRP A CA 1
ATOM 6706 C C . TRP A 1 854 ? 6.927 47.622 34.622 1.00 93.50 854 TRP A C 1
ATOM 6708 O O . TRP A 1 854 ? 6.968 46.832 33.678 1.00 93.50 854 TRP A O 1
ATOM 6718 N N . HIS A 1 855 ? 5.797 47.867 35.284 1.00 91.31 855 HIS A N 1
ATOM 6719 C CA . HIS A 1 855 ? 4.523 47.191 35.012 1.00 91.31 855 HIS A CA 1
ATOM 6720 C C . HIS A 1 855 ? 3.337 48.160 35.115 1.00 91.31 855 HIS A C 1
ATOM 6722 O O . HIS A 1 855 ? 3.457 49.263 35.647 1.00 91.31 855 HIS A O 1
ATOM 6728 N N . SER A 1 856 ? 2.170 47.732 34.624 1.00 86.56 856 SER A N 1
ATOM 6729 C CA . SER A 1 856 ? 0.906 48.484 34.731 1.00 86.56 856 SER A CA 1
ATOM 6730 C C . SER A 1 856 ? -0.247 47.670 35.342 1.00 86.56 856 SER A C 1
ATOM 6732 O O . SER A 1 856 ? -1.410 48.047 35.205 1.00 86.56 856 SER A O 1
ATOM 6734 N N . TRP A 1 857 ? 0.092 46.571 36.027 1.00 87.00 857 TRP A N 1
ATOM 6735 C CA . TRP A 1 857 ? -0.826 45.685 36.754 1.00 87.00 857 TRP A CA 1
ATOM 6736 C C . TRP A 1 857 ? -1.732 46.427 37.752 1.00 87.00 857 TRP A C 1
ATOM 6738 O O . TRP A 1 857 ? -1.285 47.329 38.464 1.00 87.00 857 TRP A O 1
ATOM 6748 N N . THR A 1 858 ? -2.987 46.001 37.829 1.00 81.06 858 THR A N 1
ATOM 6749 C CA . THR A 1 858 ? -4.013 46.402 38.806 1.00 81.06 858 THR A CA 1
ATOM 6750 C C . THR A 1 858 ? -3.682 45.926 40.229 1.00 81.06 858 THR A C 1
ATOM 6752 O O . THR A 1 858 ? -2.772 45.125 40.421 1.00 81.06 858 THR A O 1
ATOM 6755 N N . GLU A 1 859 ? -4.404 46.406 41.251 1.00 78.31 859 GLU A N 1
ATOM 6756 C CA . GLU A 1 859 ? -4.161 45.992 42.648 1.00 78.31 859 GLU A CA 1
ATOM 6757 C C . GLU A 1 859 ? -4.278 44.464 42.877 1.00 78.31 859 GLU A C 1
ATOM 6759 O O . GLU A 1 859 ? -3.391 43.925 43.538 1.00 78.31 859 GLU A O 1
ATOM 6764 N N . PRO A 1 860 ? -5.269 43.729 42.319 1.00 75.25 860 PRO A N 1
ATOM 6765 C CA . PRO A 1 860 ? -5.323 42.267 42.445 1.00 75.25 860 PRO A CA 1
ATOM 6766 C C . PRO A 1 860 ? -4.162 41.555 41.739 1.00 75.25 860 PRO A C 1
ATOM 6768 O O . PRO A 1 860 ? -3.519 40.694 42.334 1.00 75.25 860 PRO A O 1
ATOM 6771 N N . GLU A 1 861 ? -3.837 41.958 40.505 1.00 84.50 861 GLU A N 1
ATOM 6772 C CA . GLU A 1 861 ? -2.701 41.403 39.756 1.00 84.50 861 GLU A CA 1
ATOM 6773 C C . GLU A 1 861 ? -1.378 41.636 40.516 1.00 84.50 861 GLU A C 1
ATOM 6775 O O . GLU A 1 861 ? -0.549 40.734 40.599 1.00 84.50 861 GLU A O 1
ATOM 6780 N N . GLN A 1 862 ? -1.189 42.807 41.140 1.00 85.50 862 GLN A N 1
ATOM 6781 C CA . GLN A 1 862 ? -0.005 43.101 41.960 1.00 85.50 862 GLN A CA 1
ATOM 6782 C C . GLN A 1 862 ? 0.146 42.170 43.172 1.00 85.50 862 GLN A C 1
ATOM 6784 O O . GLN A 1 862 ? 1.278 41.901 43.562 1.00 85.50 862 GLN A O 1
ATOM 6789 N N . LEU A 1 863 ? -0.945 41.677 43.769 1.00 83.81 863 LEU A N 1
ATOM 6790 C CA . LEU A 1 863 ? -0.874 40.733 44.892 1.00 83.81 863 LEU A CA 1
ATOM 6791 C C . LEU A 1 863 ? -0.402 39.346 44.434 1.00 83.81 863 LEU A C 1
ATOM 6793 O O . LEU A 1 863 ? 0.475 38.768 45.070 1.00 83.81 863 LEU A O 1
ATOM 6797 N N . ALA A 1 864 ? -0.916 38.848 43.306 1.00 86.31 864 ALA A N 1
ATOM 6798 C CA . ALA A 1 864 ? -0.450 37.591 42.716 1.00 86.31 864 ALA A CA 1
ATOM 6799 C C . ALA A 1 864 ? 1.033 37.679 42.302 1.00 86.31 864 ALA A C 1
ATOM 6801 O O . ALA A 1 864 ? 1.833 36.802 42.622 1.00 86.31 864 ALA A O 1
ATOM 6802 N N . TRP A 1 865 ? 1.434 38.793 41.683 1.00 92.00 865 TRP A N 1
ATOM 6803 C CA . TRP A 1 865 ? 2.829 39.041 41.312 1.00 92.00 865 TRP A CA 1
ATOM 6804 C C . TRP A 1 865 ? 3.771 39.254 42.506 1.00 92.00 865 TRP A C 1
ATOM 6806 O O . TRP A 1 865 ? 4.951 38.920 42.410 1.00 92.00 865 TRP A O 1
ATOM 6816 N N . GLN A 1 866 ? 3.280 39.756 43.645 1.00 90.19 866 GLN A N 1
ATOM 6817 C CA . GLN A 1 866 ? 4.060 39.813 44.888 1.00 90.19 866 GLN A CA 1
ATOM 6818 C C . GLN A 1 866 ? 4.401 38.418 45.424 1.00 90.19 866 GLN A C 1
ATOM 6820 O O . GLN A 1 866 ? 5.493 38.257 45.965 1.00 90.19 866 GLN A O 1
ATOM 6825 N N . GLN A 1 867 ? 3.523 37.423 45.241 1.00 87.88 867 GLN A N 1
ATOM 6826 C CA . GLN A 1 867 ? 3.820 36.037 45.610 1.00 87.88 867 GLN A CA 1
ATOM 6827 C C . GLN A 1 867 ? 4.946 35.475 44.729 1.00 87.88 867 GLN A C 1
ATOM 6829 O O . GLN A 1 867 ? 5.998 35.142 45.260 1.00 87.88 867 GLN A O 1
ATOM 6834 N N . VAL A 1 868 ? 4.813 35.545 43.397 1.00 91.75 868 VAL A N 1
ATOM 6835 C CA . VAL A 1 868 ? 5.855 35.086 42.448 1.00 91.75 868 VAL A CA 1
ATOM 6836 C C . VAL A 1 868 ? 7.216 35.763 42.691 1.00 91.75 868 VAL A C 1
ATOM 6838 O O . VAL A 1 868 ? 8.265 35.133 42.573 1.00 91.75 868 VAL A O 1
ATOM 6841 N N . ILE A 1 869 ? 7.233 37.051 43.059 1.00 93.00 869 ILE A N 1
ATOM 6842 C CA . ILE A 1 869 ? 8.473 37.758 43.425 1.00 93.00 869 ILE A CA 1
ATOM 6843 C C . ILE A 1 869 ? 9.028 37.277 44.776 1.00 93.00 869 ILE A C 1
ATOM 6845 O O . ILE A 1 869 ? 10.246 37.196 44.926 1.00 93.00 869 ILE A O 1
ATOM 6849 N N . SER A 1 870 ? 8.173 36.954 45.750 1.00 89.06 870 SER A N 1
ATOM 6850 C CA . SER A 1 870 ? 8.593 36.362 47.027 1.00 89.06 870 SER A CA 1
ATOM 6851 C C . SER A 1 870 ? 9.236 34.993 46.811 1.00 89.06 870 SER A C 1
ATOM 6853 O O . SER A 1 870 ? 10.336 34.757 47.306 1.00 89.06 870 SER A O 1
ATOM 6855 N N . ASP A 1 871 ? 8.593 34.140 46.015 1.00 87.69 871 ASP A N 1
ATOM 6856 C CA . ASP A 1 871 ? 9.058 32.788 45.698 1.00 87.69 871 ASP A CA 1
ATOM 6857 C C . ASP A 1 871 ? 10.392 32.845 44.930 1.00 87.69 871 ASP A C 1
ATOM 6859 O O . ASP A 1 871 ? 11.330 32.101 45.222 1.00 87.69 871 ASP A O 1
ATOM 6863 N N . PHE A 1 872 ? 10.551 33.823 44.028 1.00 89.62 872 PHE A N 1
ATOM 6864 C CA . PHE A 1 872 ? 11.827 34.071 43.354 1.00 89.62 872 PHE A CA 1
ATOM 6865 C C . PHE A 1 872 ? 12.942 34.542 44.297 1.00 89.62 872 PHE A C 1
ATOM 6867 O O . PHE A 1 872 ? 14.103 34.194 44.089 1.00 89.62 872 PHE A O 1
ATOM 6874 N N . VAL A 1 873 ? 12.628 35.338 45.324 1.00 87.38 873 VAL A N 1
ATOM 6875 C CA . VAL A 1 873 ? 13.617 35.771 46.327 1.00 87.38 873 VAL A CA 1
ATOM 6876 C C . VAL A 1 873 ? 13.984 34.626 47.276 1.00 87.38 873 VAL A C 1
ATOM 6878 O O . VAL A 1 873 ? 15.111 34.590 47.761 1.00 87.38 873 VAL A O 1
ATOM 6881 N N . GLU A 1 874 ? 13.100 33.657 47.513 1.00 85.44 874 GLU A N 1
ATOM 6882 C CA . GLU A 1 874 ? 13.469 32.416 48.206 1.00 85.44 874 GLU A CA 1
ATOM 6883 C C . GLU A 1 874 ? 14.394 31.545 47.334 1.00 85.44 874 GLU A C 1
ATOM 6885 O O . GLU A 1 874 ? 15.433 31.080 47.807 1.00 85.44 874 GLU A O 1
ATOM 6890 N N . TYR A 1 875 ? 14.092 31.432 46.036 1.00 82.94 875 TYR A N 1
ATOM 6891 C CA . TYR A 1 875 ? 14.907 30.720 45.046 1.00 82.94 875 TYR A CA 1
ATOM 6892 C C . TYR A 1 875 ? 16.286 31.368 44.779 1.00 82.94 875 TYR A C 1
ATOM 6894 O O . TYR A 1 875 ? 17.293 30.664 44.662 1.00 82.94 875 TYR A O 1
ATOM 6902 N N . CYS A 1 876 ? 16.364 32.703 44.691 1.00 87.31 876 CYS A N 1
ATOM 6903 C CA . CYS A 1 876 ? 17.588 33.472 44.425 1.00 87.31 876 CYS A CA 1
ATOM 6904 C C . CYS A 1 876 ? 17.788 34.629 45.435 1.00 87.31 876 CYS A C 1
ATOM 6906 O O . CYS A 1 876 ? 17.600 35.802 45.100 1.00 87.31 876 CYS A O 1
ATOM 6908 N N . PRO A 1 877 ? 18.221 34.342 46.679 1.00 85.44 877 PRO A N 1
ATOM 6909 C CA . PRO A 1 877 ? 18.164 35.290 47.802 1.00 85.44 877 PRO A CA 1
ATOM 6910 C C . PRO A 1 877 ? 19.076 36.519 47.706 1.00 85.44 877 PRO A C 1
ATOM 6912 O O . PRO A 1 877 ? 18.906 37.461 48.484 1.00 85.44 877 PRO A O 1
ATOM 6915 N N . ASN A 1 878 ? 20.036 36.542 46.776 1.00 88.62 878 ASN A N 1
ATOM 6916 C CA . ASN A 1 878 ? 20.902 37.705 46.547 1.00 88.62 878 ASN A CA 1
ATOM 6917 C C . ASN A 1 878 ? 20.437 38.583 45.364 1.00 88.62 878 ASN A C 1
ATOM 6919 O O . ASN A 1 878 ? 20.985 39.668 45.166 1.00 88.62 878 ASN A O 1
ATOM 6923 N N . LEU A 1 879 ? 19.411 38.170 44.607 1.00 90.88 879 LEU A N 1
ATOM 6924 C CA . LEU A 1 879 ? 18.897 38.899 43.447 1.00 90.88 879 LEU A CA 1
ATOM 6925 C C . LEU A 1 879 ? 17.524 39.513 43.745 1.00 90.88 879 LEU A C 1
ATOM 6927 O O . LEU A 1 879 ? 16.530 38.814 43.909 1.00 90.88 879 LEU A O 1
ATOM 6931 N N . GLN A 1 880 ? 17.448 40.844 43.778 1.00 90.12 880 GLN A N 1
ATOM 6932 C CA . GLN A 1 880 ? 16.201 41.559 44.068 1.00 90.12 880 GLN A CA 1
ATOM 6933 C C . GLN A 1 880 ? 15.485 42.006 42.790 1.00 90.12 880 GLN A C 1
ATOM 6935 O O . GLN A 1 880 ? 16.097 42.583 41.890 1.00 90.12 880 GLN A O 1
ATOM 6940 N N . VAL A 1 881 ? 14.164 41.825 42.754 1.00 93.31 881 VAL A N 1
ATOM 6941 C CA . VAL A 1 881 ? 13.289 42.333 41.687 1.00 93.31 881 VAL A CA 1
ATOM 6942 C C . VAL A 1 881 ? 12.539 43.557 42.208 1.00 93.31 881 VAL A C 1
ATOM 6944 O O . VAL A 1 881 ? 11.599 43.449 42.993 1.00 93.31 881 VAL A O 1
ATOM 6947 N N . ALA A 1 882 ? 12.977 44.747 41.800 1.00 91.56 882 ALA A N 1
ATOM 6948 C CA . ALA A 1 882 ? 12.370 46.013 42.192 1.00 91.56 882 ALA A CA 1
ATOM 6949 C C . ALA A 1 882 ? 11.276 46.413 41.191 1.00 91.56 882 ALA A C 1
ATOM 6951 O O . ALA A 1 882 ? 11.561 46.715 40.033 1.00 91.56 882 ALA A O 1
ATOM 6952 N N . THR A 1 883 ? 10.016 46.449 41.623 1.00 91.88 883 THR A N 1
ATOM 6953 C CA . THR A 1 883 ? 8.881 46.802 40.755 1.00 91.88 883 THR A CA 1
ATOM 6954 C C . THR A 1 883 ? 8.552 48.293 40.794 1.00 91.88 883 THR A C 1
ATOM 6956 O O . THR A 1 883 ? 8.547 48.911 41.858 1.00 91.88 883 THR A O 1
ATOM 6959 N N . THR A 1 884 ? 8.205 48.875 39.645 1.00 89.88 884 THR A N 1
ATOM 6960 C CA . THR A 1 884 ? 7.653 50.235 39.535 1.00 89.88 884 THR A CA 1
ATOM 6961 C C . THR A 1 884 ? 6.349 50.212 38.742 1.00 89.88 884 THR A C 1
ATOM 6963 O O . THR A 1 884 ? 6.333 49.852 37.564 1.00 89.88 884 THR A O 1
ATOM 6966 N N . PHE A 1 885 ? 5.259 50.647 39.377 1.00 87.31 885 PHE A N 1
ATOM 6967 C CA . PHE A 1 885 ? 3.971 50.831 38.713 1.00 87.31 885 PHE A CA 1
ATOM 6968 C C . PHE A 1 885 ? 3.973 52.111 37.867 1.00 87.31 885 PHE A C 1
ATOM 6970 O O . PHE A 1 885 ? 4.181 53.210 38.387 1.00 87.31 885 PHE A O 1
ATOM 6977 N N . ILE A 1 886 ? 3.689 51.970 36.573 1.00 82.38 886 ILE A N 1
ATOM 6978 C CA . ILE A 1 886 ? 3.575 53.063 35.606 1.00 82.38 886 ILE A CA 1
ATOM 6979 C C . ILE A 1 886 ? 2.197 52.992 34.939 1.00 82.38 886 ILE A C 1
ATOM 6981 O O . ILE A 1 886 ? 1.790 51.954 34.417 1.00 82.38 886 ILE A O 1
ATOM 6985 N N . THR A 1 887 ? 1.460 54.105 34.915 1.00 76.94 887 THR A N 1
ATOM 6986 C CA . THR A 1 887 ? 0.136 54.142 34.278 1.00 76.94 887 THR A CA 1
ATOM 6987 C C . THR A 1 887 ? 0.256 54.071 32.753 1.00 76.94 887 THR A C 1
ATOM 6989 O O . THR A 1 887 ? 1.031 54.812 32.142 1.00 76.94 887 THR A O 1
ATOM 6992 N N . LYS A 1 888 ? -0.557 53.211 32.114 1.00 68.12 888 LYS A N 1
ATOM 6993 C CA . LYS A 1 888 ? -0.519 52.951 30.657 1.00 68.12 888 LYS A CA 1
ATOM 6994 C C . LYS A 1 888 ? -0.499 54.239 29.811 1.00 68.12 888 LYS A C 1
ATOM 6996 O O . LYS A 1 888 ? 0.235 54.315 28.832 1.00 68.12 888 LYS A O 1
ATOM 7001 N N . THR A 1 889 ? -1.236 55.273 30.225 1.00 64.94 889 THR A N 1
ATOM 7002 C CA . THR A 1 889 ? -1.390 56.558 29.514 1.00 64.94 889 THR A CA 1
ATOM 7003 C C . THR A 1 889 ? -0.092 57.347 29.313 1.00 64.94 889 THR A C 1
ATOM 7005 O O . THR A 1 889 ? -0.002 58.102 28.352 1.00 64.94 889 THR A O 1
ATOM 7008 N N . ILE A 1 890 ? 0.899 57.201 30.199 1.00 67.69 890 ILE A N 1
ATOM 7009 C CA . ILE A 1 890 ? 2.185 57.926 30.124 1.00 67.69 890 ILE A CA 1
ATOM 7010 C C . ILE A 1 890 ? 3.378 56.992 29.889 1.00 67.69 890 ILE A C 1
ATOM 7012 O O . ILE A 1 890 ? 4.502 57.464 29.745 1.00 67.69 890 ILE A O 1
ATOM 7016 N N . PHE A 1 891 ? 3.143 55.680 29.817 1.00 72.56 891 PHE A N 1
ATOM 7017 C CA . PHE A 1 891 ? 4.176 54.644 29.784 1.00 72.56 891 PHE A CA 1
ATOM 7018 C C . PHE A 1 891 ? 5.183 54.847 28.642 1.00 72.56 891 PHE A C 1
ATOM 7020 O O . PHE A 1 891 ? 6.381 54.995 28.875 1.00 72.56 891 PHE A O 1
ATOM 7027 N N . THR A 1 892 ? 4.696 54.951 27.401 1.00 72.25 892 THR A N 1
ATOM 7028 C CA . THR A 1 892 ? 5.544 55.158 26.214 1.00 72.25 892 THR A CA 1
ATOM 7029 C C . THR A 1 892 ? 6.239 56.522 26.218 1.00 72.25 892 THR A C 1
ATOM 7031 O O . THR A 1 892 ? 7.356 56.641 25.712 1.00 72.25 892 THR A O 1
ATOM 7034 N N . GLU A 1 893 ? 5.614 57.558 26.786 1.00 73.12 893 GLU A N 1
ATOM 7035 C CA . GLU A 1 893 ? 6.215 58.893 26.902 1.00 73.12 893 GLU A CA 1
ATOM 7036 C C . GLU A 1 893 ? 7.344 58.907 27.939 1.00 73.12 893 GLU A C 1
ATOM 7038 O O . GLU A 1 893 ? 8.415 59.442 27.664 1.00 73.12 893 GLU A O 1
ATOM 7043 N N . GLN A 1 894 ? 7.148 58.262 29.092 1.00 71.25 894 GLN A N 1
ATOM 7044 C CA . GLN A 1 894 ? 8.161 58.132 30.141 1.00 71.25 894 GLN A CA 1
ATOM 7045 C C . GLN A 1 894 ? 9.334 57.250 29.703 1.00 71.25 894 GLN A C 1
ATOM 7047 O O . GLN A 1 894 ? 10.479 57.660 29.881 1.00 71.25 894 GLN A O 1
ATOM 7052 N N . LEU A 1 895 ? 9.065 56.116 29.046 1.00 73.25 895 LEU A N 1
ATOM 7053 C CA . LEU A 1 895 ? 10.098 55.242 28.474 1.00 73.25 895 LEU A CA 1
ATOM 7054 C C . LEU A 1 895 ? 10.902 55.950 27.363 1.00 73.25 895 LEU A C 1
ATOM 7056 O O . LEU A 1 895 ? 12.094 55.710 27.196 1.00 73.25 895 LEU A O 1
ATOM 7060 N N . SER A 1 896 ? 10.275 56.876 26.625 1.00 69.38 896 SER A N 1
ATOM 7061 C CA . SER A 1 896 ? 10.980 57.739 25.663 1.00 69.38 896 SER A CA 1
ATOM 7062 C C . SER A 1 896 ? 11.762 58.868 26.351 1.00 69.38 896 SER A C 1
ATOM 7064 O O . SER A 1 896 ? 12.824 59.265 25.875 1.00 69.38 896 SER A O 1
ATOM 7066 N N . ALA A 1 897 ? 11.267 59.398 27.475 1.00 65.88 897 ALA A N 1
ATOM 7067 C CA . ALA A 1 897 ? 11.925 60.460 28.234 1.00 65.88 897 ALA A CA 1
ATOM 7068 C C . ALA A 1 897 ? 13.196 59.978 28.956 1.00 65.88 897 ALA A C 1
ATOM 7070 O O . ALA A 1 897 ? 14.158 60.747 29.055 1.00 65.88 897 ALA A O 1
ATOM 7071 N N . THR A 1 898 ? 13.245 58.712 29.390 1.00 62.81 898 THR A N 1
ATOM 7072 C CA . THR A 1 898 ? 14.441 58.093 29.994 1.00 62.81 898 THR A CA 1
ATOM 7073 C C . THR A 1 898 ? 15.632 57.985 29.039 1.00 62.81 898 THR A C 1
ATOM 7075 O O . THR A 1 898 ? 16.763 57.922 29.512 1.00 62.81 898 THR A O 1
ATOM 7078 N N . LEU A 1 899 ? 15.425 58.050 27.715 1.00 58.97 899 LEU A N 1
ATOM 7079 C CA . LEU A 1 899 ? 16.515 58.177 26.734 1.00 58.97 899 LEU A CA 1
ATOM 7080 C C . LEU A 1 899 ? 17.099 59.604 26.634 1.00 58.97 899 LEU A C 1
ATOM 7082 O O . LEU A 1 899 ? 18.135 59.797 25.998 1.00 58.97 899 LEU A O 1
ATOM 7086 N N . GLY A 1 900 ? 16.431 60.624 27.192 1.00 55.41 900 GLY A N 1
ATOM 7087 C CA . GLY A 1 900 ? 16.713 62.031 26.877 1.00 55.41 900 GLY A CA 1
ATOM 7088 C C . GLY A 1 900 ? 17.161 62.925 28.037 1.00 55.41 900 GLY A C 1
ATOM 7089 O O . GLY A 1 900 ? 17.989 63.813 27.823 1.00 55.41 900 GLY A O 1
ATOM 7090 N N . ILE A 1 901 ? 16.597 62.769 29.242 1.00 50.53 901 ILE A N 1
ATOM 7091 C CA . ILE A 1 901 ? 16.814 63.681 30.387 1.00 50.53 901 ILE A CA 1
ATOM 7092 C C . ILE A 1 901 ? 16.780 62.885 31.705 1.00 50.53 901 ILE A C 1
ATOM 7094 O O . ILE A 1 901 ? 16.137 61.845 31.789 1.00 50.53 901 ILE A O 1
ATOM 7098 N N . SER A 1 902 ? 17.442 63.383 32.757 1.00 49.72 902 SER A N 1
ATOM 7099 C CA . SER A 1 902 ? 17.326 62.855 34.124 1.00 49.72 902 SER A CA 1
ATOM 7100 C C . SER A 1 902 ? 15.880 62.917 34.643 1.00 49.72 902 SER A C 1
ATOM 7102 O O . SER A 1 902 ? 15.423 63.973 35.092 1.00 49.72 902 SER A O 1
ATOM 7104 N N . VAL A 1 903 ? 15.174 61.790 34.585 1.00 53.44 903 VAL A N 1
ATOM 7105 C CA . VAL A 1 903 ? 13.859 61.584 35.210 1.00 53.44 903 VAL A CA 1
ATOM 7106 C C . VAL A 1 903 ? 14.053 61.311 36.712 1.00 53.44 903 VAL A C 1
ATOM 7108 O O . VAL A 1 903 ? 15.079 60.770 37.114 1.00 53.44 903 VAL A O 1
ATOM 7111 N N . GLU A 1 904 ? 13.079 61.664 37.559 1.00 58.28 904 GLU A N 1
ATOM 7112 C CA . GLU A 1 904 ? 13.095 61.341 39.005 1.00 58.28 904 GLU A CA 1
ATOM 7113 C C . GLU A 1 904 ? 12.897 59.836 39.307 1.00 58.28 904 GLU A C 1
ATOM 7115 O O . GLU A 1 904 ? 12.935 59.429 40.466 1.00 58.28 904 GLU A O 1
ATOM 7120 N N . ILE A 1 905 ? 12.693 59.012 38.274 1.00 66.81 905 ILE A N 1
ATOM 7121 C CA . ILE A 1 905 ? 12.439 57.569 38.338 1.00 66.81 905 ILE A CA 1
ATOM 7122 C C . ILE A 1 905 ? 13.567 56.860 37.578 1.00 66.81 905 ILE A C 1
ATOM 7124 O O . ILE A 1 905 ? 13.871 57.237 36.443 1.00 66.81 905 ILE A O 1
ATOM 7128 N N . SER A 1 906 ? 14.184 55.842 38.186 1.00 71.25 906 SER A N 1
ATOM 7129 C CA . SER A 1 906 ? 15.192 55.006 37.519 1.00 71.25 906 SER A CA 1
ATOM 7130 C C . SER A 1 906 ? 14.580 54.245 36.332 1.00 71.25 906 SER A C 1
ATOM 7132 O O . SER A 1 906 ? 13.470 53.726 36.476 1.00 71.25 906 SER A O 1
ATOM 7134 N N . PRO A 1 907 ? 15.275 54.147 35.181 1.00 80.81 907 PRO A N 1
ATOM 7135 C CA . PRO A 1 907 ? 14.785 53.399 34.023 1.00 80.81 907 PRO A CA 1
ATOM 7136 C C . PRO A 1 907 ? 14.623 51.899 34.334 1.00 80.81 907 PRO A C 1
ATOM 7138 O O . PRO A 1 907 ? 15.286 51.396 35.246 1.00 80.81 907 PRO A O 1
ATOM 7141 N N . PRO A 1 908 ? 13.773 51.177 33.581 1.00 91.56 908 PRO A N 1
ATOM 7142 C CA . PRO A 1 908 ? 13.628 49.736 33.732 1.00 91.56 908 PRO A CA 1
ATOM 7143 C C . PRO A 1 908 ? 14.848 48.994 33.185 1.00 91.56 908 PRO A C 1
ATOM 7145 O O . PRO A 1 908 ? 15.506 49.452 32.253 1.00 91.56 908 PRO A O 1
ATOM 7148 N N . ASP A 1 909 ? 15.073 47.789 33.697 1.00 94.69 909 ASP A N 1
ATOM 7149 C CA . ASP A 1 909 ? 15.903 46.784 33.029 1.00 94.69 909 ASP A CA 1
ATOM 7150 C C . ASP A 1 909 ? 15.064 45.982 32.020 1.00 94.69 909 ASP A C 1
ATOM 7152 O O . ASP A 1 909 ? 15.509 45.638 30.922 1.00 94.69 909 ASP A O 1
ATOM 7156 N N . PHE A 1 910 ? 13.804 45.745 32.381 1.00 95.69 910 PHE A N 1
ATOM 7157 C CA . PHE A 1 910 ? 12.793 45.049 31.598 1.00 95.69 910 PHE A CA 1
ATOM 7158 C C . PHE A 1 910 ? 11.394 45.507 32.034 1.00 95.69 910 PHE A C 1
ATOM 7160 O O . PHE A 1 910 ? 11.220 46.114 33.096 1.00 95.69 910 PHE A O 1
ATOM 7167 N N . PHE A 1 911 ? 10.389 45.288 31.193 1.00 94.38 911 PHE A N 1
ATOM 7168 C CA . PHE A 1 911 ? 9.045 45.800 31.428 1.00 94.38 911 PHE A CA 1
ATOM 7169 C C . PHE A 1 911 ? 7.958 44.951 30.770 1.00 94.38 911 PHE A C 1
ATOM 7171 O O . PHE A 1 911 ? 8.202 44.296 29.760 1.00 94.38 911 PHE A O 1
ATOM 7178 N N . ILE A 1 912 ? 6.744 44.988 31.321 1.00 93.38 912 ILE A N 1
ATOM 7179 C CA . ILE A 1 912 ? 5.581 44.333 30.706 1.00 93.38 912 ILE A CA 1
ATOM 7180 C C . ILE A 1 912 ? 5.078 45.182 29.538 1.00 93.38 912 ILE A C 1
ATOM 7182 O O . ILE A 1 912 ? 4.751 46.359 29.720 1.00 93.38 912 ILE A O 1
ATOM 7186 N N . GLY A 1 913 ? 4.993 44.592 28.346 1.00 90.00 913 GLY A N 1
ATOM 7187 C CA . GLY A 1 913 ? 4.471 45.263 27.160 1.00 90.00 913 GLY A CA 1
ATOM 7188 C C . GLY A 1 913 ? 3.728 44.328 26.210 1.00 90.00 913 GLY A C 1
ATOM 7189 O O . GLY A 1 913 ? 4.179 43.219 25.937 1.00 90.00 913 GLY A O 1
ATOM 7190 N N . SER A 1 914 ? 2.615 44.823 25.663 1.00 89.69 914 SER A N 1
ATOM 7191 C CA . SER A 1 914 ? 1.890 44.179 24.563 1.00 89.69 914 SER A CA 1
ATOM 7192 C C . SER A 1 914 ? 2.740 44.139 23.296 1.00 89.69 914 SER A C 1
ATOM 7194 O O . SER A 1 914 ? 3.335 45.145 22.884 1.00 89.69 914 SER A O 1
ATOM 7196 N N . HIS A 1 915 ? 2.723 42.988 22.631 1.00 90.69 915 HIS A N 1
ATOM 7197 C CA . HIS A 1 915 ? 3.415 42.765 21.370 1.00 90.69 915 HIS A CA 1
ATOM 7198 C C . HIS A 1 915 ? 2.941 43.693 20.232 1.00 90.69 915 HIS A C 1
ATOM 7200 O O . HIS A 1 915 ? 3.729 44.049 19.356 1.00 90.69 915 HIS A O 1
ATOM 7206 N N . ALA A 1 916 ? 1.700 44.193 20.278 1.00 86.75 916 ALA A N 1
ATOM 7207 C CA . ALA A 1 916 ? 1.173 45.117 19.271 1.00 86.75 916 ALA A CA 1
ATOM 7208 C C . ALA A 1 916 ? 1.915 46.474 19.251 1.00 86.75 916 ALA A C 1
ATOM 7210 O O . ALA A 1 916 ? 1.911 47.181 18.240 1.00 86.75 916 ALA A O 1
ATOM 7211 N N . LEU A 1 917 ? 2.603 46.830 20.343 1.00 86.50 917 LEU A N 1
ATOM 7212 C CA . LEU A 1 917 ? 3.467 48.013 20.434 1.00 86.50 917 LEU A CA 1
ATOM 7213 C C . LEU A 1 917 ? 4.953 47.698 20.187 1.00 86.50 917 LEU A C 1
ATOM 7215 O O . LEU A 1 917 ? 5.767 48.623 20.132 1.00 86.50 917 LEU A O 1
ATOM 7219 N N . LEU A 1 918 ? 5.327 46.427 19.998 1.00 90.12 918 LEU A N 1
ATOM 7220 C CA . LEU A 1 918 ? 6.724 45.998 19.919 1.00 90.12 918 LEU A CA 1
ATOM 7221 C C . LEU A 1 918 ? 7.478 46.649 18.753 1.00 90.12 918 LEU A C 1
ATOM 7223 O O . LEU A 1 918 ? 8.572 47.174 18.949 1.00 90.12 918 LEU A O 1
ATOM 7227 N N . GLU A 1 919 ? 6.875 46.704 17.561 1.00 87.25 919 GLU A N 1
ATOM 7228 C CA . GLU A 1 919 ? 7.440 47.442 16.422 1.00 87.25 919 GLU A CA 1
ATOM 7229 C C . GLU A 1 919 ? 7.650 48.931 16.735 1.00 87.25 919 GLU A C 1
ATOM 7231 O O . GLU A 1 919 ? 8.642 49.518 16.307 1.00 87.25 919 GLU A O 1
ATOM 7236 N N . THR A 1 920 ? 6.736 49.562 17.477 1.00 86.06 920 THR A N 1
ATOM 7237 C CA . THR A 1 920 ? 6.853 50.977 17.858 1.00 86.06 920 THR A CA 1
ATOM 7238 C C . THR A 1 920 ? 7.989 51.181 18.858 1.00 86.06 920 THR A C 1
ATOM 7240 O O . THR A 1 920 ? 8.751 52.141 18.725 1.00 86.06 920 THR A O 1
ATOM 7243 N N . TYR A 1 921 ? 8.158 50.273 19.823 1.00 89.25 921 TYR A N 1
ATOM 7244 C CA . TYR A 1 921 ? 9.296 50.291 20.742 1.00 89.25 921 TYR A CA 1
ATOM 7245 C C . TYR A 1 921 ? 10.624 50.048 20.011 1.00 89.25 921 TYR A C 1
ATOM 7247 O O . TYR A 1 921 ? 11.593 50.771 20.246 1.00 89.25 921 TYR A O 1
ATOM 7255 N N . GLN A 1 922 ? 10.660 49.096 19.076 1.00 90.75 922 GLN A N 1
ATOM 7256 C CA . GLN A 1 922 ? 11.836 48.750 18.276 1.00 90.75 922 GLN A CA 1
ATOM 7257 C C . GLN A 1 922 ? 12.263 49.917 17.368 1.00 90.75 922 GLN A C 1
ATOM 7259 O O . GLN A 1 922 ? 13.422 50.331 17.406 1.00 90.75 922 GLN A O 1
ATOM 7264 N N . LYS A 1 923 ? 11.319 50.549 16.656 1.00 87.06 923 LYS A N 1
ATOM 7265 C CA . LYS A 1 923 ? 11.567 51.735 15.808 1.00 87.06 923 LYS A CA 1
ATOM 7266 C C . LYS A 1 923 ? 12.014 52.966 16.605 1.00 87.06 923 LYS A C 1
ATOM 7268 O O . LYS A 1 923 ? 12.723 53.812 16.065 1.00 87.06 923 LYS A O 1
ATOM 7273 N N . LYS A 1 924 ? 11.610 53.078 17.877 1.00 86.06 924 LYS A N 1
ATOM 7274 C CA . LYS A 1 924 ? 12.047 54.140 18.803 1.00 86.06 924 LYS A CA 1
ATOM 7275 C C . LYS A 1 924 ? 13.358 53.822 19.537 1.00 86.06 924 LYS A C 1
ATOM 7277 O O . LYS A 1 924 ? 13.851 54.693 20.246 1.00 86.06 924 LYS A O 1
ATOM 7282 N N . GLY A 1 925 ? 13.923 52.621 19.377 1.00 88.62 925 GLY A N 1
ATOM 7283 C CA . GLY A 1 925 ? 15.132 52.196 20.092 1.00 88.62 925 GLY A CA 1
ATOM 7284 C C . GLY A 1 925 ? 14.916 51.995 21.596 1.00 88.62 925 GLY A C 1
ATOM 7285 O O . GLY A 1 925 ? 15.810 52.281 22.380 1.00 88.62 925 GLY A O 1
ATOM 7286 N N . LEU A 1 926 ? 13.721 51.556 22.006 1.00 88.50 926 LEU A N 1
ATOM 7287 C CA . LEU A 1 926 ? 13.346 51.370 23.416 1.00 88.50 926 LEU A CA 1
ATOM 7288 C C . LEU A 1 926 ? 13.543 49.927 23.906 1.00 88.50 926 LEU A C 1
ATOM 7290 O O . LEU A 1 926 ? 13.669 49.705 25.108 1.00 88.50 926 LEU A O 1
ATOM 7294 N N . VAL A 1 927 ? 13.599 48.956 22.990 1.00 94.19 927 VAL A N 1
ATOM 7295 C CA . VAL A 1 927 ? 13.793 47.527 23.291 1.00 94.19 927 VAL A CA 1
ATOM 7296 C C . VAL A 1 927 ? 14.988 46.948 22.546 1.00 94.19 927 VAL A C 1
ATOM 7298 O O . VAL A 1 927 ? 15.224 47.291 21.386 1.00 94.19 927 VAL A O 1
ATOM 7301 N N . ARG A 1 928 ? 15.700 46.026 23.199 1.00 94.56 928 ARG A N 1
ATOM 7302 C CA . ARG A 1 928 ? 16.829 45.278 22.625 1.00 94.56 928 ARG A CA 1
ATOM 7303 C C . ARG A 1 928 ? 16.459 43.837 22.298 1.00 94.56 928 ARG A C 1
ATOM 7305 O O . ARG A 1 928 ? 15.628 43.235 22.970 1.00 94.56 928 ARG A O 1
ATOM 7312 N N . SER A 1 929 ? 17.142 43.275 21.303 1.00 95.75 929 SER A N 1
ATOM 7313 C CA . SER A 1 929 ? 17.092 41.837 21.033 1.00 95.75 929 SER A CA 1
ATOM 7314 C C . SER A 1 929 ? 17.717 41.042 22.189 1.00 95.75 929 SER A C 1
ATOM 7316 O O . SER A 1 929 ? 18.758 41.425 22.742 1.00 95.75 929 SER A O 1
ATOM 7318 N N . ILE A 1 930 ? 17.067 39.927 22.518 1.00 96.38 930 ILE A N 1
ATOM 7319 C CA . ILE A 1 930 ? 17.513 38.882 23.446 1.00 96.38 930 ILE A CA 1
ATOM 7320 C C . ILE A 1 930 ? 17.820 37.553 22.740 1.00 96.38 930 ILE A C 1
ATOM 7322 O O . ILE A 1 930 ? 18.249 36.618 23.408 1.00 96.38 930 ILE A O 1
ATOM 7326 N N . THR A 1 931 ? 17.697 37.472 21.408 1.00 94.94 931 THR A N 1
ATOM 7327 C CA . THR A 1 931 ? 18.058 36.285 20.605 1.00 94.94 931 THR A CA 1
ATOM 7328 C C . THR A 1 931 ? 19.415 35.658 20.979 1.00 94.94 931 THR A C 1
ATOM 7330 O O . THR A 1 931 ? 19.474 34.442 21.121 1.00 94.94 931 THR A O 1
ATOM 7333 N N . PRO A 1 932 ? 20.521 36.410 21.199 1.00 91.12 932 PRO A N 1
ATOM 7334 C CA . PRO A 1 932 ? 21.804 35.796 21.570 1.00 91.12 932 PRO A CA 1
ATOM 7335 C C . PRO A 1 932 ? 21.898 35.363 23.047 1.00 91.12 932 PRO A C 1
ATOM 7337 O O . PRO A 1 932 ? 22.951 34.886 23.467 1.00 91.12 932 PRO A O 1
ATOM 7340 N N . LEU A 1 933 ? 20.851 35.584 23.849 1.00 90.50 933 LEU A N 1
ATOM 7341 C CA . LEU A 1 933 ? 20.804 35.314 25.290 1.00 90.50 933 LEU A CA 1
ATOM 7342 C C . LEU A 1 933 ? 19.812 34.206 25.672 1.00 90.50 933 LEU A C 1
ATOM 7344 O O . LEU A 1 933 ? 19.900 33.693 26.784 1.00 90.50 933 LEU A O 1
ATOM 7348 N N . VAL A 1 934 ? 18.893 33.845 24.773 1.00 89.62 934 VAL A N 1
ATOM 7349 C CA . VAL A 1 934 ? 17.843 32.844 24.997 1.00 89.62 934 VAL A CA 1
ATOM 7350 C C . VAL A 1 934 ? 17.935 31.774 23.904 1.00 89.62 934 VAL A C 1
ATOM 7352 O O . VAL A 1 934 ? 17.668 32.086 22.744 1.00 89.62 934 VAL A O 1
ATOM 7355 N N . PRO A 1 935 ? 18.327 30.527 24.231 1.00 82.88 935 PRO A N 1
ATOM 7356 C CA . PRO A 1 935 ? 18.319 29.419 23.277 1.00 82.88 935 PRO A CA 1
ATOM 7357 C C . PRO A 1 935 ? 16.902 29.121 22.774 1.00 82.88 935 PRO A C 1
ATOM 7359 O O . PRO A 1 935 ? 15.963 29.132 23.570 1.00 82.88 935 PRO A O 1
ATOM 7362 N N . GLU A 1 936 ? 16.755 28.792 21.488 1.00 82.38 936 GLU A N 1
ATOM 7363 C CA . GLU A 1 936 ? 15.457 28.430 20.888 1.00 82.38 936 GLU A CA 1
ATOM 7364 C C . GLU A 1 936 ? 14.798 27.241 21.617 1.00 82.38 936 GLU A C 1
ATOM 7366 O O . GLU A 1 936 ? 13.610 27.301 21.916 1.00 82.38 936 GLU A O 1
ATOM 7371 N N . ASP A 1 937 ? 15.575 26.236 22.037 1.00 69.38 937 ASP A N 1
ATOM 7372 C CA . ASP A 1 937 ? 15.110 25.102 22.856 1.00 69.38 937 ASP A CA 1
ATOM 7373 C C . ASP A 1 937 ? 14.429 25.534 24.170 1.00 69.38 937 ASP A C 1
ATOM 7375 O O . ASP A 1 937 ? 13.565 24.831 24.675 1.00 69.38 937 ASP A O 1
ATOM 7379 N N . SER A 1 938 ? 14.769 26.699 24.738 1.00 74.75 938 SER A N 1
ATOM 7380 C CA . SER A 1 938 ? 14.114 27.204 25.961 1.00 74.75 938 SER A CA 1
ATOM 7381 C C . SER A 1 938 ? 12.762 27.884 25.702 1.00 74.75 938 SER A C 1
ATOM 7383 O O . SER A 1 938 ? 12.063 28.259 26.645 1.00 74.75 938 SER A O 1
ATOM 7385 N N . LEU A 1 939 ? 12.389 28.053 24.429 1.00 80.25 939 LEU A N 1
ATOM 7386 C CA . LEU A 1 939 ? 11.128 28.652 23.998 1.00 80.25 939 LEU A CA 1
ATOM 7387 C C . LEU A 1 939 ? 10.041 27.606 23.706 1.00 80.25 939 LEU A C 1
ATOM 7389 O O . LEU A 1 939 ? 8.886 27.988 23.541 1.00 80.25 939 LEU A O 1
ATOM 7393 N N . THR A 1 940 ? 10.364 26.306 23.703 1.00 74.38 940 THR A N 1
ATOM 7394 C CA . THR A 1 940 ? 9.375 25.217 23.543 1.00 74.38 940 THR A CA 1
ATOM 7395 C C . THR A 1 940 ? 8.395 25.128 24.713 1.00 74.38 940 THR A C 1
ATOM 7397 O O . THR A 1 940 ? 7.302 24.594 24.567 1.00 74.38 940 THR A O 1
ATOM 7400 N N . ASN A 1 941 ? 8.767 25.689 25.867 1.00 72.31 941 ASN A N 1
ATOM 7401 C CA . ASN A 1 941 ? 7.930 25.747 27.065 1.00 72.31 941 ASN A CA 1
ATOM 7402 C C . ASN A 1 941 ? 6.736 26.711 26.928 1.00 72.31 941 ASN A C 1
ATOM 7404 O O . ASN A 1 941 ? 5.901 26.752 27.827 1.00 72.31 941 ASN A O 1
ATOM 7408 N N . TYR A 1 942 ? 6.658 27.495 25.847 1.00 79.94 942 TYR A N 1
ATOM 7409 C CA . TYR A 1 942 ? 5.573 28.439 25.580 1.00 79.94 942 TYR A CA 1
ATOM 7410 C C . TYR A 1 942 ? 4.824 28.071 24.297 1.00 79.94 942 TYR A C 1
ATOM 7412 O O . TYR A 1 942 ? 5.406 27.497 23.375 1.00 79.94 942 TYR A O 1
ATOM 7420 N N . LEU A 1 943 ? 3.574 28.530 24.161 1.00 78.12 943 LEU A N 1
ATOM 7421 C CA . LEU A 1 943 ? 2.853 28.413 22.891 1.00 78.12 943 LEU A CA 1
ATOM 7422 C C . LEU A 1 943 ? 3.641 29.060 21.736 1.00 78.12 943 LEU A C 1
ATOM 7424 O O . LEU A 1 943 ? 3.98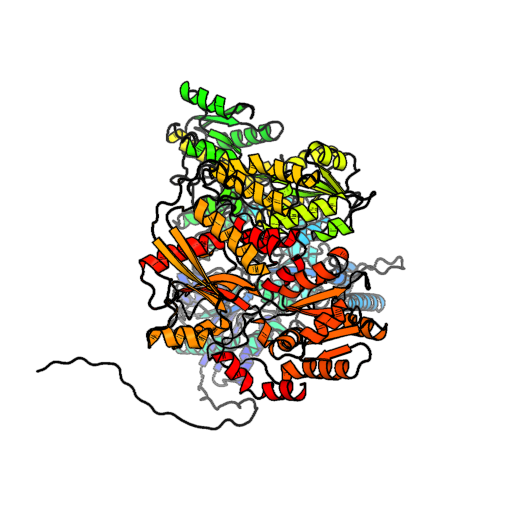4 30.248 21.839 1.00 78.12 943 LEU A O 1
ATOM 7428 N N . PRO A 1 944 ? 3.818 28.380 20.585 1.00 82.69 944 PRO A N 1
ATOM 7429 C CA . PRO A 1 944 ? 4.556 28.914 19.436 1.00 82.69 944 PRO A CA 1
ATOM 7430 C C . PRO A 1 944 ? 4.049 30.275 18.933 1.00 82.69 944 PRO A C 1
ATOM 7432 O O . PRO A 1 944 ? 4.843 31.144 18.555 1.00 82.69 944 PRO A O 1
ATOM 7435 N N . ARG A 1 945 ? 2.729 30.515 18.970 1.00 80.38 945 ARG A N 1
ATOM 7436 C CA . ARG A 1 945 ? 2.137 31.818 18.606 1.00 80.38 945 ARG A CA 1
ATOM 7437 C C . ARG A 1 945 ? 2.509 32.931 19.586 1.00 80.38 945 ARG A C 1
ATOM 7439 O O . ARG A 1 945 ? 2.754 34.054 19.150 1.00 80.38 945 ARG A O 1
ATOM 7446 N N . SER A 1 946 ? 2.627 32.622 20.878 1.00 87.69 946 SER A N 1
ATOM 7447 C CA . SER A 1 946 ? 3.023 33.598 21.901 1.00 87.69 946 SER A CA 1
ATOM 7448 C C . SER A 1 946 ? 4.471 34.071 21.705 1.00 87.69 946 SER A C 1
ATOM 7450 O O . SER A 1 946 ? 4.749 35.270 21.731 1.00 87.69 946 SER A O 1
ATOM 7452 N N . VAL A 1 947 ? 5.378 33.144 21.372 1.00 90.88 947 VAL A N 1
ATOM 7453 C CA . VAL A 1 947 ? 6.777 33.443 21.020 1.00 90.88 947 VAL A CA 1
ATOM 7454 C C . VAL A 1 947 ? 6.854 34.233 19.713 1.00 90.88 947 VAL A C 1
ATOM 7456 O O . VAL A 1 947 ? 7.618 35.192 19.613 1.00 90.88 947 VAL A O 1
ATOM 7459 N N . THR A 1 948 ? 6.040 33.866 18.718 1.00 89.00 948 THR A N 1
ATOM 7460 C CA . THR A 1 948 ? 5.982 34.540 17.411 1.00 89.00 948 THR A CA 1
ATOM 7461 C C . THR A 1 948 ? 5.558 36.003 17.548 1.00 89.00 948 THR A C 1
ATOM 7463 O O . THR A 1 948 ? 6.157 36.867 16.909 1.00 89.00 948 THR A O 1
ATOM 7466 N N . GLY A 1 949 ? 4.591 36.305 18.423 1.00 86.81 949 GLY A N 1
ATOM 7467 C CA . GLY A 1 949 ? 4.170 37.680 18.709 1.00 86.81 949 GLY A CA 1
ATOM 7468 C C . GLY A 1 949 ? 5.314 38.579 19.193 1.00 86.81 949 GLY A C 1
ATOM 7469 O O . GLY A 1 949 ? 5.367 39.750 18.827 1.00 86.81 949 GLY A O 1
ATOM 7470 N N . LEU A 1 950 ? 6.272 38.039 19.954 1.00 94.62 950 LEU A N 1
ATOM 7471 C CA . LEU A 1 950 ? 7.381 38.801 20.546 1.00 94.62 950 LEU A CA 1
ATOM 7472 C C . LEU A 1 950 ? 8.642 38.886 19.665 1.00 94.62 950 LEU A C 1
ATOM 7474 O O . LEU A 1 950 ? 9.714 39.288 20.143 1.00 94.62 950 LEU A O 1
ATOM 7478 N N . ARG A 1 951 ? 8.523 38.558 18.371 1.00 91.88 951 ARG A N 1
ATOM 7479 C CA . ARG A 1 951 ? 9.590 38.734 17.376 1.00 91.88 951 ARG A CA 1
ATOM 7480 C C . ARG A 1 951 ? 9.339 39.905 16.434 1.00 91.88 951 ARG A C 1
ATOM 7482 O O . ARG A 1 951 ? 8.212 40.201 16.051 1.00 91.88 951 ARG A O 1
ATOM 7489 N N . VAL A 1 952 ? 10.427 40.526 15.978 1.00 87.19 952 VAL A N 1
ATOM 7490 C CA . VAL A 1 952 ? 10.418 41.434 14.819 1.00 87.19 952 VAL A CA 1
ATOM 7491 C C . VAL A 1 952 ? 11.386 40.874 13.780 1.00 87.19 952 VAL A C 1
ATOM 7493 O O . VAL A 1 952 ? 12.607 40.939 13.930 1.00 87.19 952 VAL A O 1
ATOM 7496 N N . GLY A 1 953 ? 10.836 40.267 12.727 1.00 84.62 953 GLY A N 1
ATOM 7497 C CA . GLY A 1 953 ? 11.615 39.437 11.809 1.00 84.62 953 GLY A CA 1
ATOM 7498 C C . GLY A 1 953 ? 12.081 38.157 12.508 1.00 84.62 953 GLY A C 1
ATOM 7499 O O . GLY A 1 953 ? 11.261 37.411 13.029 1.00 84.62 953 GLY A O 1
ATOM 7500 N N . LYS A 1 954 ? 13.394 37.899 12.524 1.00 84.69 954 LYS A N 1
ATOM 7501 C CA . LYS A 1 954 ? 13.976 36.733 13.220 1.00 84.69 954 LYS A CA 1
ATOM 7502 C C . LYS A 1 954 ? 14.348 37.008 14.682 1.00 84.69 954 LYS A C 1
ATOM 7504 O O . LYS A 1 954 ? 14.557 36.065 15.440 1.00 84.69 954 LYS A O 1
ATOM 7509 N N . GLU A 1 955 ? 14.432 38.279 15.066 1.00 94.06 955 GLU A N 1
ATOM 7510 C CA . GLU A 1 955 ? 14.928 38.707 16.373 1.00 94.06 955 GLU A CA 1
ATOM 7511 C C . GLU A 1 955 ? 13.832 38.649 17.443 1.00 94.06 955 GLU A C 1
ATOM 7513 O O . GLU A 1 955 ? 12.745 39.193 17.239 1.00 94.06 955 GLU A O 1
ATOM 7518 N N . LEU A 1 956 ? 14.137 38.031 18.586 1.00 96.12 956 LEU A N 1
ATOM 7519 C CA . LEU A 1 956 ? 13.283 37.976 19.772 1.00 96.12 956 LEU A CA 1
ATOM 7520 C C . LEU A 1 956 ? 13.574 39.170 20.690 1.00 96.12 956 LEU A C 1
ATOM 7522 O O . LEU A 1 956 ? 14.734 39.448 20.991 1.00 96.12 956 LEU A O 1
ATOM 7526 N N . TYR A 1 957 ? 12.531 39.855 21.160 1.00 96.25 957 TYR A N 1
ATOM 7527 C CA . TYR A 1 957 ? 12.651 41.055 22.007 1.00 96.25 957 TYR A CA 1
ATOM 7528 C C . TYR A 1 957 ? 12.045 40.899 23.410 1.00 96.25 957 TYR A C 1
ATOM 7530 O O . TYR A 1 957 ? 12.180 41.802 24.242 1.00 96.25 957 TYR A O 1
ATOM 7538 N N . GLY A 1 958 ? 11.394 39.769 23.689 1.00 95.94 958 GLY A N 1
ATOM 7539 C CA . GLY A 1 958 ? 10.836 39.474 25.002 1.00 95.94 958 GLY A CA 1
ATOM 7540 C C . GLY A 1 958 ? 10.394 38.028 25.180 1.00 95.94 958 GLY A C 1
ATOM 7541 O O . GLY A 1 958 ? 10.370 37.263 24.218 1.00 95.94 958 GLY A O 1
ATOM 7542 N N . LEU A 1 959 ? 10.042 37.672 26.417 1.00 96.50 959 LEU A N 1
ATOM 7543 C CA . LEU A 1 959 ? 9.507 36.354 26.782 1.00 96.50 959 LEU A CA 1
ATOM 7544 C C . LEU A 1 959 ? 7.985 36.427 27.032 1.00 96.50 959 LEU A C 1
ATOM 7546 O O . LEU A 1 959 ? 7.545 37.398 27.658 1.00 96.50 959 LEU A O 1
ATOM 7550 N N . PRO A 1 960 ? 7.174 35.457 26.560 1.00 95.38 960 PRO A N 1
ATOM 7551 C CA . PRO A 1 960 ? 5.713 35.503 26.696 1.00 95.38 960 PRO A CA 1
ATOM 7552 C C . PRO A 1 960 ? 5.238 35.450 28.152 1.00 95.38 960 PRO A C 1
ATOM 7554 O O . PRO A 1 960 ? 5.551 34.497 28.857 1.00 95.38 960 PRO A O 1
ATOM 7557 N N . GLN A 1 961 ? 4.435 36.424 28.590 1.00 93.56 961 GLN A N 1
ATOM 7558 C CA . GLN A 1 961 ? 3.961 36.534 29.978 1.00 93.56 961 GLN A CA 1
ATOM 7559 C C . GLN A 1 961 ? 2.491 36.137 30.147 1.00 93.56 961 GLN A C 1
ATOM 7561 O O . GLN A 1 961 ? 2.177 35.418 31.093 1.00 93.56 961 GLN A O 1
ATOM 7566 N N . ALA A 1 962 ? 1.602 36.628 29.281 1.00 90.38 962 ALA A N 1
ATOM 7567 C CA . ALA A 1 962 ? 0.174 36.307 29.299 1.00 90.38 962 ALA A CA 1
ATOM 7568 C C . ALA A 1 962 ? -0.457 36.433 27.911 1.00 90.38 962 ALA A C 1
ATOM 7570 O O . ALA A 1 962 ? 0.025 37.174 27.046 1.00 90.38 962 ALA A O 1
ATOM 7571 N N . LEU A 1 963 ? -1.561 35.715 27.736 1.00 88.94 963 LEU A N 1
ATOM 7572 C CA . LEU A 1 963 ? -2.458 35.824 26.595 1.00 88.94 963 LEU A CA 1
ATOM 7573 C C . LEU A 1 963 ? -3.692 36.641 26.983 1.00 88.94 963 LEU A C 1
ATOM 7575 O O . LEU A 1 963 ? -4.151 36.567 28.119 1.00 88.94 963 LEU A O 1
ATOM 7579 N N . HIS A 1 964 ? -4.225 37.400 26.029 1.00 85.06 964 HIS A N 1
ATOM 7580 C CA . HIS A 1 964 ? -5.466 38.156 26.168 1.00 85.06 964 HIS A CA 1
ATOM 7581 C C . HIS A 1 964 ? -6.314 38.008 24.902 1.00 85.06 964 HIS A C 1
ATOM 7583 O O . HIS A 1 964 ? -5.796 38.159 23.789 1.00 85.06 964 HIS A O 1
ATOM 7589 N N . LEU A 1 965 ? -7.601 37.698 25.058 1.00 81.06 965 LEU A N 1
ATOM 7590 C CA . LEU A 1 965 ? -8.516 37.396 23.956 1.00 81.06 965 LEU A CA 1
ATOM 7591 C C . LEU A 1 965 ? -9.988 37.685 24.313 1.00 81.06 965 LEU A C 1
ATOM 7593 O O . LEU A 1 965 ? -10.398 37.505 25.463 1.00 81.06 965 LEU A O 1
ATOM 7597 N N . PRO A 1 966 ? -10.817 38.097 23.332 1.00 79.44 966 PRO A N 1
ATOM 7598 C CA . PRO A 1 966 ? -12.242 38.305 23.553 1.00 79.44 966 PRO A CA 1
ATOM 7599 C C . PRO A 1 966 ? -12.924 36.980 23.910 1.00 79.44 966 PRO A C 1
ATOM 7601 O O . PRO A 1 966 ? -12.915 36.019 23.142 1.00 79.44 966 PRO A O 1
ATOM 7604 N N . THR A 1 967 ? -13.545 36.961 25.082 1.00 81.00 967 THR A N 1
ATOM 7605 C CA . THR A 1 967 ? -14.204 35.806 25.684 1.00 81.00 967 THR A CA 1
ATOM 7606 C C . THR A 1 967 ? -15.718 36.004 25.667 1.00 81.00 967 THR A C 1
ATOM 7608 O O . THR A 1 967 ? -16.219 37.107 25.901 1.00 81.00 967 THR A O 1
ATOM 7611 N N . PHE A 1 968 ? -16.471 34.937 25.386 1.00 86.81 968 PHE A N 1
ATOM 7612 C CA . PHE A 1 968 ? -17.929 34.985 25.294 1.00 86.81 968 PHE A CA 1
ATOM 7613 C C . PHE A 1 968 ? -18.589 34.368 26.534 1.00 86.81 968 PHE A C 1
ATOM 7615 O O . PHE A 1 968 ? -18.553 33.162 26.773 1.00 86.81 968 PHE A O 1
ATOM 7622 N N . TYR A 1 969 ? -19.181 35.239 27.345 1.00 89.62 969 TYR A N 1
ATOM 7623 C CA . TYR A 1 969 ? -19.774 34.954 28.645 1.00 89.62 969 TYR A CA 1
ATOM 7624 C C . TYR A 1 969 ? -21.283 34.754 28.541 1.00 89.62 969 TYR A C 1
ATOM 7626 O O . TYR A 1 969 ? -21.973 35.482 27.820 1.00 89.62 969 TYR A O 1
ATOM 7634 N N . TYR A 1 970 ? -21.821 33.843 29.353 1.00 92.12 970 TYR A N 1
ATOM 7635 C CA . TYR A 1 970 ? -23.259 33.684 29.531 1.00 92.12 970 TYR A CA 1
ATOM 7636 C C . TYR A 1 970 ? -23.680 33.496 30.992 1.00 92.12 970 TYR A C 1
ATOM 7638 O O . TYR A 1 970 ? -22.923 33.039 31.855 1.00 92.12 970 TYR A O 1
ATOM 7646 N N . ARG A 1 971 ? -24.931 33.872 31.266 1.00 92.88 971 ARG A N 1
ATOM 7647 C CA . ARG A 1 971 ? -25.598 33.713 32.562 1.00 92.88 971 ARG A CA 1
ATOM 7648 C C . ARG A 1 971 ? -26.198 32.315 32.696 1.00 92.88 971 ARG A C 1
ATOM 7650 O O . ARG A 1 971 ? -27.354 32.096 32.343 1.00 92.88 971 ARG A O 1
ATOM 7657 N N . ALA A 1 972 ? -25.420 31.391 33.252 1.00 88.88 972 ALA A N 1
ATOM 7658 C CA . ALA A 1 972 ? -25.809 29.996 33.479 1.00 88.88 972 ALA A CA 1
ATOM 7659 C C . ALA A 1 972 ? -26.995 29.824 34.457 1.00 88.88 972 ALA A C 1
ATOM 7661 O O . ALA A 1 972 ? -27.607 28.763 34.513 1.00 88.88 972 ALA A O 1
ATOM 7662 N N . ASP A 1 973 ? -27.352 30.864 35.222 1.00 90.19 973 ASP A N 1
ATOM 7663 C CA . ASP A 1 973 ? -28.568 30.898 36.049 1.00 90.19 973 ASP A CA 1
ATOM 7664 C C . ASP A 1 973 ? -29.823 31.398 35.305 1.00 90.19 973 ASP A C 1
ATOM 7666 O O . ASP A 1 973 ? -30.918 31.377 35.869 1.00 90.19 973 ASP A O 1
ATOM 7670 N N . LEU A 1 974 ? -29.670 31.859 34.058 1.00 89.06 974 LEU A N 1
ATOM 7671 C CA . LEU A 1 974 ? -30.750 32.339 33.187 1.00 89.06 974 LEU A CA 1
ATOM 7672 C C . LEU A 1 974 ? -30.937 31.468 31.936 1.00 89.06 974 LEU A C 1
ATOM 7674 O O . LEU A 1 974 ? -32.014 31.500 31.339 1.00 89.06 974 LEU A O 1
ATOM 7678 N N . ILE A 1 975 ? -29.917 30.700 31.543 1.00 88.00 975 ILE A N 1
ATOM 7679 C CA . ILE A 1 975 ? -29.978 29.741 30.443 1.00 88.00 975 ILE A CA 1
ATOM 7680 C C . ILE A 1 975 ? -29.081 28.525 30.710 1.00 88.00 975 ILE A C 1
ATOM 7682 O O . ILE A 1 975 ? -27.939 28.669 31.135 1.00 88.00 975 ILE A O 1
ATOM 7686 N N . GLU A 1 976 ? -29.635 27.336 30.469 1.00 79.00 976 GLU A N 1
ATOM 7687 C CA . GLU A 1 976 ? -28.995 26.035 30.699 1.00 79.00 976 GLU A CA 1
ATOM 7688 C C . GLU A 1 976 ? -28.059 25.655 29.537 1.00 79.00 976 GLU A C 1
ATOM 7690 O O . GLU A 1 976 ? -26.891 25.355 29.767 1.00 79.00 976 GLU A O 1
ATOM 7695 N N . GLU A 1 977 ? -28.539 25.786 28.294 1.00 84.75 977 GLU A N 1
ATOM 7696 C CA . GLU A 1 977 ? -27.790 25.491 27.064 1.00 84.75 977 GLU A CA 1
ATOM 7697 C C . GLU A 1 977 ? -27.306 26.782 26.369 1.00 84.75 977 GLU A C 1
ATOM 7699 O O . GLU A 1 977 ? -28.135 27.572 25.894 1.00 84.75 977 GLU A O 1
ATOM 7704 N N . PRO A 1 978 ? -25.988 27.054 26.293 1.00 87.75 978 PRO A N 1
ATOM 7705 C CA . PRO A 1 978 ? -25.472 28.252 25.640 1.00 87.75 978 PRO A CA 1
ATOM 7706 C C . PRO A 1 978 ? -25.673 28.228 24.115 1.00 87.75 978 PRO A C 1
ATOM 7708 O O . PRO A 1 978 ? -25.742 27.177 23.484 1.00 87.75 978 PRO A O 1
ATOM 7711 N N . ALA A 1 979 ? -25.743 29.416 23.508 1.00 87.38 979 ALA A N 1
ATOM 7712 C CA . ALA A 1 979 ? -25.800 29.565 22.057 1.00 87.38 979 ALA A CA 1
ATOM 7713 C C . ALA A 1 979 ? -24.451 29.176 21.429 1.00 87.38 979 ALA A C 1
ATOM 7715 O O . ALA A 1 979 ? -23.417 29.666 21.886 1.00 87.38 979 ALA A O 1
ATOM 7716 N N . LYS A 1 980 ? -24.472 28.343 20.379 1.00 83.50 980 LYS A N 1
ATOM 7717 C CA . LYS A 1 980 ? -23.271 27.909 19.642 1.00 83.50 980 LYS A CA 1
ATOM 7718 C C . LYS A 1 980 ? -23.113 28.654 18.314 1.00 83.50 980 LYS A C 1
ATOM 7720 O O . LYS A 1 980 ? -22.002 28.949 17.894 1.00 83.50 980 LYS A O 1
ATOM 7725 N N . THR A 1 981 ? -24.223 29.033 17.685 1.00 85.38 981 THR A N 1
ATOM 7726 C CA . THR A 1 981 ? -24.252 29.717 16.385 1.00 85.38 981 THR A CA 1
ATOM 7727 C C . THR A 1 981 ? -24.827 31.134 16.471 1.00 85.38 981 THR A C 1
ATOM 7729 O O . THR A 1 981 ? -25.552 31.498 17.406 1.00 85.38 981 THR A O 1
ATOM 7732 N N . PHE A 1 982 ? -24.585 31.948 15.439 1.00 84.12 982 PHE A N 1
ATOM 7733 C CA . PHE A 1 982 ? -25.276 33.235 15.272 1.00 84.12 982 PHE A CA 1
ATOM 7734 C C . PHE A 1 982 ? -26.804 33.080 15.162 1.00 84.12 982 PHE A C 1
ATOM 7736 O O . PHE A 1 982 ? -27.547 33.989 15.545 1.00 84.12 982 PHE A O 1
ATOM 7743 N N . SER A 1 983 ? -27.285 31.937 14.663 1.00 84.50 983 SER A N 1
ATOM 7744 C CA . SER A 1 983 ? -28.712 31.607 14.593 1.00 84.50 983 SER A CA 1
ATOM 7745 C C . SER A 1 983 ? -29.302 31.321 15.975 1.00 84.50 983 SER A C 1
ATOM 7747 O O . SER A 1 983 ? -30.380 31.835 16.279 1.00 84.50 983 SER A O 1
ATOM 7749 N N . ASP A 1 984 ? -28.587 30.605 16.847 1.00 88.31 984 ASP A N 1
ATOM 7750 C CA . ASP A 1 984 ? -29.016 30.369 18.234 1.00 88.31 984 ASP A CA 1
ATOM 7751 C C . ASP A 1 984 ? -29.171 31.686 18.994 1.00 88.31 984 ASP A C 1
ATOM 7753 O O . ASP A 1 984 ? -30.181 31.905 19.662 1.00 88.31 984 ASP A O 1
ATOM 7757 N N . LEU A 1 985 ? -28.220 32.612 18.826 1.00 88.81 985 LEU A N 1
ATOM 7758 C CA . LEU A 1 985 ? -28.304 33.954 19.407 1.00 88.81 985 LEU A CA 1
ATOM 7759 C C . LEU A 1 985 ? -29.562 34.711 18.961 1.00 88.81 985 LEU A C 1
ATOM 7761 O O . LEU A 1 985 ? -30.228 35.336 19.789 1.00 88.81 985 LEU A O 1
ATOM 7765 N N . GLN A 1 986 ? -29.928 34.635 17.678 1.00 86.31 986 GLN A N 1
ATOM 7766 C CA . GLN A 1 986 ? -31.165 35.240 17.176 1.00 86.31 986 GLN A CA 1
ATOM 7767 C C . GLN A 1 986 ? -32.417 34.554 17.740 1.00 86.31 986 GLN A C 1
ATOM 7769 O O . GLN A 1 986 ? -33.367 35.238 18.126 1.00 86.31 986 GLN A O 1
ATOM 7774 N N . VAL A 1 987 ? -32.424 33.222 17.846 1.00 87.44 987 VAL A N 1
ATOM 7775 C CA . VAL A 1 987 ? -33.523 32.457 18.460 1.00 87.44 987 VAL A CA 1
ATOM 7776 C C . VAL A 1 987 ? -33.662 32.790 19.950 1.00 87.44 987 VAL A C 1
ATOM 7778 O O . VAL A 1 987 ? -34.778 32.921 20.455 1.00 87.44 987 VAL A O 1
ATOM 7781 N N . HIS A 1 988 ? -32.552 32.974 20.663 1.00 91.12 988 HIS A N 1
ATOM 7782 C CA . HIS A 1 988 ? -32.529 33.343 22.079 1.00 91.12 988 HIS A CA 1
ATOM 7783 C C . HIS A 1 988 ? -33.022 34.783 22.287 1.00 91.12 988 HIS A C 1
ATOM 7785 O O . HIS A 1 988 ? -33.870 35.011 23.155 1.00 91.12 988 HIS A O 1
ATOM 7791 N N . ALA A 1 989 ? -32.622 35.722 21.422 1.00 89.19 989 ALA A N 1
ATOM 7792 C CA . ALA A 1 989 ? -33.162 37.082 21.395 1.00 89.19 989 ALA A CA 1
ATOM 7793 C C . ALA A 1 989 ? -34.684 37.108 21.159 1.00 89.19 989 ALA A C 1
ATOM 7795 O O . ALA A 1 989 ? -35.425 37.718 21.930 1.00 89.19 989 ALA A O 1
ATOM 7796 N N . GLN A 1 990 ? -35.182 36.347 20.177 1.00 85.94 990 GLN A N 1
ATOM 7797 C CA . GLN A 1 990 ? -36.620 36.214 19.895 1.00 85.94 990 GLN A CA 1
ATOM 7798 C C . GLN A 1 990 ? -37.423 35.579 21.047 1.00 85.94 990 GLN A C 1
ATOM 7800 O O . GLN A 1 990 ? -38.630 35.798 21.151 1.00 85.94 990 GLN A O 1
ATOM 7805 N N . ARG A 1 991 ? -36.771 34.811 21.931 1.00 86.31 991 ARG A N 1
ATOM 7806 C CA . ARG A 1 991 ? -37.362 34.263 23.168 1.00 86.31 991 ARG A CA 1
ATOM 7807 C C . ARG A 1 991 ? -37.345 35.255 24.342 1.00 86.31 991 ARG A C 1
ATOM 7809 O O . ARG A 1 991 ? -37.838 34.918 25.416 1.00 86.31 991 ARG A O 1
ATOM 7816 N N . GLY A 1 992 ? -36.826 36.469 24.146 1.00 86.50 992 GLY A N 1
ATOM 7817 C CA . GLY A 1 992 ? -36.761 37.529 25.155 1.00 86.50 992 GLY A CA 1
ATOM 7818 C C . GLY A 1 992 ? -35.495 37.521 26.017 1.00 86.50 992 GLY A C 1
ATOM 7819 O O . GLY A 1 992 ? -35.477 38.181 27.056 1.00 86.50 992 GLY A O 1
ATOM 7820 N N . LEU A 1 993 ? -34.449 36.786 25.621 1.00 91.88 993 LEU A N 1
ATOM 7821 C CA . LEU A 1 993 ? -33.135 36.838 26.268 1.00 91.88 993 LEU A CA 1
ATOM 7822 C C . LEU A 1 993 ? -32.303 37.973 25.661 1.00 91.88 993 LEU A C 1
ATOM 7824 O O . LEU A 1 993 ? -32.285 38.154 24.449 1.00 91.88 993 LEU A O 1
ATOM 7828 N N . THR A 1 994 ? -31.591 38.736 26.486 1.00 93.56 994 THR A N 1
ATOM 7829 C CA . THR A 1 994 ? -30.813 39.880 25.990 1.00 93.56 994 THR A CA 1
ATOM 7830 C C . THR A 1 994 ? -29.388 39.471 25.609 1.00 93.56 994 THR A C 1
ATOM 7832 O O . THR A 1 994 ? -28.646 38.955 26.449 1.00 93.56 994 THR A O 1
ATOM 7835 N N . VAL A 1 995 ? -28.971 39.773 24.382 1.00 91.38 995 VAL A N 1
ATOM 7836 C CA . VAL A 1 995 ? -27.619 39.535 23.850 1.00 91.38 995 VAL A CA 1
ATOM 7837 C C . VAL A 1 995 ? -26.901 40.872 23.696 1.00 91.38 995 VAL A C 1
ATOM 7839 O O . VAL A 1 995 ? -27.442 41.785 23.075 1.00 91.38 995 VAL A O 1
ATOM 7842 N N . ALA A 1 996 ? -25.689 41.008 24.229 1.00 89.19 996 ALA A N 1
ATOM 7843 C CA . ALA A 1 996 ? -24.875 42.205 24.055 1.00 89.19 996 ALA A CA 1
ATOM 7844 C C . ALA A 1 996 ? -23.597 41.917 23.271 1.00 89.19 996 ALA A C 1
ATOM 7846 O O . ALA A 1 996 ? -22.862 40.979 23.574 1.00 89.19 996 ALA A O 1
ATOM 7847 N N . ILE A 1 997 ? -23.330 42.770 22.285 1.00 84.31 997 ILE A N 1
ATOM 7848 C CA . ILE A 1 997 ? -22.130 42.711 21.451 1.00 84.31 997 ILE A CA 1
ATOM 7849 C C . ILE A 1 997 ? -21.476 44.088 21.507 1.00 84.31 997 ILE A C 1
ATOM 7851 O O . ILE A 1 997 ? -22.113 45.110 21.221 1.00 84.31 997 ILE A O 1
ATOM 7855 N N . ASN A 1 998 ? -20.208 44.114 21.909 1.00 82.19 998 ASN A N 1
ATOM 7856 C CA . ASN A 1 998 ? -19.398 45.315 21.811 1.00 82.19 998 ASN A CA 1
ATOM 7857 C C . ASN A 1 998 ? -19.063 45.558 20.334 1.00 82.19 998 ASN A C 1
ATOM 7859 O O . ASN A 1 998 ? -18.569 44.662 19.659 1.00 82.19 998 ASN A O 1
ATOM 7863 N N . ILE A 1 999 ? -19.352 46.762 19.838 1.00 77.88 999 ILE A N 1
ATOM 7864 C CA . ILE A 1 999 ? -19.063 47.158 18.451 1.00 77.88 999 ILE A CA 1
ATOM 7865 C C . ILE A 1 999 ? -17.771 47.987 18.326 1.00 77.88 999 ILE A C 1
ATOM 7867 O O . ILE A 1 999 ? -17.655 48.887 17.495 1.00 77.88 999 ILE A O 1
ATOM 7871 N N . GLY A 1 1000 ? -16.798 47.722 19.200 1.00 73.88 1000 GLY A N 1
ATOM 7872 C CA . GLY A 1 1000 ? -15.442 48.255 19.119 1.00 73.88 1000 GLY A CA 1
ATOM 7873 C C . GLY A 1 1000 ? -14.651 47.662 17.948 1.00 73.88 1000 GLY A C 1
ATOM 7874 O O . GLY A 1 1000 ? -14.912 46.558 17.488 1.00 73.88 1000 GLY A O 1
ATOM 7875 N N . PHE A 1 1001 ? -13.658 48.403 17.454 1.00 69.19 1001 PHE A N 1
ATOM 7876 C CA . PHE A 1 1001 ? -12.946 48.075 16.210 1.00 69.19 1001 PHE A CA 1
ATOM 7877 C C . PHE A 1 1001 ? -12.376 46.642 16.163 1.00 69.19 1001 PHE A C 1
ATOM 7879 O O . PHE A 1 1001 ? -12.601 45.922 15.195 1.00 69.19 1001 PHE A O 1
ATOM 7886 N N . TYR A 1 1002 ? -11.691 46.200 17.223 1.00 67.88 1002 TYR A N 1
ATOM 7887 C CA . TYR A 1 1002 ? -11.190 44.822 17.319 1.00 67.88 1002 TYR A CA 1
ATOM 7888 C C . TYR A 1 1002 ? -12.283 43.819 17.724 1.00 67.88 1002 TYR A C 1
ATOM 7890 O O . TYR A 1 1002 ? -12.258 42.672 17.281 1.00 67.88 1002 TYR A O 1
ATOM 7898 N N . ASP A 1 1003 ? -13.278 44.275 18.487 1.00 66.62 1003 ASP A N 1
ATOM 7899 C CA . ASP A 1 1003 ? -14.397 43.481 19.014 1.00 66.62 1003 ASP A CA 1
ATOM 7900 C C . ASP A 1 1003 ? -15.435 43.094 17.943 1.00 66.62 1003 ASP A C 1
ATOM 7902 O O . ASP A 1 1003 ? -16.358 42.336 18.226 1.00 66.62 1003 ASP A O 1
ATOM 7906 N N . VAL A 1 1004 ? -15.295 43.600 16.712 1.00 66.19 1004 VAL A N 1
ATOM 7907 C CA . VAL A 1 1004 ? -16.171 43.293 15.565 1.00 66.19 1004 VAL A CA 1
ATOM 7908 C C . VAL A 1 1004 ? -15.457 42.460 14.497 1.00 66.19 1004 VAL A C 1
ATOM 7910 O O . VAL A 1 1004 ? -16.110 41.777 13.710 1.00 66.19 1004 VAL A O 1
ATOM 7913 N N . LEU A 1 1005 ? -14.123 42.467 14.455 1.00 66.88 1005 LEU A N 1
ATOM 7914 C CA . LEU A 1 1005 ? -13.353 41.789 13.404 1.00 66.88 1005 LEU A CA 1
ATOM 7915 C C . LEU A 1 1005 ? -13.312 40.257 13.548 1.00 66.88 1005 LEU A C 1
ATOM 7917 O O . LEU A 1 1005 ? -13.149 39.572 12.543 1.00 66.88 1005 LEU A O 1
ATOM 7921 N N . TRP A 1 1006 ? -13.529 39.697 14.745 1.00 68.94 1006 TRP A N 1
ATOM 7922 C CA . TRP A 1 1006 ? -13.648 38.238 14.908 1.00 68.94 1006 TRP A CA 1
ATOM 7923 C C . TRP A 1 1006 ? -14.866 37.686 14.149 1.00 68.94 1006 TRP A C 1
ATOM 7925 O O . TRP A 1 1006 ? -14.754 36.664 13.479 1.00 68.94 1006 TRP A O 1
ATOM 7935 N N . GLY A 1 1007 ? -16.005 38.388 14.170 1.00 66.12 1007 GLY A N 1
ATOM 7936 C CA . GLY A 1 1007 ? -17.224 37.928 13.501 1.00 66.12 1007 GLY A CA 1
ATOM 7937 C C . GLY A 1 1007 ? -17.114 37.949 11.977 1.00 66.12 1007 GLY A C 1
ATOM 7938 O O . GLY A 1 1007 ? -17.662 37.074 11.317 1.00 66.12 1007 GLY A O 1
ATOM 7939 N N . ALA A 1 1008 ? -16.313 38.860 11.412 1.00 65.62 1008 ALA A N 1
ATOM 7940 C CA . ALA A 1 1008 ? -15.986 38.859 9.985 1.00 65.62 1008 ALA A CA 1
ATOM 7941 C C . ALA A 1 1008 ? -15.328 37.545 9.528 1.00 65.62 1008 ALA A C 1
ATOM 7943 O O . ALA A 1 1008 ? -15.625 37.052 8.442 1.00 65.62 1008 ALA A O 1
ATOM 7944 N N . SER A 1 1009 ? -14.469 36.955 10.368 1.00 64.38 1009 SER A N 1
ATOM 7945 C CA . SER A 1 1009 ? -13.808 35.683 10.051 1.00 64.38 1009 SER A CA 1
ATOM 7946 C C . SER A 1 1009 ? -14.772 34.492 9.979 1.00 64.38 1009 SER A C 1
ATOM 7948 O O . SER A 1 1009 ? -14.463 33.517 9.306 1.00 64.38 1009 SER A O 1
ATOM 7950 N N . ALA A 1 1010 ? -15.939 34.591 10.627 1.00 61.16 1010 ALA A N 1
ATOM 7951 C CA . ALA A 1 1010 ? -16.865 33.486 10.876 1.00 61.16 1010 ALA A CA 1
ATOM 7952 C C . ALA A 1 1010 ? -18.065 33.415 9.909 1.00 61.16 1010 ALA A C 1
ATOM 7954 O O . ALA A 1 1010 ? -18.954 32.581 10.102 1.00 61.16 1010 ALA A O 1
ATOM 7955 N N . PHE A 1 1011 ? -18.133 34.309 8.914 1.00 61.47 1011 PHE A N 1
ATOM 7956 C CA . PHE A 1 1011 ? -19.191 34.307 7.894 1.00 61.47 1011 PHE A CA 1
ATOM 7957 C C . PHE A 1 1011 ? -18.743 33.657 6.580 1.00 61.47 1011 PHE A C 1
ATOM 7959 O O . PHE A 1 1011 ? -19.389 32.706 6.155 1.00 61.47 1011 PHE A O 1
ATOM 7966 N N . ASN A 1 1012 ? -17.666 34.142 5.942 1.00 57.03 1012 ASN A N 1
ATOM 7967 C CA . ASN A 1 1012 ? -17.157 33.551 4.690 1.00 57.03 1012 ASN A CA 1
ATOM 7968 C C . ASN A 1 1012 ? -15.724 34.016 4.322 1.00 57.03 1012 ASN A C 1
ATOM 7970 O O . ASN A 1 1012 ? -15.428 34.318 3.164 1.00 57.03 1012 ASN A O 1
ATOM 7974 N N . CYS A 1 1013 ? -14.831 34.189 5.306 1.00 61.47 1013 CYS A N 1
ATOM 7975 C CA . CYS A 1 1013 ? -13.530 34.822 5.052 1.00 61.47 1013 CYS A CA 1
ATOM 7976 C C . CYS A 1 1013 ? -12.490 33.848 4.468 1.00 61.47 1013 CYS A C 1
ATOM 7978 O O . CYS A 1 1013 ? -11.616 33.335 5.174 1.00 61.47 1013 CYS A O 1
ATOM 7980 N N . THR A 1 1014 ? -12.545 33.642 3.150 1.00 61.75 1014 THR A N 1
ATOM 7981 C CA . THR A 1 1014 ? -11.592 32.784 2.422 1.00 61.75 1014 THR A CA 1
ATOM 7982 C C . THR A 1 1014 ? -10.134 33.228 2.598 1.00 61.75 1014 THR A C 1
ATOM 7984 O O . THR A 1 1014 ? -9.254 32.392 2.796 1.00 61.75 1014 THR A O 1
ATOM 7987 N N . THR A 1 1015 ? -9.855 34.536 2.633 1.00 58.59 1015 THR A N 1
ATOM 7988 C CA . THR A 1 1015 ? -8.498 35.053 2.891 1.00 58.59 1015 THR A CA 1
ATOM 7989 C C . THR A 1 1015 ? -8.004 34.747 4.317 1.00 58.59 1015 THR A C 1
ATOM 7991 O O . THR A 1 1015 ? -6.832 34.396 4.507 1.00 58.59 1015 THR A O 1
ATOM 7994 N N . CYS A 1 1016 ? -8.899 34.759 5.313 1.00 54.19 1016 CYS A N 1
ATOM 7995 C CA . CYS A 1 1016 ? -8.612 34.428 6.716 1.00 54.19 1016 CYS A CA 1
ATOM 7996 C C . CYS A 1 1016 ? -8.331 32.933 6.958 1.00 54.19 1016 CYS A C 1
ATOM 7998 O O . CYS A 1 1016 ? -7.859 32.566 8.043 1.00 54.19 1016 CYS A O 1
ATOM 8000 N N . GLN A 1 1017 ? -8.593 32.042 5.993 1.00 54.97 1017 GLN A N 1
ATOM 8001 C CA . GLN A 1 1017 ? -8.239 30.622 6.127 1.00 54.97 1017 GLN A CA 1
ATOM 8002 C C . GLN A 1 1017 ? -6.720 30.444 6.320 1.00 54.97 1017 GLN A C 1
ATOM 8004 O O . GLN A 1 1017 ? -6.308 29.610 7.120 1.00 54.97 1017 GLN A O 1
ATOM 8009 N N . SER A 1 1018 ? -5.906 31.333 5.735 1.00 52.62 1018 SER A N 1
ATOM 8010 C CA . SER A 1 1018 ? -4.444 31.405 5.918 1.00 52.62 1018 SER A CA 1
ATOM 8011 C C . SER A 1 1018 ? -3.964 31.872 7.307 1.00 52.62 1018 SER A C 1
ATOM 8013 O O . SER A 1 1018 ? -2.766 31.838 7.587 1.00 52.62 1018 SER A O 1
ATOM 8015 N N . GLY A 1 1019 ? -4.865 32.353 8.174 1.00 56.88 1019 GLY A N 1
ATOM 8016 C CA . GLY A 1 1019 ? -4.521 32.905 9.491 1.00 56.88 1019 GLY A CA 1
ATOM 8017 C C . GLY A 1 1019 ? -3.822 34.273 9.455 1.00 56.88 1019 GLY A C 1
ATOM 8018 O O . GLY A 1 1019 ? -3.307 34.719 10.479 1.00 56.88 1019 GLY A O 1
ATOM 8019 N N . GLN A 1 1020 ? -3.789 34.950 8.302 1.00 61.72 1020 GLN A N 1
ATOM 8020 C CA . GLN A 1 1020 ? -3.154 36.258 8.138 1.00 61.72 1020 GLN A CA 1
ATOM 8021 C C . GLN A 1 1020 ? -4.162 37.304 7.642 1.00 61.72 1020 GLN A C 1
ATOM 8023 O O . GLN A 1 1020 ? -4.844 37.097 6.647 1.00 61.72 1020 GLN A O 1
ATOM 8028 N N . PHE A 1 1021 ? -4.210 38.466 8.303 1.00 68.88 1021 PHE A N 1
ATOM 8029 C CA . PHE A 1 1021 ? -4.922 39.657 7.805 1.00 68.88 1021 PHE A CA 1
ATOM 8030 C C . PHE A 1 1021 ? -4.056 40.549 6.905 1.00 68.88 1021 PHE A C 1
ATOM 8032 O O . PHE A 1 1021 ? -4.545 41.541 6.370 1.00 68.88 1021 PHE A O 1
ATOM 8039 N N . PHE A 1 1022 ? -2.768 40.228 6.763 1.00 70.25 1022 PHE A N 1
ATOM 8040 C CA . PHE A 1 1022 ? -1.809 40.977 5.958 1.00 70.25 1022 PHE A CA 1
ATOM 8041 C C . PHE A 1 1022 ? -0.935 40.019 5.165 1.00 70.25 1022 PHE A C 1
ATOM 8043 O O . PHE A 1 1022 ? -0.428 39.061 5.745 1.00 70.25 1022 PHE A O 1
ATOM 8050 N N . ASN A 1 1023 ? -0.700 40.305 3.885 1.00 70.25 1023 ASN A N 1
ATOM 8051 C CA . ASN A 1 1023 ? 0.294 39.567 3.104 1.00 70.25 1023 ASN A CA 1
ATOM 8052 C C . ASN A 1 1023 ? 1.737 39.968 3.479 1.00 70.25 1023 ASN A C 1
ATOM 8054 O O . ASN A 1 1023 ? 1.981 40.886 4.270 1.00 70.25 1023 ASN A O 1
ATOM 8058 N N . GLU A 1 1024 ? 2.720 39.305 2.863 1.00 67.38 1024 GLU A N 1
ATOM 8059 C CA . GLU A 1 1024 ? 4.148 39.623 3.018 1.00 67.38 1024 GLU A CA 1
ATOM 8060 C C . GLU A 1 1024 ? 4.498 41.071 2.616 1.00 67.38 1024 GLU A C 1
ATOM 8062 O O . GLU A 1 1024 ? 5.519 41.612 3.044 1.00 67.38 1024 GLU A O 1
ATOM 8067 N N . GLN A 1 1025 ? 3.650 41.715 1.809 1.00 73.31 1025 GLN A N 1
ATOM 8068 C CA . GLN A 1 1025 ? 3.780 43.098 1.351 1.00 73.31 1025 GLN A CA 1
ATOM 8069 C C . GLN A 1 1025 ? 3.137 44.115 2.321 1.00 73.31 1025 GLN A C 1
ATOM 8071 O O . GLN A 1 1025 ? 3.200 45.317 2.062 1.00 73.31 1025 GLN A O 1
ATOM 8076 N N . ASN A 1 1026 ? 2.605 43.663 3.469 1.00 68.88 1026 ASN A N 1
ATOM 8077 C CA . ASN A 1 1026 ? 1.868 44.460 4.463 1.00 68.88 1026 ASN A CA 1
ATOM 8078 C C . ASN A 1 1026 ? 0.547 45.073 3.940 1.00 68.88 1026 ASN A C 1
ATOM 8080 O O . ASN A 1 1026 ? 0.035 46.026 4.529 1.00 68.88 1026 ASN A O 1
ATOM 8084 N N . GLU A 1 1027 ? -0.036 44.523 2.877 1.00 72.69 1027 GLU A N 1
ATOM 8085 C CA . GLU A 1 1027 ? -1.361 44.909 2.379 1.00 72.69 1027 GLU A CA 1
ATOM 8086 C C . GLU A 1 1027 ? -2.445 44.173 3.176 1.00 72.69 1027 GLU A C 1
ATOM 8088 O O . GLU A 1 1027 ? -2.303 42.983 3.458 1.00 72.69 1027 GLU A O 1
ATOM 8093 N N . PHE A 1 1028 ? -3.509 44.881 3.565 1.00 76.00 1028 PHE A N 1
ATOM 8094 C CA . PHE A 1 1028 ? -4.632 44.308 4.312 1.00 76.00 1028 PHE A CA 1
ATOM 8095 C C . PHE A 1 1028 ? -5.480 43.414 3.395 1.00 76.00 1028 PHE A C 1
ATOM 8097 O O . PHE A 1 1028 ? -5.827 43.824 2.290 1.00 76.00 1028 PHE A O 1
ATOM 8104 N N . LEU A 1 1029 ? -5.770 42.189 3.842 1.00 73.62 1029 LEU A N 1
ATOM 8105 C CA . LEU A 1 1029 ? -6.288 41.116 2.984 1.00 73.62 1029 LEU A CA 1
ATOM 8106 C C . LEU A 1 1029 ? -7.816 41.040 2.876 1.00 73.62 1029 LEU A C 1
ATOM 8108 O O . LEU A 1 1029 ? -8.304 40.506 1.885 1.00 73.62 1029 LEU A O 1
ATOM 8112 N N . LEU A 1 1030 ? -8.559 41.570 3.853 1.00 75.00 1030 LEU A N 1
ATOM 8113 C CA . LEU A 1 1030 ? -10.025 41.564 3.821 1.00 75.00 1030 LEU A CA 1
ATOM 8114 C C . LEU A 1 1030 ? -10.568 42.513 2.748 1.00 75.00 1030 LEU A C 1
ATOM 8116 O O . LEU A 1 1030 ? -10.212 43.693 2.711 1.00 75.00 1030 LEU A O 1
ATOM 8120 N N . THR A 1 1031 ? -11.500 42.016 1.941 1.00 74.88 1031 THR A N 1
ATOM 8121 C CA . THR A 1 1031 ? -12.241 42.805 0.948 1.00 74.88 1031 THR A CA 1
ATOM 8122 C C . THR A 1 1031 ? -13.590 43.313 1.479 1.00 74.88 1031 THR A C 1
ATOM 8124 O O . THR A 1 1031 ? -14.150 42.780 2.438 1.00 74.88 1031 THR A O 1
ATOM 8127 N N . GLU A 1 1032 ? -14.165 44.335 0.829 1.00 72.38 1032 GLU A N 1
ATOM 8128 C CA . GLU A 1 1032 ? -15.546 44.774 1.113 1.00 72.38 1032 GLU A CA 1
ATOM 8129 C C . GLU A 1 1032 ? -16.582 43.667 0.835 1.00 72.38 1032 GLU A C 1
ATOM 8131 O O . GLU A 1 1032 ? -17.620 43.616 1.495 1.00 72.38 1032 GLU A O 1
ATOM 8136 N N . GLU A 1 1033 ? -16.302 42.779 -0.127 1.00 74.38 1033 GLU A N 1
ATOM 8137 C CA . GLU A 1 1033 ? -17.175 41.665 -0.515 1.00 74.38 1033 GLU A CA 1
ATOM 8138 C C . GLU A 1 1033 ? -17.239 40.595 0.587 1.00 74.38 1033 GLU A C 1
ATOM 8140 O O . GLU A 1 1033 ? -18.334 40.243 1.023 1.00 74.38 1033 GLU A O 1
ATOM 8145 N N . GLU A 1 1034 ? -16.090 40.174 1.130 1.00 70.31 1034 GLU A N 1
ATOM 8146 C CA . GLU A 1 1034 ? -16.014 39.239 2.271 1.00 70.31 1034 GLU A CA 1
ATOM 8147 C C . GLU A 1 1034 ? -16.677 39.796 3.546 1.00 70.31 1034 GLU A C 1
ATOM 8149 O O . GLU A 1 1034 ? -17.164 39.040 4.386 1.00 70.31 1034 GLU A O 1
ATOM 8154 N N . LEU A 1 1035 ? -16.737 41.123 3.696 1.00 72.50 1035 LEU A N 1
ATOM 8155 C CA . LEU A 1 1035 ? -17.357 41.788 4.846 1.00 72.50 1035 LEU A CA 1
ATOM 8156 C C . LEU A 1 1035 ? -18.850 42.089 4.677 1.00 72.50 1035 LEU A C 1
ATOM 8158 O O . LEU A 1 1035 ? -19.518 42.433 5.659 1.00 72.50 1035 LEU A O 1
ATOM 8162 N N . ALA A 1 1036 ? -19.398 41.953 3.467 1.00 75.88 1036 ALA A N 1
ATOM 8163 C CA . ALA A 1 1036 ? -20.771 42.342 3.163 1.00 75.88 1036 ALA A CA 1
ATOM 8164 C C . ALA A 1 1036 ? -21.812 41.543 3.969 1.00 75.88 1036 ALA A C 1
ATOM 8166 O O . ALA A 1 1036 ? -22.817 42.110 4.413 1.00 75.88 1036 ALA A O 1
ATOM 8167 N N . GLU A 1 1037 ? -21.576 40.248 4.197 1.00 75.25 1037 GLU A N 1
ATOM 8168 C CA . GLU A 1 1037 ? -22.486 39.374 4.949 1.00 75.25 1037 GLU A CA 1
ATOM 8169 C C . GLU A 1 1037 ? -22.485 39.696 6.448 1.00 75.25 1037 GLU A C 1
ATOM 8171 O O . GLU A 1 1037 ? -23.549 39.914 7.032 1.00 75.25 1037 GLU A O 1
ATOM 8176 N N . TRP A 1 1038 ? -21.300 39.839 7.052 1.00 78.19 1038 TRP A N 1
ATOM 8177 C CA . TRP A 1 1038 ? -21.139 40.233 8.456 1.00 78.19 1038 TRP A CA 1
ATOM 8178 C C . TRP A 1 1038 ? -21.743 41.615 8.740 1.00 78.19 1038 TRP A C 1
ATOM 8180 O O . TRP A 1 1038 ? -22.532 41.779 9.675 1.00 78.19 1038 TRP A O 1
ATOM 8190 N N . HIS A 1 1039 ? -21.466 42.600 7.879 1.00 77.56 1039 HIS A N 1
ATOM 8191 C CA . HIS A 1 1039 ? -22.079 43.928 7.946 1.00 77.56 1039 HIS A CA 1
ATOM 8192 C C . HIS A 1 1039 ? -23.615 43.858 7.837 1.00 77.56 1039 HIS A C 1
ATOM 8194 O O . HIS A 1 1039 ? -24.332 44.514 8.601 1.00 77.56 1039 HIS A O 1
ATOM 8200 N N . THR A 1 1040 ? -24.143 43.020 6.939 1.00 82.19 1040 THR A N 1
ATOM 8201 C CA . THR A 1 1040 ? -25.591 42.797 6.786 1.00 82.19 1040 THR A CA 1
ATOM 8202 C C . THR A 1 1040 ? -26.206 42.147 8.028 1.00 82.19 1040 THR A C 1
ATOM 8204 O O . THR A 1 1040 ? -27.294 42.550 8.456 1.00 82.19 1040 THR A O 1
ATOM 8207 N N . TRP A 1 1041 ? -25.516 41.191 8.653 1.00 83.12 1041 TRP A N 1
ATOM 8208 C CA . TRP A 1 1041 ? -25.955 40.558 9.894 1.00 83.12 1041 TRP A CA 1
ATOM 8209 C C . TRP A 1 1041 ? -25.983 41.547 11.065 1.00 83.12 1041 TRP A C 1
ATOM 8211 O O . TRP A 1 1041 ? -27.030 41.693 11.698 1.00 83.12 1041 TRP A O 1
ATOM 8221 N N . LEU A 1 1042 ? -24.904 42.309 11.292 1.00 80.69 1042 LEU A N 1
ATOM 8222 C CA . LEU A 1 1042 ? -24.838 43.357 12.323 1.00 80.69 1042 LEU A CA 1
ATOM 8223 C C . LEU A 1 1042 ? -25.958 44.391 12.161 1.00 80.69 1042 LEU A C 1
ATOM 8225 O O . LEU A 1 1042 ? -26.644 44.751 13.121 1.00 80.69 1042 LEU A O 1
ATOM 8229 N N . LYS A 1 1043 ? -26.202 44.829 10.924 1.00 82.44 1043 LYS A N 1
ATOM 8230 C CA . LYS A 1 1043 ? -27.293 45.749 10.587 1.00 82.44 1043 LYS A CA 1
ATOM 8231 C C . LYS A 1 1043 ? -28.683 45.155 10.839 1.00 82.44 1043 LYS A C 1
ATOM 8233 O O . LYS A 1 1043 ? -29.608 45.899 11.155 1.00 82.44 1043 LYS A O 1
ATOM 8238 N N . THR A 1 1044 ? -28.831 43.838 10.711 1.00 84.88 1044 THR A N 1
ATOM 8239 C CA . THR A 1 1044 ? -30.079 43.115 10.994 1.00 84.88 1044 THR A CA 1
ATOM 8240 C C . THR A 1 1044 ? -30.305 42.982 12.501 1.00 84.88 1044 THR A C 1
ATOM 8242 O O . THR A 1 1044 ? -31.385 43.316 12.997 1.00 84.88 1044 THR A O 1
ATOM 8245 N N . ILE A 1 1045 ? -29.285 42.573 13.263 1.00 85.50 1045 ILE A N 1
ATOM 8246 C CA . ILE A 1 1045 ? -29.419 42.429 14.718 1.00 85.50 1045 ILE A CA 1
ATOM 8247 C C . ILE A 1 1045 ? -29.540 43.778 15.439 1.00 85.50 1045 ILE A C 1
ATOM 8249 O O . ILE A 1 1045 ? -30.267 43.855 16.422 1.00 85.50 1045 ILE A O 1
ATOM 8253 N N . SER A 1 1046 ? -28.968 44.871 14.912 1.00 82.38 1046 SER A N 1
ATOM 8254 C CA . SER A 1 1046 ? -29.161 46.226 15.471 1.00 82.38 1046 SER A CA 1
ATOM 8255 C C . SER A 1 1046 ? -30.622 46.700 15.461 1.00 82.38 1046 SER A C 1
ATOM 8257 O O . SER A 1 1046 ? -30.991 47.604 16.212 1.00 82.38 1046 SER A O 1
ATOM 8259 N N . GLN A 1 1047 ? -31.462 46.079 14.627 1.00 83.62 1047 GLN A N 1
ATOM 8260 C CA . GLN A 1 1047 ? -32.898 46.339 14.503 1.00 83.62 1047 GLN A CA 1
ATOM 8261 C C . GLN A 1 1047 ? -33.757 45.259 15.183 1.00 83.62 1047 GLN A C 1
ATOM 8263 O O . GLN A 1 1047 ? -34.984 45.361 15.180 1.00 83.62 1047 GLN A O 1
ATOM 8268 N N . THR A 1 1048 ? -33.133 44.224 15.753 1.00 83.38 1048 THR A N 1
ATOM 8269 C CA . THR A 1 1048 ? -33.811 43.065 16.343 1.00 83.38 1048 THR A CA 1
ATOM 8270 C C . THR A 1 1048 ? -33.981 43.252 17.850 1.00 83.38 1048 THR A C 1
ATOM 8272 O O . THR A 1 1048 ? -33.022 43.508 18.578 1.00 83.38 1048 THR A O 1
ATOM 8275 N N . GLU A 1 1049 ? -35.214 43.106 18.339 1.00 85.75 1049 GLU A N 1
ATOM 8276 C CA . GLU A 1 1049 ? -35.509 43.157 19.774 1.00 85.75 1049 GLU A CA 1
ATOM 8277 C C . GLU A 1 1049 ? -34.758 42.034 20.516 1.00 85.75 1049 GLU A C 1
ATOM 8279 O O . GLU A 1 1049 ? -34.734 40.890 20.066 1.00 85.75 1049 GLU A O 1
ATOM 8284 N N . GLY A 1 1050 ? -34.106 42.381 21.630 1.00 87.31 1050 GLY A N 1
ATOM 8285 C CA . GLY A 1 1050 ? -33.233 41.481 22.394 1.00 87.31 1050 GLY A CA 1
ATOM 8286 C C . GLY A 1 1050 ? -31.730 41.712 22.188 1.00 87.31 1050 GLY A C 1
ATOM 8287 O O . GLY A 1 1050 ? -30.953 41.328 23.058 1.00 87.31 1050 GLY A O 1
ATOM 8288 N N . PHE A 1 1051 ? -31.290 42.399 21.128 1.00 91.00 1051 PHE A N 1
ATOM 8289 C CA . PHE A 1 1051 ? -29.873 42.753 20.954 1.00 91.00 1051 PHE A CA 1
ATOM 8290 C C . PHE A 1 1051 ? -29.528 44.143 21.517 1.00 91.00 1051 PHE A C 1
ATOM 8292 O O . PHE A 1 1051 ? -30.295 45.099 21.400 1.00 91.00 1051 PHE A O 1
ATOM 8299 N N . VAL A 1 1052 ? -28.340 44.266 22.116 1.00 89.31 1052 VAL A N 1
ATOM 8300 C CA . VAL A 1 1052 ? -27.776 45.515 22.651 1.00 89.31 1052 VAL A CA 1
ATOM 8301 C C . VAL A 1 1052 ? -26.375 45.724 22.079 1.00 89.31 1052 VAL A C 1
ATOM 8303 O O . VAL A 1 1052 ? -25.414 45.096 22.517 1.00 89.31 1052 VAL A O 1
ATOM 8306 N N . LEU A 1 1053 ? -26.256 46.643 21.121 1.00 87.44 1053 LEU A N 1
ATOM 8307 C CA . LEU A 1 1053 ? -24.971 47.065 20.560 1.00 87.44 1053 LEU A CA 1
ATOM 8308 C C . LEU A 1 1053 ? -24.459 48.320 21.282 1.00 87.44 1053 LEU A C 1
ATOM 8310 O O . LEU A 1 1053 ? -25.233 49.229 21.599 1.00 87.44 1053 LEU A O 1
ATOM 8314 N N . SER A 1 1054 ? -23.162 48.366 21.586 1.00 85.38 1054 SER A N 1
ATOM 8315 C CA . SER A 1 1054 ? -22.529 49.474 22.317 1.00 85.38 1054 SER A CA 1
ATOM 8316 C C . SER A 1 1054 ? -21.019 49.476 22.084 1.00 85.38 1054 SER A C 1
ATOM 8318 O O . SER A 1 1054 ? -20.412 48.419 22.096 1.00 85.38 1054 SER A O 1
ATOM 8320 N N . THR A 1 1055 ? -20.393 50.649 21.955 1.00 82.88 1055 THR A N 1
ATOM 8321 C CA . THR A 1 1055 ? -18.921 50.810 22.038 1.00 82.88 1055 THR A CA 1
ATOM 8322 C C . THR A 1 1055 ? -18.423 51.037 23.474 1.00 82.88 1055 THR A C 1
ATOM 8324 O O . THR A 1 1055 ? -17.234 51.229 23.714 1.00 82.88 1055 THR A O 1
ATOM 8327 N N . ASN A 1 1056 ? -19.334 51.083 24.451 1.00 87.00 1056 ASN A N 1
ATOM 8328 C CA . ASN A 1 1056 ? -19.016 51.249 25.866 1.00 87.00 1056 ASN A CA 1
ATOM 8329 C C . ASN A 1 1056 ? -19.088 49.887 26.568 1.00 87.00 1056 ASN A C 1
ATOM 8331 O O . ASN A 1 1056 ? -20.172 49.472 26.987 1.00 87.00 1056 ASN A O 1
ATOM 8335 N N . GLN A 1 1057 ? -17.930 49.233 26.668 1.00 86.31 1057 GLN A N 1
ATOM 8336 C CA . GLN A 1 1057 ? -17.737 47.912 27.266 1.00 86.31 1057 GLN A CA 1
ATOM 8337 C C . GLN A 1 1057 ? -18.171 47.862 28.742 1.00 86.31 1057 GLN A C 1
ATOM 8339 O O . GLN A 1 1057 ? -19.062 47.092 29.088 1.00 86.31 1057 GLN A O 1
ATOM 8344 N N . ALA A 1 1058 ? -17.672 48.782 29.577 1.00 86.56 1058 ALA A N 1
ATOM 8345 C CA . ALA A 1 1058 ? -17.998 48.854 31.009 1.00 86.56 1058 ALA A CA 1
ATOM 8346 C C . ALA A 1 1058 ? -19.510 48.962 31.297 1.00 86.56 1058 ALA A C 1
ATOM 8348 O O . ALA A 1 1058 ? -20.016 48.449 32.295 1.00 86.56 1058 ALA A O 1
ATOM 8349 N N . LYS A 1 1059 ? -20.274 49.609 30.405 1.00 90.00 1059 LYS A N 1
ATOM 8350 C CA . LYS A 1 1059 ? -21.741 49.652 30.499 1.00 90.00 1059 LYS A CA 1
ATOM 8351 C C . LYS A 1 1059 ? -22.381 48.284 30.223 1.00 90.00 1059 LYS A C 1
ATOM 8353 O O . LYS A 1 1059 ? -23.388 47.964 30.855 1.00 90.00 1059 LYS A O 1
ATOM 8358 N N . LEU A 1 1060 ? -21.852 47.512 29.272 1.00 91.75 1060 LEU A N 1
ATOM 8359 C CA . LEU A 1 1060 ? -22.345 46.166 28.967 1.00 91.75 1060 LEU A CA 1
ATOM 8360 C C . LEU A 1 1060 ? -22.020 45.196 30.114 1.00 91.75 1060 LEU A C 1
ATOM 8362 O O . LEU A 1 1060 ? -22.908 44.483 30.573 1.00 91.75 1060 LEU A O 1
ATOM 8366 N N . GLU A 1 1061 ? -20.800 45.253 30.643 1.00 92.75 1061 GLU A N 1
ATOM 8367 C CA . GLU A 1 1061 ? -20.340 44.497 31.819 1.00 92.75 1061 GLU A CA 1
ATOM 8368 C C . GLU A 1 1061 ? -21.228 44.757 33.043 1.00 92.75 1061 GLU A C 1
ATOM 8370 O O . GLU A 1 1061 ? -21.793 43.823 33.619 1.00 92.75 1061 GLU A O 1
ATOM 8375 N N . GLN A 1 1062 ? -21.485 46.031 33.369 1.00 92.12 1062 GLN A N 1
ATOM 8376 C CA . GLN A 1 1062 ? -22.424 46.394 34.433 1.00 92.12 1062 GLN A CA 1
ATOM 8377 C C . GLN A 1 1062 ? -23.835 45.834 34.171 1.00 92.12 1062 GLN A C 1
ATOM 8379 O O . GLN A 1 1062 ? -24.479 45.319 35.084 1.00 92.12 1062 GLN A O 1
ATOM 8384 N N . MET A 1 1063 ? -24.341 45.910 32.937 1.00 93.25 1063 MET A N 1
ATOM 8385 C CA . MET A 1 1063 ? -25.667 45.384 32.592 1.00 93.25 1063 MET A CA 1
ATOM 8386 C C . MET A 1 1063 ? -25.743 43.842 32.660 1.00 93.25 1063 MET A C 1
ATOM 8388 O O . MET A 1 1063 ? -26.812 43.310 32.971 1.00 93.25 1063 MET A O 1
ATOM 8392 N N . PHE A 1 1064 ? -24.640 43.125 32.428 1.00 94.38 1064 PHE A N 1
ATOM 8393 C CA . PHE A 1 1064 ? -24.526 41.671 32.613 1.00 94.38 1064 PHE A CA 1
ATOM 8394 C C . PHE A 1 1064 ? -24.510 41.284 34.100 1.00 94.38 1064 PHE A C 1
ATOM 8396 O O . PHE A 1 1064 ? -25.263 40.398 34.523 1.00 94.38 1064 PHE A O 1
ATOM 8403 N N . ILE A 1 1065 ? -23.748 42.017 34.922 1.00 92.19 1065 ILE A N 1
ATOM 8404 C CA . ILE A 1 1065 ? -23.759 41.885 36.388 1.00 92.19 1065 ILE A CA 1
ATOM 8405 C C . ILE A 1 1065 ? -25.166 42.157 36.948 1.00 92.19 1065 ILE A C 1
ATOM 8407 O O . ILE A 1 1065 ? -25.692 41.379 37.741 1.00 92.19 1065 ILE A O 1
ATOM 8411 N N . GLU A 1 1066 ? -25.844 43.202 36.473 1.00 91.12 1066 GLU A N 1
ATOM 8412 C CA . GLU A 1 1066 ? -27.227 43.521 36.858 1.00 91.12 1066 GLU A CA 1
ATOM 8413 C C . GLU A 1 1066 ? -28.274 42.503 36.351 1.00 91.12 1066 GLU A C 1
ATOM 8415 O O . GLU A 1 1066 ? -29.454 42.633 36.681 1.00 91.12 1066 GLU A O 1
ATOM 8420 N N . GLY A 1 1067 ? -27.882 41.497 35.556 1.00 88.00 1067 GLY A N 1
ATOM 8421 C CA . GLY A 1 1067 ? -28.783 40.477 35.003 1.00 88.00 1067 GLY A CA 1
ATOM 8422 C C . GLY A 1 1067 ? -29.738 40.993 33.925 1.00 88.00 1067 GLY A C 1
ATOM 8423 O O . GLY A 1 1067 ? -30.770 40.379 33.671 1.00 88.00 1067 GLY A O 1
ATOM 8424 N N . LYS A 1 1068 ? -29.416 42.132 33.300 1.00 91.44 1068 LYS A N 1
ATOM 8425 C CA . LYS A 1 1068 ? -30.159 42.698 32.160 1.00 91.44 1068 LYS A CA 1
ATOM 8426 C C . LYS A 1 1068 ? -29.702 42.118 30.822 1.00 91.44 1068 LYS A C 1
ATOM 8428 O O . LYS A 1 1068 ? -30.432 42.232 29.840 1.00 91.44 1068 LYS A O 1
ATOM 8433 N N . ILE A 1 1069 ? -28.501 41.542 30.797 1.00 93.38 1069 ILE A N 1
ATOM 8434 C CA . ILE A 1 1069 ? -27.876 40.855 29.666 1.00 93.38 1069 ILE A CA 1
ATOM 8435 C C . ILE A 1 1069 ? -27.651 39.390 30.057 1.00 93.38 1069 ILE A C 1
ATOM 8437 O O . ILE A 1 1069 ? -27.234 39.109 31.180 1.00 93.38 1069 ILE A O 1
ATOM 8441 N N . VAL A 1 1070 ? -27.939 38.476 29.129 1.00 93.94 1070 VAL A N 1
ATOM 8442 C CA . VAL A 1 1070 ? -27.739 37.025 29.268 1.00 93.94 1070 VAL A CA 1
ATOM 8443 C C . VAL A 1 1070 ? -26.424 36.589 28.627 1.00 93.94 1070 VAL A C 1
ATOM 8445 O O . VAL A 1 1070 ? -25.751 35.737 29.194 1.00 93.94 1070 VAL A O 1
ATOM 8448 N N . TYR A 1 1071 ? -26.047 37.200 27.498 1.00 93.56 1071 TYR A N 1
ATOM 8449 C CA . TYR A 1 1071 ? -24.827 36.913 26.735 1.00 93.56 1071 TYR A CA 1
ATOM 8450 C C . TYR A 1 1071 ? -23.990 38.178 26.522 1.00 93.56 1071 TYR A C 1
ATOM 8452 O O . TYR A 1 1071 ? -24.538 39.188 26.081 1.00 93.56 1071 TYR A O 1
ATOM 8460 N N . LEU A 1 1072 ? -22.685 38.125 26.791 1.00 90.81 1072 LEU A N 1
ATOM 8461 C CA . LEU A 1 1072 ? -21.759 39.256 26.664 1.00 90.81 1072 LEU A CA 1
ATOM 8462 C C . LEU A 1 1072 ? -20.415 38.794 26.094 1.00 90.81 1072 LEU A C 1
ATOM 8464 O O . LEU A 1 1072 ? -19.874 37.798 26.554 1.00 90.81 1072 LEU A O 1
ATOM 8468 N N . ILE A 1 1073 ? -19.839 39.553 25.163 1.00 85.94 1073 ILE A N 1
ATOM 8469 C CA . ILE A 1 1073 ? -18.417 39.431 24.806 1.00 85.94 1073 ILE A CA 1
ATOM 8470 C C . ILE A 1 1073 ? -17.624 40.474 25.605 1.00 85.94 1073 ILE A C 1
ATOM 8472 O O . ILE A 1 1073 ? -18.007 41.647 25.639 1.00 85.94 1073 ILE A O 1
ATOM 8476 N N . ALA A 1 1074 ? -16.555 40.045 26.273 1.00 83.69 1074 ALA A N 1
ATOM 8477 C CA . ALA A 1 1074 ? -15.672 40.903 27.063 1.00 83.69 1074 ALA A CA 1
ATOM 8478 C C . ALA A 1 1074 ? -14.216 40.409 27.022 1.00 83.69 1074 ALA A C 1
ATOM 8480 O O . ALA A 1 1074 ? -13.939 39.320 26.527 1.00 83.69 1074 ALA A O 1
ATOM 8481 N N . ASP A 1 1075 ? -13.296 41.227 27.528 1.00 78.06 1075 ASP A N 1
ATOM 8482 C CA . ASP A 1 1075 ? -11.897 40.851 27.781 1.00 78.06 1075 ASP A CA 1
ATOM 8483 C C . ASP A 1 1075 ? -11.832 39.712 28.817 1.00 78.06 1075 ASP A C 1
ATOM 8485 O O . ASP A 1 1075 ? -12.653 39.683 29.739 1.00 78.06 1075 ASP A O 1
ATOM 8489 N N . ASP A 1 1076 ? -10.870 38.791 28.684 1.00 76.31 1076 ASP A N 1
ATOM 8490 C CA . ASP A 1 1076 ? -10.689 37.625 29.566 1.00 76.31 1076 ASP A CA 1
ATOM 8491 C C . ASP A 1 1076 ? -10.710 37.980 31.067 1.00 76.31 1076 ASP A C 1
ATOM 8493 O O . ASP A 1 1076 ? -11.292 37.251 31.883 1.00 76.31 1076 ASP A O 1
ATOM 8497 N N . LYS A 1 1077 ? -10.191 39.162 31.428 1.00 76.00 1077 LYS A N 1
ATOM 8498 C CA . LYS A 1 1077 ? -10.140 39.667 32.810 1.00 76.00 1077 LYS A CA 1
ATOM 8499 C C . LYS A 1 1077 ? -11.519 39.893 33.440 1.00 76.00 1077 LYS A C 1
ATOM 8501 O O . LYS A 1 1077 ? -11.620 39.928 34.669 1.00 76.00 1077 LYS A O 1
ATOM 8506 N N . PHE A 1 1078 ? -12.591 40.014 32.651 1.00 83.62 1078 PHE A N 1
ATOM 8507 C CA . PHE A 1 1078 ? -13.948 40.201 33.178 1.00 83.62 1078 PHE A CA 1
ATOM 8508 C C . PHE A 1 1078 ? -14.460 38.979 33.963 1.00 83.62 1078 PHE A C 1
ATOM 8510 O O . PHE A 1 1078 ? -15.309 39.132 34.847 1.00 83.62 1078 PHE A O 1
ATOM 8517 N N . LEU A 1 1079 ? -13.923 37.775 33.703 1.00 80.12 1079 LEU A N 1
ATOM 8518 C CA . LEU A 1 1079 ? -14.355 36.540 34.371 1.00 80.12 1079 LEU A CA 1
ATOM 8519 C C . LEU A 1 1079 ? -14.284 36.666 35.900 1.00 80.12 1079 LEU A C 1
ATOM 8521 O O . LEU A 1 1079 ? -15.264 36.373 36.588 1.00 80.12 1079 LEU A O 1
ATOM 8525 N N . GLY A 1 1080 ? -13.160 37.169 36.420 1.00 75.19 1080 GLY A N 1
ATOM 8526 C CA . GLY A 1 1080 ? -12.932 37.323 37.856 1.00 75.19 1080 GLY A CA 1
ATOM 8527 C C . GLY A 1 1080 ? -13.902 38.305 38.522 1.00 75.19 1080 GLY A C 1
ATOM 8528 O O . GLY A 1 1080 ? -14.469 37.991 39.569 1.00 75.19 1080 GLY A O 1
ATOM 8529 N N . GLU A 1 1081 ? -14.165 39.465 37.908 1.00 81.25 1081 GLU A N 1
ATOM 8530 C CA . GLU A 1 1081 ? -15.124 40.452 38.436 1.00 81.25 1081 GLU A CA 1
ATOM 8531 C C . GLU A 1 1081 ? -16.559 39.899 38.444 1.00 81.25 1081 GLU A C 1
ATOM 8533 O O . GLU A 1 1081 ? -17.288 40.009 39.443 1.00 81.25 1081 GLU A O 1
ATOM 8538 N N . ALA A 1 1082 ? -16.958 39.257 37.344 1.00 83.69 1082 ALA A N 1
ATOM 8539 C CA . ALA A 1 1082 ? -18.282 38.679 37.187 1.00 83.69 1082 ALA A CA 1
ATOM 8540 C C . ALA A 1 1082 ? -18.521 37.532 38.183 1.00 83.69 1082 ALA A C 1
ATOM 8542 O O . ALA A 1 1082 ? -19.559 37.501 38.853 1.00 83.69 1082 ALA A O 1
ATOM 8543 N N . GLN A 1 1083 ? -17.555 36.622 38.343 1.00 83.12 1083 GLN A N 1
ATOM 8544 C CA . GLN A 1 1083 ? -17.638 35.510 39.292 1.00 83.12 1083 GLN A CA 1
ATOM 8545 C C . GLN A 1 1083 ? -17.564 35.969 40.753 1.00 83.12 1083 GLN A C 1
ATOM 8547 O O . GLN A 1 1083 ? -18.325 35.453 41.574 1.00 83.12 1083 GLN A O 1
ATOM 8552 N N . ALA A 1 1084 ? -16.737 36.965 41.089 1.00 78.75 1084 ALA A N 1
ATOM 8553 C CA . ALA A 1 1084 ? -16.687 37.536 42.438 1.00 78.75 1084 ALA A CA 1
ATOM 8554 C C . ALA A 1 1084 ? -18.021 38.189 42.847 1.00 78.75 1084 ALA A C 1
ATOM 8556 O O . ALA A 1 1084 ? -18.411 38.133 44.015 1.00 78.75 1084 ALA A O 1
ATOM 8557 N N . THR A 1 1085 ? -18.745 38.774 41.887 1.00 86.31 1085 THR A N 1
ATOM 8558 C CA . THR A 1 1085 ? -20.012 39.477 42.146 1.00 86.31 1085 THR A CA 1
ATOM 8559 C C . THR A 1 1085 ? -21.238 38.556 42.108 1.00 86.31 1085 THR A C 1
ATOM 8561 O O . THR A 1 1085 ? -22.154 38.705 42.921 1.00 86.31 1085 THR A O 1
ATOM 8564 N N . LEU A 1 1086 ? -21.288 37.607 41.167 1.00 87.31 1086 LEU A N 1
ATOM 8565 C CA . LEU A 1 1086 ? -22.457 36.745 40.928 1.00 87.31 1086 LEU A CA 1
ATOM 8566 C C . LEU A 1 1086 ? -22.330 35.331 41.516 1.00 87.31 1086 LEU A C 1
ATOM 8568 O O . LEU A 1 1086 ? -23.357 34.702 41.805 1.00 87.31 1086 LEU A O 1
ATOM 8572 N N . GLY A 1 1087 ? -21.099 34.862 41.724 1.00 82.31 1087 GLY A N 1
ATOM 8573 C CA . GLY A 1 1087 ? -20.737 33.493 42.083 1.00 82.31 1087 GLY A CA 1
ATOM 8574 C C . GLY A 1 1087 ? -20.377 32.641 40.860 1.00 82.31 1087 GLY A C 1
ATOM 8575 O O . GLY A 1 1087 ? -21.081 32.671 39.849 1.00 82.31 1087 GLY A O 1
ATOM 8576 N N . VAL A 1 1088 ? -19.320 31.830 40.991 1.00 77.94 1088 VAL A N 1
ATOM 8577 C CA . VAL A 1 1088 ? -18.740 30.974 39.929 1.00 77.94 1088 VAL A CA 1
ATOM 8578 C C . VAL A 1 1088 ? -19.763 30.117 39.170 1.00 77.94 1088 VAL A C 1
ATOM 8580 O O . VAL A 1 1088 ? -19.666 29.965 37.962 1.00 77.94 1088 VAL A O 1
ATOM 8583 N N . ALA A 1 1089 ? -20.805 29.621 39.844 1.00 81.62 1089 ALA A N 1
ATOM 8584 C CA . ALA A 1 1089 ? -21.821 28.767 39.225 1.00 81.62 1089 ALA A CA 1
ATOM 8585 C C . ALA A 1 1089 ? -22.789 29.503 38.271 1.00 81.62 1089 ALA A C 1
ATOM 8587 O O . ALA A 1 1089 ? -23.538 28.846 37.552 1.00 81.62 1089 ALA A O 1
ATOM 8588 N N . LYS A 1 1090 ? -22.826 30.845 38.281 1.00 87.50 1090 LYS A N 1
ATOM 8589 C CA . LYS A 1 1090 ? -23.791 31.647 37.500 1.00 87.50 1090 LYS A CA 1
ATOM 8590 C C . LYS A 1 1090 ? -23.212 32.287 36.246 1.00 87.50 1090 LYS A C 1
ATOM 8592 O O . LYS A 1 1090 ? -23.975 32.761 35.408 1.00 87.50 1090 LYS A O 1
ATOM 8597 N N . VAL A 1 1091 ? -21.889 32.347 36.140 1.00 87.50 1091 VAL A N 1
ATOM 8598 C CA . VAL A 1 1091 ? -21.181 32.954 35.011 1.00 87.50 1091 VAL A CA 1
ATOM 8599 C C . VAL A 1 1091 ? -20.270 31.896 34.426 1.00 87.50 1091 VAL A C 1
ATOM 8601 O O . VAL A 1 1091 ? -19.348 31.432 35.093 1.00 87.50 1091 VAL A O 1
ATOM 8604 N N . LYS A 1 1092 ? -20.553 31.521 33.183 1.00 84.81 1092 LYS A N 1
ATOM 8605 C CA . LYS A 1 1092 ? -19.775 30.557 32.409 1.00 84.81 1092 LYS A CA 1
ATOM 8606 C C . LYS A 1 1092 ? -19.345 31.186 31.089 1.00 84.81 1092 LYS A C 1
ATOM 8608 O O . LYS A 1 1092 ? -19.891 32.208 30.671 1.00 84.81 1092 LYS A O 1
ATOM 8613 N N . VAL A 1 1093 ? -18.375 30.554 30.445 1.00 84.38 1093 VAL A N 1
ATOM 8614 C CA . VAL A 1 1093 ? -17.862 30.913 29.120 1.00 84.38 1093 VAL A CA 1
ATOM 8615 C C . VAL A 1 1093 ? -18.279 29.852 28.097 1.00 84.38 1093 VAL A C 1
ATOM 8617 O O . VAL A 1 1093 ? -18.500 28.698 28.459 1.00 84.38 1093 VAL A O 1
ATOM 8620 N N . THR A 1 1094 ? -18.475 30.253 26.843 1.00 80.50 1094 THR A N 1
ATOM 8621 C CA . THR A 1 1094 ? -18.868 29.391 25.710 1.00 80.50 1094 THR A CA 1
ATOM 8622 C C . THR A 1 1094 ? -18.105 29.842 24.451 1.00 80.50 1094 THR A C 1
ATOM 8624 O O . THR A 1 1094 ? -17.685 31.002 24.426 1.00 80.50 1094 THR A O 1
ATOM 8627 N N . PRO A 1 1095 ? -17.842 28.990 23.436 1.00 79.62 1095 PRO A N 1
ATOM 8628 C CA . PRO A 1 1095 ? -17.026 29.402 22.294 1.00 79.62 1095 PRO A CA 1
ATOM 8629 C C . PRO A 1 1095 ? -17.693 30.548 21.530 1.00 79.62 1095 PRO A C 1
ATOM 8631 O O . PRO A 1 1095 ? -18.922 30.655 21.531 1.00 79.62 1095 PRO A O 1
ATOM 8634 N N . LEU A 1 1096 ? -16.901 31.408 20.881 1.00 79.31 1096 LEU A N 1
ATOM 8635 C CA . LEU A 1 1096 ? -17.447 32.491 20.057 1.00 79.31 1096 LEU A CA 1
ATOM 8636 C C . LEU A 1 1096 ? -18.370 31.911 18.970 1.00 79.31 1096 LEU A C 1
ATOM 8638 O O . LEU A 1 1096 ? -17.986 30.946 18.306 1.00 79.31 1096 LEU A O 1
ATOM 8642 N N . PRO A 1 1097 ? -19.567 32.488 18.767 1.00 79.56 1097 PRO A N 1
ATOM 8643 C CA . PRO A 1 1097 ? -20.559 31.921 17.866 1.00 79.56 1097 PRO A CA 1
ATOM 8644 C C . PRO A 1 1097 ? -20.068 31.944 16.415 1.00 79.56 1097 PRO A C 1
ATOM 8646 O O . PRO A 1 1097 ? -19.337 32.851 16.020 1.00 79.56 1097 PRO A O 1
ATOM 8649 N N . HIS A 1 1098 ? -20.494 30.969 15.616 1.00 75.69 1098 HIS A N 1
ATOM 8650 C CA . HIS A 1 1098 ? -20.134 30.855 14.198 1.00 75.69 1098 HIS A CA 1
ATOM 8651 C C . HIS A 1 1098 ? -21.371 30.808 13.281 1.00 75.69 1098 HIS A C 1
ATOM 8653 O O . HIS A 1 1098 ? -22.518 30.715 13.747 1.00 75.69 1098 HIS A O 1
ATOM 8659 N N . SER A 1 1099 ? -21.159 30.953 11.967 1.00 66.12 1099 SER A N 1
ATOM 8660 C CA . SER A 1 1099 ? -22.185 30.641 10.960 1.00 66.12 1099 SER A CA 1
ATOM 8661 C C . SER A 1 1099 ? -22.290 29.116 10.786 1.00 66.12 1099 SER A C 1
ATOM 8663 O O . SER A 1 1099 ? -21.449 28.390 11.294 1.00 66.12 1099 SER A O 1
ATOM 8665 N N . MET A 1 1100 ? -23.351 28.591 10.159 1.00 56.56 1100 MET A N 1
ATOM 8666 C CA . MET A 1 1100 ? -23.692 27.153 10.256 1.00 56.56 1100 MET A CA 1
ATOM 8667 C C . MET A 1 1100 ? -22.782 26.179 9.468 1.00 56.56 1100 MET A C 1
ATOM 8669 O O . MET A 1 1100 ? -23.190 25.047 9.221 1.00 56.56 1100 MET A O 1
ATOM 8673 N N . SER A 1 1101 ? -21.591 26.603 9.049 1.00 52.72 1101 SER A N 1
ATOM 8674 C CA . SER A 1 1101 ? -20.487 25.716 8.663 1.00 52.72 1101 SER A CA 1
ATOM 8675 C C . SER A 1 1101 ? -19.668 25.318 9.897 1.00 52.72 1101 SER A C 1
ATOM 8677 O O . SER A 1 1101 ? -19.644 26.038 10.897 1.00 52.72 1101 SER A O 1
ATOM 8679 N N . ASP A 1 1102 ? -18.932 24.210 9.812 1.00 50.72 1102 ASP A N 1
ATOM 8680 C CA . ASP A 1 1102 ? -18.009 23.738 10.860 1.00 50.72 1102 ASP A CA 1
ATOM 8681 C C . ASP A 1 1102 ? -16.712 24.588 10.963 1.00 50.72 1102 ASP A C 1
ATOM 8683 O O . ASP A 1 1102 ? -15.655 24.101 11.360 1.00 50.72 1102 ASP A O 1
ATOM 8687 N N . GLU A 1 1103 ? -16.763 25.872 10.583 1.00 57.34 1103 GLU A N 1
ATOM 8688 C CA . GLU A 1 1103 ? -15.638 26.808 10.671 1.00 57.34 1103 GLU A CA 1
ATOM 8689 C C . GLU A 1 1103 ? -15.692 27.619 11.979 1.00 57.34 1103 GLU A C 1
ATOM 8691 O O . GLU A 1 1103 ? -16.611 28.404 12.222 1.00 57.34 1103 GLU A O 1
ATOM 8696 N N . PHE A 1 1104 ? -14.666 27.468 12.820 1.00 62.88 1104 PHE A N 1
ATOM 8697 C CA . PHE A 1 1104 ? -14.533 28.211 14.074 1.00 62.88 1104 PHE A CA 1
ATOM 8698 C C . PHE A 1 1104 ? -14.247 29.709 13.855 1.00 62.88 1104 PHE A C 1
ATOM 8700 O O . PHE A 1 1104 ? -13.433 30.097 13.013 1.00 62.88 1104 PHE A O 1
ATOM 8707 N N . SER A 1 1105 ? -14.845 30.556 14.701 1.00 68.25 1105 SER A N 1
ATOM 8708 C CA . SER A 1 1105 ? -14.496 31.981 14.819 1.00 68.25 1105 SER A CA 1
ATOM 8709 C C . SER A 1 1105 ? -13.006 32.179 15.133 1.00 68.25 1105 SER A C 1
ATOM 8711 O O . SER A 1 1105 ? -12.481 31.546 16.049 1.00 68.25 1105 SER A O 1
ATOM 8713 N N . LYS A 1 1106 ? -12.341 33.119 14.443 1.00 74.56 1106 LYS A N 1
ATOM 8714 C CA . LYS A 1 1106 ? -10.913 33.444 14.626 1.00 74.56 1106 LYS A CA 1
ATOM 8715 C C . LYS A 1 1106 ? -10.715 34.795 15.340 1.00 74.56 1106 LYS A C 1
ATOM 8717 O O . LYS A 1 1106 ? -10.601 35.830 14.676 1.00 74.56 1106 LYS A O 1
ATOM 8722 N N . PRO A 1 1107 ? -10.704 34.842 16.688 1.00 76.31 1107 PRO A N 1
ATOM 8723 C CA . PRO A 1 1107 ? -10.525 36.085 17.439 1.00 76.31 1107 PRO A CA 1
ATOM 8724 C C . PRO A 1 1107 ? -9.101 36.642 17.348 1.00 76.31 1107 PRO A C 1
ATOM 8726 O O . PRO A 1 1107 ? -8.150 35.916 17.062 1.00 76.31 1107 PRO A O 1
ATOM 8729 N N . PHE A 1 1108 ? -8.933 37.929 17.664 1.00 79.81 1108 PHE A N 1
ATOM 8730 C CA . PHE A 1 1108 ? -7.598 38.492 17.858 1.00 79.81 1108 PHE A CA 1
ATOM 8731 C C . PHE A 1 1108 ? -7.003 38.090 19.213 1.00 79.81 1108 PHE A C 1
ATOM 8733 O O . PHE A 1 1108 ? -7.625 38.297 20.253 1.00 79.81 1108 PHE A O 1
ATOM 8740 N N . LEU A 1 1109 ? -5.768 37.593 19.187 1.00 83.69 1109 LEU A N 1
ATOM 8741 C CA . LEU A 1 1109 ? -4.945 37.266 20.346 1.00 83.69 1109 LEU A CA 1
ATOM 8742 C C . LEU A 1 1109 ? -3.936 38.387 20.600 1.00 83.69 1109 LEU A C 1
ATOM 8744 O O . LEU A 1 1109 ? -3.065 38.654 19.766 1.00 83.69 1109 LEU A O 1
ATOM 8748 N N . ASN A 1 1110 ? -4.004 39.022 21.766 1.00 87.06 1110 ASN A N 1
ATOM 8749 C CA . ASN A 1 1110 ? -2.909 39.843 22.261 1.00 87.06 1110 ASN A CA 1
ATOM 8750 C C . ASN A 1 1110 ? -1.982 39.015 23.158 1.00 87.06 1110 ASN A C 1
ATOM 8752 O O . ASN A 1 1110 ? -2.429 38.333 24.071 1.00 87.06 1110 ASN A O 1
ATOM 8756 N N . VAL A 1 1111 ? -0.679 39.126 22.914 1.00 91.38 1111 VAL A N 1
ATOM 8757 C CA . VAL A 1 1111 ? 0.372 38.598 23.784 1.00 91.38 1111 VAL A CA 1
ATOM 8758 C C . VAL A 1 1111 ? 1.001 39.768 24.535 1.00 91.38 1111 VAL A C 1
ATOM 8760 O O . VAL A 1 1111 ? 1.526 40.692 23.903 1.00 91.38 1111 VAL A O 1
ATOM 8763 N N . ASP A 1 1112 ? 0.978 39.716 25.864 1.00 92.50 1112 ASP A N 1
ATOM 8764 C CA . ASP A 1 1112 ? 1.801 40.567 26.723 1.00 92.50 1112 ASP A CA 1
ATOM 8765 C C . ASP A 1 1112 ? 3.079 39.798 27.093 1.00 92.50 1112 ASP A C 1
ATOM 8767 O O . ASP A 1 1112 ? 3.058 38.587 27.332 1.00 92.50 1112 ASP A O 1
ATOM 8771 N N . GLY A 1 1113 ? 4.220 40.489 27.105 1.00 94.81 1113 GLY A N 1
ATOM 8772 C CA . GLY A 1 1113 ? 5.527 39.874 27.330 1.00 94.81 1113 GLY A CA 1
ATOM 8773 C C . GLY A 1 1113 ? 6.466 40.713 28.185 1.00 94.81 1113 GLY A C 1
ATOM 8774 O O . GLY A 1 1113 ? 6.327 41.934 28.291 1.00 94.81 1113 GLY A O 1
ATOM 8775 N N . PHE A 1 1114 ? 7.464 40.044 28.760 1.00 97.00 1114 PHE A N 1
ATOM 8776 C CA . PHE A 1 1114 ? 8.624 40.672 29.383 1.00 97.00 1114 PHE A CA 1
ATOM 8777 C C . PHE A 1 1114 ? 9.548 41.211 28.287 1.00 97.00 1114 PHE A C 1
ATOM 8779 O O . PHE A 1 1114 ? 10.319 40.452 27.704 1.00 97.00 1114 PHE A O 1
ATOM 8786 N N . LEU A 1 1115 ? 9.451 42.505 27.981 1.00 96.31 1115 LEU A N 1
ATOM 8787 C CA . LEU A 1 1115 ? 10.282 43.197 26.995 1.00 96.31 1115 LEU A CA 1
ATOM 8788 C C . LEU A 1 1115 ? 11.534 43.788 27.656 1.00 96.31 1115 LEU A C 1
ATOM 8790 O O . LEU A 1 1115 ? 11.461 44.361 28.742 1.00 96.31 1115 LEU A O 1
ATOM 8794 N N . PHE A 1 1116 ? 12.686 43.695 26.993 1.00 96.12 1116 PHE A N 1
ATOM 8795 C CA . PHE A 1 1116 ? 13.975 44.082 27.583 1.00 96.12 1116 PHE A CA 1
ATOM 8796 C C . PHE A 1 1116 ? 14.425 45.468 27.114 1.00 96.12 1116 PHE A C 1
ATOM 8798 O O . PHE A 1 1116 ? 14.477 45.736 25.911 1.00 96.12 1116 PHE A O 1
ATOM 8805 N N . TYR A 1 1117 ? 14.756 46.359 28.055 1.00 94.31 1117 TYR A N 1
ATOM 8806 C CA . TYR A 1 1117 ? 15.041 47.767 27.759 1.00 94.31 1117 TYR A CA 1
ATOM 8807 C C . TYR A 1 1117 ? 16.385 47.942 27.038 1.00 94.31 1117 TYR A C 1
ATOM 8809 O O . TYR A 1 1117 ? 17.385 47.312 27.387 1.00 94.31 1117 TYR A O 1
ATOM 8817 N N . GLN A 1 1118 ? 16.423 48.812 26.025 1.00 93.19 1118 GLN A N 1
ATOM 8818 C CA . GLN A 1 1118 ? 17.580 48.955 25.131 1.00 93.19 1118 GLN A CA 1
ATOM 8819 C C . GLN A 1 1118 ? 18.883 49.346 25.853 1.00 93.19 1118 GLN A C 1
ATOM 8821 O O . GLN A 1 1118 ? 19.944 48.826 25.508 1.00 93.19 1118 GLN A O 1
ATOM 8826 N N . GLU A 1 1119 ? 18.809 50.223 26.859 1.00 89.88 1119 GLU A N 1
ATOM 8827 C CA . GLU A 1 1119 ? 19.983 50.724 27.596 1.00 89.88 1119 GLU A CA 1
ATOM 8828 C C . GLU A 1 1119 ? 20.345 49.875 28.833 1.00 89.88 1119 GLU A C 1
ATOM 8830 O O . GLU A 1 1119 ? 21.324 50.172 29.520 1.00 89.88 1119 GLU A O 1
ATOM 8835 N N . ALA A 1 1120 ? 19.593 48.806 29.128 1.00 91.56 1120 ALA A N 1
ATOM 8836 C CA . ALA A 1 1120 ? 19.940 47.874 30.200 1.00 91.56 1120 ALA A CA 1
ATOM 8837 C C . ALA A 1 1120 ? 21.239 47.124 29.858 1.00 91.56 1120 ALA A C 1
ATOM 8839 O O . ALA A 1 1120 ? 21.430 46.669 28.722 1.00 91.56 1120 ALA A O 1
ATOM 8840 N N . THR A 1 1121 ? 22.150 46.967 30.826 1.00 92.12 1121 THR A N 1
ATOM 8841 C CA . THR A 1 1121 ? 23.406 46.234 30.588 1.00 92.12 1121 THR A CA 1
ATOM 8842 C C . THR A 1 1121 ? 23.138 44.753 30.322 1.00 92.12 1121 THR A C 1
ATOM 8844 O O . THR A 1 1121 ? 22.146 44.193 30.776 1.00 92.12 1121 THR A O 1
ATOM 8847 N N . GLU A 1 1122 ? 24.041 44.074 29.608 1.00 91.19 1122 GLU A N 1
ATOM 8848 C CA . GLU A 1 1122 ? 23.879 42.639 29.319 1.00 91.19 1122 GLU A CA 1
ATOM 8849 C C . GLU A 1 1122 ? 23.744 41.786 30.595 1.00 91.19 1122 GLU A C 1
ATOM 8851 O O . GLU A 1 1122 ? 22.988 40.820 30.606 1.00 91.19 1122 GLU A O 1
ATOM 8856 N N . THR A 1 1123 ? 24.411 42.177 31.688 1.00 91.50 1123 THR A N 1
ATOM 8857 C CA . THR A 1 1123 ? 24.249 41.547 33.006 1.00 91.50 1123 THR A CA 1
ATOM 8858 C C . THR A 1 1123 ? 22.829 41.724 33.543 1.00 91.50 1123 THR A C 1
ATOM 8860 O O . THR A 1 1123 ? 22.198 40.736 33.900 1.00 91.50 1123 THR A O 1
ATOM 8863 N N . GLN A 1 1124 ? 22.294 42.952 33.549 1.00 93.50 1124 GLN A N 1
ATOM 8864 C CA . GLN A 1 1124 ? 20.917 43.220 33.990 1.00 93.50 1124 GLN A CA 1
ATOM 8865 C C . GLN A 1 1124 ? 19.893 42.445 33.152 1.00 93.50 1124 GLN A C 1
ATOM 8867 O O . GLN A 1 1124 ? 18.970 41.859 33.705 1.00 93.50 1124 GLN A O 1
ATOM 8872 N N . VAL A 1 1125 ? 20.097 42.365 31.833 1.00 94.81 1125 VAL A N 1
ATOM 8873 C CA . VAL A 1 1125 ? 19.232 41.600 30.923 1.00 94.81 1125 VAL A CA 1
ATOM 8874 C C . VAL A 1 1125 ? 19.282 40.101 31.226 1.00 94.81 1125 VAL A C 1
ATOM 8876 O O . VAL A 1 1125 ? 18.235 39.471 31.276 1.00 94.81 1125 VAL A O 1
ATOM 8879 N N . LYS A 1 1126 ? 20.461 39.520 31.487 1.00 92.69 1126 LYS A N 1
ATOM 8880 C CA . LYS A 1 1126 ? 20.594 38.099 31.870 1.00 92.69 1126 LYS A CA 1
ATOM 8881 C C . LYS A 1 1126 ? 19.892 37.780 33.194 1.00 92.69 1126 LYS A C 1
ATOM 8883 O O . LYS A 1 1126 ? 19.196 36.773 33.284 1.00 92.69 1126 LYS A O 1
ATOM 8888 N N . LEU A 1 1127 ? 20.023 38.654 34.192 1.00 93.38 1127 LEU A N 1
ATOM 8889 C CA . LEU A 1 1127 ? 19.328 38.521 35.478 1.00 93.38 1127 LEU A CA 1
ATOM 8890 C C . LEU A 1 1127 ? 17.802 38.667 35.316 1.00 93.38 1127 LEU A C 1
ATOM 8892 O O . LEU A 1 1127 ? 17.038 37.899 35.896 1.00 93.38 1127 LEU A O 1
ATOM 8896 N N . ALA A 1 1128 ? 17.356 39.599 34.472 1.00 94.75 1128 ALA A N 1
ATOM 8897 C CA . ALA A 1 1128 ? 15.946 39.796 34.151 1.00 94.75 1128 ALA A CA 1
ATOM 8898 C C . ALA A 1 1128 ? 15.346 38.627 33.344 1.00 94.75 1128 ALA A C 1
ATOM 8900 O O . ALA A 1 1128 ? 14.204 38.252 33.592 1.00 94.75 1128 ALA A O 1
ATOM 8901 N N . ILE A 1 1129 ? 16.108 38.011 32.427 1.00 94.19 1129 ILE A N 1
ATOM 8902 C CA . ILE A 1 1129 ? 15.713 36.780 31.719 1.00 94.19 1129 ILE A CA 1
ATOM 8903 C C . ILE A 1 1129 ? 15.490 35.645 32.722 1.00 94.19 1129 ILE A C 1
ATOM 8905 O O . ILE A 1 1129 ? 14.468 34.972 32.632 1.00 94.19 1129 ILE A O 1
ATOM 8909 N N . LYS A 1 1130 ? 16.384 35.470 33.708 1.00 91.19 1130 LYS A N 1
ATOM 8910 C CA . LYS A 1 1130 ? 16.225 34.446 34.753 1.00 91.19 1130 LYS A CA 1
ATOM 8911 C C . LYS A 1 1130 ? 14.940 34.646 35.566 1.00 91.19 1130 LYS A C 1
ATOM 8913 O O . LYS A 1 1130 ? 14.201 33.684 35.755 1.00 91.19 1130 LYS A O 1
ATOM 8918 N N . PHE A 1 1131 ? 14.641 35.876 35.999 1.00 94.25 1131 PHE A N 1
ATOM 8919 C CA . PHE A 1 1131 ? 13.360 36.155 36.662 1.00 94.25 1131 PHE A CA 1
ATOM 8920 C C . PHE A 1 1131 ? 12.167 35.896 35.737 1.00 94.25 1131 PHE A C 1
ATOM 8922 O O . PHE A 1 1131 ? 11.210 35.258 36.157 1.00 94.25 1131 PHE A O 1
ATOM 8929 N N . ALA A 1 1132 ? 12.220 36.357 34.484 1.00 94.31 1132 ALA A N 1
ATOM 8930 C CA . ALA A 1 1132 ? 11.135 36.153 33.530 1.00 94.31 1132 ALA A CA 1
ATOM 8931 C C . ALA A 1 1132 ? 10.861 34.657 33.296 1.00 94.31 1132 ALA A C 1
ATOM 8933 O O . ALA A 1 1132 ? 9.713 34.251 33.387 1.00 94.31 1132 ALA A O 1
ATOM 8934 N N . GLN A 1 1133 ? 11.897 33.832 33.096 1.00 90.31 1133 GLN A N 1
ATOM 8935 C CA . GLN A 1 1133 ? 11.767 32.377 32.939 1.00 90.31 1133 GLN A CA 1
ATOM 8936 C C . GLN A 1 1133 ? 11.197 31.688 34.188 1.00 90.31 1133 GLN A C 1
ATOM 8938 O O . GLN A 1 1133 ? 10.364 30.795 34.051 1.00 90.31 1133 GLN A O 1
ATOM 8943 N N . PHE A 1 1134 ? 11.602 32.111 35.393 1.00 90.25 1134 PHE A N 1
ATOM 8944 C CA . PHE A 1 1134 ? 11.017 31.621 36.646 1.00 90.25 1134 PHE A CA 1
ATOM 8945 C C . PHE A 1 1134 ? 9.537 32.009 36.755 1.00 90.25 1134 PHE A C 1
ATOM 8947 O O . PHE A 1 1134 ? 8.683 31.157 36.980 1.00 90.25 1134 PHE A O 1
ATOM 8954 N N . ALA A 1 1135 ? 9.215 33.282 36.522 1.00 89.75 1135 ALA A N 1
ATOM 8955 C CA . ALA A 1 1135 ? 7.853 33.807 36.531 1.00 89.75 1135 ALA A CA 1
ATOM 8956 C C . ALA A 1 1135 ? 6.929 33.145 35.494 1.00 89.75 1135 ALA A C 1
ATOM 8958 O O . ALA A 1 1135 ? 5.712 33.140 35.666 1.00 89.75 1135 ALA A O 1
ATOM 8959 N N . THR A 1 1136 ? 7.496 32.596 34.418 1.00 90.12 1136 THR A N 1
ATOM 8960 C CA . THR A 1 1136 ? 6.777 31.864 33.371 1.00 90.12 1136 THR A CA 1
ATOM 8961 C C . THR A 1 1136 ? 6.957 30.344 33.460 1.00 90.12 1136 THR A C 1
ATOM 8963 O O . THR A 1 1136 ? 6.721 29.643 32.472 1.00 90.12 1136 THR A O 1
ATOM 8966 N N . SER A 1 1137 ? 7.379 29.814 34.613 1.00 82.62 1137 SER A N 1
ATOM 8967 C CA . SER A 1 1137 ? 7.346 28.373 34.883 1.00 82.62 1137 SER A CA 1
ATOM 8968 C C . SER A 1 1137 ? 5.901 27.856 34.917 1.00 82.62 1137 SER A C 1
ATOM 8970 O O . SER A 1 1137 ? 4.953 28.625 35.093 1.00 82.62 1137 SER A O 1
ATOM 8972 N N . ASN A 1 1138 ? 5.724 26.538 34.788 1.00 75.69 1138 ASN A N 1
ATOM 8973 C CA . ASN A 1 1138 ? 4.416 25.890 34.926 1.00 75.69 1138 ASN A CA 1
ATOM 8974 C C . ASN A 1 1138 ? 3.759 26.248 36.276 1.00 75.69 1138 ASN A C 1
ATOM 8976 O O . ASN A 1 1138 ? 2.619 26.711 36.314 1.00 75.69 1138 ASN A O 1
ATOM 8980 N N . SER A 1 1139 ? 4.506 26.111 37.378 1.00 75.12 1139 SER A N 1
ATOM 8981 C CA . SER A 1 1139 ? 4.049 26.426 38.737 1.00 75.12 1139 SER A CA 1
ATOM 8982 C C . SER A 1 1139 ? 3.622 27.889 38.892 1.00 75.12 1139 SER A C 1
ATOM 8984 O O . SER A 1 1139 ? 2.493 28.152 39.304 1.00 75.12 1139 SER A O 1
ATOM 8986 N N . ASN A 1 1140 ? 4.466 28.845 38.494 1.00 83.69 1140 ASN A N 1
ATOM 8987 C CA . ASN A 1 1140 ? 4.173 30.269 38.663 1.00 83.69 1140 ASN A CA 1
ATOM 8988 C C . ASN A 1 1140 ? 3.067 30.767 37.726 1.00 83.69 1140 ASN A C 1
ATOM 8990 O O . ASN A 1 1140 ? 2.275 31.617 38.127 1.00 83.69 1140 ASN A O 1
ATOM 8994 N N . GLN A 1 1141 ? 2.939 30.224 36.512 1.00 82.31 1141 GLN A N 1
ATOM 8995 C CA . GLN A 1 1141 ? 1.800 30.565 35.657 1.00 82.31 1141 GLN A CA 1
ATOM 8996 C C . GLN A 1 1141 ? 0.489 29.940 36.130 1.00 82.31 1141 GLN A C 1
ATOM 8998 O O . GLN A 1 1141 ? -0.534 30.617 36.073 1.00 82.31 1141 GLN A O 1
ATOM 9003 N N . THR A 1 1142 ? 0.515 28.716 36.669 1.00 75.62 1142 THR A N 1
ATOM 9004 C CA . THR A 1 1142 ? -0.654 28.123 37.343 1.00 75.62 1142 THR A CA 1
ATOM 9005 C C . THR A 1 1142 ? -1.081 28.998 38.530 1.00 75.62 1142 THR A C 1
ATOM 9007 O O . THR A 1 1142 ? -2.251 29.339 38.659 1.00 75.62 1142 THR A O 1
ATOM 9010 N N . LEU A 1 1143 ? -0.129 29.475 39.338 1.00 81.44 1143 LEU A N 1
ATOM 9011 C CA . LEU A 1 1143 ? -0.395 30.378 40.461 1.00 81.44 1143 LEU A CA 1
ATOM 9012 C C . LEU A 1 1143 ? -0.983 31.735 40.019 1.00 81.44 1143 LEU A C 1
ATOM 9014 O O . LEU A 1 1143 ? -1.948 32.223 40.605 1.00 81.44 1143 LEU A O 1
ATOM 9018 N N . LEU A 1 1144 ? -0.424 32.360 38.977 1.00 84.69 1144 LEU A N 1
ATOM 9019 C CA . LEU A 1 1144 ? -0.923 33.628 38.423 1.00 84.69 1144 LEU A CA 1
ATOM 9020 C C . LEU A 1 1144 ? -2.323 33.487 37.810 1.00 84.69 1144 LEU A C 1
ATOM 9022 O O . LEU A 1 1144 ? -3.138 34.411 37.889 1.00 84.69 1144 LEU A O 1
ATOM 9026 N N . MET A 1 1145 ? -2.604 32.330 37.221 1.00 80.69 1145 MET A N 1
ATOM 9027 C CA . MET A 1 1145 ? -3.918 31.948 36.734 1.00 80.69 1145 MET A CA 1
ATOM 9028 C C . MET A 1 1145 ? -4.915 31.798 37.895 1.00 80.69 1145 MET A C 1
ATOM 9030 O O . MET A 1 1145 ? -5.945 32.467 37.890 1.00 80.69 1145 MET A O 1
ATOM 9034 N N . GLU A 1 1146 ? -4.599 31.004 38.920 1.00 76.38 1146 GLU A N 1
ATOM 9035 C CA . GLU A 1 1146 ? -5.472 30.777 40.084 1.00 76.38 1146 GLU A CA 1
ATOM 9036 C C . GLU A 1 1146 ? -5.756 32.059 40.888 1.00 76.38 1146 GLU A C 1
ATOM 9038 O O . GLU A 1 1146 ? -6.883 32.285 41.333 1.00 76.38 1146 GLU A O 1
ATOM 9043 N N . LEU A 1 1147 ? -4.747 32.918 41.078 1.00 78.81 1147 LEU A N 1
ATOM 9044 C CA . LEU A 1 1147 ? -4.867 34.120 41.911 1.00 78.81 1147 LEU A CA 1
ATOM 9045 C C . LEU A 1 1147 ? -5.406 35.352 41.170 1.00 78.81 1147 LEU A C 1
ATOM 9047 O O . LEU A 1 1147 ? -5.985 36.234 41.810 1.00 78.81 1147 LEU A O 1
ATOM 9051 N N . ALA A 1 1148 ? -5.186 35.461 39.856 1.00 76.50 1148 ALA A N 1
ATOM 9052 C CA . ALA A 1 1148 ? -5.479 36.679 39.093 1.00 76.50 1148 ALA A CA 1
ATOM 9053 C C . ALA A 1 1148 ? -6.096 36.447 37.698 1.00 76.50 1148 ALA A C 1
ATOM 9055 O O . ALA A 1 1148 ? -6.318 37.421 36.981 1.00 76.50 1148 ALA A O 1
ATOM 9056 N N . ASN A 1 1149 ? -6.437 35.206 37.330 1.00 76.44 1149 ASN A N 1
ATOM 9057 C CA . ASN A 1 1149 ? -7.008 34.825 36.028 1.00 76.44 1149 ASN A CA 1
ATOM 9058 C C . ASN A 1 1149 ? -6.146 35.246 34.821 1.00 76.44 1149 ASN A C 1
ATOM 9060 O O . ASN A 1 1149 ? -6.674 35.566 33.758 1.00 76.44 1149 ASN A O 1
ATOM 9064 N N . PHE A 1 1150 ? -4.816 35.261 34.961 1.00 82.62 1150 PHE A N 1
ATOM 9065 C CA . PHE A 1 1150 ? -3.942 35.375 33.791 1.00 82.62 1150 PHE A CA 1
ATOM 9066 C C . PHE A 1 1150 ? -4.083 34.122 32.922 1.00 82.62 1150 PHE A C 1
ATOM 9068 O O . PHE A 1 1150 ? -3.845 33.019 33.410 1.00 82.62 1150 PHE A O 1
ATOM 9075 N N . VAL A 1 1151 ? -4.413 34.286 31.636 1.00 85.31 1151 VAL A N 1
ATOM 9076 C CA . VAL A 1 1151 ? -4.362 33.174 30.677 1.00 85.31 1151 VAL A CA 1
ATOM 9077 C C . VAL A 1 1151 ? -2.883 32.844 30.408 1.00 85.31 1151 VAL A C 1
ATOM 9079 O O . VAL A 1 1151 ? -2.143 33.726 29.945 1.00 85.31 1151 VAL A O 1
ATOM 9082 N N . PRO A 1 1152 ? -2.423 31.620 30.726 1.00 85.31 1152 PRO A N 1
ATOM 9083 C CA . PRO A 1 1152 ? -1.011 31.266 30.645 1.00 85.31 1152 PRO A CA 1
ATOM 9084 C C . PRO A 1 1152 ? -0.473 31.263 29.208 1.00 85.31 1152 PRO A C 1
ATOM 9086 O O . PRO A 1 1152 ? -1.194 31.031 28.242 1.00 85.31 1152 PRO A O 1
ATOM 9089 N N . THR A 1 1153 ? 0.829 31.512 29.074 1.00 85.88 1153 THR A N 1
ATOM 9090 C CA . THR A 1 1153 ? 1.605 31.328 27.834 1.00 85.88 1153 THR A CA 1
ATOM 9091 C C . THR A 1 1153 ? 2.422 30.039 27.842 1.00 85.88 1153 THR A C 1
ATOM 9093 O O . THR A 1 1153 ? 2.839 29.594 26.774 1.00 85.88 1153 THR A O 1
ATOM 9096 N N . ASN A 1 1154 ? 2.676 29.469 29.024 1.00 84.81 1154 ASN A N 1
ATOM 9097 C CA . ASN A 1 1154 ? 3.406 28.227 29.233 1.00 84.81 1154 ASN A CA 1
ATOM 9098 C C . ASN A 1 1154 ? 2.515 27.033 28.871 1.00 84.81 1154 ASN A C 1
ATOM 9100 O O . ASN A 1 1154 ? 1.411 26.902 29.401 1.00 84.81 1154 ASN A O 1
ATOM 9104 N N . SER A 1 1155 ? 3.009 26.156 27.999 1.00 72.56 1155 SER A N 1
ATOM 9105 C CA . SER A 1 1155 ? 2.232 25.055 27.420 1.00 72.56 1155 SER A CA 1
ATOM 9106 C C . SER A 1 1155 ? 1.669 24.097 28.482 1.00 72.56 1155 SER A C 1
ATOM 9108 O O . SER A 1 1155 ? 0.536 23.650 28.355 1.00 72.56 1155 SER A O 1
ATOM 9110 N N . LEU A 1 1156 ? 2.402 23.846 29.575 1.00 64.19 1156 LEU A N 1
ATOM 9111 C CA . LEU A 1 1156 ? 1.952 22.959 30.659 1.00 64.19 1156 LEU A CA 1
ATOM 9112 C C . LEU A 1 1156 ? 0.943 23.629 31.605 1.00 64.19 1156 LEU A C 1
ATOM 9114 O O . LEU A 1 1156 ? 0.061 22.967 32.150 1.00 64.19 1156 LEU A O 1
ATOM 9118 N N . ALA A 1 1157 ? 1.051 24.947 31.801 1.00 63.75 1157 ALA A N 1
ATOM 9119 C CA . ALA A 1 1157 ? 0.087 25.694 32.610 1.00 63.75 1157 ALA A CA 1
ATOM 9120 C C . ALA A 1 1157 ? -1.262 25.860 31.886 1.00 63.75 1157 ALA A C 1
ATOM 9122 O O . ALA A 1 1157 ? -2.297 25.956 32.540 1.00 63.75 1157 ALA A O 1
ATOM 9123 N N . ILE A 1 1158 ? -1.268 25.847 30.547 1.00 61.03 1158 ILE A N 1
ATOM 9124 C CA . ILE A 1 1158 ? -2.494 25.847 29.733 1.00 61.03 1158 ILE A CA 1
ATOM 9125 C C . ILE A 1 1158 ? -3.302 24.565 29.948 1.00 61.03 1158 ILE A C 1
ATOM 9127 O O . ILE A 1 1158 ? -4.494 24.660 30.214 1.00 61.03 1158 ILE A O 1
ATOM 9131 N N . ILE A 1 1159 ? -2.657 23.395 29.961 1.00 56.06 1159 ILE A N 1
ATOM 9132 C CA . ILE A 1 1159 ? -3.322 22.110 30.250 1.00 56.06 1159 ILE A CA 1
ATOM 9133 C C . ILE A 1 1159 ? -3.996 22.155 31.640 1.00 56.06 1159 ILE A C 1
ATOM 9135 O O . ILE A 1 1159 ? -5.149 21.767 31.819 1.00 56.06 1159 ILE A O 1
ATOM 9139 N N . LYS A 1 1160 ? -3.338 22.751 32.646 1.00 55.38 1160 LYS A N 1
ATOM 9140 C CA . LYS A 1 1160 ? -3.955 22.980 33.971 1.00 55.38 1160 LYS A CA 1
ATOM 9141 C C . LYS A 1 1160 ? -5.095 24.009 33.957 1.00 55.38 1160 LYS A C 1
ATOM 9143 O O . LYS A 1 1160 ? -6.009 23.906 34.782 1.00 55.38 1160 LYS A O 1
ATOM 9148 N N . ALA A 1 1161 ? -5.074 24.980 33.047 1.00 52.62 1161 ALA A N 1
ATOM 9149 C CA . ALA A 1 1161 ? -6.111 26.003 32.912 1.00 52.62 1161 ALA A CA 1
ATOM 9150 C C . ALA A 1 1161 ? -7.451 25.449 32.398 1.00 52.62 1161 ALA A C 1
ATOM 9152 O O . ALA A 1 1161 ? -8.513 25.991 32.726 1.00 52.62 1161 ALA A O 1
ATOM 9153 N N . GLU A 1 1162 ? -7.425 24.335 31.668 1.00 51.81 1162 GLU A N 1
ATOM 9154 C CA . GLU A 1 1162 ? -8.622 23.623 31.216 1.00 51.81 1162 GLU A CA 1
ATOM 9155 C C . GLU A 1 1162 ? -9.428 23.118 32.424 1.00 51.81 1162 GLU A C 1
ATOM 9157 O O . GLU A 1 1162 ? -10.595 23.490 32.592 1.00 51.81 1162 GLU A O 1
ATOM 9162 N N . SER A 1 1163 ? -8.774 22.433 33.371 1.00 46.16 1163 SER A N 1
ATOM 9163 C CA . SER A 1 1163 ? -9.398 21.972 34.628 1.00 46.16 1163 SER A CA 1
ATOM 9164 C C . SER A 1 1163 ? -10.033 23.087 35.484 1.00 46.16 1163 SER A C 1
ATOM 9166 O O . SER A 1 1163 ? -10.948 22.829 36.268 1.00 46.16 1163 SER A O 1
ATOM 9168 N N . HIS A 1 1164 ? -9.606 24.342 35.304 1.00 51.50 1164 HIS A N 1
ATOM 9169 C CA . HIS A 1 1164 ? -10.103 25.513 36.036 1.00 51.50 1164 HIS A CA 1
ATOM 9170 C C . HIS A 1 1164 ? -11.330 26.186 35.392 1.00 51.50 1164 HIS A C 1
ATOM 9172 O O . HIS A 1 1164 ? -11.762 27.257 35.823 1.00 51.50 1164 HIS A O 1
ATOM 9178 N N . GLY A 1 1165 ? -11.933 25.565 34.372 1.00 53.53 1165 GLY A N 1
ATOM 9179 C CA . GLY A 1 1165 ? -13.131 26.084 33.706 1.00 53.53 1165 GLY A CA 1
ATOM 9180 C C . GLY A 1 1165 ? -12.847 27.179 32.674 1.00 53.53 1165 GLY A C 1
ATOM 9181 O O . GLY A 1 1165 ? -13.779 27.847 32.223 1.00 53.53 1165 GLY A O 1
ATOM 9182 N N . MET A 1 1166 ? -11.580 27.341 32.273 1.00 61.47 1166 MET A N 1
ATOM 9183 C CA . MET A 1 1166 ? -11.166 28.197 31.158 1.00 61.47 1166 MET A CA 1
ATOM 9184 C C . MET A 1 1166 ? -10.957 27.426 29.845 1.00 61.47 1166 MET A C 1
ATOM 9186 O O . MET A 1 1166 ? -10.577 28.054 28.859 1.00 61.47 1166 MET A O 1
ATOM 9190 N N . VAL A 1 1167 ? -11.297 26.123 29.787 1.00 58.25 1167 VAL A N 1
ATOM 9191 C CA . VAL A 1 1167 ? -11.291 25.264 28.570 1.00 58.25 1167 VAL A CA 1
ATOM 9192 C C . VAL A 1 1167 ? -11.737 26.030 27.326 1.00 58.25 1167 VAL A C 1
ATOM 9194 O O . VAL A 1 1167 ? -11.095 26.034 26.282 1.00 58.25 1167 VAL A O 1
ATOM 9197 N N . THR A 1 1168 ? -12.850 26.747 27.450 1.00 59.72 1168 THR A N 1
ATOM 9198 C CA . THR A 1 1168 ? -13.461 27.460 26.338 1.00 59.72 1168 THR A CA 1
ATOM 9199 C C . THR A 1 1168 ? -12.642 28.650 25.843 1.00 59.72 1168 THR A C 1
ATOM 9201 O O . THR A 1 1168 ? -12.605 28.911 24.644 1.00 59.72 1168 THR A O 1
ATOM 9204 N N . ILE A 1 1169 ? -11.970 29.361 26.750 1.00 63.16 1169 ILE A N 1
ATOM 9205 C CA . ILE A 1 1169 ? -11.034 30.434 26.399 1.00 63.16 1169 ILE A CA 1
ATOM 9206 C C . ILE A 1 1169 ? -9.847 29.817 25.643 1.00 63.16 1169 ILE A C 1
ATOM 9208 O O . ILE A 1 1169 ? -9.445 30.322 24.600 1.00 63.16 1169 ILE A O 1
ATOM 9212 N N . ILE A 1 1170 ? -9.355 28.671 26.117 1.00 63.44 1170 ILE A N 1
ATOM 9213 C CA . ILE A 1 1170 ? -8.185 27.974 25.572 1.00 63.44 1170 ILE A CA 1
ATOM 9214 C C . ILE A 1 1170 ? -8.458 27.434 24.163 1.00 63.44 1170 ILE A C 1
ATOM 9216 O O . ILE A 1 1170 ? -7.696 27.736 23.251 1.00 63.44 1170 ILE A O 1
ATOM 9220 N N . SER A 1 1171 ? -9.614 26.800 23.934 1.00 62.09 1171 SER A N 1
ATOM 9221 C CA . SER A 1 1171 ? -10.060 26.355 22.596 1.00 62.09 1171 SER A CA 1
ATOM 9222 C C . SER A 1 1171 ? -10.143 27.484 21.547 1.00 62.09 1171 SER A C 1
ATOM 9224 O O . SER A 1 1171 ? -10.054 27.250 20.339 1.00 62.09 1171 SER A O 1
ATOM 9226 N N . GLY A 1 1172 ? -10.280 28.741 21.991 1.00 64.38 1172 GLY A N 1
ATOM 9227 C CA . GLY A 1 1172 ? -10.225 29.919 21.123 1.00 64.38 1172 GLY A CA 1
ATOM 9228 C C . GLY A 1 1172 ? -8.811 30.287 20.656 1.00 64.38 1172 GLY A C 1
ATOM 9229 O O . GLY A 1 1172 ? -8.670 30.977 19.645 1.00 64.38 1172 GLY A O 1
ATOM 9230 N N . ILE A 1 1173 ? -7.761 29.838 21.352 1.00 71.56 1173 ILE A N 1
ATOM 9231 C CA . ILE A 1 1173 ? -6.365 30.202 21.075 1.00 71.56 1173 ILE A CA 1
ATOM 9232 C C . ILE A 1 1173 ? -5.883 29.567 19.767 1.00 71.56 1173 ILE A C 1
ATOM 9234 O O . ILE A 1 1173 ? -5.306 30.276 18.939 1.00 71.56 1173 ILE A O 1
ATOM 9238 N N . ASP A 1 1174 ? -6.175 28.292 19.511 1.00 67.81 1174 ASP A N 1
ATOM 9239 C CA . ASP A 1 1174 ? -5.715 27.598 18.294 1.00 67.81 1174 ASP A CA 1
ATOM 9240 C C . ASP A 1 1174 ? -6.361 28.130 17.014 1.00 67.81 1174 ASP A C 1
ATOM 9242 O O . ASP A 1 1174 ? -5.742 28.140 15.945 1.00 67.81 1174 ASP A O 1
ATOM 9246 N N . ASN A 1 1175 ? -7.546 28.726 17.129 1.00 69.31 1175 ASN A N 1
ATOM 9247 C CA . ASN A 1 1175 ? -8.221 29.413 16.029 1.00 69.31 1175 ASN A CA 1
ATOM 9248 C C . ASN A 1 1175 ? -7.891 30.919 15.947 1.00 69.31 1175 ASN A C 1
ATOM 9250 O O . ASN A 1 1175 ? -8.209 31.565 14.951 1.00 69.31 1175 ASN A O 1
ATOM 9254 N N . SER A 1 1176 ? -7.215 31.491 16.950 1.00 75.62 1176 SER A N 1
ATOM 9255 C CA . SER A 1 1176 ? -6.935 32.933 17.030 1.00 75.62 1176 SER A CA 1
ATOM 9256 C C . SER A 1 1176 ? -5.863 33.456 16.058 1.00 75.62 1176 SER A C 1
ATOM 9258 O O . SER A 1 1176 ? -4.994 32.726 15.582 1.00 75.62 1176 SER A O 1
ATOM 9260 N N . ILE A 1 1177 ? -5.873 34.766 15.804 1.00 78.06 1177 ILE A N 1
ATOM 9261 C CA . ILE A 1 1177 ? -4.896 35.476 14.964 1.00 78.06 1177 ILE A CA 1
ATOM 9262 C C . ILE A 1 1177 ? -4.204 36.555 15.807 1.00 78.06 1177 ILE A C 1
ATOM 9264 O O . ILE A 1 1177 ? -4.864 37.266 16.557 1.00 78.06 1177 ILE A O 1
ATOM 9268 N N . LEU A 1 1178 ? -2.882 36.721 15.699 1.00 80.81 1178 LEU A N 1
ATOM 9269 C CA . LEU A 1 1178 ? -2.159 37.747 16.470 1.00 80.81 1178 LEU A CA 1
ATOM 9270 C C . LEU A 1 1178 ? -2.665 39.169 16.159 1.00 80.81 1178 LEU A C 1
ATOM 9272 O O . LEU A 1 1178 ? -2.829 39.544 14.993 1.00 80.81 1178 LEU A O 1
ATOM 9276 N N . LEU A 1 1179 ? -2.886 39.969 17.208 1.00 79.56 1179 LEU A N 1
ATOM 9277 C CA . LEU A 1 1179 ? -3.327 41.362 17.103 1.00 79.56 1179 LEU A CA 1
ATOM 9278 C C . LEU A 1 1179 ? -2.322 42.181 16.260 1.00 79.56 1179 LEU A C 1
ATOM 9280 O O . LEU A 1 1179 ? -1.121 42.146 16.534 1.00 79.56 1179 LEU A O 1
ATOM 9284 N N . PRO A 1 1180 ? -2.763 42.943 15.241 1.00 77.31 1180 PRO A N 1
ATOM 9285 C CA . PRO A 1 1180 ? -1.845 43.671 14.376 1.00 77.31 1180 PRO A CA 1
ATOM 9286 C C . PRO A 1 1180 ? -1.072 44.743 15.147 1.00 77.31 1180 PRO A C 1
ATOM 9288 O O . PRO A 1 1180 ? -1.618 45.441 16.005 1.00 77.31 1180 PRO A O 1
ATOM 9291 N N . SER A 1 1181 ? 0.200 44.924 14.781 1.00 79.06 1181 SER A N 1
ATOM 9292 C CA . SER A 1 1181 ? 1.029 45.997 15.327 1.00 79.06 1181 SER A CA 1
ATOM 9293 C C . SER A 1 1181 ? 0.412 47.373 15.064 1.00 79.06 1181 SER A C 1
ATOM 9295 O O . SER A 1 1181 ? -0.308 47.564 14.086 1.00 79.06 1181 SER A O 1
ATOM 9297 N N . GLU A 1 1182 ? 0.735 48.377 15.881 1.00 74.81 1182 GLU A N 1
ATOM 9298 C CA . GLU A 1 1182 ? 0.239 49.757 15.722 1.00 74.81 1182 GLU A CA 1
ATOM 9299 C C . GLU A 1 1182 ? 0.474 50.316 14.300 1.00 74.81 1182 GLU A C 1
ATOM 9301 O O . GLU A 1 1182 ? -0.357 51.039 13.751 1.00 74.81 1182 GLU A O 1
ATOM 9306 N N . SER A 1 1183 ? 1.582 49.918 13.663 1.00 72.38 1183 SER A N 1
ATOM 9307 C CA . SER A 1 1183 ? 1.885 50.272 12.270 1.00 72.38 1183 SER A CA 1
ATOM 9308 C C . SER A 1 1183 ? 0.930 49.611 11.267 1.00 72.38 1183 SER A C 1
ATOM 9310 O O . SER A 1 1183 ? 0.522 50.263 10.311 1.00 72.38 1183 SER A O 1
ATOM 9312 N N . ARG A 1 1184 ? 0.553 48.345 11.491 1.00 76.81 1184 ARG A N 1
ATOM 9313 C CA . ARG A 1 1184 ? -0.422 47.599 10.679 1.00 76.81 1184 ARG A CA 1
ATOM 9314 C C . ARG A 1 1184 ? -1.859 48.047 10.940 1.00 76.81 1184 ARG A C 1
ATOM 9316 O O . ARG A 1 1184 ? -2.604 48.233 9.987 1.00 76.81 1184 ARG A O 1
ATOM 9323 N N . ARG A 1 1185 ? -2.230 48.319 12.195 1.00 76.06 1185 ARG A N 1
ATOM 9324 C CA . ARG A 1 1185 ? -3.524 48.913 12.576 1.00 76.06 1185 ARG A CA 1
ATOM 9325 C C . ARG A 1 1185 ? -3.829 50.156 11.739 1.00 76.06 1185 ARG A C 1
ATOM 9327 O O . ARG A 1 1185 ? -4.917 50.256 11.184 1.00 76.06 1185 ARG A O 1
ATOM 9334 N N . LYS A 1 1186 ? -2.856 51.062 11.599 1.00 75.69 1186 LYS A N 1
ATOM 9335 C CA . LYS A 1 1186 ? -3.019 52.288 10.809 1.00 75.69 1186 LYS A CA 1
ATOM 9336 C C . LYS A 1 1186 ? -3.302 52.017 9.322 1.00 75.69 1186 LYS A C 1
ATOM 9338 O O . LYS A 1 1186 ? -4.023 52.790 8.709 1.00 75.69 1186 LYS A O 1
ATOM 9343 N N . ILE A 1 1187 ? -2.787 50.921 8.758 1.00 79.06 1187 ILE A N 1
ATOM 9344 C CA . ILE A 1 1187 ? -3.099 50.496 7.381 1.00 79.06 1187 ILE A CA 1
ATOM 9345 C C . ILE A 1 1187 ? -4.571 50.072 7.274 1.00 79.06 1187 ILE A C 1
ATOM 9347 O O . ILE A 1 1187 ? -5.218 50.407 6.288 1.00 79.06 1187 ILE A O 1
ATOM 9351 N N . ILE A 1 1188 ? -5.126 49.408 8.298 1.00 74.94 1188 ILE A N 1
ATOM 9352 C CA . ILE A 1 1188 ? -6.563 49.087 8.343 1.00 74.94 1188 ILE A CA 1
ATOM 9353 C C . ILE A 1 1188 ? -7.392 50.369 8.477 1.00 74.94 1188 ILE A C 1
ATOM 9355 O O . ILE A 1 1188 ? -8.338 50.547 7.723 1.00 74.94 1188 ILE A O 1
ATOM 9359 N N . GLU A 1 1189 ? -7.020 51.283 9.379 1.00 74.69 1189 GLU A N 1
ATOM 9360 C CA . GLU A 1 1189 ? -7.711 52.574 9.577 1.00 74.69 1189 GLU A CA 1
ATOM 9361 C C . GLU A 1 1189 ? -7.656 53.498 8.340 1.00 74.69 1189 GLU A C 1
ATOM 9363 O O . GLU A 1 1189 ? -8.492 54.387 8.198 1.00 74.69 1189 GLU A O 1
ATOM 9368 N N . GLU A 1 1190 ? -6.694 53.290 7.433 1.00 77.31 1190 GLU A N 1
ATOM 9369 C CA . GLU A 1 1190 ? -6.571 53.997 6.148 1.00 77.31 1190 GLU A CA 1
ATOM 9370 C C . GLU A 1 1190 ? -7.161 53.214 4.952 1.00 77.31 1190 GLU A C 1
ATOM 9372 O O . GLU A 1 1190 ? -7.088 53.700 3.823 1.00 77.31 1190 GLU A O 1
ATOM 9377 N N . SER A 1 1191 ? -7.740 52.027 5.175 1.00 72.88 1191 SER A N 1
ATOM 9378 C CA . SER A 1 1191 ? -8.346 51.188 4.128 1.00 72.88 1191 SER A CA 1
ATOM 9379 C C . SER A 1 1191 ? -9.817 51.532 3.864 1.00 72.88 1191 SER A C 1
ATOM 9381 O O . SER A 1 1191 ? -10.533 51.957 4.772 1.00 72.88 1191 SER A O 1
ATOM 9383 N N . ASP A 1 1192 ? -10.301 51.282 2.641 1.00 69.19 1192 ASP A N 1
ATOM 9384 C CA . ASP A 1 1192 ? -11.708 51.516 2.267 1.00 69.19 1192 ASP A CA 1
ATOM 9385 C C . ASP A 1 1192 ? -12.682 50.719 3.162 1.00 69.19 1192 ASP A C 1
ATOM 9387 O O . ASP A 1 1192 ? -13.715 51.238 3.589 1.00 69.19 1192 ASP A O 1
ATOM 9391 N N . VAL A 1 1193 ? -12.277 49.514 3.583 1.00 67.38 1193 VAL A N 1
ATOM 9392 C CA . VAL A 1 1193 ? -12.987 48.662 4.553 1.00 67.38 1193 VAL A CA 1
ATOM 9393 C C . VAL A 1 1193 ? -13.312 49.384 5.867 1.00 67.38 1193 VAL A C 1
ATOM 9395 O O . VAL A 1 1193 ? -14.371 49.136 6.447 1.00 67.38 1193 VAL A O 1
ATOM 9398 N N . PHE A 1 1194 ? -12.461 50.301 6.341 1.00 69.88 1194 PHE A N 1
ATOM 9399 C CA . PHE A 1 1194 ? -12.712 51.037 7.586 1.00 69.88 1194 PHE A CA 1
ATOM 9400 C C . PHE A 1 1194 ? -14.011 51.850 7.538 1.00 69.88 1194 PHE A C 1
ATOM 9402 O O . PHE A 1 1194 ? -14.671 52.019 8.563 1.00 69.88 1194 PHE A O 1
ATOM 9409 N N . THR A 1 1195 ? -14.430 52.292 6.347 1.00 68.50 1195 THR A N 1
ATOM 9410 C CA . THR A 1 1195 ? -15.677 53.049 6.176 1.00 68.50 1195 THR A CA 1
ATOM 9411 C C . THR A 1 1195 ? -16.916 52.236 6.559 1.00 68.50 1195 THR A C 1
ATOM 9413 O O . THR A 1 1195 ? -17.843 52.795 7.136 1.00 68.50 1195 THR A O 1
ATOM 9416 N N . ILE A 1 1196 ? -16.902 50.912 6.353 1.00 67.06 1196 ILE A N 1
ATOM 9417 C CA . ILE A 1 1196 ? -17.985 49.999 6.755 1.00 67.06 1196 ILE A CA 1
ATOM 9418 C C . ILE A 1 1196 ? -18.079 49.904 8.289 1.00 67.06 1196 ILE A C 1
ATOM 9420 O O . ILE A 1 1196 ? -19.175 49.818 8.842 1.00 67.06 1196 ILE A O 1
ATOM 9424 N N . PHE A 1 1197 ? -16.942 49.952 8.992 1.00 66.81 1197 PHE A N 1
ATOM 9425 C CA . PHE A 1 1197 ? -16.902 49.946 10.458 1.00 66.81 1197 PHE A CA 1
ATOM 9426 C C . PHE A 1 1197 ? -17.336 51.288 11.061 1.00 66.81 1197 PHE A C 1
ATOM 9428 O O . PHE A 1 1197 ? -18.055 51.291 12.059 1.00 66.81 1197 PHE A O 1
ATOM 9435 N N . ASP A 1 1198 ? -16.946 52.414 10.459 1.00 69.25 1198 ASP A N 1
ATOM 9436 C CA . ASP A 1 1198 ? -17.403 53.743 10.890 1.00 69.25 1198 ASP A CA 1
ATOM 9437 C C . ASP A 1 1198 ? -18.906 53.965 10.593 1.00 69.25 1198 ASP A C 1
ATOM 9439 O O . ASP A 1 1198 ? -19.582 54.610 11.391 1.00 69.25 1198 ASP A O 1
ATOM 9443 N N . ASP A 1 1199 ? -19.465 53.379 9.523 1.00 68.06 1199 ASP A N 1
ATOM 9444 C CA . ASP A 1 1199 ? -20.914 53.399 9.223 1.00 68.06 1199 ASP A CA 1
ATOM 9445 C C . ASP A 1 1199 ? -21.759 52.559 10.211 1.00 68.06 1199 ASP A C 1
ATOM 9447 O O . ASP A 1 1199 ? -22.962 52.799 10.369 1.00 68.06 1199 ASP A O 1
ATOM 9451 N N . LEU A 1 1200 ? -21.153 51.569 10.879 1.00 63.03 1200 LEU A N 1
ATOM 9452 C CA . LEU A 1 1200 ? -21.791 50.726 11.902 1.00 63.03 1200 LEU A CA 1
ATOM 9453 C C . LEU A 1 1200 ? -21.814 51.357 13.308 1.00 63.03 1200 LEU A C 1
ATOM 9455 O O . LEU A 1 1200 ? -22.533 50.854 14.179 1.00 63.03 1200 LEU A O 1
ATOM 9459 N N . ARG A 1 1201 ? -21.010 52.399 13.544 1.00 63.50 1201 ARG A N 1
ATOM 9460 C CA . ARG A 1 1201 ? -20.623 52.901 14.872 1.00 63.50 1201 ARG A CA 1
ATOM 9461 C C . ARG A 1 1201 ? -21.481 54.052 15.417 1.00 63.50 1201 ARG A C 1
ATOM 9463 O O . ARG A 1 1201 ? -21.710 54.031 16.652 1.00 63.50 1201 ARG A O 1
#

pLDDT: mean 81.76, std 15.23, range [25.3, 98.19]

Radius of gyration: 40.85 Å; chains: 1; bounding box: 90×97×110 Å